Protein AF-0000000066224333 (afdb_homodimer)

Organism: Synechococcus sp. (strain CC9605) (NCBI:txid110662)

Sequence (1218 aa):
MRSNGCGDLREQNIDQQVQLCGWVDRRRDHGGVIFIDLRDRSGTVQITVDPDLGADAFTVAEHLRSETVLQVEGKVRARPGESLNDKLATGAVEVLASGITVLNSVKGNLPFPVSVHDEENTREELRLRHRYLDLRRKRMNDNLRLRAQTIQAARRFLEDAGFIEVETPVLTRSTPEGARDYLLPSRVCGGEWFALPQSPQLFKQLLMVGGIERYYQMARCFRDEDLRADRQPEFTQLDIEMSFMDQEQILELNESLICAIWKTVKGIELPRPFPRITWHDAMEHYGTDRPDTRYGMELTNVSDIVKDMGFKVFSGAVKAGGAVKCIAVPGGNDAVSNVRIKPGGDVFSEAQKAGAGGLAFIRVRDGGEIDTIGAIKDNLSDEQRQELLSRTGAEPGTLLLFGAGDTATVNKALDRVRQYLAKELGMVKADRDNDQWNFLWVVDFPMFEFNGDENRYEALHHPFCAPNAEDLGGDASKWSETLPGARAQAYDLVLNGLELGGGSLRIHDSTLQRQVLQTVGLTLEEAQEQFGFLMDALDVGAPPHGGLAFGVDRMVMLLAGEESIRDTIAFPKTQQARCLMTSAPGGVADKQLEELHVASTWVEPDQEDMRSNGCGDLREQNIDQQVQLCGWVDRRRDHGGVIFIDLRDRSGTVQITVDPDLGADAFTVAEHLRSETVLQVEGKVRARPGESLNDKLATGAVEVLASGITVLNSVKGNLPFPVSVHDEENTREELRLRHRYLDLRRKRMNDNLRLRAQTIQAARRFLEDAGFIEVETPVLTRSTPEGARDYLLPSRVCGGEWFALPQSPQLFKQLLMVGGIERYYQMARCFRDEDLRADRQPEFTQLDIEMSFMDQEQILELNESLICAIWKTVKGIELPRPFPRITWHDAMEHYGTDRPDTRYGMELTNVSDIVKDMGFKVFSGAVKAGGAVKCIAVPGGNDAVSNVRIKPGGDVFSEAQKAGAGGLAFIRVRDGGEIDTIGAIKDNLSDEQRQELLSRTGAEPGTLLLFGAGDTATVNKALDRVRQYLAKELGMVKADRDNDQWNFLWVVDFPMFEFNGDENRYEALHHPFCAPNAEDLGGDASKWSETLPGARAQAYDLVLNGLELGGGSLRIHDSTLQRQVLQTVGLTLEEAQEQFGFLMDALDVGAPPHGGLAFGVDRMVMLLAGEESIRDTIAFPKTQQARCLMTSAPGGVADKQLEELHVASTWVEPDQED

Radius of gyration: 35.6 Å; Cα contacts (8 Å, |Δi|>4): 2666; chains: 2; bounding box: 96×113×79 Å

Secondary structure (DSSP, 8-state):
--SS-GGG--GGGTT-EEEEEEEEEEEEE-SS-EEEEEEETTEEEEEEE-TTT-HHHHHHHHTPPTT-EEEEEEEEEEPPGGG--TTSTTTTEEEEEEEEEEEEPBPS--SS---TT------HHHHHHTHHHHHHSHHHHHHHHHHHHHHHHHHHHHHHTT-EE----SSB----SSSPPPEEE-SSSTT-EEE--S-SHHHHHHHHHTT--EEEEEEEEE--S--BTTB-SEEEEEEEEEES--HHHHHHHHHHHHHHHHHHHH-----SSPPEEEHHHHHHHHSSSS--TTS----EE-HHHHTTSS-HHHHHHHHTT-EEEEEEETTHHHHS-HHHHSTTSHHHHHHHHTT-S--EEEEE-GGG-EEE-HHHHTT--HHHHHHHHHHHT--TTPEEEEEEESHHHHHHHHHHHHHHHHHHTTSS--GGG-----EEEEEEEESEEEETTTTEEEESS-TTBPBPHHHH-S-GGGHHHHGGGPEEEEEEEEETTEEEEEEEEBP--HHHHHHHHHHTT--HHHHHHHHHHHHHHHTBTPPPEEEEEEEHHHHHHHHHT-S-GGGGSSS---TTS-BTTTTBSB---HHHHHHTTEEE------S--/--SS-GGG--GGGTT-EEEEEEEEEEEEE-SS-EEEEEEETTEEEEEEE-TTT-HHHHHHHHTPPTT-EEEEEEEEEEPPGGG--TTSTTTTEEEEEEEEEEEEPBPS--SS---TT------HHHHHHTHHHHHHSHHHHHHHHHHHHHHHHHHHHHHHTT-EE----SSB----SSSPPPEEE-SSSTT-EEE--S-SHHHHHHHHHTT--EEEEEEEEE--S--BTTB-SEEEEEEEEEES--HHHHHHHHHHHHHHHHHHHH-----SSPPEEEHHHHHHHHSSSS---SS----EE-HHHHTTSS-HHHHHHHHTT-EEEEEEETTHHHHS-HHHHSTTSHHHHHHHHTT-S--EEEEE-GGG-EE--HHHHTT--HHHHHHHHHHHT--TTPEEEEEEESHHHHHHHHHHHHHHHHHHTTSS--GGG-----EEEEEEEESEEEETTTTEEEESS-TTBPBPHHHH-S-GGGHHHHGGGPEEEEEEEEETTEEEEEEEEBP--HHHHHHHHHHTT--HHHHHHHHHHHHHHHTBTPPPEEEEEEEHHHHHHHHHT-S-GGGGSSS---TTS-BTTTTBSB---HHHHHHTTEEE------TT-

pLDDT: mean 94.97, std 6.07, range [32.56, 98.88]

Nearest PDB structures (foldseek):
  1l0w-assembly1_B  TM=9.259E-01  e=4.146E-75  Thermus thermophilus
  7ap4-assembly1_B  TM=9.421E-01  e=1.166E-74  Thermus thermophilus HB8
  6hhx-assembly1_A  TM=9.386E-01  e=8.735E-74  Thermus thermophilus
  4rmf-assembly1_A-2  TM=9.467E-01  e=1.284E-70  Mycolicibacterium smegmatis MC2 155
  6wom-assembly1_A  TM=9.231E-01  e=2.425E-69  Elizabethkingia anophelis

Structure (mmCIF, N/CA/C/O backbone):
data_AF-0000000066224333-model_v1
#
loop_
_entity.id
_entity.type
_entity.pdbx_description
1 polymer 'Aspartate--tRNA(Asp/Asn) ligase'
#
loop_
_atom_site.group_PDB
_atom_site.id
_atom_site.type_symbol
_atom_site.label_atom_id
_atom_site.label_alt_id
_atom_site.label_comp_id
_atom_site.label_asym_id
_atom_site.label_entity_id
_atom_site.label_seq_id
_atom_site.pdbx_PDB_ins_code
_atom_site.Cartn_x
_atom_site.Cartn_y
_atom_site.Cartn_z
_atom_site.occupancy
_atom_site.B_iso_or_equiv
_atom_site.auth_seq_id
_atom_site.auth_comp_id
_atom_site.auth_asym_id
_atom_site.auth_atom_id
_atom_site.pdbx_PDB_model_num
ATOM 1 N N . MET A 1 1 ? 14.945 25.812 -8.875 1 92.88 1 MET A N 1
ATOM 2 C CA . MET A 1 1 ? 16.391 25.719 -8.773 1 92.88 1 MET A CA 1
ATOM 3 C C . MET A 1 1 ? 17.016 25.453 -10.141 1 92.88 1 MET A C 1
ATOM 5 O O . MET A 1 1 ? 18.203 25.734 -10.359 1 92.88 1 MET A O 1
ATOM 9 N N . ARG A 1 2 ? 16.312 24.875 -11.047 1 96.06 2 ARG A N 1
ATOM 10 C CA . ARG A 1 2 ? 16.828 24.594 -12.383 1 96.06 2 ARG A CA 1
ATOM 11 C C . ARG A 1 2 ? 15.82 25.031 -13.453 1 96.06 2 ARG A C 1
ATOM 13 O O . ARG A 1 2 ? 14.625 25.125 -13.18 1 96.06 2 ARG A O 1
ATOM 20 N N . SER A 1 3 ? 16.328 25.297 -14.609 1 96.88 3 SER A N 1
ATOM 21 C CA . SER A 1 3 ? 15.484 25.719 -15.727 1 96.88 3 SER A CA 1
ATOM 22 C C . SER A 1 3 ? 15.164 24.547 -16.641 1 96.88 3 SER A C 1
ATOM 24 O O . SER A 1 3 ? 14.102 24.5 -17.266 1 96.88 3 SER A O 1
ATOM 26 N N . ASN A 1 4 ? 16.062 23.672 -16.781 1 97 4 ASN A N 1
ATOM 27 C CA . ASN A 1 4 ? 15.961 22.516 -17.656 1 97 4 ASN A CA 1
ATOM 28 C C . ASN A 1 4 ? 16.578 21.281 -17.016 1 97 4 ASN A C 1
ATOM 30 O O . ASN A 1 4 ? 17.406 21.391 -16.109 1 97 4 ASN A O 1
ATOM 34 N N . GLY A 1 5 ? 16.078 20.172 -17.484 1 97.12 5 GLY A N 1
ATOM 35 C CA . GLY A 1 5 ? 16.844 18.969 -17.188 1 97.12 5 GLY A CA 1
ATOM 36 C C . GLY A 1 5 ? 18.109 18.844 -18.031 1 97.12 5 GLY A C 1
ATOM 37 O O . GLY A 1 5 ? 18.141 19.281 -19.172 1 97.12 5 GLY A O 1
ATOM 38 N N . CYS A 1 6 ? 19.078 18.219 -17.453 1 97.69 6 CYS A N 1
ATOM 39 C CA . CYS A 1 6 ? 20.359 18.031 -18.156 1 97.69 6 CYS A CA 1
ATOM 40 C C . CYS A 1 6 ? 20.141 17.328 -19.484 1 97.69 6 CYS A C 1
ATOM 42 O O . CYS A 1 6 ? 20.719 17.734 -20.5 1 97.69 6 CYS A O 1
ATOM 44 N N . GLY A 1 7 ? 19.344 16.312 -19.547 1 96.88 7 GLY A N 1
ATOM 45 C CA . GLY A 1 7 ? 19.156 15.492 -20.734 1 96.88 7 GLY A CA 1
ATOM 46 C C . GLY A 1 7 ? 18.125 16.062 -21.688 1 96.88 7 GLY A C 1
ATOM 47 O O . GLY A 1 7 ? 17.906 15.508 -22.766 1 96.88 7 GLY A O 1
ATOM 48 N N . ASP A 1 8 ? 17.547 17.188 -21.375 1 96.94 8 ASP A N 1
ATOM 49 C CA . ASP A 1 8 ? 16.438 17.734 -22.156 1 96.94 8 ASP A CA 1
ATOM 50 C C . ASP A 1 8 ? 16.938 18.703 -23.219 1 96.94 8 ASP A C 1
ATOM 52 O O . ASP A 1 8 ? 16.203 19.062 -24.141 1 96.94 8 ASP A O 1
ATOM 56 N N . LEU A 1 9 ? 18.172 19.141 -23.188 1 98.19 9 LEU A N 1
ATOM 57 C CA . LEU A 1 9 ? 18.703 20.172 -24.062 1 98.19 9 LEU A CA 1
ATOM 58 C C . LEU A 1 9 ? 18.953 19.625 -25.469 1 98.19 9 LEU A C 1
ATOM 60 O O . LEU A 1 9 ? 19.406 18.5 -25.625 1 98.19 9 LEU A O 1
ATOM 64 N N . ARG A 1 10 ? 18.547 20.453 -26.406 1 98.06 10 ARG A N 1
ATOM 65 C CA . ARG A 1 10 ? 18.719 20.141 -27.812 1 98.06 10 ARG A CA 1
ATOM 66 C C . ARG A 1 10 ? 19.203 21.359 -28.594 1 98.06 10 ARG A C 1
ATOM 68 O O . ARG A 1 10 ? 19.422 22.422 -28.016 1 98.06 10 ARG A O 1
ATOM 75 N N . GLU A 1 11 ? 19.312 21.125 -29.922 1 97.12 11 GLU A N 1
ATOM 76 C CA . GLU A 1 11 ? 19.797 22.203 -30.797 1 97.12 11 GLU A CA 1
ATOM 77 C C . GLU A 1 11 ? 18.891 23.422 -30.719 1 97.12 11 GLU A C 1
ATOM 79 O O . GLU A 1 11 ? 19.359 24.562 -30.844 1 97.12 11 GLU A O 1
ATOM 84 N N . GLN A 1 12 ? 17.625 23.234 -30.469 1 97.75 12 GLN A N 1
ATOM 85 C CA . GLN A 1 12 ? 16.672 24.328 -30.391 1 97.75 12 GLN A CA 1
ATOM 86 C C . GLN A 1 12 ? 16.938 25.219 -29.172 1 97.75 12 GLN A C 1
ATOM 88 O O . GLN A 1 12 ? 16.438 26.344 -29.094 1 97.75 12 GLN A O 1
ATOM 93 N N . ASN A 1 13 ? 17.781 24.734 -28.234 1 98.31 13 ASN A N 1
ATOM 94 C CA . ASN A 1 13 ? 18.078 25.5 -27.031 1 98.31 13 ASN A CA 1
ATOM 95 C C . ASN A 1 13 ? 19.359 26.312 -27.188 1 98.31 13 ASN A C 1
ATOM 97 O O . ASN A 1 13 ? 19.766 27.016 -26.266 1 98.31 13 ASN A O 1
ATOM 101 N N . ILE A 1 14 ? 20 26.297 -28.297 1 98.06 14 ILE A N 1
ATOM 102 C CA . ILE A 1 14 ? 21.266 27 -28.516 1 98.06 14 ILE A CA 1
ATOM 103 C C . ILE A 1 14 ? 21.094 28.484 -28.25 1 98.06 14 ILE A C 1
ATOM 105 O O . ILE A 1 14 ? 20.094 29.094 -28.656 1 98.06 14 ILE A O 1
ATOM 109 N N . ASP A 1 15 ? 21.984 29.047 -27.531 1 98 15 ASP A N 1
ATOM 110 C CA . ASP A 1 15 ? 22.094 30.453 -27.156 1 98 15 ASP A CA 1
ATOM 111 C C . ASP A 1 15 ? 21.188 30.781 -25.969 1 98 15 ASP A C 1
ATOM 113 O O . ASP A 1 15 ? 21.188 31.906 -25.469 1 98 15 ASP A O 1
ATOM 117 N N . GLN A 1 16 ? 20.484 29.781 -25.453 1 98.25 16 GLN A N 1
ATOM 118 C CA . GLN A 1 16 ? 19.672 29.969 -24.266 1 98.25 16 GLN A CA 1
ATOM 119 C C . GLN A 1 16 ? 20.516 29.938 -23 1 98.25 16 GLN A C 1
ATOM 121 O O . GLN A 1 16 ? 21.453 29.141 -22.891 1 98.25 16 GLN A O 1
ATOM 126 N N . GLN A 1 17 ? 20.203 30.875 -22.078 1 98.31 17 GLN A N 1
ATOM 127 C CA . GLN A 1 17 ? 20.766 30.797 -20.734 1 98.31 17 GLN A CA 1
ATOM 128 C C . GLN A 1 17 ? 20.016 29.766 -19.891 1 98.31 17 GLN A C 1
ATOM 130 O O . GLN A 1 17 ? 18.781 29.812 -19.812 1 98.31 17 GLN A O 1
ATOM 135 N N . VAL A 1 18 ? 20.797 28.844 -19.312 1 98.44 18 VAL A N 1
ATOM 136 C CA . VAL A 1 18 ? 20.141 27.766 -18.578 1 98.44 18 VAL A CA 1
ATOM 137 C C . VAL A 1 18 ? 20.766 27.641 -17.188 1 98.44 18 VAL A C 1
ATOM 139 O O . VAL A 1 18 ? 21.859 28.125 -16.953 1 98.44 18 VAL A O 1
ATOM 142 N N . GLN A 1 19 ? 20.031 27.141 -16.234 1 98.44 19 GLN A N 1
ATOM 143 C CA . GLN A 1 19 ? 20.453 26.719 -14.898 1 98.44 19 GLN A CA 1
ATOM 144 C C . GLN A 1 19 ? 20.188 25.234 -14.688 1 98.44 19 GLN A C 1
ATOM 146 O O . GLN A 1 19 ? 19.047 24.781 -14.711 1 98.44 19 GLN A O 1
ATOM 151 N N . LEU A 1 20 ? 21.234 24.469 -14.523 1 98.56 20 LEU A N 1
ATOM 152 C CA . LEU A 1 20 ? 21.125 23.016 -14.414 1 98.56 20 LEU A CA 1
ATOM 153 C C . LEU A 1 20 ? 21.578 22.547 -13.039 1 98.56 20 LEU A C 1
ATOM 155 O O . LEU A 1 20 ? 22.359 23.219 -12.367 1 98.56 20 LEU A O 1
ATOM 159 N N . CYS A 1 21 ? 21 21.484 -12.562 1 98.75 21 CYS A N 1
ATOM 160 C CA . CYS A 1 21 ? 21.438 20.797 -11.352 1 98.75 21 CYS A CA 1
ATOM 161 C C . CYS A 1 21 ? 21.594 19.297 -11.617 1 98.75 21 CYS A C 1
ATOM 163 O O . CYS A 1 21 ? 20.844 18.719 -12.414 1 98.75 21 CYS A O 1
ATOM 165 N N . GLY A 1 22 ? 22.531 18.688 -10.977 1 98.25 22 GLY A N 1
ATOM 166 C CA . GLY A 1 22 ? 22.734 17.25 -11.102 1 98.25 22 GLY A CA 1
ATOM 167 C C . GLY A 1 22 ? 24.016 16.766 -10.453 1 98.25 22 GLY A C 1
ATOM 168 O O . GLY A 1 22 ? 24.578 17.453 -9.602 1 98.25 22 GLY A O 1
ATOM 169 N N . TRP A 1 23 ? 24.406 15.547 -10.781 1 98.06 23 TRP A N 1
ATOM 170 C CA . TRP A 1 23 ? 25.625 14.914 -10.273 1 98.06 23 TRP A CA 1
ATOM 171 C C . TRP A 1 23 ? 26.734 14.953 -11.32 1 98.06 23 TRP A C 1
ATOM 173 O O . TRP A 1 23 ? 26.484 14.758 -12.508 1 98.06 23 TRP A O 1
ATOM 183 N N . VAL A 1 24 ? 27.984 15.172 -10.867 1 97.62 24 VAL A N 1
ATOM 184 C CA . VAL A 1 24 ? 29.141 15.031 -11.734 1 97.62 24 VAL A CA 1
ATOM 185 C C . VAL A 1 24 ? 29.344 13.562 -12.094 1 97.62 24 VAL A C 1
ATOM 187 O O . VAL A 1 24 ? 29.719 12.75 -11.242 1 97.62 24 VAL A O 1
ATOM 190 N N . ASP A 1 25 ? 29.125 13.289 -13.312 1 95.88 25 ASP A N 1
ATOM 191 C CA . ASP A 1 25 ? 29.359 11.906 -13.75 1 95.88 25 ASP A CA 1
ATOM 192 C C . ASP A 1 25 ? 30.844 11.656 -14.016 1 95.88 25 ASP A C 1
ATOM 194 O O . ASP A 1 25 ? 31.406 10.664 -13.539 1 95.88 25 ASP A O 1
ATOM 198 N N . ARG A 1 26 ? 31.391 12.594 -14.805 1 93.56 26 ARG A N 1
ATOM 199 C CA . ARG A 1 26 ? 32.812 12.547 -15.133 1 93.56 26 ARG A CA 1
ATOM 200 C C . ARG A 1 26 ? 33.375 13.953 -15.32 1 93.56 26 ARG A C 1
ATOM 202 O O . ARG A 1 26 ? 32.688 14.836 -15.82 1 93.56 26 ARG A O 1
ATOM 209 N N . ARG A 1 27 ? 34.594 14.094 -14.859 1 95.5 27 ARG A N 1
ATOM 210 C CA . ARG A 1 27 ? 35.344 15.328 -15.055 1 95.5 27 ARG A CA 1
ATOM 211 C C . ARG A 1 27 ? 36.625 15.07 -15.844 1 95.5 27 ARG A C 1
ATOM 213 O O . ARG A 1 27 ? 37.406 14.188 -15.492 1 95.5 27 ARG A O 1
ATOM 220 N N . ARG A 1 28 ? 36.781 15.82 -16.906 1 94.94 28 ARG A N 1
ATOM 221 C CA . ARG A 1 28 ? 38 15.719 -17.734 1 94.94 28 ARG A CA 1
ATOM 222 C C . ARG A 1 28 ? 38.719 17.062 -17.797 1 94.94 28 ARG A C 1
ATOM 224 O O . ARG A 1 28 ? 38.156 18.031 -18.328 1 94.94 28 ARG A O 1
ATOM 231 N N . ASP A 1 29 ? 39.938 17.062 -17.328 1 94.88 29 ASP A N 1
ATOM 232 C CA . ASP A 1 29 ? 40.75 18.266 -17.297 1 94.88 29 ASP A CA 1
ATOM 233 C C . ASP A 1 29 ? 41.781 18.266 -18.406 1 94.88 29 ASP A C 1
ATOM 235 O O . ASP A 1 29 ? 42.719 17.453 -18.391 1 94.88 29 ASP A O 1
ATOM 239 N N . HIS A 1 30 ? 41.719 19.219 -19.281 1 91.25 30 HIS A N 1
ATOM 240 C CA . HIS A 1 30 ? 42.656 19.328 -20.406 1 91.25 30 HIS A CA 1
ATOM 241 C C . HIS A 1 30 ? 43.531 20.562 -20.266 1 91.25 30 HIS A C 1
ATOM 243 O O . HIS A 1 30 ? 44.094 21.047 -21.25 1 91.25 30 HIS A O 1
ATOM 249 N N . GLY A 1 31 ? 43.719 21.109 -19 1 85.81 31 GLY A N 1
ATOM 250 C CA . GLY A 1 31 ? 44.562 22.234 -18.688 1 85.81 31 GLY A CA 1
ATOM 251 C C . GLY A 1 31 ? 43.938 23.578 -19.078 1 85.81 31 GLY A C 1
ATOM 252 O O . GLY A 1 31 ? 43.688 24.422 -18.203 1 85.81 31 GLY A O 1
ATOM 253 N N . GLY A 1 32 ? 43.625 23.75 -20.375 1 88 32 GLY A N 1
ATOM 254 C CA . GLY A 1 32 ? 43.031 25 -20.828 1 88 32 GLY A CA 1
ATOM 255 C C . GLY A 1 32 ? 41.5 24.984 -20.828 1 88 32 GLY A C 1
ATOM 256 O O . GLY A 1 32 ? 40.875 26.031 -20.984 1 88 32 GLY A O 1
ATOM 257 N N . VAL A 1 33 ? 40.969 23.781 -20.594 1 94.12 33 VAL A N 1
ATOM 258 C CA . VAL A 1 33 ? 39.531 23.625 -20.578 1 94.12 33 VAL A CA 1
ATOM 259 C C . VAL A 1 33 ? 39.156 22.391 -19.766 1 94.12 33 VAL A C 1
ATOM 261 O O . VAL A 1 33 ? 39.906 21.406 -19.734 1 94.12 33 VAL A O 1
ATOM 264 N N . ILE A 1 34 ? 38.094 22.484 -18.984 1 96.88 34 ILE A N 1
ATOM 265 C CA . ILE A 1 34 ? 37.594 21.344 -18.234 1 96.88 34 ILE A CA 1
ATOM 266 C C . ILE A 1 34 ? 36.219 20.969 -18.719 1 96.88 34 ILE A C 1
ATOM 268 O O . ILE A 1 34 ? 35.375 21.828 -18.938 1 96.88 34 ILE A O 1
ATOM 272 N N . PHE A 1 35 ? 36 19.641 -18.984 1 96.75 35 PHE A N 1
ATOM 273 C CA . PHE A 1 35 ? 34.688 19.125 -19.344 1 96.75 35 PHE A CA 1
ATOM 274 C C . PHE A 1 35 ? 34.062 18.359 -18.188 1 96.75 35 PHE A C 1
ATOM 276 O O . PHE A 1 35 ? 34.75 17.547 -17.547 1 96.75 35 PHE A O 1
ATOM 283 N N . ILE A 1 36 ? 32.844 18.641 -17.906 1 97.44 36 ILE A N 1
ATOM 284 C CA . ILE A 1 36 ? 32.062 17.922 -16.891 1 97.44 36 ILE A CA 1
ATOM 285 C C . ILE A 1 36 ? 30.844 17.297 -17.531 1 97.44 36 ILE A C 1
ATOM 287 O O . ILE A 1 36 ? 30.031 18 -18.156 1 97.44 36 ILE A O 1
ATOM 291 N N . ASP A 1 37 ? 30.719 15.992 -17.453 1 97.12 37 ASP A N 1
ATOM 292 C CA . ASP A 1 37 ? 29.422 15.367 -17.766 1 97.12 37 ASP A CA 1
ATOM 293 C C . ASP A 1 37 ? 28.469 15.461 -16.562 1 97.12 37 ASP A C 1
ATOM 295 O O . ASP A 1 37 ? 28.672 14.781 -15.562 1 97.12 37 ASP A O 1
ATOM 299 N N . LEU A 1 38 ? 27.469 16.344 -16.656 1 98.06 38 LEU A N 1
ATOM 300 C CA . LEU A 1 38 ? 26.484 16.547 -15.602 1 98.06 38 LEU A CA 1
ATOM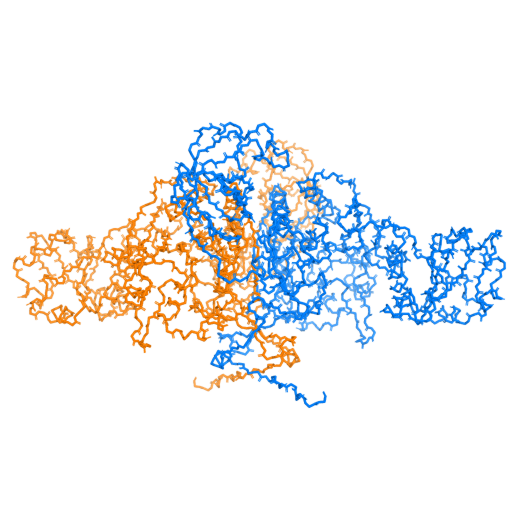 301 C C . LEU A 1 38 ? 25.25 15.703 -15.844 1 98.06 38 LEU A C 1
ATOM 303 O O . LEU A 1 38 ? 24.641 15.773 -16.922 1 98.06 38 LEU A O 1
ATOM 307 N N . ARG A 1 39 ? 24.891 14.898 -14.828 1 97.25 39 ARG A N 1
ATOM 308 C CA . ARG A 1 39 ? 23.812 13.922 -14.984 1 97.25 39 ARG A CA 1
ATOM 309 C C . ARG A 1 39 ? 22.672 14.219 -14.016 1 97.25 39 ARG A C 1
ATOM 311 O O . ARG A 1 39 ? 22.906 14.578 -12.859 1 97.25 39 ARG A O 1
ATOM 318 N N . ASP A 1 40 ? 21.484 14.141 -14.461 1 96.56 40 ASP A N 1
ATOM 319 C CA . ASP A 1 40 ? 20.297 14.117 -13.617 1 96.56 40 ASP A CA 1
ATOM 320 C C . ASP A 1 40 ? 19.281 13.094 -14.133 1 96.56 40 ASP A C 1
ATOM 322 O O . ASP A 1 40 ? 19.625 12.203 -14.906 1 96.56 40 ASP A O 1
ATOM 326 N N . ARG A 1 41 ? 18.078 13.086 -13.641 1 94.56 41 ARG A N 1
ATOM 327 C CA . ARG A 1 41 ? 17.078 12.086 -13.984 1 94.56 41 ARG A CA 1
ATOM 328 C C . ARG A 1 41 ? 16.766 12.109 -15.477 1 94.56 41 ARG A C 1
ATOM 330 O O . ARG A 1 41 ? 16.406 11.078 -16.062 1 94.56 41 ARG A O 1
ATOM 337 N N . SER A 1 42 ? 16.953 13.289 -16.109 1 95.31 42 SER A N 1
ATOM 338 C CA . SER A 1 42 ? 16.562 13.453 -17.516 1 95.31 42 SER A CA 1
ATOM 339 C C . SER A 1 42 ? 17.656 12.961 -18.453 1 95.31 42 SER A C 1
ATOM 341 O O . SER A 1 42 ? 17.422 12.758 -19.641 1 95.31 42 SER A O 1
ATOM 343 N N . GLY A 1 43 ? 18.844 12.812 -17.938 1 95.06 43 GLY A N 1
ATOM 344 C CA . GLY A 1 43 ? 19.969 12.406 -18.766 1 95.06 43 GLY A CA 1
ATOM 345 C C . GLY A 1 43 ? 21.234 13.195 -18.469 1 95.06 43 GLY A C 1
ATOM 346 O O . GLY A 1 43 ? 21.438 13.648 -17.344 1 95.06 43 GLY A O 1
ATOM 347 N N . THR A 1 44 ? 22.156 13.219 -19.469 1 96.44 44 THR A N 1
ATOM 348 C CA . THR A 1 44 ? 23.484 13.812 -19.266 1 96.44 44 THR A CA 1
ATOM 349 C C . THR A 1 44 ? 23.75 14.906 -20.297 1 96.44 44 THR A C 1
ATOM 351 O O . THR A 1 44 ? 23.297 14.812 -21.438 1 96.44 44 THR A O 1
ATOM 354 N N . VAL A 1 45 ? 24.469 15.953 -19.891 1 97.81 45 VAL A N 1
ATOM 355 C CA . VAL A 1 45 ? 24.922 17 -20.797 1 97.81 45 VAL A CA 1
ATOM 356 C C . VAL A 1 45 ? 26.359 17.391 -20.453 1 97.81 45 VAL A C 1
ATOM 358 O O . VAL A 1 45 ? 26.781 17.328 -19.297 1 97.81 45 VAL A O 1
ATOM 361 N N . GLN A 1 46 ? 27.141 17.734 -21.469 1 97.75 46 GLN A N 1
ATOM 362 C CA . GLN A 1 46 ? 28.516 18.188 -21.266 1 97.75 46 GLN A CA 1
ATOM 363 C C . GLN A 1 46 ? 28.562 19.656 -20.875 1 97.75 46 GLN A C 1
ATOM 365 O O . GLN A 1 46 ? 27.984 20.5 -21.562 1 97.75 46 GLN A O 1
ATOM 370 N N . ILE A 1 47 ? 29.234 19.953 -19.75 1 97.94 47 ILE A N 1
ATOM 371 C CA . ILE A 1 47 ? 29.531 21.312 -19.312 1 97.94 47 ILE A CA 1
ATOM 372 C C . ILE A 1 47 ? 30.969 21.672 -19.672 1 97.94 47 ILE A C 1
ATOM 374 O O . ILE A 1 47 ? 31.906 20.938 -19.328 1 97.94 47 ILE A O 1
ATOM 378 N N . THR A 1 48 ? 31.125 22.734 -20.344 1 97.06 48 THR A N 1
ATOM 379 C CA . THR A 1 48 ? 32.469 23.219 -20.672 1 97.06 48 THR A CA 1
ATOM 380 C C . THR A 1 48 ? 32.844 24.391 -19.781 1 97.06 48 THR A C 1
ATOM 382 O O . THR A 1 48 ? 32.094 25.375 -19.688 1 97.06 48 THR A O 1
ATOM 385 N N . VAL A 1 49 ? 33.938 24.297 -19.125 1 97.19 49 VAL A N 1
ATOM 386 C CA . VAL A 1 49 ? 34.469 25.344 -18.25 1 97.19 49 VAL A CA 1
ATOM 387 C C . VAL A 1 49 ? 35.75 25.922 -18.828 1 97.19 49 VAL A C 1
ATOM 389 O O . VAL A 1 49 ? 36.781 25.234 -18.891 1 97.19 49 VAL A O 1
ATOM 392 N N . ASP A 1 50 ? 35.594 27.141 -19.234 1 93.12 50 ASP A N 1
ATOM 393 C CA . ASP A 1 50 ? 36.719 27.891 -19.828 1 93.12 50 ASP A CA 1
ATOM 394 C C . ASP A 1 50 ? 37.281 28.875 -18.828 1 93.12 50 ASP A C 1
ATOM 396 O O . ASP A 1 50 ? 36.594 29.766 -18.344 1 93.12 50 ASP A O 1
ATOM 400 N N . PRO A 1 51 ? 38.562 28.812 -18.562 1 89.06 51 PRO A N 1
ATOM 401 C CA . PRO A 1 51 ? 39.188 29.703 -17.578 1 89.06 51 PRO A CA 1
ATOM 402 C C . PRO A 1 51 ? 39.094 31.172 -17.969 1 89.06 51 PRO A C 1
ATOM 404 O O . PRO A 1 51 ? 39.062 32.062 -17.109 1 89.06 51 PRO A O 1
ATOM 407 N N . ASP A 1 52 ? 39 31.469 -19.188 1 87.5 52 ASP A N 1
ATOM 408 C CA . ASP A 1 52 ? 38.969 32.844 -19.656 1 87.5 52 ASP A CA 1
ATOM 409 C C . ASP A 1 52 ? 37.594 33.438 -19.438 1 87.5 52 ASP A C 1
ATOM 411 O O . ASP A 1 52 ? 37.438 34.688 -19.359 1 87.5 52 ASP A O 1
ATOM 415 N N . LEU A 1 53 ? 36.594 32.656 -19.375 1 81.19 53 LEU A N 1
ATOM 416 C CA . LEU A 1 53 ? 35.219 33.125 -19.266 1 81.19 53 LEU A CA 1
ATOM 417 C C . LEU A 1 53 ? 34.75 33.125 -17.812 1 81.19 53 LEU A C 1
ATOM 419 O O . LEU A 1 53 ? 33.781 33.781 -17.469 1 81.19 53 LEU A O 1
ATOM 423 N N . GLY A 1 54 ? 35.5 32.344 -17.031 1 79.12 54 GLY A N 1
ATOM 424 C CA . GLY A 1 54 ? 35.094 32.312 -15.633 1 79.12 54 GLY A CA 1
ATOM 425 C C . GLY A 1 54 ? 36.156 31.672 -14.75 1 79.12 54 GLY A C 1
ATOM 426 O O . GLY A 1 54 ? 36.188 30.453 -14.57 1 79.12 54 GLY A O 1
ATOM 427 N N . ALA A 1 55 ? 36.938 32.469 -14.156 1 85.25 55 ALA A N 1
ATOM 428 C CA . ALA A 1 55 ? 38.062 32 -13.352 1 85.25 55 ALA A CA 1
ATOM 429 C C . ALA A 1 55 ? 37.594 31.281 -12.102 1 85.25 55 ALA A C 1
ATOM 431 O O . ALA A 1 55 ? 38.125 30.234 -11.719 1 85.25 55 ALA A O 1
ATOM 432 N N . ASP A 1 56 ? 36.531 31.812 -11.539 1 91.56 56 ASP A N 1
ATOM 433 C CA . ASP A 1 56 ? 36 31.219 -10.32 1 91.56 56 ASP A CA 1
ATOM 434 C C . ASP A 1 56 ? 35.438 29.828 -10.602 1 91.56 56 ASP A C 1
ATOM 436 O O . ASP A 1 56 ? 35.688 28.875 -9.867 1 91.56 56 ASP A O 1
ATOM 440 N N . ALA A 1 57 ? 34.688 29.75 -11.656 1 92.75 57 ALA A N 1
ATOM 441 C CA . ALA A 1 57 ? 34.094 28.469 -12.055 1 92.75 57 ALA A CA 1
ATOM 442 C C . ALA A 1 57 ? 35.188 27.438 -12.375 1 92.75 57 ALA A C 1
ATOM 444 O O . ALA A 1 57 ? 35.031 26.25 -12.062 1 92.75 57 ALA A O 1
ATOM 445 N N . PHE A 1 58 ? 36.219 27.922 -13.008 1 94.19 58 PHE A N 1
ATOM 446 C CA . PHE A 1 58 ? 37.312 27.031 -13.375 1 94.19 58 PHE A CA 1
ATOM 447 C C . PHE A 1 58 ? 38.031 26.484 -12.141 1 94.19 58 PHE A C 1
ATOM 449 O O . PHE A 1 58 ? 38.344 25.297 -12.086 1 94.19 58 PHE A O 1
ATOM 456 N N . THR A 1 59 ? 38.25 27.297 -11.188 1 94 59 THR A N 1
ATOM 457 C CA . THR A 1 59 ? 38.875 26.875 -9.938 1 94 59 THR A CA 1
ATOM 458 C C . THR A 1 59 ? 38.031 25.812 -9.234 1 94 59 THR A C 1
ATOM 460 O O . THR A 1 59 ? 38.562 24.812 -8.742 1 94 59 THR A O 1
ATOM 463 N N . VAL A 1 60 ? 36.75 25.984 -9.18 1 95.12 60 VAL A N 1
ATOM 464 C CA . VAL A 1 60 ? 35.844 25 -8.586 1 95.12 60 VAL A CA 1
ATOM 465 C C . VAL A 1 60 ? 35.938 23.688 -9.352 1 95.12 60 VAL A C 1
ATOM 467 O O . VAL A 1 60 ? 36.031 22.625 -8.75 1 95.12 60 VAL A O 1
ATOM 470 N N . ALA A 1 61 ? 35.906 23.797 -10.617 1 96.12 61 ALA A N 1
ATOM 471 C CA . ALA A 1 61 ? 35.875 22.625 -11.492 1 96.12 61 ALA A CA 1
ATOM 472 C C . ALA A 1 61 ? 37.156 21.797 -11.328 1 96.12 61 ALA A C 1
ATOM 474 O O . ALA A 1 61 ? 37.125 20.578 -11.477 1 96.12 61 ALA A O 1
ATOM 475 N N . GLU A 1 62 ? 38.219 22.438 -11.016 1 94.44 62 GLU A N 1
ATOM 476 C CA . GLU A 1 62 ? 39.5 21.766 -10.883 1 94.44 62 GLU A CA 1
ATOM 477 C C . GLU A 1 62 ? 39.5 20.781 -9.719 1 94.44 62 GLU A C 1
ATOM 479 O O . GLU A 1 62 ? 40.281 19.828 -9.688 1 94.44 62 GLU A O 1
ATOM 484 N N . HIS A 1 63 ? 38.562 20.938 -8.828 1 93.19 63 HIS A N 1
ATOM 485 C CA . HIS A 1 63 ? 38.594 20.141 -7.602 1 93.19 63 HIS A CA 1
ATOM 486 C C . HIS A 1 63 ? 37.375 19.266 -7.469 1 93.19 63 HIS A C 1
ATOM 488 O O . HIS A 1 63 ? 37.156 18.625 -6.441 1 93.19 63 HIS A O 1
ATOM 494 N N . LEU A 1 64 ? 36.625 19.25 -8.484 1 95.44 64 LEU A N 1
ATOM 495 C CA . LEU A 1 64 ? 35.375 18.484 -8.422 1 95.44 64 LEU A CA 1
ATOM 496 C C . LEU A 1 64 ? 35.656 16.984 -8.445 1 95.44 64 LEU A C 1
ATOM 498 O O . LEU A 1 64 ? 36.5 16.531 -9.188 1 95.44 64 LEU A O 1
ATOM 502 N N . ARG A 1 65 ? 34.938 16.266 -7.594 1 94.56 65 ARG A N 1
ATOM 503 C CA . ARG A 1 65 ? 34.938 14.812 -7.594 1 94.56 65 ARG A CA 1
ATOM 504 C C . ARG A 1 65 ? 33.688 14.25 -8.242 1 94.56 65 ARG A C 1
ATOM 506 O O . ARG A 1 65 ? 32.656 14.93 -8.289 1 94.56 65 ARG A O 1
ATOM 513 N N . SER A 1 66 ? 33.844 13.008 -8.664 1 94.88 66 SER A N 1
ATOM 514 C CA . SER A 1 66 ? 32.656 12.336 -9.188 1 94.88 66 SER A CA 1
ATOM 515 C C . SER A 1 66 ? 31.531 12.289 -8.141 1 94.88 66 SER A C 1
ATOM 517 O O . SER A 1 66 ? 31.797 12.109 -6.953 1 94.88 66 SER A O 1
ATOM 519 N N . GLU A 1 67 ? 30.266 12.492 -8.586 1 96.94 67 GLU A N 1
ATOM 520 C CA . GLU A 1 67 ? 29.031 12.391 -7.809 1 96.94 67 GLU A CA 1
ATOM 521 C C . GLU A 1 67 ? 28.844 13.617 -6.922 1 96.94 67 GLU A C 1
ATOM 523 O O . GLU A 1 67 ? 27.922 13.656 -6.102 1 96.94 67 GLU A O 1
ATOM 528 N N . THR A 1 68 ? 29.75 14.625 -7.043 1 97.5 68 THR A N 1
ATOM 529 C CA . THR A 1 68 ? 29.469 15.922 -6.438 1 97.5 68 THR A CA 1
ATOM 530 C C . THR A 1 68 ? 28.203 16.531 -7.027 1 97.5 68 THR A C 1
ATOM 532 O O . THR A 1 68 ? 27.969 16.438 -8.234 1 97.5 68 THR A O 1
ATOM 535 N N . VAL A 1 69 ? 27.359 17.141 -6.16 1 98.44 69 VAL A N 1
ATOM 536 C CA . VAL A 1 69 ? 26.125 17.75 -6.617 1 98.44 69 VAL A CA 1
ATOM 537 C C . VAL A 1 69 ? 26.359 19.219 -6.953 1 98.44 69 VAL A C 1
ATOM 539 O O . VAL A 1 69 ? 26.844 19.984 -6.117 1 98.44 69 VAL A O 1
ATOM 542 N N . LEU A 1 70 ? 25.906 19.594 -8.188 1 98.44 70 LEU A N 1
ATOM 543 C CA . LEU A 1 70 ? 26.234 20.938 -8.664 1 98.44 70 LEU A CA 1
ATOM 544 C C . LEU A 1 70 ? 24.969 21.672 -9.102 1 98.44 70 LEU A C 1
ATOM 546 O O . LEU A 1 70 ? 23.969 21.031 -9.453 1 98.44 70 LEU A O 1
ATOM 550 N N . GLN A 1 71 ? 25.016 22.938 -9.031 1 98.5 71 GLN A N 1
ATOM 551 C CA . GLN A 1 71 ? 24.203 23.859 -9.812 1 98.5 71 GLN A CA 1
ATOM 552 C C . GLN A 1 71 ? 25.062 24.656 -10.797 1 98.5 71 GLN A C 1
ATOM 554 O O . GLN A 1 71 ? 26.062 25.266 -10.414 1 98.5 71 GLN A O 1
ATOM 559 N N . VAL A 1 72 ? 24.734 24.641 -12.086 1 98.06 72 VAL A N 1
ATOM 560 C CA . VAL A 1 72 ? 25.547 25.25 -13.133 1 98.06 72 VAL A CA 1
ATOM 561 C C . VAL A 1 72 ? 24.719 26.297 -13.891 1 98.06 72 VAL A C 1
ATOM 563 O O . VAL A 1 72 ? 23.594 26 -14.312 1 98.06 72 VAL A O 1
ATOM 566 N N . GLU A 1 73 ? 25.188 27.484 -13.961 1 97.44 73 GLU A N 1
ATOM 567 C CA . GLU A 1 73 ? 24.641 28.516 -14.852 1 97.44 73 GLU A CA 1
ATOM 568 C C . GLU A 1 73 ? 25.5 28.656 -16.109 1 97.44 73 GLU A C 1
ATOM 570 O O . GLU A 1 73 ? 26.719 28.672 -16.031 1 97.44 73 GLU A O 1
ATOM 575 N N . GLY A 1 74 ? 24.812 28.703 -17.266 1 97.06 74 GLY A N 1
ATOM 576 C CA . GLY A 1 74 ? 25.594 28.828 -18.484 1 97.06 74 GLY A CA 1
ATOM 577 C C . GLY A 1 74 ? 24.734 29 -19.719 1 97.06 74 GLY A C 1
ATOM 578 O O . GLY A 1 74 ? 23.516 29.156 -19.625 1 97.06 74 GLY A O 1
ATOM 579 N N . LYS A 1 75 ? 25.469 29.016 -20.844 1 97.94 75 LYS A N 1
ATOM 580 C CA . LYS A 1 75 ? 24.828 29.203 -22.141 1 97.94 75 LYS A CA 1
ATOM 581 C C . LYS A 1 75 ? 24.969 27.953 -23 1 97.94 75 LYS A C 1
ATOM 583 O O . LYS A 1 75 ? 26.062 27.375 -23.109 1 97.94 75 LYS A O 1
ATOM 588 N N . VAL A 1 76 ? 23.812 27.547 -23.609 1 98.56 76 VAL A N 1
ATOM 589 C CA . VAL A 1 76 ? 23.828 26.391 -24.5 1 98.56 76 VAL A CA 1
ATOM 590 C C . VAL A 1 76 ? 24.5 26.766 -25.812 1 98.56 76 VAL A C 1
ATOM 592 O O . VAL A 1 76 ? 24.219 27.812 -26.391 1 98.56 76 VAL A O 1
ATOM 595 N N . ARG A 1 77 ? 25.422 25.984 -26.312 1 97.5 77 ARG A N 1
ATOM 596 C CA . ARG A 1 77 ? 26.062 26.203 -27.594 1 97.5 77 ARG A CA 1
ATOM 597 C C . ARG A 1 77 ? 26.234 24.891 -28.359 1 97.5 77 ARG A C 1
ATOM 599 O O . ARG A 1 77 ? 26.141 23.812 -27.766 1 97.5 77 ARG A O 1
ATOM 606 N N . ALA A 1 78 ? 26.406 25 -29.594 1 97.5 78 ALA A N 1
ATOM 607 C CA . ALA A 1 78 ? 26.656 23.828 -30.422 1 97.5 78 ALA A CA 1
ATOM 608 C C . ALA A 1 78 ? 28.031 23.25 -30.141 1 97.5 78 ALA A C 1
ATOM 610 O O . ALA A 1 78 ? 29 23.984 -29.969 1 97.5 78 ALA A O 1
ATOM 611 N N . ARG A 1 79 ? 28.031 22 -29.984 1 95.69 79 ARG A N 1
ATOM 612 C CA . ARG A 1 79 ? 29.344 21.375 -29.922 1 95.69 79 ARG A CA 1
ATOM 613 C C . ARG A 1 79 ? 30.094 21.531 -31.25 1 95.69 79 ARG A C 1
ATOM 615 O O . ARG A 1 79 ? 29.484 21.609 -32.312 1 95.69 79 ARG A O 1
ATOM 622 N N . PRO A 1 80 ? 31.422 21.578 -31.156 1 91.38 80 PRO A N 1
ATOM 623 C CA . PRO A 1 80 ? 32.188 21.594 -32.406 1 91.38 80 PRO A CA 1
ATOM 624 C C . PRO A 1 80 ? 31.938 20.344 -33.25 1 91.38 80 PRO A C 1
ATOM 626 O O . PRO A 1 80 ? 31.719 19.266 -32.719 1 91.38 80 PRO A O 1
ATOM 629 N N . GLY A 1 81 ? 31.906 20.484 -34.562 1 88.81 81 GLY A N 1
ATOM 630 C CA . GLY A 1 81 ? 31.625 19.391 -35.5 1 88.81 81 GLY A CA 1
ATOM 631 C C . GLY A 1 81 ? 32.375 18.109 -35.156 1 88.81 81 GLY A C 1
ATOM 632 O O . GLY A 1 81 ? 31.812 17.016 -35.25 1 88.81 81 GLY A O 1
ATOM 633 N N . GLU A 1 82 ? 33.656 18.25 -34.719 1 88.38 82 GLU A N 1
ATOM 634 C CA . GLU A 1 82 ? 34.5 17.094 -34.438 1 88.38 82 GLU A CA 1
ATOM 635 C C . GLU A 1 82 ? 34.156 16.453 -33.094 1 88.38 82 GLU A C 1
ATOM 637 O O . GLU A 1 82 ? 34.562 15.32 -32.812 1 88.38 82 GLU A O 1
ATOM 642 N N . SER A 1 83 ? 33.281 17.062 -32.312 1 88.56 83 SER A N 1
ATOM 643 C CA . SER A 1 83 ? 33.031 16.609 -30.953 1 88.56 83 SER A CA 1
ATOM 644 C C . SER A 1 83 ? 31.594 16.172 -30.766 1 88.56 83 SER A C 1
ATOM 646 O O . SER A 1 83 ? 31.125 16 -29.641 1 88.56 83 SER A O 1
ATOM 648 N N . LEU A 1 84 ? 30.938 16.047 -31.875 1 90.56 84 LEU A N 1
ATOM 649 C CA . LEU A 1 84 ? 29.562 15.562 -31.797 1 90.56 84 LEU A CA 1
ATOM 650 C C . LEU A 1 84 ? 29.516 14.133 -31.266 1 90.56 84 LEU A C 1
ATOM 652 O O . LEU A 1 84 ? 30.406 13.328 -31.547 1 90.56 84 LEU A O 1
ATOM 656 N N . ASN A 1 85 ? 28.609 13.859 -30.359 1 91.62 85 ASN A N 1
ATOM 657 C CA . ASN A 1 85 ? 28.422 12.523 -29.797 1 91.62 85 ASN A CA 1
ATOM 658 C C . ASN A 1 85 ? 27.031 11.977 -30.094 1 91.62 85 ASN A C 1
ATOM 660 O O . ASN A 1 85 ? 26.078 12.258 -29.375 1 91.62 85 ASN A O 1
ATOM 664 N N . ASP A 1 86 ? 26.906 11.07 -30.984 1 89.75 86 ASP A N 1
ATOM 665 C CA . ASP A 1 86 ? 25.625 10.562 -31.453 1 89.75 86 ASP A CA 1
ATOM 666 C C . ASP A 1 86 ? 25.016 9.609 -30.438 1 89.75 86 ASP A C 1
ATOM 668 O O . ASP A 1 86 ? 23.828 9.273 -30.531 1 89.75 86 ASP A O 1
ATOM 672 N N . LYS A 1 87 ? 25.734 9.258 -29.406 1 86.69 87 LYS A N 1
ATOM 673 C CA . LYS A 1 87 ? 25.234 8.32 -28.406 1 86.69 87 LYS A CA 1
ATOM 674 C C . LYS A 1 87 ? 24.438 9.039 -27.312 1 86.69 87 LYS A C 1
ATOM 676 O O . LYS A 1 87 ? 23.719 8.406 -26.562 1 86.69 87 LYS A O 1
ATOM 681 N N . LEU A 1 88 ? 24.594 10.336 -27.344 1 91.25 88 LEU A N 1
ATOM 682 C CA . LEU A 1 88 ? 23.891 11.133 -26.344 1 91.25 88 LEU A CA 1
ATOM 683 C C . LEU A 1 88 ? 22.812 11.984 -27 1 91.25 88 LEU A C 1
ATOM 685 O O . LEU A 1 88 ? 23.031 12.562 -28.062 1 91.25 88 LEU A O 1
ATOM 689 N N . ALA A 1 89 ? 21.656 11.977 -26.375 1 92.69 89 ALA A N 1
ATOM 690 C CA . ALA A 1 89 ? 20.578 12.82 -26.875 1 92.69 89 ALA A CA 1
ATOM 691 C C . ALA A 1 89 ? 21.016 14.281 -26.938 1 92.69 89 ALA A C 1
ATOM 693 O O . ALA A 1 89 ? 20.531 15.039 -27.797 1 92.69 89 ALA A O 1
ATOM 694 N N . THR A 1 90 ? 21.984 14.656 -26.062 1 96.94 90 THR A N 1
ATOM 695 C CA . THR A 1 90 ? 22.484 16.031 -26 1 96.94 90 THR A CA 1
ATOM 696 C C . THR A 1 90 ? 23.812 16.156 -26.75 1 96.94 90 THR A C 1
ATOM 698 O O . THR A 1 90 ? 24.562 17.094 -26.531 1 96.94 90 THR A O 1
ATOM 701 N N . GLY A 1 91 ? 24.078 15.203 -27.562 1 96.44 91 GLY A N 1
ATOM 702 C CA . GLY A 1 91 ? 25.406 15.07 -28.156 1 96.44 91 GLY A CA 1
ATOM 703 C C . GLY A 1 91 ? 25.75 16.203 -29.094 1 96.44 91 GLY A C 1
ATOM 704 O O . GLY A 1 91 ? 26.906 16.406 -29.453 1 96.44 91 GLY A O 1
ATOM 705 N N . ALA A 1 92 ? 24.766 17 -29.578 1 97.19 92 ALA A N 1
ATOM 706 C CA . ALA A 1 92 ? 24.984 18.094 -30.531 1 97.19 92 ALA A CA 1
ATOM 707 C C . ALA A 1 92 ? 25.219 19.406 -29.797 1 97.19 92 ALA A C 1
ATOM 709 O O . ALA A 1 92 ? 25.672 20.375 -30.406 1 97.19 92 ALA A O 1
ATOM 710 N N . VAL A 1 93 ? 24.922 19.438 -28.484 1 98.25 93 VAL A N 1
ATOM 711 C CA . VAL A 1 93 ? 25.016 20.703 -27.766 1 98.25 93 VAL A CA 1
ATOM 712 C C . VAL A 1 93 ? 25.875 20.516 -26.516 1 98.25 93 VAL A C 1
ATOM 714 O O . VAL A 1 93 ? 26.172 19.375 -26.109 1 98.25 93 VAL A O 1
ATOM 717 N N . GLU A 1 94 ? 26.344 21.531 -25.938 1 98.12 94 GLU A N 1
ATOM 718 C CA . GLU A 1 94 ? 27.031 21.641 -24.656 1 98.12 94 GLU A CA 1
ATOM 719 C C . GLU A 1 94 ? 26.703 22.969 -23.969 1 98.12 94 GLU A C 1
ATOM 721 O O . GLU A 1 94 ? 26.016 23.812 -24.531 1 98.12 94 GLU A O 1
ATOM 726 N N . VAL A 1 95 ? 27 23.016 -22.703 1 98.06 95 VAL A N 1
ATOM 727 C CA . VAL A 1 95 ? 26.734 24.25 -21.953 1 98.06 95 VAL A CA 1
ATOM 728 C C . VAL A 1 95 ? 28.047 24.891 -21.531 1 98.06 95 VAL A C 1
ATOM 730 O O . VAL A 1 95 ? 28.859 24.25 -20.859 1 98.06 95 VAL A O 1
ATOM 733 N N . LEU A 1 96 ? 28.266 26.078 -22 1 97.19 96 LEU A N 1
ATOM 734 C CA . LEU A 1 96 ? 29.391 26.859 -21.531 1 97.19 96 LEU A CA 1
ATOM 735 C C . LEU A 1 96 ? 29.094 27.516 -20.188 1 97.19 96 LEU A C 1
ATOM 737 O O . LEU A 1 96 ? 28.266 28.422 -20.094 1 97.19 96 LEU A O 1
ATOM 741 N N . ALA A 1 97 ? 29.859 27.125 -19.141 1 97.25 97 ALA A N 1
ATOM 742 C CA . ALA A 1 97 ? 29.547 27.516 -17.781 1 97.25 97 ALA A CA 1
ATOM 743 C C . ALA A 1 97 ? 29.984 28.953 -17.5 1 97.25 97 ALA A C 1
ATOM 745 O O . ALA A 1 97 ? 31.094 29.344 -17.875 1 97.25 97 ALA A O 1
ATOM 746 N N . SER A 1 98 ? 29.078 29.703 -16.938 1 95 98 SER A N 1
ATOM 747 C CA . SER A 1 98 ? 29.422 31.016 -16.406 1 95 98 SER A CA 1
ATOM 748 C C . SER A 1 98 ? 29.594 30.969 -14.883 1 95 98 SER A C 1
ATOM 750 O O . SER A 1 98 ? 30.25 31.828 -14.305 1 95 98 SER A O 1
ATOM 752 N N . GLY A 1 99 ? 28.969 30 -14.273 1 95.69 99 GLY A N 1
ATOM 753 C CA . GLY A 1 99 ? 29.062 29.812 -12.836 1 95.69 99 GLY A CA 1
ATOM 754 C C . GLY A 1 99 ? 28.781 28.391 -12.398 1 95.69 99 GLY A C 1
ATOM 755 O O . GLY A 1 99 ? 27.922 27.719 -12.977 1 95.69 99 GLY A O 1
ATOM 756 N N . ILE A 1 100 ? 29.516 27.969 -11.383 1 97.44 100 ILE A N 1
ATOM 757 C CA . ILE A 1 100 ? 29.328 26.641 -10.805 1 97.44 100 ILE A CA 1
ATOM 758 C C . ILE A 1 100 ? 29.219 26.75 -9.281 1 97.44 100 ILE A C 1
ATOM 760 O O . ILE A 1 100 ? 30.078 27.359 -8.641 1 97.44 100 ILE A O 1
ATOM 764 N N . THR A 1 101 ? 28.125 26.234 -8.75 1 96.75 101 THR A N 1
ATOM 765 C CA . THR A 1 101 ? 27.953 26.156 -7.301 1 96.75 101 THR A CA 1
ATOM 766 C C . THR A 1 101 ? 27.891 24.703 -6.84 1 96.75 101 THR A C 1
ATOM 768 O O . THR A 1 101 ? 27.125 23.906 -7.367 1 96.75 101 THR A O 1
ATOM 771 N N . VAL A 1 102 ? 28.75 24.344 -5.859 1 97.38 102 VAL A N 1
ATOM 772 C CA . VAL A 1 102 ? 28.688 23.016 -5.254 1 97.38 102 VAL A CA 1
ATOM 773 C C . VAL A 1 102 ? 27.578 22.984 -4.219 1 97.38 102 VAL A C 1
ATOM 775 O O . VAL A 1 102 ? 27.641 23.656 -3.189 1 97.38 102 VAL A O 1
ATOM 778 N N . LEU A 1 103 ? 26.547 22.25 -4.508 1 97.38 103 LEU A N 1
ATOM 779 C CA . LEU A 1 103 ? 25.406 22.125 -3.609 1 97.38 103 LEU A CA 1
ATOM 780 C C . LEU A 1 103 ? 25.703 21.156 -2.475 1 97.38 103 LEU A C 1
ATOM 782 O O . LEU A 1 103 ? 25.203 21.312 -1.362 1 97.38 103 LEU A O 1
ATOM 786 N N . ASN A 1 104 ? 26.422 20.094 -2.773 1 97.25 104 ASN A N 1
ATOM 787 C CA . ASN A 1 104 ? 26.875 19.109 -1.795 1 97.25 104 ASN A CA 1
ATOM 788 C C . ASN A 1 104 ? 28.078 18.328 -2.307 1 97.25 104 ASN A C 1
ATOM 790 O O . ASN A 1 104 ? 28.094 17.891 -3.457 1 97.25 104 ASN A O 1
ATOM 794 N N . SER A 1 105 ? 29.078 18.141 -1.493 1 95.25 105 SER A N 1
ATOM 795 C CA . SER A 1 105 ? 30.297 17.438 -1.868 1 95.25 105 SER A CA 1
ATOM 796 C C . SER A 1 105 ? 30.266 15.977 -1.406 1 95.25 105 SER A C 1
ATOM 798 O O . SER A 1 105 ? 29.438 15.609 -0.568 1 95.25 105 SER A O 1
ATOM 800 N N . VAL A 1 106 ? 31.078 15.188 -2.029 1 95.75 106 VAL A N 1
ATOM 801 C CA . VAL A 1 106 ? 31.266 13.805 -1.604 1 95.75 106 VAL A CA 1
ATOM 802 C C . VAL A 1 106 ? 32.375 13.734 -0.562 1 95.75 106 VAL A C 1
ATOM 804 O O . VAL A 1 106 ? 33.469 14.25 -0.783 1 95.75 106 VAL A O 1
ATOM 807 N N . LYS A 1 107 ? 31.969 13.164 0.539 1 93.06 107 LYS A N 1
ATOM 808 C CA . LYS A 1 107 ? 32.969 12.992 1.59 1 93.06 107 LYS A CA 1
ATOM 809 C C . LYS A 1 107 ? 33.531 11.578 1.581 1 93.06 107 LYS A C 1
ATOM 811 O O . LYS A 1 107 ? 32.781 10.602 1.578 1 93.06 107 LYS A O 1
ATOM 816 N N . GLY A 1 108 ? 34.875 11.453 1.438 1 88.75 108 GLY A N 1
ATOM 817 C CA . GLY A 1 108 ? 35.531 10.148 1.395 1 88.75 108 GLY A CA 1
ATOM 818 C C . GLY A 1 108 ? 35.406 9.461 0.049 1 88.75 108 GLY A C 1
ATOM 819 O O . GLY A 1 108 ? 35 10.086 -0.935 1 88.75 108 GLY A O 1
ATOM 820 N N . ASN A 1 109 ? 35.781 8.156 0.012 1 92.19 109 ASN A N 1
ATOM 821 C CA . ASN A 1 109 ? 35.719 7.375 -1.22 1 92.19 109 ASN A CA 1
ATOM 822 C C . ASN A 1 109 ? 34.375 6.688 -1.379 1 92.19 109 ASN A C 1
ATOM 824 O O . ASN A 1 109 ? 33.75 6.277 -0.393 1 92.19 109 ASN A O 1
ATOM 828 N N . LEU A 1 110 ? 33.969 6.672 -2.625 1 93.69 110 LEU A N 1
ATOM 829 C CA . LEU A 1 110 ? 32.75 5.918 -2.908 1 93.69 110 LEU A CA 1
ATOM 830 C C . LEU A 1 110 ? 33 4.418 -2.799 1 93.69 110 LEU A C 1
ATOM 832 O O . LEU A 1 110 ? 34.062 3.932 -3.205 1 93.69 110 LEU A O 1
ATOM 836 N N . PRO A 1 111 ? 32.031 3.691 -2.303 1 93.12 111 PRO A N 1
ATOM 837 C CA . PRO A 1 111 ? 32.219 2.252 -2.127 1 93.12 111 PRO A CA 1
ATOM 838 C C . PRO A 1 111 ? 32.281 1.495 -3.451 1 93.12 111 PRO A C 1
ATOM 840 O O . PRO A 1 111 ? 32.812 0.384 -3.512 1 93.12 111 PRO A O 1
ATOM 843 N N . PHE A 1 112 ? 31.734 1.939 -4.508 1 93.56 112 PHE A N 1
ATOM 844 C CA . PHE A 1 112 ? 31.781 1.42 -5.871 1 93.56 112 PHE A CA 1
ATOM 845 C C . PHE A 1 112 ? 31.406 2.5 -6.879 1 93.56 112 PHE A C 1
ATOM 847 O O . PHE A 1 112 ? 30.797 3.508 -6.516 1 93.56 112 PHE A O 1
ATOM 854 N N . PRO A 1 113 ? 31.828 2.305 -8.055 1 91.12 113 PRO A N 1
ATOM 855 C CA . PRO A 1 113 ? 31.516 3.322 -9.062 1 91.12 113 PRO A CA 1
ATOM 856 C C . PRO A 1 113 ? 30.031 3.375 -9.406 1 91.12 113 PRO A C 1
ATOM 858 O O . PRO A 1 113 ? 29.359 2.338 -9.445 1 91.12 113 PRO A O 1
ATOM 861 N N . VAL A 1 114 ? 29.547 4.566 -9.766 1 91.94 114 VAL A N 1
ATOM 862 C CA . VAL A 1 114 ? 28.141 4.797 -10.078 1 91.94 114 VAL A CA 1
ATOM 863 C C . VAL A 1 114 ? 28 5.18 -11.547 1 91.94 114 VAL A C 1
ATOM 865 O O . VAL A 1 114 ? 26.969 4.922 -12.164 1 91.94 114 VAL A O 1
ATOM 868 N N . SER A 1 115 ? 29.062 5.633 -12.133 1 87.44 115 SER A N 1
ATOM 869 C CA . SER A 1 115 ? 29.062 6.223 -13.469 1 87.44 115 SER A CA 1
ATOM 870 C C . SER A 1 115 ? 28.531 5.238 -14.508 1 87.44 115 SER A C 1
ATOM 872 O O . SER A 1 115 ? 28.797 4.035 -14.414 1 87.44 115 SER A O 1
ATOM 874 N N . VAL A 1 116 ? 27.906 5.727 -15.508 1 79.19 116 VAL A N 1
ATOM 875 C CA . VAL A 1 116 ? 27.359 4.953 -16.609 1 79.19 116 VAL A CA 1
ATOM 876 C C . VAL A 1 116 ? 28.484 4.32 -17.422 1 79.19 116 VAL A C 1
ATOM 878 O O . VAL A 1 116 ? 28.281 3.35 -18.141 1 79.19 116 VAL A O 1
ATOM 881 N N . HIS A 1 117 ? 29.562 4.883 -17.203 1 77.44 117 HIS A N 1
ATOM 882 C CA . HIS A 1 117 ? 30.719 4.441 -17.984 1 77.44 117 HIS A CA 1
ATOM 883 C C . HIS A 1 117 ? 31.469 3.328 -17.281 1 77.44 117 HIS A C 1
ATOM 885 O O . HIS A 1 117 ? 32.375 2.701 -17.875 1 77.44 117 HIS A O 1
ATOM 891 N N . ASP A 1 118 ? 31.109 3.15 -16.062 1 75.75 118 ASP A N 1
ATOM 892 C CA . ASP A 1 118 ? 31.859 2.193 -15.258 1 75.75 118 ASP A CA 1
ATOM 893 C C . ASP A 1 118 ? 31.016 0.968 -14.922 1 75.75 118 ASP A C 1
ATOM 895 O O . ASP A 1 118 ? 30.188 1.006 -14.008 1 75.75 118 ASP A O 1
ATOM 899 N N . GLU A 1 119 ? 30.969 0.087 -15.93 1 67.25 119 GLU A N 1
ATOM 900 C CA . GLU A 1 119 ? 30.203 -1.116 -15.617 1 67.25 119 GLU A CA 1
ATOM 901 C C . GLU A 1 119 ? 31.047 -2.109 -14.812 1 67.25 119 GLU A C 1
ATOM 903 O O . GLU A 1 119 ? 32.062 -2.619 -15.312 1 67.25 119 GLU A O 1
ATOM 908 N N . GLU A 1 120 ? 31.094 -1.928 -13.508 1 68.06 120 GLU A N 1
ATOM 909 C CA . GLU A 1 120 ? 31.812 -2.916 -12.711 1 68.06 120 GLU A CA 1
ATOM 910 C C . GLU A 1 120 ? 30.844 -3.867 -12.008 1 68.06 120 GLU A C 1
ATOM 912 O O . GLU A 1 120 ? 29.734 -3.479 -11.648 1 68.06 120 GLU A O 1
ATOM 917 N N . ASN A 1 121 ? 31.312 -5.086 -12.016 1 80.25 121 ASN A N 1
ATOM 918 C CA . ASN A 1 121 ? 30.594 -6.109 -11.273 1 80.25 121 ASN A CA 1
ATOM 919 C C . ASN A 1 121 ? 30.781 -5.949 -9.766 1 80.25 121 ASN A C 1
ATOM 921 O O . ASN A 1 121 ? 31.812 -6.355 -9.227 1 80.25 121 ASN A O 1
ATOM 925 N N . THR A 1 122 ? 29.969 -5.203 -9.078 1 89.25 122 THR A N 1
ATOM 926 C CA . THR A 1 122 ? 30.016 -5.004 -7.633 1 89.25 122 THR A CA 1
ATOM 927 C C . THR A 1 122 ? 29.25 -6.117 -6.918 1 89.25 122 THR A C 1
ATOM 929 O O . THR A 1 122 ? 28.172 -6.527 -7.359 1 89.25 122 THR A O 1
ATOM 932 N N . ARG A 1 123 ? 29.906 -6.617 -5.828 1 92.25 123 ARG A N 1
ATOM 933 C CA . ARG A 1 123 ? 29.281 -7.68 -5.047 1 92.25 123 ARG A CA 1
ATOM 934 C C . ARG A 1 123 ? 27.922 -7.242 -4.512 1 92.25 123 ARG A C 1
ATOM 936 O O . ARG A 1 123 ? 27.75 -6.09 -4.105 1 92.25 123 ARG A O 1
ATOM 943 N N . GLU A 1 124 ? 26.969 -8.102 -4.461 1 93.25 124 GLU A N 1
ATOM 944 C CA . GLU A 1 124 ? 25.594 -7.805 -4.039 1 93.25 124 GLU A CA 1
ATOM 945 C C . GLU A 1 124 ? 25.562 -7.262 -2.613 1 93.25 124 GLU A C 1
ATOM 947 O O . GLU A 1 124 ? 24.812 -6.332 -2.316 1 93.25 124 GLU A O 1
ATOM 952 N N . GLU A 1 125 ? 26.344 -7.824 -1.782 1 95.31 125 GLU A N 1
ATOM 953 C CA . GLU A 1 125 ? 26.359 -7.398 -0.386 1 95.31 125 GLU A CA 1
ATOM 954 C C . GLU A 1 125 ? 26.703 -5.918 -0.262 1 95.31 125 GLU A C 1
ATOM 956 O O . GLU A 1 125 ? 26.062 -5.184 0.485 1 95.31 125 GLU A O 1
ATOM 961 N N . LEU A 1 126 ? 27.734 -5.512 -0.935 1 96.12 126 LEU A N 1
ATOM 962 C CA . LEU A 1 126 ? 28.156 -4.117 -0.916 1 96.12 126 LEU A CA 1
ATOM 963 C C . LEU A 1 126 ? 27.078 -3.215 -1.509 1 96.12 126 LEU A C 1
ATOM 965 O O . LEU A 1 126 ? 26.844 -2.117 -1.003 1 96.12 126 LEU A O 1
ATOM 969 N N . ARG A 1 127 ? 26.469 -3.676 -2.562 1 96.38 127 ARG A N 1
ATOM 970 C CA . ARG A 1 127 ? 25.375 -2.936 -3.197 1 96.38 127 ARG A CA 1
ATOM 971 C C . ARG A 1 127 ? 24.219 -2.738 -2.234 1 96.38 127 ARG A C 1
ATOM 973 O O . ARG A 1 127 ? 23.656 -1.64 -2.131 1 96.38 127 ARG A O 1
ATOM 980 N N . LEU A 1 128 ? 23.859 -3.783 -1.486 1 97.31 128 LEU A N 1
ATOM 981 C CA . LEU A 1 128 ? 22.734 -3.732 -0.566 1 97.31 128 LEU A CA 1
ATOM 982 C C . LEU A 1 128 ? 23.047 -2.846 0.634 1 97.31 128 LEU A C 1
ATOM 984 O O . LEU A 1 128 ? 22.172 -2.166 1.159 1 97.31 128 LEU A O 1
ATOM 988 N N . ARG A 1 129 ? 24.297 -2.816 1.063 1 97.12 129 ARG A N 1
ATOM 989 C CA . ARG A 1 129 ? 24.719 -1.974 2.178 1 97.12 129 ARG A CA 1
ATOM 990 C C . ARG A 1 129 ? 24.609 -0.496 1.815 1 97.12 129 ARG A C 1
ATOM 992 O O . ARG A 1 129 ? 24.312 0.34 2.67 1 97.12 129 ARG A O 1
ATOM 999 N N . HIS A 1 130 ? 24.953 -0.209 0.59 1 97.5 130 HIS A N 1
ATOM 1000 C CA . HIS A 1 130 ? 24.875 1.154 0.077 1 97.5 130 HIS A CA 1
ATOM 1001 C C . HIS A 1 130 ? 23.828 1.279 -1.014 1 97.5 130 HIS A C 1
ATOM 1003 O O . HIS A 1 130 ? 24.078 1.845 -2.076 1 97.5 130 HIS A O 1
ATOM 1009 N N . ARG A 1 131 ? 22.672 0.693 -0.71 1 98 131 ARG A N 1
ATOM 1010 C CA . ARG A 1 131 ? 21.594 0.542 -1.691 1 98 131 ARG A CA 1
ATOM 1011 C C . ARG A 1 131 ? 21.203 1.89 -2.289 1 98 131 ARG A C 1
ATOM 1013 O O . ARG A 1 131 ? 20.844 1.973 -3.467 1 98 131 ARG A O 1
ATOM 1020 N N . TYR A 1 132 ? 21.266 3.037 -1.529 1 97.75 132 TYR A N 1
ATOM 1021 C CA . TYR A 1 132 ? 20.984 4.367 -2.055 1 97.75 132 TYR A CA 1
ATOM 1022 C C . TYR A 1 132 ? 21.906 4.711 -3.213 1 97.75 132 TYR A C 1
ATOM 1024 O O . TYR A 1 132 ? 21.484 5.34 -4.188 1 97.75 132 TYR A O 1
ATOM 1032 N N . LEU A 1 133 ? 23.141 4.305 -3.119 1 96.62 133 LEU A N 1
ATOM 1033 C CA . LEU A 1 133 ? 24.094 4.539 -4.199 1 96.62 133 LEU A CA 1
ATOM 1034 C C . LEU A 1 133 ? 23.844 3.58 -5.355 1 96.62 133 LEU A C 1
ATOM 1036 O O . LEU A 1 133 ? 23.969 3.961 -6.523 1 96.62 133 LEU A O 1
ATOM 1040 N N . ASP A 1 134 ? 23.531 2.324 -5.016 1 96.56 134 ASP A N 1
ATOM 1041 C CA . ASP A 1 134 ? 23.203 1.331 -6.035 1 96.56 134 ASP A CA 1
ATOM 1042 C C . ASP A 1 134 ? 22.031 1.793 -6.891 1 96.56 134 ASP A C 1
ATOM 1044 O O . ASP A 1 134 ? 22.031 1.615 -8.109 1 96.56 134 ASP A O 1
ATOM 1048 N N . LEU A 1 135 ? 21.047 2.369 -6.309 1 97.31 135 LEU A N 1
ATOM 1049 C CA . LEU A 1 135 ? 19.844 2.82 -6.988 1 97.31 135 LEU A CA 1
ATOM 1050 C C . LEU A 1 135 ? 20.156 3.938 -7.977 1 97.31 135 LEU A C 1
ATOM 1052 O O . LEU A 1 135 ? 19.406 4.164 -8.93 1 97.31 135 LEU A O 1
ATOM 1056 N N . ARG A 1 136 ? 21.234 4.68 -7.73 1 95.81 136 ARG A N 1
ATOM 1057 C CA . ARG A 1 136 ? 21.594 5.793 -8.594 1 95.81 136 ARG A CA 1
ATOM 1058 C C . ARG A 1 136 ? 22.156 5.297 -9.93 1 95.81 136 ARG A C 1
ATOM 1060 O O . ARG A 1 136 ? 22.172 6.039 -10.906 1 95.81 136 ARG A O 1
ATOM 1067 N N . ARG A 1 137 ? 22.625 4.051 -9.93 1 94.38 137 ARG A N 1
ATOM 1068 C CA . ARG A 1 137 ? 23.125 3.463 -11.172 1 94.38 137 ARG A CA 1
ATOM 1069 C C . ARG A 1 137 ? 21.984 3.305 -12.188 1 94.38 137 ARG A C 1
ATOM 1071 O O . ARG A 1 137 ? 20.844 3.061 -11.812 1 94.38 137 ARG A O 1
ATOM 1078 N N . LYS A 1 138 ? 22.359 3.395 -13.453 1 93.25 138 LYS A N 1
ATOM 1079 C CA . LYS A 1 138 ? 21.359 3.406 -14.523 1 93.25 138 LYS A CA 1
ATOM 1080 C C . LYS A 1 138 ? 20.5 2.148 -14.484 1 93.25 138 LYS A C 1
ATOM 1082 O O . LYS A 1 138 ? 19.281 2.227 -14.609 1 93.25 138 LYS A O 1
ATOM 1087 N N . ARG A 1 139 ? 21.109 0.961 -14.367 1 93.5 139 ARG A N 1
ATOM 1088 C CA . ARG A 1 139 ? 20.406 -0.314 -14.391 1 93.5 139 ARG A CA 1
ATOM 1089 C C . ARG A 1 139 ? 19.328 -0.368 -13.305 1 93.5 139 ARG A C 1
ATOM 1091 O O . ARG A 1 139 ? 18.172 -0.671 -13.594 1 93.5 139 ARG A O 1
ATOM 1098 N N . MET A 1 140 ? 19.672 -0.005 -12.102 1 95.56 140 MET A N 1
ATOM 1099 C CA . MET A 1 140 ? 18.766 -0.099 -10.961 1 95.56 140 MET A CA 1
ATOM 1100 C C . MET A 1 140 ? 17.688 0.975 -11.039 1 95.56 140 MET A C 1
ATOM 1102 O O . MET A 1 140 ? 16.531 0.728 -10.695 1 95.56 140 MET A O 1
ATOM 1106 N N . ASN A 1 141 ? 18.078 2.152 -11.445 1 96.25 141 ASN A N 1
ATOM 1107 C CA . ASN A 1 141 ? 17.109 3.221 -11.633 1 96.25 141 ASN A CA 1
ATOM 1108 C C . ASN A 1 141 ? 16.062 2.859 -12.695 1 96.25 141 ASN A C 1
ATOM 1110 O O . ASN A 1 141 ? 14.867 3.078 -12.5 1 96.25 141 ASN A O 1
ATOM 1114 N N . ASP A 1 142 ? 16.547 2.297 -13.789 1 96.31 142 ASP A N 1
ATOM 1115 C CA . ASP A 1 142 ? 15.664 1.865 -14.875 1 96.31 142 ASP A CA 1
ATOM 1116 C C . ASP A 1 142 ? 14.695 0.788 -14.398 1 96.31 142 ASP A C 1
ATOM 1118 O O . ASP A 1 142 ? 13.531 0.771 -14.797 1 96.31 142 ASP A O 1
ATOM 1122 N N . ASN A 1 143 ? 15.18 -0.128 -13.586 1 97.56 143 ASN A N 1
ATOM 1123 C CA . ASN A 1 143 ? 14.328 -1.186 -13.055 1 97.56 143 ASN A CA 1
ATOM 1124 C C . ASN A 1 143 ? 13.18 -0.617 -12.227 1 97.56 143 ASN A C 1
ATOM 1126 O O . ASN A 1 143 ? 12.047 -1.085 -12.328 1 97.56 143 ASN A O 1
ATOM 1130 N N . LEU A 1 144 ? 13.477 0.408 -11.391 1 98.19 144 LEU A N 1
ATOM 1131 C CA . LEU A 1 144 ? 12.43 1.016 -10.57 1 98.19 144 LEU A CA 1
ATOM 1132 C C . LEU A 1 144 ? 11.43 1.766 -11.445 1 98.19 144 LEU A C 1
ATOM 1134 O O . LEU A 1 144 ? 10.227 1.777 -11.148 1 98.19 144 LEU A O 1
ATOM 1138 N N . ARG A 1 145 ? 11.922 2.385 -12.469 1 97.94 145 ARG A N 1
ATOM 1139 C CA . ARG A 1 145 ? 11.023 3.062 -13.406 1 97.94 145 ARG A CA 1
ATOM 1140 C C . ARG A 1 145 ? 10.133 2.062 -14.133 1 97.94 145 ARG A C 1
ATOM 1142 O O . ARG A 1 145 ? 8.945 2.312 -14.328 1 97.94 145 ARG A O 1
ATOM 1149 N N . LEU A 1 146 ? 10.742 0.967 -14.555 1 98.25 146 LEU A N 1
ATOM 1150 C CA . LEU A 1 146 ? 9.984 -0.095 -15.203 1 98.25 146 LEU A CA 1
ATOM 1151 C C . LEU A 1 146 ? 8.891 -0.625 -14.281 1 98.25 146 LEU A C 1
ATOM 1153 O O . LEU A 1 146 ? 7.766 -0.858 -14.719 1 98.25 146 LEU A O 1
ATOM 1157 N N . ARG A 1 147 ? 9.242 -0.847 -13.062 1 98.62 147 ARG A N 1
ATOM 1158 C CA . ARG A 1 147 ? 8.266 -1.296 -12.07 1 98.62 147 ARG A CA 1
ATOM 1159 C C . ARG A 1 147 ? 7.102 -0.32 -11.961 1 98.62 147 ARG A C 1
ATOM 1161 O O . ARG A 1 147 ? 5.941 -0.729 -11.977 1 98.62 147 ARG A O 1
ATOM 1168 N N . ALA A 1 148 ? 7.414 0.956 -11.828 1 98.44 148 ALA A N 1
ATOM 1169 C CA . ALA A 1 148 ? 6.383 1.987 -11.727 1 98.44 148 ALA A CA 1
ATOM 1170 C C . ALA A 1 148 ? 5.48 1.982 -12.961 1 98.44 148 ALA A C 1
ATOM 1172 O O . ALA A 1 148 ? 4.258 2.094 -12.844 1 98.44 148 ALA A O 1
ATOM 1173 N N . GLN A 1 149 ? 6.078 1.871 -14.102 1 98.31 149 GLN A N 1
ATOM 1174 C CA . GLN A 1 149 ? 5.324 1.854 -15.352 1 98.31 149 GLN A CA 1
ATOM 1175 C C . GLN A 1 149 ? 4.41 0.635 -15.43 1 98.31 149 GLN A C 1
ATOM 1177 O O . GLN A 1 149 ? 3.283 0.726 -15.922 1 98.31 149 GLN A O 1
ATOM 1182 N N . THR A 1 150 ? 4.926 -0.486 -15.008 1 98.75 150 THR A N 1
ATOM 1183 C CA . THR A 1 150 ? 4.152 -1.724 -15 1 98.75 150 THR A CA 1
ATOM 1184 C C . THR A 1 150 ? 2.912 -1.58 -14.117 1 98.75 150 THR A C 1
ATOM 1186 O O . THR A 1 150 ? 1.805 -1.924 -14.539 1 98.75 150 THR A O 1
ATOM 1189 N N . ILE A 1 151 ? 3.088 -1.069 -12.953 1 98.62 151 ILE A N 1
ATOM 1190 C CA . ILE A 1 151 ? 1.995 -0.887 -12 1 98.62 151 ILE A CA 1
ATOM 1191 C C . ILE A 1 151 ? 1.001 0.134 -12.555 1 98.62 151 ILE A C 1
ATOM 1193 O O . ILE A 1 151 ? -0.213 -0.055 -12.445 1 98.62 151 ILE A O 1
ATOM 1197 N N . GLN A 1 152 ? 1.52 1.214 -13.102 1 98.25 152 GLN A N 1
ATOM 1198 C CA . GLN A 1 152 ? 0.669 2.236 -13.703 1 98.25 152 GLN A CA 1
ATOM 1199 C C . GLN A 1 152 ? -0.202 1.648 -14.812 1 98.25 152 GLN A C 1
ATOM 1201 O O . GLN A 1 152 ? -1.396 1.941 -14.891 1 98.25 152 GLN A O 1
ATOM 1206 N N . ALA A 1 153 ? 0.409 0.844 -15.664 1 98.56 153 ALA A N 1
ATOM 1207 C CA . ALA A 1 153 ? -0.323 0.208 -16.75 1 98.56 153 ALA A CA 1
ATOM 1208 C C . ALA A 1 153 ? -1.435 -0.69 -16.219 1 98.56 153 ALA A C 1
ATOM 1210 O O . ALA A 1 153 ? -2.555 -0.674 -16.734 1 98.56 153 ALA A O 1
ATOM 1211 N N . ALA A 1 154 ? -1.12 -1.46 -15.25 1 98.75 154 ALA A N 1
ATOM 1212 C CA . ALA A 1 154 ? -2.105 -2.352 -14.648 1 98.75 154 ALA A CA 1
ATOM 1213 C C . ALA A 1 154 ? -3.268 -1.562 -14.055 1 98.75 154 ALA A C 1
ATOM 1215 O O . ALA A 1 154 ? -4.434 -1.899 -14.273 1 98.75 154 ALA A O 1
ATOM 1216 N N . ARG A 1 155 ? -2.969 -0.496 -13.273 1 98.38 155 ARG A N 1
ATOM 1217 C CA . ARG A 1 155 ? -3.992 0.322 -12.633 1 98.38 155 ARG A CA 1
ATOM 1218 C C . ARG A 1 155 ? -4.91 0.964 -13.664 1 98.38 155 ARG A C 1
ATOM 1220 O O . ARG A 1 155 ? -6.133 0.957 -13.516 1 98.38 155 ARG A O 1
ATOM 1227 N N . ARG A 1 156 ? -4.297 1.541 -14.656 1 97.81 156 ARG A N 1
ATOM 1228 C CA . ARG A 1 156 ? -5.086 2.215 -15.68 1 97.81 156 ARG A CA 1
ATOM 1229 C C . ARG A 1 156 ? -6.051 1.244 -16.359 1 97.81 156 ARG A C 1
ATOM 1231 O O . ARG A 1 156 ? -7.219 1.574 -16.578 1 97.81 156 ARG A O 1
ATOM 1238 N N . PHE A 1 157 ? -5.578 0.067 -16.719 1 98.69 157 PHE A N 1
ATOM 1239 C CA . PHE A 1 157 ? -6.43 -0.947 -17.328 1 98.69 157 PHE A CA 1
ATOM 1240 C C . PHE A 1 157 ? -7.605 -1.288 -16.422 1 98.69 157 PHE A C 1
ATOM 1242 O O . PHE A 1 157 ? -8.75 -1.327 -16.875 1 98.69 157 PHE A O 1
ATOM 1249 N N . LEU A 1 158 ? -7.305 -1.597 -15.156 1 98.75 158 LEU A N 1
ATOM 1250 C CA . LEU A 1 158 ? -8.336 -2.029 -14.219 1 98.75 158 LEU A CA 1
ATOM 1251 C C . LEU A 1 158 ? -9.336 -0.905 -13.953 1 98.75 158 LEU A C 1
ATOM 1253 O O . LEU A 1 158 ? -10.539 -1.146 -13.867 1 98.75 158 LEU A O 1
ATOM 1257 N N . GLU A 1 159 ? -8.836 0.311 -13.789 1 98.06 159 GLU A N 1
ATOM 1258 C CA . GLU A 1 159 ? -9.727 1.452 -13.602 1 98.06 159 GLU A CA 1
ATOM 1259 C C . GLU A 1 159 ? -10.656 1.638 -14.797 1 98.06 159 GLU A C 1
ATOM 1261 O O . GLU A 1 159 ? -11.844 1.899 -14.633 1 98.06 159 GLU A O 1
ATOM 1266 N N . ASP A 1 160 ? -10.07 1.501 -15.969 1 97.81 160 ASP A N 1
ATOM 1267 C CA . ASP A 1 160 ? -10.875 1.604 -17.172 1 97.81 160 ASP A CA 1
ATOM 1268 C C . ASP A 1 160 ? -11.922 0.493 -17.234 1 97.81 160 ASP A C 1
ATOM 1270 O O . ASP A 1 160 ? -12.984 0.668 -17.828 1 97.81 160 ASP A O 1
ATOM 1274 N N . ALA A 1 161 ? -11.625 -0.636 -16.609 1 97.88 161 ALA A N 1
ATOM 1275 C CA . ALA A 1 161 ? -12.539 -1.773 -16.594 1 97.88 161 ALA A CA 1
ATOM 1276 C C . ALA A 1 161 ? -13.523 -1.656 -15.43 1 97.88 161 ALA A C 1
ATOM 1278 O O . ALA A 1 161 ? -14.273 -2.598 -15.141 1 97.88 161 ALA A O 1
ATOM 1279 N N . GLY A 1 162 ? -13.531 -0.56 -14.688 1 97.25 162 GLY A N 1
ATOM 1280 C CA . GLY A 1 162 ? -14.531 -0.272 -13.672 1 97.25 162 GLY A CA 1
ATOM 1281 C C . GLY A 1 162 ? -14.125 -0.73 -12.289 1 97.25 162 GLY A C 1
ATOM 1282 O O . GLY A 1 162 ? -14.93 -0.686 -11.352 1 97.25 162 GLY A O 1
ATOM 1283 N N . PHE A 1 163 ? -12.906 -1.207 -12.102 1 98.69 163 PHE A N 1
ATOM 1284 C CA . PHE A 1 163 ? -12.43 -1.614 -10.789 1 98.69 163 PHE A CA 1
ATOM 1285 C C . PHE A 1 163 ? -12.062 -0.399 -9.945 1 98.69 163 PHE A C 1
ATOM 1287 O O . PHE A 1 163 ? -11.703 0.651 -10.477 1 98.69 163 PHE A O 1
ATOM 1294 N N . ILE A 1 164 ? -12.148 -0.53 -8.617 1 98.25 164 ILE A N 1
ATOM 1295 C CA . ILE A 1 164 ? -11.648 0.504 -7.715 1 98.25 164 ILE A CA 1
ATOM 1296 C C . ILE A 1 164 ? -10.609 -0.094 -6.77 1 98.25 164 ILE A C 1
ATOM 1298 O O . ILE A 1 164 ? -10.703 -1.267 -6.398 1 98.25 164 ILE A O 1
ATOM 1302 N N . GLU A 1 165 ? -9.656 0.689 -6.453 1 98.38 165 GLU A N 1
ATOM 1303 C CA . GLU A 1 165 ? -8.648 0.254 -5.484 1 98.38 165 GLU A CA 1
ATOM 1304 C C . GLU A 1 165 ? -9.148 0.442 -4.055 1 98.38 165 GLU A C 1
ATOM 1306 O O . GLU A 1 165 ? -9.539 1.544 -3.668 1 98.38 165 GLU A O 1
ATOM 1311 N N . VAL A 1 166 ? -9.188 -0.595 -3.252 1 98.56 166 VAL A N 1
ATOM 1312 C CA . VAL A 1 166 ? -9.57 -0.55 -1.846 1 98.56 166 VAL A CA 1
ATOM 1313 C C . VAL A 1 166 ? -8.461 -1.148 -0.986 1 98.56 166 VAL A C 1
ATOM 1315 O O . VAL A 1 166 ? -8.039 -2.285 -1.21 1 98.56 166 VAL A O 1
ATOM 1318 N N . GLU A 1 167 ? -7.961 -0.394 -0.051 1 97.38 167 GLU A N 1
ATOM 1319 C CA . GLU A 1 167 ? -6.922 -0.858 0.86 1 97.38 167 GLU A CA 1
ATOM 1320 C C . GLU A 1 167 ? -7.496 -1.761 1.946 1 97.38 167 GLU A C 1
ATOM 1322 O O . GLU A 1 167 ? -8.547 -1.456 2.523 1 97.38 167 GLU A O 1
ATOM 1327 N N . THR A 1 168 ? -6.855 -2.844 2.182 1 98.06 168 THR A N 1
ATOM 1328 C CA . THR A 1 168 ? -7.238 -3.75 3.26 1 98.06 168 THR A CA 1
ATOM 1329 C C . THR A 1 168 ? -6.246 -3.66 4.414 1 98.06 168 THR A C 1
ATOM 1331 O O . THR A 1 168 ? -5.121 -3.189 4.242 1 98.06 168 THR A O 1
ATOM 1334 N N . PRO A 1 169 ? -6.609 -4.086 5.586 1 97.5 169 PRO A N 1
ATOM 1335 C CA . PRO A 1 169 ? -5.793 -3.895 6.785 1 97.5 169 PRO A CA 1
ATOM 1336 C C . PRO A 1 169 ? -4.48 -4.672 6.734 1 97.5 169 PRO A C 1
ATOM 1338 O O . PRO A 1 169 ? -4.438 -5.785 6.207 1 97.5 169 PRO A O 1
ATOM 1341 N N . VAL A 1 170 ? -3.477 -4.07 7.359 1 97.81 170 VAL A N 1
ATOM 1342 C CA . VAL A 1 170 ? -2.188 -4.723 7.562 1 97.81 170 VAL A CA 1
ATOM 1343 C C . VAL A 1 170 ? -2.141 -5.352 8.953 1 97.81 170 VAL A C 1
ATOM 1345 O O . VAL A 1 170 ? -1.543 -6.414 9.141 1 97.81 170 VAL A O 1
ATOM 1348 N N . LEU A 1 171 ? -2.727 -4.699 9.938 1 97.75 171 LEU A N 1
ATOM 1349 C CA . LEU A 1 171 ? -2.881 -5.258 11.281 1 97.75 171 LEU A CA 1
ATOM 1350 C C . LEU A 1 171 ? -4.141 -6.109 11.375 1 97.75 171 LEU A C 1
ATOM 1352 O O . LEU A 1 171 ? -5.246 -5.582 11.523 1 97.75 171 LEU A O 1
ATOM 1356 N N . THR A 1 172 ? -3.988 -7.387 11.305 1 96.25 172 THR A N 1
ATOM 1357 C CA . THR A 1 172 ? -5.137 -8.281 11.281 1 96.25 172 THR A CA 1
ATOM 1358 C C . THR A 1 172 ? -4.953 -9.422 12.281 1 96.25 172 THR A C 1
ATOM 1360 O O . THR A 1 172 ? -4.008 -9.414 13.078 1 96.25 172 THR A O 1
ATOM 1363 N N . ARG A 1 173 ? -5.875 -10.328 12.266 1 93.81 173 ARG A N 1
ATOM 1364 C CA . ARG A 1 173 ? -5.832 -11.5 13.141 1 93.81 173 ARG A CA 1
ATOM 1365 C C . ARG A 1 173 ? -4.977 -12.602 12.531 1 93.81 173 ARG A C 1
ATOM 1367 O O . ARG A 1 173 ? -4.891 -12.727 11.305 1 93.81 173 ARG A O 1
ATOM 1374 N N . SER A 1 174 ? -4.316 -13.328 13.398 1 90.62 174 SER A N 1
ATOM 1375 C CA . SER A 1 174 ? -3.598 -14.508 12.93 1 90.62 174 SER A CA 1
ATOM 1376 C C . SER A 1 174 ? -4.559 -15.594 12.453 1 90.62 174 SER A C 1
ATOM 1378 O O . SER A 1 174 ? -5.488 -15.969 13.172 1 90.62 174 SER A O 1
ATOM 1380 N N . THR A 1 175 ? -4.449 -15.961 11.25 1 79 175 THR A N 1
ATOM 1381 C CA . THR A 1 175 ? -5.242 -17.047 10.688 1 79 175 THR A CA 1
ATOM 1382 C C . THR A 1 175 ? -4.355 -18.031 9.945 1 79 175 THR A C 1
ATOM 1384 O O . THR A 1 175 ? -3.344 -17.656 9.352 1 79 175 THR A O 1
ATOM 1387 N N . PRO A 1 176 ? -4.652 -19.266 10.039 1 71.75 176 PRO A N 1
ATOM 1388 C CA . PRO A 1 176 ? -3.846 -20.266 9.344 1 71.75 176 PRO A CA 1
ATOM 1389 C C . PRO A 1 176 ? -4.086 -20.266 7.836 1 71.75 176 PRO A C 1
ATOM 1391 O O . PRO A 1 176 ? -4.98 -20.969 7.352 1 71.75 176 PRO A O 1
ATOM 1394 N N . GLU A 1 177 ? -3.473 -19.484 7.02 1 64.38 177 GLU A N 1
ATOM 1395 C CA . GLU A 1 177 ? -3.672 -19.453 5.574 1 64.38 177 GLU A CA 1
ATOM 1396 C C . GLU A 1 177 ? -2.621 -20.297 4.852 1 64.38 177 GLU A C 1
ATOM 1398 O O . GLU A 1 177 ? -2.646 -20.406 3.625 1 64.38 177 GLU A O 1
ATOM 1403 N N . GLY A 1 178 ? -1.787 -20.844 5.531 1 66.44 178 GLY A N 1
ATOM 1404 C CA . GLY A 1 178 ? -0.825 -21.703 4.867 1 66.44 178 GLY A CA 1
ATOM 1405 C C . GLY A 1 178 ? 0.613 -21.375 5.227 1 66.44 178 GLY A C 1
ATOM 1406 O O . GLY A 1 178 ? 1.438 -22.281 5.383 1 66.44 178 GLY A O 1
ATOM 1407 N N . ALA A 1 179 ? 0.959 -20.062 5.199 1 72.38 179 ALA A N 1
ATOM 1408 C CA . ALA A 1 179 ? 2.314 -19.672 5.566 1 72.38 179 ALA A CA 1
ATOM 1409 C C . ALA A 1 179 ? 2.381 -19.234 7.027 1 72.38 179 ALA A C 1
ATOM 1411 O O . ALA A 1 179 ? 1.357 -19.188 7.715 1 72.38 179 ALA A O 1
ATOM 1412 N N . ARG A 1 180 ? 3.65 -19.031 7.441 1 87.31 180 ARG A N 1
ATOM 1413 C CA . ARG A 1 180 ? 3.854 -18.578 8.812 1 87.31 180 ARG A CA 1
ATOM 1414 C C . ARG A 1 180 ? 3.631 -17.062 8.914 1 87.31 180 ARG A C 1
ATOM 1416 O O . ARG A 1 180 ? 4.086 -16.297 8.062 1 87.31 180 ARG A O 1
ATOM 1423 N N . ASP A 1 181 ? 2.977 -16.672 9.953 1 92.25 181 ASP A N 1
ATOM 1424 C CA . ASP A 1 181 ? 2.637 -15.273 10.172 1 92.25 181 ASP A CA 1
ATOM 1425 C C . ASP A 1 181 ? 3.779 -14.531 10.859 1 92.25 181 ASP A C 1
ATOM 1427 O O . ASP A 1 181 ? 4.512 -15.117 11.664 1 92.25 181 ASP A O 1
ATOM 1431 N N . TYR A 1 182 ? 3.93 -13.281 10.5 1 96.44 182 TYR A N 1
ATOM 1432 C CA . TYR A 1 182 ? 4.586 -12.344 11.398 1 96.44 182 TYR A CA 1
ATOM 1433 C C . TYR A 1 182 ? 3.631 -11.875 12.492 1 96.44 182 TYR A C 1
ATOM 1435 O O . TYR A 1 182 ? 2.508 -11.453 12.203 1 96.44 182 TYR A O 1
ATOM 1443 N N . LEU A 1 183 ? 4.035 -11.961 13.734 1 96.88 183 LEU A N 1
ATOM 1444 C CA . LEU A 1 183 ? 3.188 -11.602 14.859 1 96.88 183 LEU A CA 1
ATOM 1445 C C . LEU A 1 183 ? 3.715 -10.352 15.555 1 96.88 183 LEU A C 1
ATOM 1447 O O . LEU A 1 183 ? 4.926 -10.133 15.625 1 96.88 183 LEU A O 1
ATOM 1451 N N . LEU A 1 184 ? 2.84 -9.484 16.031 1 96.81 184 LEU A N 1
ATOM 1452 C CA . LEU A 1 184 ? 3.264 -8.352 16.844 1 96.81 184 LEU A CA 1
ATOM 1453 C C . LEU A 1 184 ? 2.295 -8.125 18 1 96.81 184 LEU A C 1
ATOM 1455 O O . LEU A 1 184 ? 1.078 -8.203 17.828 1 96.81 184 LEU A O 1
ATOM 1459 N N . PRO A 1 185 ? 2.779 -7.871 19.172 1 97 185 PRO A N 1
ATOM 1460 C CA . PRO A 1 185 ? 1.953 -7.699 20.359 1 97 185 PRO A CA 1
ATOM 1461 C C . PRO A 1 185 ? 1.177 -6.387 20.359 1 97 185 PRO A C 1
ATOM 1463 O O . PRO A 1 185 ? 1.669 -5.375 19.859 1 97 185 PRO A O 1
ATOM 1466 N N . SER A 1 186 ? -0.007 -6.426 20.906 1 96.5 186 SER A N 1
ATOM 1467 C CA . SER A 1 186 ? -0.797 -5.215 21.109 1 96.5 186 SER A CA 1
ATOM 1468 C C . SER A 1 186 ? -0.549 -4.613 22.484 1 96.5 186 SER A C 1
ATOM 1470 O O . SER A 1 186 ? -0.677 -5.301 23.5 1 96.5 186 SER A O 1
ATOM 1472 N N . ARG A 1 187 ? -0.237 -3.369 22.5 1 94.38 187 ARG A N 1
ATOM 1473 C CA . ARG A 1 187 ? -0.067 -2.66 23.766 1 94.38 187 ARG A CA 1
ATOM 1474 C C . ARG A 1 187 ? -1.41 -2.441 24.453 1 94.38 187 ARG A C 1
ATOM 1476 O O . ARG A 1 187 ? -1.527 -2.621 25.656 1 94.38 187 ARG A O 1
ATOM 1483 N N . VAL A 1 188 ? -2.395 -2.027 23.703 1 93.38 188 VAL A N 1
ATOM 1484 C CA . VAL A 1 188 ? -3.699 -1.611 24.203 1 93.38 188 VAL A CA 1
ATOM 1485 C C . VAL A 1 188 ? -4.488 -2.834 24.656 1 93.38 188 VAL A C 1
ATOM 1487 O O . VAL A 1 188 ? -5.184 -2.785 25.672 1 93.38 188 VAL A O 1
ATOM 1490 N N . CYS A 1 189 ? -4.398 -3.918 23.859 1 94.06 189 CYS A N 1
ATOM 1491 C CA . CYS A 1 189 ? -5.035 -5.18 24.219 1 94.06 189 CYS A CA 1
ATOM 1492 C C . CYS A 1 189 ? -4.016 -6.172 24.766 1 94.06 189 CYS A C 1
ATOM 1494 O O . CYS A 1 189 ? -3.592 -7.09 24.062 1 94.06 189 CYS A O 1
ATOM 1496 N N . GLY A 1 190 ? -3.809 -6.074 26.016 1 92.62 190 GLY A N 1
ATOM 1497 C CA . GLY A 1 190 ? -2.768 -6.859 26.672 1 92.62 190 GLY A CA 1
ATOM 1498 C C . GLY A 1 190 ? -2.918 -8.352 26.438 1 92.62 190 GLY A C 1
ATOM 1499 O O . GLY A 1 190 ? -4.02 -8.891 26.547 1 92.62 190 GLY A O 1
ATOM 1500 N N . GLY A 1 191 ? -1.784 -8.977 26.047 1 94 191 GLY A N 1
ATOM 1501 C CA . GLY A 1 191 ? -1.768 -10.414 25.859 1 94 191 GLY A CA 1
ATOM 1502 C C . GLY A 1 191 ? -2.236 -10.852 24.484 1 94 191 GLY A C 1
ATOM 1503 O O . GLY A 1 191 ? -2.096 -12.023 24.125 1 94 191 GLY A O 1
ATOM 1504 N N . GLU A 1 192 ? -2.799 -9.961 23.797 1 96.44 192 GLU A N 1
ATOM 1505 C CA . GLU A 1 192 ? -3.285 -10.289 22.453 1 96.44 192 GLU A CA 1
ATOM 1506 C C . GLU A 1 192 ? -2.297 -9.836 21.375 1 96.44 192 GLU A C 1
ATOM 1508 O O . GLU A 1 192 ? -1.415 -9.016 21.641 1 96.44 192 GLU A O 1
ATOM 1513 N N . TRP A 1 193 ? -2.459 -10.445 20.219 1 97.12 193 TRP A N 1
ATOM 1514 C CA . TRP A 1 193 ? -1.464 -10.25 19.172 1 97.12 193 TRP A CA 1
ATOM 1515 C C . TRP A 1 193 ? -2.133 -9.953 17.844 1 97.12 193 TRP A C 1
ATOM 1517 O O . TRP A 1 193 ? -3.162 -10.547 17.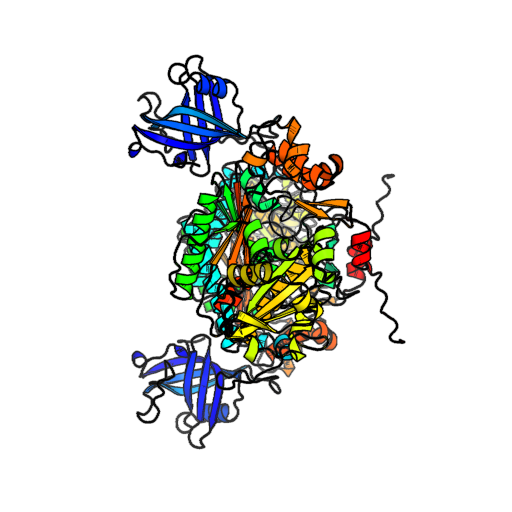5 1 97.12 193 TRP A O 1
ATOM 1527 N N . PHE A 1 194 ? -1.545 -8.977 17.078 1 97.69 194 PHE A N 1
ATOM 1528 C CA . PHE A 1 194 ? -1.843 -8.812 15.664 1 97.69 194 PHE A CA 1
ATOM 1529 C C . PHE A 1 194 ? -0.972 -9.727 14.82 1 97.69 194 PHE A C 1
ATOM 1531 O O . PHE A 1 194 ? 0.039 -10.25 15.297 1 97.69 194 PHE A O 1
ATOM 1538 N N . ALA A 1 195 ? -1.382 -9.977 13.633 1 97.06 195 ALA A N 1
ATOM 1539 C CA . ALA A 1 195 ? -0.583 -10.656 12.617 1 97.06 195 ALA A CA 1
ATOM 1540 C C . ALA A 1 195 ? -0.584 -9.875 11.305 1 97.06 195 ALA A C 1
ATOM 1542 O O . ALA A 1 195 ? -1.589 -9.266 10.938 1 97.06 195 ALA A O 1
ATOM 1543 N N . LEU A 1 196 ? 0.597 -9.805 10.633 1 97.62 196 LEU A N 1
ATOM 1544 C CA . LEU A 1 196 ? 0.646 -9.227 9.297 1 97.62 196 LEU A CA 1
ATOM 1545 C C . LEU A 1 196 ? 0.073 -10.195 8.266 1 97.62 196 LEU A C 1
ATOM 1547 O O . LEU A 1 196 ? 0.306 -11.398 8.344 1 97.62 196 LEU A O 1
ATOM 1551 N N . PRO A 1 197 ? -0.705 -9.703 7.312 1 96.56 197 PRO A N 1
ATOM 1552 C CA . PRO A 1 197 ? -1.439 -10.594 6.406 1 96.56 197 PRO A CA 1
ATOM 1553 C C . PRO A 1 197 ? -0.539 -11.242 5.359 1 96.56 197 PRO A C 1
ATOM 1555 O O . PRO A 1 197 ? 0.298 -10.562 4.754 1 96.56 197 PRO A O 1
ATOM 1558 N N . GLN A 1 198 ? -0.753 -12.516 5.121 1 95.31 198 GLN A N 1
ATOM 1559 C CA . GLN A 1 198 ? -0.058 -13.234 4.055 1 95.31 198 GLN A CA 1
ATOM 1560 C C . GLN A 1 198 ? -0.609 -12.852 2.686 1 95.31 198 GLN A C 1
ATOM 1562 O O . GLN A 1 198 ? 0.068 -13.016 1.67 1 95.31 198 GLN A O 1
ATOM 1567 N N . SER A 1 199 ? -1.797 -12.453 2.617 1 95.12 199 SER A N 1
ATOM 1568 C CA . SER A 1 199 ? -2.535 -11.945 1.469 1 95.12 199 SER A CA 1
ATOM 1569 C C . SER A 1 199 ? -3.846 -11.289 1.899 1 95.12 199 SER A C 1
ATOM 1571 O O . SER A 1 199 ? -4.285 -11.461 3.039 1 95.12 199 SER A O 1
ATOM 1573 N N . PRO A 1 200 ? -4.52 -10.523 1.009 1 96.25 200 PRO A N 1
ATOM 1574 C CA . PRO A 1 200 ? -5.797 -9.914 1.379 1 96.25 200 PRO A CA 1
ATOM 1575 C C . PRO A 1 200 ? -6.988 -10.828 1.117 1 96.25 200 PRO A C 1
ATOM 1577 O O . PRO A 1 200 ? -8.117 -10.359 0.987 1 96.25 200 PRO A O 1
ATOM 1580 N N . GLN A 1 201 ? -6.844 -12.102 1.017 1 95.44 201 GLN A N 1
ATOM 1581 C CA . GLN A 1 201 ? -7.816 -13.07 0.522 1 95.44 201 GLN A CA 1
ATOM 1582 C C . GLN A 1 201 ? -9.141 -12.953 1.272 1 95.44 201 GLN A C 1
ATOM 1584 O O . GLN A 1 201 ? -10.195 -12.828 0.656 1 95.44 201 GLN A O 1
ATOM 1589 N N . LEU A 1 202 ? -9.125 -12.906 2.578 1 96.25 202 LEU A N 1
ATOM 1590 C CA . LEU A 1 202 ? -10.352 -12.875 3.359 1 96.25 202 LEU A CA 1
ATOM 1591 C C . LEU A 1 202 ? -11.062 -11.531 3.205 1 96.25 202 LEU A C 1
ATOM 1593 O O . LEU A 1 202 ? -12.281 -11.484 3.006 1 96.25 202 LEU A O 1
ATOM 1597 N N . PHE A 1 203 ? -10.305 -10.477 3.217 1 97.88 203 PHE A N 1
ATOM 1598 C CA . PHE A 1 203 ? -10.898 -9.141 3.162 1 97.88 203 PHE A CA 1
ATOM 1599 C C . PHE A 1 203 ? -11.438 -8.852 1.769 1 97.88 203 PHE A C 1
ATOM 1601 O O . PHE A 1 203 ? -12.438 -8.141 1.622 1 97.88 203 PHE A O 1
ATOM 1608 N N . LYS A 1 204 ? -10.703 -9.297 0.713 1 98.25 204 LYS A N 1
ATOM 1609 C CA . LYS A 1 204 ? -11.242 -9.031 -0.617 1 98.25 204 LYS A CA 1
ATOM 1610 C C . LYS A 1 204 ? -12.562 -9.773 -0.831 1 98.25 204 LYS A C 1
ATOM 1612 O O . LYS A 1 204 ? -13.453 -9.281 -1.529 1 98.25 204 LYS A O 1
ATOM 1617 N N . GLN A 1 205 ? -12.766 -10.992 -0.222 1 98.25 205 GLN A N 1
ATOM 1618 C CA . GLN A 1 205 ? -14.062 -11.672 -0.267 1 98.25 205 GLN A CA 1
ATOM 1619 C C . GLN A 1 205 ? -15.125 -10.875 0.476 1 98.25 205 GLN A C 1
ATOM 1621 O O . GLN A 1 205 ? -16.25 -10.742 -0.001 1 98.25 205 GLN A O 1
ATOM 1626 N N . LEU A 1 206 ? -14.758 -10.344 1.61 1 98.56 206 LEU A N 1
ATOM 1627 C CA . LEU A 1 206 ? -15.703 -9.555 2.393 1 98.56 206 LEU A CA 1
ATOM 1628 C C . LEU A 1 206 ? -16.125 -8.305 1.629 1 98.56 206 LEU A C 1
ATOM 1630 O O . LEU A 1 206 ? -17.266 -7.855 1.756 1 98.56 206 LEU A O 1
ATOM 1634 N N . LEU A 1 207 ? -15.219 -7.746 0.875 1 98.75 207 LEU A N 1
ATOM 1635 C CA . LEU A 1 207 ? -15.555 -6.598 0.039 1 98.75 207 LEU A CA 1
ATOM 1636 C C . LEU A 1 207 ? -16.609 -6.977 -1.003 1 98.75 207 LEU A C 1
ATOM 1638 O O . LEU A 1 207 ? -17.469 -6.168 -1.338 1 98.75 207 LEU A O 1
ATOM 1642 N N . MET A 1 208 ? -16.562 -8.234 -1.574 1 98.75 208 MET A N 1
ATOM 1643 C CA . MET A 1 208 ? -17.594 -8.703 -2.504 1 98.75 208 MET A CA 1
ATOM 1644 C C . MET A 1 208 ? -18.953 -8.758 -1.826 1 98.75 208 MET A C 1
ATOM 1646 O O . MET A 1 208 ? -19.953 -8.328 -2.402 1 98.75 208 MET A O 1
ATOM 1650 N N . VAL A 1 209 ? -18.938 -9.234 -0.604 1 98.25 209 VAL A N 1
ATOM 1651 C CA . VAL A 1 209 ? -20.172 -9.266 0.17 1 98.25 209 VAL A CA 1
ATOM 1652 C C . VAL A 1 209 ? -20.688 -7.848 0.396 1 98.25 209 VAL A C 1
ATOM 1654 O O . VAL A 1 209 ? -21.891 -7.613 0.429 1 98.25 209 VAL A O 1
ATOM 1657 N N . GLY A 1 210 ? -19.734 -6.945 0.529 1 97.88 210 GLY A N 1
ATOM 1658 C CA . GLY A 1 210 ? -20.047 -5.543 0.766 1 97.88 210 GLY A CA 1
ATOM 1659 C C . GLY A 1 210 ? -20.5 -4.812 -0.486 1 97.88 210 GLY A C 1
ATOM 1660 O O . GLY A 1 210 ? -20.75 -3.609 -0.448 1 97.88 210 GLY A O 1
ATOM 1661 N N . GLY A 1 211 ? -20.547 -5.469 -1.571 1 97.69 211 GLY A N 1
ATOM 1662 C CA . GLY A 1 211 ? -21.062 -4.871 -2.793 1 97.69 211 GLY A CA 1
ATOM 1663 C C . GLY A 1 211 ? -19.984 -4.184 -3.617 1 97.69 211 GLY A C 1
ATOM 1664 O O . GLY A 1 211 ? -20.297 -3.439 -4.551 1 97.69 211 GLY A O 1
ATOM 1665 N N . ILE A 1 212 ? -18.781 -4.297 -3.277 1 98.25 212 ILE A N 1
ATOM 1666 C CA . ILE A 1 212 ? -17.672 -3.836 -4.117 1 98.25 212 ILE A CA 1
ATOM 1667 C C . ILE A 1 212 ? -17.375 -4.883 -5.184 1 98.25 212 ILE A C 1
ATOM 1669 O O . ILE A 1 212 ? -16.391 -5.613 -5.086 1 98.25 212 ILE A O 1
ATOM 1673 N N . GLU A 1 213 ? -18.078 -4.871 -6.238 1 98.25 213 GLU A N 1
ATOM 1674 C CA . GLU A 1 213 ? -18.156 -5.961 -7.207 1 98.25 213 GLU A CA 1
ATOM 1675 C C . GLU A 1 213 ? -16.875 -6.059 -8.031 1 98.25 213 GLU A C 1
ATOM 1677 O O . GLU A 1 213 ? -16.625 -7.062 -8.695 1 98.25 213 GLU A O 1
ATOM 1682 N N . ARG A 1 214 ? -16.062 -5.008 -8.102 1 98.38 214 ARG A N 1
ATOM 1683 C CA . ARG A 1 214 ? -14.805 -4.934 -8.836 1 98.38 214 ARG A CA 1
ATOM 1684 C C . ARG A 1 214 ? -13.727 -4.25 -8 1 98.38 214 ARG A C 1
ATOM 1686 O O . ARG A 1 214 ? -13.633 -3.023 -7.988 1 98.38 214 ARG A O 1
ATOM 1693 N N . TYR A 1 215 ? -12.969 -5.098 -7.426 1 98.56 215 TYR A N 1
ATOM 1694 C CA . TYR A 1 215 ? -11.93 -4.688 -6.488 1 98.56 215 TYR A CA 1
ATOM 1695 C C . TYR A 1 215 ? -10.547 -4.98 -7.051 1 98.56 215 TYR A C 1
ATOM 1697 O O . TYR A 1 215 ? -10.328 -6.02 -7.676 1 98.56 215 TYR A O 1
ATOM 1705 N N . TYR A 1 216 ? -9.578 -4.039 -6.848 1 98.75 216 TYR A N 1
ATOM 1706 C CA . TYR A 1 216 ? -8.164 -4.398 -6.941 1 98.75 216 TYR A CA 1
ATOM 1707 C C . TYR A 1 216 ? -7.348 -3.688 -5.871 1 98.75 216 TYR A C 1
ATOM 1709 O O . TYR A 1 216 ? -7.84 -2.773 -5.211 1 98.75 216 TYR A O 1
ATOM 1717 N N . GLN A 1 217 ? -6.125 -4.176 -5.66 1 98.62 217 GLN A N 1
ATOM 1718 C CA . GLN A 1 217 ? -5.191 -3.561 -4.727 1 98.62 217 GLN A CA 1
ATOM 1719 C C . GLN A 1 217 ? -3.752 -3.969 -5.039 1 98.62 217 GLN A C 1
ATOM 1721 O O . GLN A 1 217 ? -3.484 -5.133 -5.344 1 98.62 217 GLN A O 1
ATOM 1726 N N . MET A 1 218 ? -2.857 -2.963 -5.09 1 98.25 218 MET A N 1
ATOM 1727 C CA . MET A 1 218 ? -1.449 -3.301 -4.902 1 98.25 218 MET A CA 1
ATOM 1728 C C . MET A 1 218 ? -1.147 -3.594 -3.438 1 98.25 218 MET A C 1
ATOM 1730 O O . MET A 1 218 ? -0.784 -2.691 -2.682 1 98.25 218 MET A O 1
ATOM 1734 N N . ALA A 1 219 ? -1.236 -4.883 -3.084 1 98.12 219 ALA A N 1
ATOM 1735 C CA . ALA A 1 219 ? -1.217 -5.277 -1.679 1 98.12 219 ALA A CA 1
ATOM 1736 C C . ALA A 1 219 ? 0.196 -5.641 -1.229 1 98.12 219 ALA A C 1
ATOM 1738 O O . ALA A 1 219 ? 0.921 -6.34 -1.942 1 98.12 219 ALA A O 1
ATOM 1739 N N . ARG A 1 220 ? 0.596 -5.094 -0.084 1 97.75 220 ARG A N 1
ATOM 1740 C CA . ARG A 1 220 ? 1.792 -5.586 0.589 1 97.75 220 ARG A CA 1
ATOM 1741 C C . ARG A 1 220 ? 1.482 -6.836 1.409 1 97.75 220 ARG A C 1
ATOM 1743 O O . ARG A 1 220 ? 0.583 -6.82 2.252 1 97.75 220 ARG A O 1
ATOM 1750 N N . CYS A 1 221 ? 2.199 -7.91 1.182 1 97.38 221 CYS A N 1
ATOM 1751 C CA . CYS A 1 221 ? 1.983 -9.188 1.853 1 97.38 221 CYS A CA 1
ATOM 1752 C C . CYS A 1 221 ? 3.229 -9.617 2.619 1 97.38 221 CYS A C 1
ATOM 1754 O O . CYS A 1 221 ? 4.34 -9.211 2.285 1 97.38 221 CYS A O 1
ATOM 1756 N N . PHE A 1 222 ? 3.037 -10.477 3.639 1 97.12 222 PHE A N 1
ATOM 1757 C CA . PHE A 1 222 ? 4.117 -10.844 4.547 1 97.12 222 PHE A CA 1
ATOM 1758 C C . PHE A 1 222 ? 4.125 -12.344 4.805 1 97.12 222 PHE A C 1
ATOM 1760 O O . PHE A 1 222 ? 3.104 -12.914 5.199 1 97.12 222 PHE A O 1
ATOM 1767 N N . ARG A 1 223 ? 5.164 -12.961 4.562 1 94.88 223 ARG A N 1
ATOM 1768 C CA . ARG A 1 223 ? 5.328 -14.383 4.852 1 94.88 223 ARG A CA 1
ATOM 1769 C C . ARG A 1 223 ? 6.656 -14.656 5.551 1 94.88 223 ARG A C 1
ATOM 1771 O O . ARG A 1 223 ? 7.719 -14.305 5.027 1 94.88 223 ARG A O 1
ATOM 1778 N N . ASP A 1 224 ? 6.594 -15.211 6.734 1 93.5 224 ASP A N 1
ATOM 1779 C CA . ASP A 1 224 ? 7.789 -15.531 7.504 1 93.5 224 ASP A CA 1
ATOM 1780 C C . ASP A 1 224 ? 8.352 -16.891 7.094 1 93.5 224 ASP A C 1
ATOM 1782 O O . ASP A 1 224 ? 8.336 -17.844 7.879 1 93.5 224 ASP A O 1
ATOM 1786 N N . GLU A 1 225 ? 8.867 -16.969 5.914 1 89.06 225 GLU A N 1
ATOM 1787 C CA . GLU A 1 225 ? 9.422 -18.172 5.312 1 89.06 225 GLU A CA 1
ATOM 1788 C C . GLU A 1 225 ? 10.883 -17.984 4.926 1 89.06 225 GLU A C 1
ATOM 1790 O O . GLU A 1 225 ? 11.414 -16.875 5.035 1 89.06 225 GLU A O 1
ATOM 1795 N N . ASP A 1 226 ? 11.453 -19.109 4.59 1 84.44 226 ASP A N 1
ATOM 1796 C CA . ASP A 1 226 ? 12.828 -19.031 4.105 1 84.44 226 ASP A CA 1
ATOM 1797 C C . ASP A 1 226 ? 12.898 -18.266 2.785 1 84.44 226 ASP A C 1
ATOM 1799 O O . ASP A 1 226 ? 12.078 -18.484 1.889 1 84.44 226 ASP A O 1
ATOM 1803 N N . LEU A 1 227 ? 13.859 -17.438 2.738 1 83.44 227 LEU A N 1
ATOM 1804 C CA . LEU A 1 227 ? 13.961 -16.547 1.6 1 83.44 227 LEU A CA 1
ATOM 1805 C C . LEU A 1 227 ? 14.875 -17.109 0.524 1 83.44 227 LEU A C 1
ATOM 1807 O O . LEU A 1 227 ? 15.766 -17.922 0.825 1 83.44 227 LEU A O 1
ATOM 1811 N N . ARG A 1 228 ? 14.539 -16.781 -0.711 1 83.12 228 ARG A N 1
ATOM 1812 C CA . ARG A 1 228 ? 15.273 -17.188 -1.909 1 83.12 228 ARG A CA 1
ATOM 1813 C C . ARG A 1 228 ? 15.359 -16.031 -2.904 1 83.12 228 ARG A C 1
ATOM 1815 O O . ARG A 1 228 ? 15.117 -14.875 -2.549 1 83.12 228 ARG A O 1
ATOM 1822 N N . ALA A 1 229 ? 15.859 -16.359 -4.074 1 81.19 229 ALA A N 1
ATOM 1823 C CA . ALA A 1 229 ? 16.031 -15.352 -5.113 1 81.19 229 ALA A CA 1
ATOM 1824 C C . ALA A 1 229 ? 14.695 -14.758 -5.531 1 81.19 229 ALA A C 1
ATOM 1826 O O . ALA A 1 229 ? 14.625 -13.594 -5.949 1 81.19 229 ALA A O 1
ATOM 1827 N N . ASP A 1 230 ? 13.672 -15.414 -5.305 1 86.44 230 ASP A N 1
ATOM 1828 C CA . ASP A 1 230 ? 12.375 -14.938 -5.777 1 86.44 230 ASP A CA 1
ATOM 1829 C C . ASP A 1 230 ? 11.383 -14.805 -4.625 1 86.44 230 ASP A C 1
ATOM 1831 O O . ASP A 1 230 ? 10.164 -14.836 -4.836 1 86.44 230 ASP A O 1
ATOM 1835 N N . ARG A 1 231 ? 11.945 -14.734 -3.461 1 90.88 231 ARG A N 1
ATOM 1836 C CA . ARG A 1 231 ? 11.07 -14.625 -2.295 1 90.88 231 ARG A CA 1
ATOM 1837 C C . ARG A 1 231 ? 11.594 -13.57 -1.322 1 90.88 231 ARG A C 1
ATOM 1839 O O . ARG A 1 231 ? 12.797 -13.492 -1.071 1 90.88 231 ARG A O 1
ATOM 1846 N N . GLN A 1 232 ? 10.797 -12.742 -0.867 1 96.38 232 GLN A N 1
ATOM 1847 C CA . GLN A 1 232 ? 11.039 -11.711 0.138 1 96.38 232 GLN A CA 1
ATOM 1848 C C . GLN A 1 232 ? 10.07 -11.844 1.308 1 96.38 232 GLN A C 1
ATOM 1850 O O . GLN A 1 232 ? 8.953 -12.328 1.139 1 96.38 232 GLN A O 1
ATOM 1855 N N . PRO A 1 233 ? 10.492 -11.469 2.551 1 96.5 233 PRO A N 1
ATOM 1856 C CA . PRO A 1 233 ? 9.562 -11.523 3.682 1 96.5 233 PRO A CA 1
ATOM 1857 C C . PRO A 1 233 ? 8.352 -10.609 3.496 1 96.5 233 PRO A C 1
ATOM 1859 O O . PRO A 1 233 ? 7.281 -10.875 4.043 1 96.5 233 PRO A O 1
ATOM 1862 N N . GLU A 1 234 ? 8.539 -9.516 2.891 1 97.44 234 GLU A N 1
ATOM 1863 C CA . GLU A 1 234 ? 7.465 -8.633 2.438 1 97.44 234 GLU A CA 1
ATOM 1864 C C . GLU A 1 234 ? 7.512 -8.438 0.925 1 97.44 234 GLU A C 1
ATOM 1866 O O . GLU A 1 234 ? 8.578 -8.188 0.359 1 97.44 234 GLU A O 1
ATOM 1871 N N . PHE A 1 235 ? 6.453 -8.648 0.264 1 97.19 235 PHE A N 1
ATOM 1872 C CA . PHE A 1 235 ? 6.398 -8.57 -1.19 1 97.19 235 PHE A CA 1
ATOM 1873 C C . PHE A 1 235 ? 5.078 -7.973 -1.654 1 97.19 235 PHE A C 1
ATOM 1875 O O . PHE A 1 235 ? 4.18 -7.734 -0.844 1 97.19 235 PHE A O 1
ATOM 1882 N N . THR A 1 236 ? 4.965 -7.586 -2.941 1 98.25 236 THR A N 1
ATOM 1883 C CA . THR A 1 236 ? 3.807 -6.879 -3.473 1 98.25 236 THR A CA 1
ATOM 1884 C C . THR A 1 236 ? 3.012 -7.777 -4.418 1 98.25 236 THR A C 1
ATOM 1886 O O . THR A 1 236 ? 3.584 -8.414 -5.301 1 98.25 236 THR A O 1
ATOM 1889 N N . GLN A 1 237 ? 1.739 -7.816 -4.191 1 98.19 237 GLN A N 1
ATOM 1890 C CA . GLN A 1 237 ? 0.822 -8.523 -5.082 1 98.19 237 GLN A CA 1
ATOM 1891 C C . GLN A 1 237 ? -0.192 -7.57 -5.703 1 98.19 237 GLN A C 1
ATOM 1893 O O . GLN A 1 237 ? -0.651 -6.633 -5.047 1 98.19 237 GLN A O 1
ATOM 1898 N N . LEU A 1 238 ? -0.46 -7.715 -6.965 1 98.75 238 LEU A N 1
ATOM 1899 C CA . LEU A 1 238 ? -1.676 -7.16 -7.551 1 98.75 238 LEU A CA 1
ATOM 1900 C C . LEU A 1 238 ? -2.865 -8.086 -7.305 1 98.75 238 LEU A C 1
ATOM 1902 O O . LEU A 1 238 ? -3.004 -9.109 -7.969 1 98.75 238 LEU A O 1
ATOM 1906 N N . ASP A 1 239 ? -3.676 -7.703 -6.414 1 98.62 239 ASP A N 1
ATOM 1907 C CA . ASP A 1 239 ? -4.812 -8.523 -6.008 1 98.62 239 ASP A CA 1
ATOM 1908 C C . ASP A 1 239 ? -6.109 -8.023 -6.641 1 98.62 239 ASP A C 1
ATOM 1910 O O . ASP A 1 239 ? -6.414 -6.832 -6.586 1 98.62 239 ASP A O 1
ATOM 1914 N N . ILE A 1 240 ? -6.848 -8.922 -7.246 1 98.81 240 ILE A N 1
ATOM 1915 C CA . ILE A 1 240 ? -8.07 -8.594 -7.965 1 98.81 240 ILE A CA 1
ATOM 1916 C C . ILE A 1 240 ? -9.195 -9.539 -7.539 1 98.81 240 ILE A C 1
ATOM 1918 O O . ILE A 1 240 ? -8.969 -10.734 -7.359 1 98.81 240 ILE A O 1
ATOM 1922 N N . GLU A 1 241 ? -10.359 -9.039 -7.32 1 98.81 241 GLU A N 1
ATOM 1923 C CA . GLU A 1 241 ? -11.562 -9.812 -7.027 1 98.81 241 GLU A CA 1
ATOM 1924 C C . GLU A 1 241 ? -12.789 -9.203 -7.699 1 98.81 241 GLU A C 1
ATOM 1926 O O . GLU A 1 241 ? -12.883 -7.984 -7.852 1 98.81 241 GLU A O 1
ATOM 1931 N N . MET A 1 242 ? -13.711 -10.008 -8.164 1 98.69 242 MET A N 1
ATOM 1932 C CA . MET A 1 242 ? -14.898 -9.508 -8.852 1 98.69 242 MET A CA 1
ATOM 1933 C C . MET A 1 242 ? -16.094 -10.438 -8.625 1 98.69 242 MET A C 1
ATOM 1935 O O . MET A 1 242 ? -15.914 -11.641 -8.43 1 98.69 242 MET A O 1
ATOM 1939 N N . SER A 1 243 ? -17.234 -9.891 -8.609 1 98.56 243 SER A N 1
ATOM 1940 C CA . SER A 1 243 ? -18.484 -10.617 -8.438 1 98.56 243 SER A CA 1
ATOM 1941 C C . SER A 1 243 ? -19.188 -10.82 -9.773 1 98.56 243 SER A C 1
ATOM 1943 O O . SER A 1 243 ? -18.969 -10.062 -10.719 1 98.56 243 SER A O 1
ATOM 1945 N N . PHE A 1 244 ? -19.969 -11.883 -9.836 1 98.38 244 PHE A N 1
ATOM 1946 C CA . PHE A 1 244 ? -20.891 -12.172 -10.914 1 98.38 244 PHE A CA 1
ATOM 1947 C C . PHE A 1 244 ? -20.156 -12.398 -12.227 1 98.38 244 PHE A C 1
ATOM 1949 O O . PHE A 1 244 ? -20.594 -11.93 -13.281 1 98.38 244 PHE A O 1
ATOM 1956 N N . MET A 1 245 ? -19.047 -13.031 -12.18 1 97.44 245 MET A N 1
ATOM 1957 C CA . MET A 1 245 ? -18.297 -13.492 -13.344 1 97.44 245 MET A CA 1
ATOM 1958 C C . MET A 1 245 ? -17.906 -14.961 -13.195 1 97.44 245 MET A C 1
ATOM 1960 O O . MET A 1 245 ? -17.562 -15.406 -12.102 1 97.44 245 MET A O 1
ATOM 1964 N N . ASP A 1 246 ? -17.984 -15.672 -14.188 1 96.62 246 ASP A N 1
ATOM 1965 C CA . ASP A 1 246 ? -17.562 -17.062 -14.141 1 96.62 246 ASP A CA 1
ATOM 1966 C C . ASP A 1 246 ? -16.062 -17.188 -14.461 1 96.62 246 ASP A C 1
ATOM 1968 O O . ASP A 1 246 ? -15.398 -16.172 -14.719 1 96.62 246 ASP A O 1
ATOM 1972 N N . GLN A 1 247 ? -15.547 -18.375 -14.383 1 97.5 247 GLN A N 1
ATOM 1973 C CA . GLN A 1 247 ? -14.117 -18.609 -14.539 1 97.5 247 GLN A CA 1
ATOM 1974 C C . GLN A 1 247 ? -13.625 -18.125 -15.898 1 97.5 247 GLN A C 1
ATOM 1976 O O . GLN A 1 247 ? -12.578 -17.484 -15.992 1 97.5 247 GLN A O 1
ATOM 1981 N N . GLU A 1 248 ? -14.336 -18.453 -16.984 1 97.75 248 GLU A N 1
ATOM 1982 C CA . GLU A 1 248 ? -13.93 -18.062 -18.328 1 97.75 248 GLU A CA 1
ATOM 1983 C C . GLU A 1 248 ? -13.797 -16.547 -18.469 1 97.75 248 GLU A C 1
ATOM 1985 O O . GLU A 1 248 ? -12.844 -16.047 -19.062 1 97.75 248 GLU A O 1
ATOM 1990 N N . GLN A 1 249 ? -14.75 -15.844 -17.922 1 97.81 249 GLN A N 1
ATOM 1991 C CA . GLN A 1 249 ? -14.734 -14.391 -17.969 1 97.81 249 GLN A CA 1
ATOM 1992 C C . GLN A 1 249 ? -13.547 -13.828 -17.188 1 97.81 249 GLN A C 1
ATOM 1994 O O . GLN A 1 249 ? -12.93 -12.844 -17.609 1 97.81 249 GLN A O 1
ATOM 1999 N N . ILE A 1 250 ? -13.273 -14.414 -16.062 1 98.5 250 ILE A N 1
ATOM 2000 C CA . ILE A 1 250 ? -12.172 -13.961 -15.227 1 98.5 250 ILE A CA 1
ATOM 2001 C C . ILE A 1 250 ? -10.844 -14.203 -15.953 1 98.5 250 ILE A C 1
ATOM 2003 O O . ILE A 1 250 ? -9.969 -13.328 -15.961 1 98.5 250 ILE A O 1
ATOM 2007 N N . LEU A 1 251 ? -10.672 -15.398 -16.578 1 98.62 251 LEU A N 1
ATOM 2008 C CA . LEU A 1 251 ? -9.461 -15.695 -17.328 1 98.62 251 LEU A CA 1
ATOM 2009 C C . LEU A 1 251 ? -9.273 -14.711 -18.469 1 98.62 251 LEU A C 1
ATOM 2011 O O . LEU A 1 251 ? -8.172 -14.203 -18.688 1 98.62 251 LEU A O 1
ATOM 2015 N N . GLU A 1 252 ? -10.344 -14.414 -19.156 1 98.31 252 GLU A N 1
ATOM 2016 C CA . GLU A 1 252 ? -10.289 -13.492 -20.297 1 98.31 252 GLU A CA 1
ATOM 2017 C C . GLU A 1 252 ? -9.867 -12.094 -19.844 1 98.31 252 GLU A C 1
ATOM 2019 O O . GLU A 1 252 ? -9.047 -11.445 -20.5 1 98.31 252 GLU A O 1
ATOM 2024 N N . LEU A 1 253 ? -10.484 -11.625 -18.812 1 98.44 253 LEU A N 1
ATOM 2025 C CA . LEU A 1 253 ? -10.148 -10.305 -18.266 1 98.44 253 LEU A CA 1
ATOM 2026 C C . LEU A 1 253 ? -8.672 -10.234 -17.906 1 98.44 253 LEU A C 1
ATOM 2028 O O . LEU A 1 253 ? -7.996 -9.25 -18.219 1 98.44 253 LEU A O 1
ATOM 2032 N N . ASN A 1 254 ? -8.188 -11.242 -17.266 1 98.69 254 ASN A N 1
ATOM 2033 C CA . ASN A 1 254 ? -6.801 -11.234 -16.812 1 98.69 254 ASN A CA 1
ATOM 2034 C C . ASN A 1 254 ? -5.824 -11.391 -17.969 1 98.69 254 ASN A C 1
ATOM 2036 O O . ASN A 1 254 ? -4.719 -10.844 -17.938 1 98.69 254 ASN A O 1
ATOM 2040 N N . GLU A 1 255 ? -6.168 -12.164 -19.031 1 98.69 255 GLU A N 1
ATOM 2041 C CA . GLU A 1 255 ? -5.355 -12.18 -20.25 1 98.69 255 GLU A CA 1
ATOM 2042 C C . GLU A 1 255 ? -5.234 -10.789 -20.844 1 98.69 255 GLU A C 1
ATOM 2044 O O . GLU A 1 255 ? -4.145 -10.367 -21.234 1 98.69 255 GLU A O 1
ATOM 2049 N N . SER A 1 256 ? -6.363 -10.086 -20.875 1 98.81 256 SER A N 1
ATOM 2050 C CA . SER A 1 256 ? -6.367 -8.727 -21.406 1 98.81 256 SER A CA 1
ATOM 2051 C C . SER A 1 256 ? -5.477 -7.809 -20.578 1 98.81 256 SER A C 1
ATOM 2053 O O . SER A 1 256 ? -4.785 -6.945 -21.125 1 98.81 256 SER A O 1
ATOM 2055 N N . LEU A 1 257 ? -5.559 -7.953 -19.312 1 98.88 257 LEU A N 1
ATOM 2056 C CA . LEU A 1 257 ? -4.719 -7.172 -18.406 1 98.88 257 LEU A CA 1
ATOM 2057 C C . LEU A 1 257 ? -3.24 -7.398 -18.703 1 98.88 257 LEU A C 1
ATOM 2059 O O . LEU A 1 257 ? -2.484 -6.438 -18.875 1 98.88 257 LEU A O 1
ATOM 2063 N N . ILE A 1 258 ? -2.838 -8.688 -18.781 1 98.88 258 ILE A N 1
ATOM 2064 C CA . ILE A 1 258 ? -1.446 -9.039 -19.031 1 98.88 258 ILE A CA 1
ATOM 2065 C C . ILE A 1 258 ? -1.012 -8.508 -20.391 1 98.88 258 ILE A C 1
ATOM 2067 O O . ILE A 1 258 ? 0.077 -7.945 -20.531 1 98.88 258 ILE A O 1
ATOM 2071 N N . CYS A 1 259 ? -1.819 -8.664 -21.391 1 98.81 259 CYS A N 1
ATOM 2072 C CA . CYS A 1 259 ? -1.519 -8.156 -22.734 1 98.81 259 CYS A CA 1
ATOM 2073 C C . CYS A 1 259 ?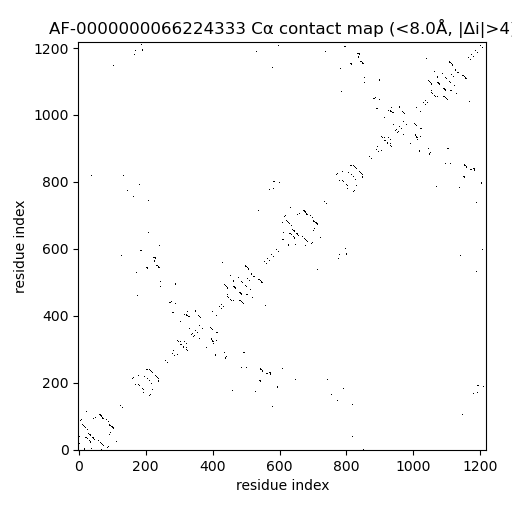 -1.317 -6.645 -22.703 1 98.81 259 CYS A C 1
ATOM 2075 O O . CYS A 1 259 ? -0.412 -6.125 -23.359 1 98.81 259 CYS A O 1
ATOM 2077 N N . ALA A 1 260 ? -2.164 -5.922 -21.953 1 98.75 260 ALA A N 1
ATOM 2078 C CA . ALA A 1 260 ? -2.051 -4.469 -21.859 1 98.75 260 ALA A CA 1
ATOM 2079 C C . ALA A 1 260 ? -0.723 -4.062 -21.219 1 98.75 260 ALA A C 1
ATOM 2081 O O . ALA A 1 260 ? -0.084 -3.104 -21.672 1 98.75 260 ALA A O 1
ATOM 2082 N N . ILE A 1 261 ? -0.347 -4.75 -20.219 1 98.75 261 ILE A N 1
ATOM 2083 C CA . ILE A 1 261 ? 0.908 -4.453 -19.547 1 98.75 261 ILE A CA 1
ATOM 2084 C C . ILE A 1 261 ? 2.078 -4.66 -20.5 1 98.75 261 ILE A C 1
ATOM 2086 O O . ILE A 1 261 ? 2.924 -3.777 -20.656 1 98.75 261 ILE A O 1
ATOM 2090 N N . TRP A 1 262 ? 2.162 -5.859 -21.156 1 98.56 262 TRP A N 1
ATOM 2091 C CA . TRP A 1 262 ? 3.262 -6.18 -22.062 1 98.56 262 TRP A CA 1
ATOM 2092 C C . TRP A 1 262 ? 3.312 -5.195 -23.219 1 98.56 262 TRP A C 1
ATOM 2094 O O . TRP A 1 262 ? 4.395 -4.793 -23.656 1 98.56 262 TRP A O 1
ATOM 2104 N N . LYS A 1 263 ? 2.172 -4.836 -23.734 1 98.56 263 LYS A N 1
ATOM 2105 C CA . LYS A 1 263 ? 2.111 -3.865 -24.812 1 98.56 263 LYS A CA 1
ATOM 2106 C C . LYS A 1 263 ? 2.648 -2.508 -24.375 1 98.56 263 LYS A C 1
ATOM 2108 O O . LYS A 1 263 ? 3.461 -1.897 -25.078 1 98.56 263 LYS A O 1
ATOM 2113 N N . THR A 1 264 ? 2.227 -2.061 -23.219 1 98 264 THR A N 1
ATOM 2114 C CA . THR A 1 264 ? 2.584 -0.734 -22.734 1 98 264 THR A CA 1
ATOM 2115 C C . THR A 1 264 ? 4.066 -0.669 -22.375 1 98 264 THR A C 1
ATOM 2117 O O . THR A 1 264 ? 4.742 0.31 -22.688 1 98 264 THR A O 1
ATOM 2120 N N . VAL A 1 265 ? 4.566 -1.686 -21.766 1 97.06 265 VAL A N 1
ATOM 2121 C CA . VAL A 1 265 ? 5.883 -1.602 -21.141 1 97.06 265 VAL A CA 1
ATOM 2122 C C . VAL A 1 265 ? 6.949 -2.104 -22.109 1 97.06 265 VAL A C 1
ATOM 2124 O O . VAL A 1 265 ? 8.086 -1.634 -22.094 1 97.06 265 VAL A O 1
ATOM 2127 N N . LYS A 1 266 ? 6.594 -3.09 -23.016 1 96.5 266 LYS A N 1
ATOM 2128 C CA . LYS A 1 266 ? 7.594 -3.695 -23.891 1 96.5 266 LYS A CA 1
ATOM 2129 C C . LYS A 1 266 ? 7.211 -3.525 -25.359 1 96.5 266 LYS A C 1
ATOM 2131 O O . LYS A 1 266 ? 8 -3.85 -26.25 1 96.5 266 LYS A O 1
ATOM 2136 N N . GLY A 1 267 ? 6.059 -3.01 -25.641 1 97.44 267 GLY A N 1
ATOM 2137 C CA . GLY A 1 267 ? 5.598 -2.895 -27.016 1 97.44 267 GLY A CA 1
ATOM 2138 C C . GLY A 1 267 ? 5.312 -4.234 -27.672 1 97.44 267 GLY A C 1
ATOM 2139 O O . GLY A 1 267 ? 5.371 -4.363 -28.891 1 97.44 267 GLY A O 1
ATOM 2140 N N . ILE A 1 268 ? 5.023 -5.227 -26.844 1 97.25 268 ILE A N 1
ATOM 2141 C CA . ILE A 1 268 ? 4.832 -6.582 -27.359 1 97.25 268 ILE A CA 1
ATOM 2142 C C . ILE A 1 268 ? 3.344 -6.918 -27.391 1 97.25 268 ILE A C 1
ATOM 2144 O O . ILE A 1 268 ? 2.643 -6.73 -26.391 1 97.25 268 ILE A O 1
ATOM 2148 N N . GLU A 1 269 ? 2.863 -7.402 -28.453 1 97.75 269 GLU A N 1
ATOM 2149 C CA . GLU A 1 269 ? 1.503 -7.918 -28.562 1 97.75 269 GLU A CA 1
ATOM 2150 C C . GLU A 1 269 ? 1.459 -9.422 -28.328 1 97.75 269 GLU A C 1
ATOM 2152 O O . GLU A 1 269 ? 1.974 -10.203 -29.125 1 97.75 269 GLU A O 1
ATOM 2157 N N . LEU A 1 270 ? 0.894 -9.836 -27.297 1 97.75 270 LEU A N 1
ATOM 2158 C CA . LEU A 1 270 ? 0.791 -11.242 -26.953 1 97.75 270 LEU A CA 1
ATOM 2159 C C . LEU A 1 270 ? -0.435 -11.875 -27.594 1 97.75 270 LEU A C 1
ATOM 2161 O O . LEU A 1 270 ? -1.51 -11.273 -27.625 1 97.75 270 LEU A O 1
ATOM 2165 N N . PRO A 1 271 ? -0.3 -13.008 -28.125 1 96.62 271 PRO A N 1
ATOM 2166 C CA . PRO A 1 271 ? -1.464 -13.688 -28.688 1 96.62 271 PRO A CA 1
ATOM 2167 C C . PRO A 1 271 ? -2.41 -14.227 -27.625 1 96.62 271 PRO A C 1
ATOM 2169 O O . PRO A 1 271 ? -1.96 -14.703 -26.578 1 96.62 271 PRO A O 1
ATOM 2172 N N . ARG A 1 272 ? -3.76 -14.141 -27.797 1 95.62 272 ARG A N 1
ATOM 2173 C CA . ARG A 1 272 ? -4.801 -14.695 -26.938 1 95.62 272 ARG A CA 1
ATOM 2174 C C . ARG A 1 272 ? -5.707 -15.641 -27.703 1 95.62 272 ARG A C 1
ATOM 2176 O O . ARG A 1 272 ? -5.902 -15.477 -28.922 1 95.62 272 ARG A O 1
ATOM 2183 N N . PRO A 1 273 ? -6.363 -16.594 -27.141 1 98.06 273 PRO A N 1
ATOM 2184 C CA . PRO A 1 273 ? -6.27 -16.875 -25.703 1 98.06 273 PRO A CA 1
ATOM 2185 C C . PRO A 1 273 ? -4.965 -17.578 -25.328 1 98.06 273 PRO A C 1
ATOM 2187 O O . PRO A 1 273 ? -4.352 -18.234 -26.172 1 98.06 273 PRO A O 1
ATOM 2190 N N . PHE A 1 274 ? -4.52 -17.453 -24.125 1 98.69 274 PHE A N 1
ATOM 2191 C CA . PHE A 1 274 ? -3.379 -18.203 -23.625 1 98.69 274 PHE A CA 1
ATOM 2192 C C . PHE A 1 274 ? -3.689 -19.703 -23.594 1 98.69 274 PHE A C 1
ATOM 2194 O O . PHE A 1 274 ? -4.812 -20.109 -23.281 1 98.69 274 PHE A O 1
ATOM 2201 N N . PRO A 1 275 ? -2.689 -20.547 -23.938 1 98.44 275 PRO A N 1
ATOM 2202 C CA . PRO A 1 275 ? -2.91 -22 -23.828 1 98.44 275 PRO A CA 1
ATOM 2203 C C . PRO A 1 275 ? -3.293 -22.438 -22.406 1 98.44 275 PRO A C 1
ATOM 2205 O O . PRO A 1 275 ? -2.961 -21.75 -21.438 1 98.44 275 PRO A O 1
ATOM 2208 N N . ARG A 1 276 ? -4.031 -23.531 -22.375 1 98.56 276 ARG A N 1
ATOM 2209 C CA . ARG A 1 276 ? -4.457 -24.078 -21.094 1 98.56 276 ARG A CA 1
ATOM 2210 C C . ARG A 1 276 ? -4.07 -25.547 -20.969 1 98.56 276 ARG A C 1
ATOM 2212 O O . ARG A 1 276 ? -4.062 -26.281 -21.969 1 98.56 276 ARG A O 1
ATOM 2219 N N . ILE A 1 277 ? -3.693 -25.969 -19.797 1 98.62 277 ILE A N 1
ATOM 2220 C CA . ILE A 1 277 ? -3.422 -27.359 -19.453 1 98.62 277 ILE A CA 1
ATOM 2221 C C . ILE A 1 277 ? -4.012 -27.688 -18.078 1 98.62 277 ILE A C 1
ATOM 2223 O O . ILE A 1 277 ? -4.094 -26.812 -17.219 1 98.62 277 ILE A O 1
ATOM 2227 N N . THR A 1 278 ? -4.555 -28.828 -17.859 1 98.56 278 THR A N 1
ATOM 2228 C CA . THR A 1 278 ? -5.035 -29.203 -16.531 1 98.56 278 THR A CA 1
ATOM 2229 C C . THR A 1 278 ? -3.867 -29.469 -15.594 1 98.56 278 THR A C 1
ATOM 2231 O O . THR A 1 278 ? -2.756 -29.766 -16.047 1 98.56 278 THR A O 1
ATOM 2234 N N . TRP A 1 279 ? -4.113 -29.344 -14.344 1 98.38 279 TRP A N 1
ATOM 2235 C CA . TRP A 1 279 ? -3.105 -29.672 -13.344 1 98.38 279 TRP A CA 1
ATOM 2236 C C . TRP A 1 279 ? -2.598 -31.109 -13.539 1 98.38 279 TRP A C 1
ATOM 2238 O O . TRP A 1 279 ? -1.39 -31.344 -13.5 1 98.38 279 TRP A O 1
ATOM 2248 N N . HIS A 1 280 ? -3.453 -32.062 -13.812 1 97.69 280 HIS A N 1
ATOM 2249 C CA . HIS A 1 280 ? -3.086 -33.438 -13.984 1 97.69 280 HIS A CA 1
ATOM 2250 C C . HIS A 1 280 ? -2.162 -33.625 -15.188 1 97.69 280 HIS A C 1
ATOM 2252 O O . HIS A 1 280 ? -1.172 -34.375 -15.109 1 97.69 280 HIS A O 1
ATOM 2258 N N . ASP A 1 281 ? -2.525 -32.969 -16.25 1 98.38 281 ASP A N 1
ATOM 2259 C CA . ASP A 1 281 ? -1.685 -33.062 -17.438 1 98.38 281 ASP A CA 1
ATOM 2260 C C . ASP A 1 281 ? -0.319 -32.438 -17.188 1 98.38 281 ASP A C 1
ATOM 2262 O O . ASP A 1 281 ? 0.701 -32.938 -17.672 1 98.38 281 ASP A O 1
ATOM 2266 N N . ALA A 1 282 ? -0.327 -31.328 -16.547 1 98.62 282 ALA A N 1
ATOM 2267 C CA . ALA A 1 282 ? 0.934 -30.656 -16.219 1 98.62 282 ALA A CA 1
ATOM 2268 C C . ALA A 1 282 ? 1.842 -31.562 -15.406 1 98.62 282 ALA A C 1
ATOM 2270 O O . ALA A 1 282 ? 3.035 -31.688 -15.688 1 98.62 282 ALA A O 1
ATOM 2271 N N . MET A 1 283 ? 1.242 -32.219 -14.406 1 98.06 283 MET A N 1
ATOM 2272 C CA . MET A 1 283 ? 2.014 -33.094 -13.547 1 98.06 283 MET A CA 1
ATOM 2273 C C . MET A 1 283 ? 2.486 -34.312 -14.328 1 98.06 283 MET A C 1
ATOM 2275 O O . MET A 1 283 ? 3.615 -34.781 -14.141 1 98.06 283 MET A O 1
ATOM 2279 N N . GLU A 1 284 ? 1.65 -34.781 -15.141 1 97.94 284 GLU A N 1
ATOM 2280 C CA . GLU A 1 284 ? 1.96 -36 -15.906 1 97.94 284 GLU A CA 1
ATOM 2281 C C . GLU A 1 284 ? 3.07 -35.75 -16.922 1 97.94 284 GLU A C 1
ATOM 2283 O O . GLU A 1 284 ? 4 -36.531 -17.047 1 97.94 284 GLU A O 1
ATOM 2288 N N . HIS A 1 285 ? 3.039 -34.625 -17.562 1 98.06 285 HIS A N 1
ATOM 2289 C CA . HIS A 1 285 ? 3.902 -34.438 -18.719 1 98.06 285 HIS A CA 1
ATOM 2290 C C . HIS A 1 285 ? 5.121 -33.594 -18.359 1 98.06 285 HIS A C 1
ATOM 2292 O O . HIS A 1 285 ? 6.121 -33.594 -19.078 1 98.06 285 HIS A O 1
ATOM 2298 N N . TYR A 1 286 ? 5.043 -32.844 -17.266 1 98.5 286 TYR A N 1
ATOM 2299 C CA . TYR A 1 286 ? 6.148 -31.953 -16.953 1 98.5 286 TYR A CA 1
ATOM 2300 C C . TYR A 1 286 ? 6.625 -32.188 -15.516 1 98.5 286 TYR A C 1
ATOM 2302 O O . TYR A 1 286 ? 7.688 -31.672 -15.133 1 98.5 286 TYR A O 1
ATOM 2310 N N . GLY A 1 287 ? 5.812 -32.875 -14.703 1 98.25 287 GLY A N 1
ATOM 2311 C CA . GLY A 1 287 ? 6.184 -33.188 -13.328 1 98.25 287 GLY A CA 1
ATOM 2312 C C . GLY A 1 287 ? 6.016 -32 -12.391 1 98.25 287 GLY A C 1
ATOM 2313 O O . GLY A 1 287 ? 6.484 -32.031 -11.25 1 98.25 287 GLY A O 1
ATOM 2314 N N . THR A 1 288 ? 5.395 -30.938 -12.828 1 98 288 THR A N 1
ATOM 2315 C CA . THR A 1 288 ? 5.219 -29.703 -12.055 1 98 288 THR A CA 1
ATOM 2316 C C . THR A 1 288 ? 3.943 -28.984 -12.469 1 98 288 THR A C 1
ATOM 2318 O O . THR A 1 288 ? 3.422 -29.203 -13.562 1 98 288 THR A O 1
ATOM 2321 N N . ASP A 1 289 ? 3.459 -28.172 -11.539 1 97.75 289 ASP A N 1
ATOM 2322 C CA . ASP A 1 289 ? 2.266 -27.391 -11.844 1 97.75 289 ASP A CA 1
ATOM 2323 C C . ASP A 1 289 ? 2.637 -26.031 -12.453 1 97.75 289 ASP A C 1
ATOM 2325 O O . ASP A 1 289 ? 1.772 -25.188 -12.656 1 97.75 289 ASP A O 1
ATOM 2329 N N . ARG A 1 290 ? 3.855 -25.812 -12.703 1 97.81 290 ARG A N 1
ATOM 2330 C CA . ARG A 1 290 ? 4.316 -24.609 -13.391 1 97.81 290 ARG A CA 1
ATOM 2331 C C . ARG A 1 290 ? 5.309 -24.953 -14.492 1 97.81 290 ARG A C 1
ATOM 2333 O O . ARG A 1 290 ? 6.473 -24.562 -14.438 1 97.81 290 ARG A O 1
ATOM 2340 N N . PRO A 1 291 ? 4.926 -25.594 -15.516 1 97.75 291 PRO A N 1
ATOM 2341 C CA . PRO A 1 291 ? 5.812 -26.125 -16.562 1 97.75 291 PRO A CA 1
ATOM 2342 C C . PRO A 1 291 ? 6.43 -25.031 -17.422 1 97.75 291 PRO A C 1
ATOM 2344 O O . PRO A 1 291 ? 5.781 -24.016 -17.703 1 97.75 291 PRO A O 1
ATOM 2347 N N . ASP A 1 292 ? 7.641 -25.188 -17.734 1 97.69 292 ASP A N 1
ATOM 2348 C CA . ASP A 1 292 ? 8.273 -24.391 -18.781 1 97.69 292 ASP A CA 1
ATOM 2349 C C . ASP A 1 292 ? 8.055 -25.016 -20.156 1 97.69 292 ASP A C 1
ATOM 2351 O O . ASP A 1 292 ? 8.617 -26.078 -20.453 1 97.69 292 ASP A O 1
ATOM 2355 N N . THR A 1 293 ? 7.316 -24.406 -20.969 1 97.5 293 THR A N 1
ATOM 2356 C CA . THR A 1 293 ? 6.922 -25.016 -22.234 1 97.5 293 THR A CA 1
ATOM 2357 C C . THR A 1 293 ? 7.75 -24.453 -23.391 1 97.5 293 THR A C 1
ATOM 2359 O O . THR A 1 293 ? 7.406 -24.641 -24.547 1 97.5 293 THR A O 1
ATOM 2362 N N . ARG A 1 294 ? 8.836 -23.766 -23.234 1 95.94 294 ARG A N 1
ATOM 2363 C CA . ARG A 1 294 ? 9.68 -23.156 -24.266 1 95.94 294 ARG A CA 1
ATOM 2364 C C . ARG A 1 294 ? 10.492 -24.219 -24.984 1 95.94 294 ARG A C 1
ATOM 2366 O O . ARG A 1 294 ? 10.984 -23.984 -26.094 1 95.94 294 ARG A O 1
ATOM 2373 N N . TYR A 1 295 ? 10.672 -25.359 -24.25 1 95.06 295 TYR A N 1
ATOM 2374 C CA . TYR A 1 295 ? 11.469 -26.438 -24.812 1 95.06 295 TYR A CA 1
ATOM 2375 C C . TYR A 1 295 ? 10.805 -27.797 -24.562 1 95.06 295 TYR A C 1
ATOM 2377 O O . TYR A 1 295 ? 9.891 -27.906 -23.75 1 95.06 295 TYR A O 1
ATOM 2385 N N . GLY A 1 296 ? 11.133 -28.781 -25.219 1 94 296 GLY A N 1
ATOM 2386 C CA . GLY A 1 296 ? 10.547 -30.109 -25.125 1 94 296 GLY A CA 1
ATOM 2387 C C . GLY A 1 296 ? 11.047 -30.891 -23.938 1 94 296 GLY A C 1
ATOM 2388 O O . GLY A 1 296 ? 11.078 -30.391 -22.812 1 94 296 GLY A O 1
ATOM 2389 N N . MET A 1 297 ? 11.328 -32.125 -24.125 1 97.19 297 MET A N 1
ATOM 2390 C CA . MET A 1 297 ? 11.797 -33.031 -23.078 1 97.19 297 MET A CA 1
ATOM 2391 C C . MET A 1 297 ? 10.695 -33.312 -22.062 1 97.19 297 MET A C 1
ATOM 2393 O O . MET A 1 297 ? 10.93 -33.25 -20.859 1 97.19 297 MET A O 1
ATOM 2397 N N . GLU A 1 298 ? 9.508 -33.562 -22.531 1 98.31 298 GLU A N 1
ATOM 2398 C CA . GLU A 1 298 ? 8.406 -33.875 -21.625 1 98.31 298 GLU A CA 1
ATOM 2399 C C . GLU A 1 298 ? 8.602 -35.25 -20.969 1 98.31 298 GLU A C 1
ATOM 2401 O O . GLU A 1 298 ? 9.281 -36.094 -21.531 1 98.31 298 GLU A O 1
ATOM 2406 N N . LEU A 1 299 ? 8.062 -35.344 -19.828 1 98.75 299 LEU A N 1
ATOM 2407 C CA . LEU A 1 299 ? 8.109 -36.625 -19.156 1 98.75 299 LEU A CA 1
ATOM 2408 C C . LEU A 1 299 ? 7.234 -37.656 -19.875 1 98.75 299 LEU A C 1
ATOM 2410 O O . LEU A 1 299 ? 6.102 -37.344 -20.25 1 98.75 299 LEU A O 1
ATOM 2414 N N . THR A 1 300 ? 7.762 -38.781 -20.078 1 98.62 300 THR A N 1
ATOM 2415 C CA . THR A 1 300 ? 7.016 -39.906 -20.656 1 98.62 300 THR A CA 1
ATOM 2416 C C . THR A 1 300 ? 6.879 -41.031 -19.641 1 98.62 300 THR A C 1
ATOM 2418 O O . THR A 1 300 ? 7.879 -41.562 -19.156 1 98.62 300 THR A O 1
ATOM 2421 N N . ASN A 1 301 ? 5.668 -41.344 -19.328 1 98.69 301 ASN A N 1
ATOM 2422 C CA . ASN A 1 301 ? 5.406 -42.469 -18.422 1 98.69 301 ASN A CA 1
ATOM 2423 C C . ASN A 1 301 ? 5.605 -43.812 -19.109 1 98.69 301 ASN A C 1
ATOM 2425 O O . ASN A 1 301 ? 4.949 -44.094 -20.109 1 98.69 301 ASN A O 1
ATOM 2429 N N . VAL A 1 302 ? 6.508 -44.656 -18.609 1 98.44 302 VAL A N 1
ATOM 2430 C CA . VAL A 1 302 ? 6.812 -45.938 -19.234 1 98.44 302 VAL A CA 1
ATOM 2431 C C . VAL A 1 302 ? 6.605 -47.094 -18.219 1 98.44 302 VAL A C 1
ATOM 2433 O O . VAL A 1 302 ? 7.219 -48.156 -18.344 1 98.44 302 VAL A O 1
ATOM 2436 N N . SER A 1 303 ? 5.887 -46.781 -17.219 1 98.44 303 SER A N 1
ATOM 2437 C CA . SER A 1 303 ? 5.648 -47.75 -16.156 1 98.44 303 SER A CA 1
ATOM 2438 C C . SER A 1 303 ? 5.102 -49.062 -16.703 1 98.44 303 SER A C 1
ATOM 2440 O O . SER A 1 303 ? 5.516 -50.156 -16.281 1 98.44 303 SER A O 1
ATOM 2442 N N . ASP A 1 304 ? 4.164 -49.031 -17.625 1 97.88 304 ASP A N 1
ATOM 2443 C CA . ASP A 1 304 ? 3.518 -50.188 -18.188 1 97.88 304 ASP A CA 1
ATOM 2444 C C . ASP A 1 304 ? 4.5 -51.031 -19 1 97.88 304 ASP A C 1
ATOM 2446 O O . ASP A 1 304 ? 4.348 -52.25 -19.125 1 97.88 304 ASP A O 1
ATOM 2450 N N . ILE A 1 305 ? 5.477 -50.375 -19.531 1 97.56 305 ILE A N 1
ATOM 2451 C CA . ILE A 1 305 ? 6.465 -51.031 -20.359 1 97.56 305 ILE A CA 1
ATOM 2452 C C . ILE A 1 305 ? 7.426 -51.844 -19.484 1 97.56 305 ILE A C 1
ATOM 2454 O O . ILE A 1 305 ? 7.863 -52.938 -19.859 1 97.56 305 ILE A O 1
ATOM 2458 N N . VAL A 1 306 ? 7.695 -51.344 -18.25 1 97.12 306 VAL A N 1
ATOM 2459 C CA . VAL A 1 306 ? 8.82 -51.906 -17.5 1 97.12 306 VAL A CA 1
ATOM 2460 C C . VAL A 1 306 ? 8.305 -52.625 -16.266 1 97.12 306 VAL A C 1
ATOM 2462 O O . VAL A 1 306 ? 9.094 -53.125 -15.453 1 97.12 306 VAL A O 1
ATOM 2465 N N . LYS A 1 307 ? 7.023 -52.719 -16.016 1 96.25 307 LYS A N 1
ATOM 2466 C CA . LYS A 1 307 ? 6.43 -53.188 -14.766 1 96.25 307 LYS A CA 1
ATOM 2467 C C . LYS A 1 307 ? 6.84 -54.625 -14.469 1 96.25 307 LYS A C 1
ATOM 2469 O O . LYS A 1 307 ? 6.914 -55.031 -13.305 1 96.25 307 LYS A O 1
ATOM 2474 N N . ASP A 1 308 ? 7.141 -55.469 -15.57 1 94.56 308 ASP A N 1
ATOM 2475 C CA . ASP A 1 308 ? 7.406 -56.875 -15.359 1 94.56 308 ASP A CA 1
ATOM 2476 C C . ASP A 1 308 ? 8.852 -57.219 -15.695 1 94.56 308 ASP A C 1
ATOM 2478 O O . ASP A 1 308 ? 9.211 -58.406 -15.797 1 94.56 308 ASP A O 1
ATOM 2482 N N . MET A 1 309 ? 9.633 -56.312 -15.859 1 94.12 309 MET A N 1
ATOM 2483 C CA . MET A 1 309 ? 11 -56.594 -16.281 1 94.12 309 MET A CA 1
ATOM 2484 C C . MET A 1 309 ? 11.844 -57.062 -15.109 1 94.12 309 MET A C 1
ATOM 2486 O O . MET A 1 309 ? 11.461 -56.906 -13.953 1 94.12 309 MET A O 1
ATOM 2490 N N . GLY A 1 310 ? 12.992 -57.656 -15.383 1 93.5 310 GLY A N 1
ATOM 2491 C CA . GLY A 1 310 ? 13.867 -58.219 -14.367 1 93.5 310 GLY A CA 1
ATOM 2492 C C . GLY A 1 310 ? 14.664 -57.156 -13.617 1 93.5 310 GLY A C 1
ATOM 2493 O O . GLY A 1 310 ? 15.188 -57.438 -12.531 1 93.5 310 GLY A O 1
ATOM 2494 N N . PHE A 1 311 ? 14.719 -56.031 -14.109 1 95 311 PHE A N 1
ATOM 2495 C CA . PHE A 1 311 ? 15.406 -54.938 -13.438 1 95 311 PHE A CA 1
ATOM 2496 C C . PHE A 1 311 ? 14.562 -54.375 -12.297 1 95 311 PHE A C 1
ATOM 2498 O O . PHE A 1 311 ? 13.695 -53.531 -12.516 1 95 311 PHE A O 1
ATOM 2505 N N . LYS A 1 312 ? 14.891 -54.594 -11.102 1 94.25 312 LYS A N 1
ATOM 2506 C CA . LYS A 1 312 ? 14.062 -54.406 -9.914 1 94.25 312 LYS A CA 1
ATOM 2507 C C . LYS A 1 312 ? 13.875 -52.938 -9.594 1 94.25 312 LYS A C 1
ATOM 2509 O O . LYS A 1 312 ? 12.867 -52.531 -9.008 1 94.25 312 LYS A O 1
ATOM 2514 N N . VAL A 1 313 ? 14.789 -52.156 -9.945 1 95.25 313 VAL A N 1
ATOM 2515 C CA . VAL A 1 313 ? 14.648 -50.75 -9.711 1 95.25 313 VAL A CA 1
ATOM 2516 C C . VAL A 1 313 ? 13.391 -50.219 -10.398 1 95.25 313 VAL A C 1
ATOM 2518 O O . VAL A 1 313 ? 12.625 -49.438 -9.82 1 95.25 313 VAL A O 1
ATOM 2521 N N . PHE A 1 314 ? 13.125 -50.656 -11.625 1 97.19 314 PHE A N 1
ATOM 2522 C CA . PHE A 1 314 ? 11.961 -50.219 -12.398 1 97.19 314 PHE A CA 1
ATOM 2523 C C . PHE A 1 314 ? 10.711 -50.969 -11.961 1 97.19 314 PHE A C 1
ATOM 2525 O O . PHE A 1 314 ? 9.734 -50.375 -11.523 1 97.19 314 PHE A O 1
ATOM 2532 N N . SER A 1 315 ? 10.805 -52.312 -12 1 96.75 315 SER A N 1
ATOM 2533 C CA . SER A 1 315 ? 9.625 -53.094 -11.695 1 96.75 315 SER A CA 1
ATOM 2534 C C . SER A 1 315 ? 9.203 -52.938 -10.242 1 96.75 315 SER A C 1
ATOM 2536 O O . SER A 1 315 ? 8.016 -52.969 -9.93 1 96.75 315 SER A O 1
ATOM 2538 N N . GLY A 1 316 ? 10.156 -52.875 -9.375 1 97 316 GLY A N 1
ATOM 2539 C CA . GLY A 1 316 ? 9.852 -52.656 -7.965 1 97 316 GLY A CA 1
ATOM 2540 C C . GLY A 1 316 ? 9.141 -51.344 -7.699 1 97 316 GLY A C 1
ATOM 2541 O O . GLY A 1 316 ? 8.242 -51.25 -6.863 1 97 316 GLY A O 1
ATOM 2542 N N . ALA A 1 317 ? 9.586 -50.219 -8.352 1 97.19 317 ALA A N 1
ATOM 2543 C CA . ALA A 1 317 ? 8.938 -48.938 -8.219 1 97.19 317 ALA A CA 1
ATOM 2544 C C . ALA A 1 317 ? 7.465 -49 -8.617 1 97.19 317 ALA A C 1
ATOM 2546 O O . ALA A 1 317 ? 6.598 -48.469 -7.934 1 97.19 317 ALA A O 1
ATOM 2547 N N . VAL A 1 318 ? 7.191 -49.656 -9.68 1 97.75 318 VAL A N 1
ATOM 2548 C CA . VAL A 1 318 ? 5.832 -49.781 -10.188 1 97.75 318 VAL A CA 1
ATOM 2549 C C . VAL A 1 318 ? 4.996 -50.656 -9.234 1 97.75 318 VAL A C 1
ATOM 2551 O O . VAL A 1 318 ? 3.855 -50.312 -8.922 1 97.75 318 VAL A O 1
ATOM 2554 N N . LYS A 1 319 ? 5.539 -51.719 -8.766 1 97.06 319 LYS A N 1
ATOM 2555 C CA . LYS A 1 319 ? 4.844 -52.625 -7.859 1 97.06 319 LYS A CA 1
ATOM 2556 C C . LYS A 1 319 ? 4.512 -51.938 -6.539 1 97.06 319 LYS A C 1
ATOM 2558 O O . LYS A 1 319 ? 3.492 -52.25 -5.914 1 97.06 319 LYS A O 1
ATOM 2563 N N . ALA A 1 320 ? 5.352 -51.062 -6.203 1 96.81 320 ALA A N 1
ATOM 2564 C CA . ALA A 1 320 ? 5.156 -50.344 -4.953 1 96.81 320 ALA A CA 1
ATOM 2565 C C . ALA A 1 320 ? 4.133 -49.219 -5.129 1 96.81 320 ALA A C 1
ATOM 2567 O O . ALA A 1 320 ? 3.838 -48.5 -4.184 1 96.81 320 ALA A O 1
ATOM 2568 N N . GLY A 1 321 ? 3.592 -49.062 -6.277 1 95.75 321 GLY A N 1
ATOM 2569 C CA . GLY A 1 321 ? 2.568 -48.062 -6.527 1 95.75 321 GLY A CA 1
ATOM 2570 C C . GLY A 1 321 ? 3.123 -46.781 -7.082 1 95.75 321 GLY A C 1
ATOM 2571 O O . GLY A 1 321 ? 2.4 -45.781 -7.191 1 95.75 321 GLY A O 1
ATOM 2572 N N . GLY A 1 322 ? 4.363 -46.719 -7.359 1 97.56 322 GLY A N 1
ATOM 2573 C CA . GLY A 1 322 ? 5.008 -45.562 -7.93 1 97.56 322 GLY A CA 1
ATOM 2574 C C . GLY A 1 322 ? 5.012 -45.562 -9.445 1 97.56 322 GLY A C 1
ATOM 2575 O O . GLY A 1 322 ? 4.09 -46.094 -10.078 1 97.56 322 GLY A O 1
ATOM 2576 N N . ALA A 1 323 ? 6.023 -44.812 -10 1 98.19 323 ALA A N 1
ATOM 2577 C CA . ALA A 1 323 ? 6.074 -44.688 -11.453 1 98.19 323 ALA A CA 1
ATOM 2578 C C . ALA A 1 323 ? 7.516 -44.75 -11.953 1 98.19 323 ALA A C 1
ATOM 2580 O O . ALA A 1 323 ? 8.453 -44.531 -11.188 1 98.19 323 ALA A O 1
ATOM 2581 N N . VAL A 1 324 ? 7.633 -45.156 -13.156 1 98.56 324 VAL A N 1
ATOM 2582 C CA . VAL A 1 324 ? 8.859 -44.969 -13.93 1 98.56 324 VAL A CA 1
ATOM 2583 C C . VAL A 1 324 ? 8.586 -44.062 -15.133 1 98.56 324 VAL A C 1
ATOM 2585 O O . VAL A 1 324 ? 7.738 -44.375 -15.977 1 98.56 324 VAL A O 1
ATOM 2588 N N . LYS A 1 325 ? 9.266 -42.938 -15.141 1 98.75 325 LYS A N 1
ATOM 2589 C CA . LYS A 1 325 ? 9.164 -42 -16.25 1 98.75 325 LYS A CA 1
ATOM 2590 C C . LYS A 1 325 ? 10.539 -41.625 -16.797 1 98.75 325 LYS A C 1
ATOM 2592 O O . LYS A 1 325 ? 11.562 -41.938 -16.172 1 98.75 325 LYS A O 1
ATOM 2597 N N . CYS A 1 326 ? 10.547 -41.062 -17.984 1 98.62 326 CYS A N 1
ATOM 2598 C CA . CYS A 1 326 ? 11.828 -40.656 -18.531 1 98.62 326 CYS A CA 1
ATOM 2599 C C . CYS A 1 326 ? 11.672 -39.375 -19.375 1 98.62 326 CYS A C 1
ATOM 2601 O O . CYS A 1 326 ? 10.562 -39 -19.734 1 98.62 326 CYS A O 1
ATOM 2603 N N . ILE A 1 327 ? 12.766 -38.656 -19.594 1 98.62 327 ILE A N 1
ATOM 2604 C CA . ILE A 1 327 ? 12.852 -37.531 -20.547 1 98.62 327 ILE A CA 1
ATOM 2605 C C . ILE A 1 327 ? 13.812 -37.906 -21.672 1 98.62 327 ILE A C 1
ATOM 2607 O O . ILE A 1 327 ? 14.789 -38.625 -21.453 1 98.62 327 ILE A O 1
ATOM 2611 N N . ALA A 1 328 ? 13.477 -37.5 -22.859 1 98.44 328 ALA A N 1
ATOM 2612 C CA . ALA A 1 328 ? 14.336 -37.688 -24.031 1 98.44 328 ALA A CA 1
ATOM 2613 C C . ALA A 1 328 ? 15.125 -36.406 -24.344 1 98.44 328 ALA A C 1
ATOM 2615 O O . ALA A 1 328 ? 14.547 -35.375 -24.672 1 98.44 328 ALA A O 1
ATOM 2616 N N . VAL A 1 329 ? 16.438 -36.469 -24.234 1 98.19 329 VAL A N 1
ATOM 2617 C CA . VAL A 1 329 ? 17.312 -35.344 -24.469 1 98.19 329 VAL A CA 1
ATOM 2618 C C . VAL A 1 329 ? 17.906 -35.438 -25.875 1 98.19 329 VAL A C 1
ATOM 2620 O O . VAL A 1 329 ? 18.844 -36.188 -26.109 1 98.19 329 VAL A O 1
ATOM 2623 N N . PRO A 1 330 ? 17.391 -34.625 -26.719 1 95.69 330 PRO A N 1
ATOM 2624 C CA . PRO A 1 330 ? 17.969 -34.656 -28.078 1 95.69 330 PRO A CA 1
ATOM 2625 C C . PRO A 1 330 ? 19.453 -34.312 -28.094 1 95.69 330 PRO A C 1
ATOM 2627 O O . PRO A 1 330 ? 19.859 -33.344 -27.469 1 95.69 330 PRO A O 1
ATOM 2630 N N . GLY A 1 331 ? 20.203 -35.094 -28.797 1 94.81 331 GLY A N 1
ATOM 2631 C CA . GLY A 1 331 ? 21.641 -34.875 -28.875 1 94.81 331 GLY A CA 1
ATOM 2632 C C . GLY A 1 331 ? 22.359 -35.156 -27.578 1 94.81 331 GLY A C 1
ATOM 2633 O O . GLY A 1 331 ? 23.531 -34.812 -27.406 1 94.81 331 GLY A O 1
ATOM 2634 N N . GLY A 1 332 ? 21.703 -35.75 -26.656 1 95.88 332 GLY A N 1
ATOM 2635 C CA . GLY A 1 332 ? 22.25 -36 -25.328 1 95.88 332 GLY A CA 1
ATOM 2636 C C . GLY A 1 332 ? 23.422 -36.969 -25.328 1 95.88 332 GLY A C 1
ATOM 2637 O O . GLY A 1 332 ? 24.25 -36.938 -24.422 1 95.88 332 GLY A O 1
ATOM 2638 N N . ASN A 1 333 ? 23.5 -37.812 -26.312 1 94.94 333 ASN A N 1
ATOM 2639 C CA . ASN A 1 333 ? 24.594 -38.781 -26.375 1 94.94 333 ASN A CA 1
ATOM 2640 C C . ASN A 1 333 ? 25.953 -38.094 -26.391 1 94.94 333 ASN A C 1
ATOM 2642 O O . ASN A 1 333 ? 26.891 -38.531 -25.719 1 94.94 333 ASN A O 1
ATOM 2646 N N . ASP A 1 334 ? 26 -37.062 -27.109 1 94.75 334 ASP A N 1
ATOM 2647 C CA . ASP A 1 334 ? 27.25 -36.344 -27.25 1 94.75 334 ASP A CA 1
ATOM 2648 C C . ASP A 1 334 ? 27.391 -35.25 -26.172 1 94.75 334 ASP A C 1
ATOM 2650 O O . ASP A 1 334 ? 28.484 -35 -25.672 1 94.75 334 ASP A O 1
ATOM 2654 N N . ALA A 1 335 ? 26.281 -34.719 -25.781 1 96.12 335 ALA A N 1
ATOM 2655 C CA . ALA A 1 335 ? 26.297 -33.5 -24.969 1 96.12 335 ALA A CA 1
ATOM 2656 C C . ALA A 1 335 ? 26.453 -33.844 -23.484 1 96.12 335 ALA A C 1
ATOM 2658 O O . ALA A 1 335 ? 26.938 -33.031 -22.703 1 96.12 335 ALA A O 1
ATOM 2659 N N . VAL A 1 336 ? 26.031 -35.031 -23.078 1 97.38 336 VAL A N 1
ATOM 2660 C CA . VAL A 1 336 ? 26.016 -35.406 -21.656 1 97.38 336 VAL A CA 1
ATOM 2661 C C . VAL A 1 336 ? 26.781 -36.688 -21.438 1 97.38 336 VAL A C 1
ATOM 2663 O O . VAL A 1 336 ? 26.281 -37.781 -21.75 1 97.38 336 VAL A O 1
ATOM 2666 N N . SER A 1 337 ? 27.891 -36.594 -20.859 1 96.38 337 SER A N 1
ATOM 2667 C CA . SER A 1 337 ? 28.719 -37.781 -20.625 1 96.38 337 SER A CA 1
ATOM 2668 C C . SER A 1 337 ? 28.188 -38.625 -19.453 1 96.38 337 SER A C 1
ATOM 2670 O O . SER A 1 337 ? 27.406 -38.094 -18.641 1 96.38 337 SER A O 1
ATOM 2672 N N . ASN A 1 338 ? 28.609 -39.844 -19.359 1 94.44 338 ASN A N 1
ATOM 2673 C CA . ASN A 1 338 ? 28.203 -40.719 -18.266 1 94.44 338 ASN A CA 1
ATOM 2674 C C . ASN A 1 338 ? 28.641 -40.156 -16.922 1 94.44 338 ASN A C 1
ATOM 2676 O O . ASN A 1 338 ? 27.938 -40.344 -15.914 1 94.44 338 ASN A O 1
ATOM 2680 N N . VAL A 1 339 ? 29.703 -39.5 -16.906 1 95.44 339 VAL A N 1
ATOM 2681 C CA . VAL A 1 339 ? 30.25 -38.969 -15.664 1 95.44 339 VAL A CA 1
ATOM 2682 C C . VAL A 1 339 ? 29.281 -37.938 -15.062 1 95.44 339 VAL A C 1
ATOM 2684 O O . VAL A 1 339 ? 29.172 -37.844 -13.836 1 95.44 339 VAL A O 1
ATOM 2687 N N . ARG A 1 340 ? 28.531 -37.281 -15.859 1 96.81 340 ARG A N 1
ATOM 2688 C CA . ARG A 1 340 ? 27.594 -36.25 -15.398 1 96.81 340 ARG A CA 1
ATOM 2689 C C . ARG A 1 340 ? 26.344 -36.844 -14.812 1 96.81 340 ARG A C 1
ATOM 2691 O O . ARG A 1 340 ? 25.688 -36.25 -13.961 1 96.81 340 ARG A O 1
ATOM 2698 N N . ILE A 1 341 ? 26.016 -38.094 -15.273 1 96.5 341 ILE A N 1
ATOM 2699 C CA . ILE A 1 341 ? 24.75 -38.75 -14.906 1 96.5 341 ILE A CA 1
ATOM 2700 C C . ILE A 1 341 ? 24.969 -39.688 -13.719 1 96.5 341 ILE A C 1
ATOM 2702 O O . ILE A 1 341 ? 24.016 -40.062 -13.047 1 96.5 341 ILE A O 1
ATOM 2706 N N . LYS A 1 342 ? 26.172 -40.031 -13.43 1 94.56 342 LYS A N 1
ATOM 2707 C CA . LYS A 1 342 ? 26.531 -40.938 -12.336 1 94.56 342 LYS A CA 1
ATOM 2708 C C . LYS A 1 342 ? 26.797 -40.156 -11.055 1 94.56 342 LYS A C 1
ATOM 2710 O O . LYS A 1 342 ? 26.891 -38.938 -11.07 1 94.56 342 LYS A O 1
ATOM 2715 N N . PRO A 1 343 ? 26.844 -40.969 -9.945 1 94.19 343 PRO A N 1
ATOM 2716 C CA . PRO A 1 343 ? 27.094 -40.281 -8.672 1 94.19 343 PRO A CA 1
ATOM 2717 C C . PRO A 1 343 ? 28.312 -39.344 -8.727 1 94.19 343 PRO A C 1
ATOM 2719 O O . PRO A 1 343 ? 29.375 -39.75 -9.219 1 94.19 343 PRO A O 1
ATOM 2722 N N . GLY A 1 344 ? 28.156 -38.094 -8.203 1 93.19 344 GLY A N 1
ATOM 2723 C CA . GLY A 1 344 ? 29.219 -37.094 -8.242 1 93.19 344 GLY A CA 1
ATOM 2724 C C . GLY A 1 344 ? 29.078 -36.125 -9.406 1 93.19 344 GLY A C 1
ATOM 2725 O O . GLY A 1 344 ? 29.703 -35.062 -9.406 1 93.19 344 GLY A O 1
ATOM 2726 N N . GLY A 1 345 ? 28.312 -36.531 -10.406 1 96.56 345 GLY A N 1
ATOM 2727 C CA . GLY A 1 345 ? 28.078 -35.656 -11.555 1 96.56 345 GLY A CA 1
ATOM 2728 C C . GLY A 1 345 ? 27.047 -34.562 -11.289 1 96.56 345 GLY A C 1
ATOM 2729 O O . GLY A 1 345 ? 26.266 -34.688 -10.344 1 96.56 345 GLY A O 1
ATOM 2730 N N . ASP A 1 346 ? 27.031 -33.5 -12.148 1 96.94 346 ASP A N 1
ATOM 2731 C CA . ASP A 1 346 ? 26.141 -32.344 -11.953 1 96.94 346 ASP A CA 1
ATOM 2732 C C . ASP A 1 346 ? 24.688 -32.719 -12.242 1 96.94 346 ASP A C 1
ATOM 2734 O O . ASP A 1 346 ? 23.781 -32.312 -11.508 1 96.94 346 ASP A O 1
ATOM 2738 N N . VAL A 1 347 ? 24.484 -33.5 -13.297 1 97.69 347 VAL A N 1
ATOM 2739 C CA . VAL A 1 347 ? 23.125 -33.906 -13.641 1 97.69 347 VAL A CA 1
ATOM 2740 C C . VAL A 1 347 ? 22.562 -34.812 -12.531 1 97.69 347 VAL A C 1
ATOM 2742 O O . VAL A 1 347 ? 21.406 -34.656 -12.141 1 97.69 347 VAL A O 1
ATOM 2745 N N . PHE A 1 348 ? 23.391 -35.688 -12.086 1 96.62 348 PHE A N 1
ATOM 2746 C CA . PHE A 1 348 ? 23.031 -36.562 -10.969 1 96.62 348 PHE A CA 1
ATOM 2747 C C . PHE A 1 348 ? 22.688 -35.75 -9.727 1 96.62 348 PHE A C 1
ATOM 2749 O O . PHE A 1 348 ? 21.703 -36 -9.047 1 96.62 348 PHE A O 1
ATOM 2756 N N . SER A 1 349 ? 23.469 -34.781 -9.469 1 97 349 SER A N 1
ATOM 2757 C CA . SER A 1 349 ? 23.297 -33.938 -8.281 1 97 349 SER A CA 1
ATOM 2758 C C . SER A 1 349 ? 21.969 -33.219 -8.32 1 97 349 SER A C 1
ATOM 2760 O O . SER A 1 349 ? 21.312 -33.031 -7.281 1 97 349 SER A O 1
ATOM 2762 N N . GLU A 1 350 ? 21.578 -32.75 -9.438 1 97 350 GLU A N 1
ATOM 2763 C CA . GLU A 1 350 ? 20.297 -32.062 -9.578 1 97 350 GLU A CA 1
ATOM 2764 C C . GLU A 1 350 ? 19.125 -32.969 -9.25 1 97 350 GLU A C 1
ATOM 2766 O O . GLU A 1 350 ? 18.172 -32.562 -8.594 1 97 350 GLU A O 1
ATOM 2771 N N . ALA A 1 351 ? 19.219 -34.188 -9.719 1 96.94 351 ALA A N 1
ATOM 2772 C CA . ALA A 1 351 ? 18.188 -35.188 -9.422 1 96.94 351 ALA A CA 1
ATOM 2773 C C . ALA A 1 351 ? 18.141 -35.5 -7.934 1 96.94 351 ALA A C 1
ATOM 2775 O O . ALA A 1 351 ? 17.062 -35.625 -7.352 1 96.94 351 ALA A O 1
ATOM 2776 N N . GLN A 1 352 ? 19.266 -35.594 -7.367 1 96 352 GLN A N 1
ATOM 2777 C CA . GLN A 1 352 ? 19.375 -35.906 -5.949 1 96 352 GLN A CA 1
ATOM 2778 C C . GLN A 1 352 ? 18.797 -34.781 -5.078 1 96 352 GLN A C 1
ATOM 2780 O O . GLN A 1 352 ? 18.156 -35.062 -4.062 1 96 352 GLN A O 1
ATOM 2785 N N . LYS A 1 353 ? 19.109 -33.625 -5.445 1 94.19 353 LYS A N 1
ATOM 2786 C CA . LYS A 1 353 ? 18.562 -32.469 -4.727 1 94.19 353 LYS A CA 1
ATOM 2787 C C . LYS A 1 353 ? 17.047 -32.469 -4.715 1 94.19 353 LYS A C 1
ATOM 2789 O O . LYS A 1 353 ? 16.422 -31.984 -3.777 1 94.19 353 LYS A O 1
ATOM 2794 N N . ALA A 1 354 ? 16.5 -33.094 -5.742 1 94.31 354 ALA A N 1
ATOM 2795 C CA . ALA A 1 354 ? 15.055 -33.156 -5.863 1 94.31 354 ALA A CA 1
ATOM 2796 C C . ALA A 1 354 ? 14.492 -34.406 -5.188 1 94.31 354 ALA A C 1
ATOM 2798 O O . ALA A 1 354 ? 13.289 -34.656 -5.23 1 94.31 354 ALA A O 1
ATOM 2799 N N . GLY A 1 355 ? 15.32 -35.25 -4.633 1 93.12 355 GLY A N 1
ATOM 2800 C CA . GLY A 1 355 ? 14.875 -36.375 -3.807 1 93.12 355 GLY A CA 1
ATOM 2801 C C . GLY A 1 355 ? 15.109 -37.719 -4.449 1 93.12 355 GLY A C 1
ATOM 2802 O O . GLY A 1 355 ? 14.844 -38.75 -3.84 1 93.12 355 GLY A O 1
ATOM 2803 N N . ALA A 1 356 ? 15.672 -37.75 -5.641 1 94.56 356 ALA A N 1
ATOM 2804 C CA . ALA A 1 356 ? 15.875 -39.031 -6.332 1 94.56 356 ALA A CA 1
ATOM 2805 C C . ALA A 1 356 ? 17.125 -39.719 -5.82 1 94.56 356 ALA A C 1
ATOM 2807 O O . ALA A 1 356 ? 18.109 -39.062 -5.426 1 94.56 356 ALA A O 1
ATOM 2808 N N . GLY A 1 357 ? 17.047 -41 -5.777 1 92.75 357 GLY A N 1
ATOM 2809 C CA . GLY A 1 357 ? 18.219 -41.781 -5.418 1 92.75 357 GLY A CA 1
ATOM 2810 C C . GLY A 1 357 ? 19.25 -41.875 -6.531 1 92.75 357 GLY A C 1
ATOM 2811 O O . GLY A 1 357 ? 20.422 -42.156 -6.281 1 92.75 357 GLY A O 1
ATOM 2812 N N . GLY A 1 358 ? 18.797 -41.656 -7.676 1 92.06 358 GLY A N 1
ATOM 2813 C CA . GLY A 1 358 ? 19.656 -41.719 -8.852 1 92.06 358 GLY A CA 1
ATOM 2814 C C . GLY A 1 358 ? 18.906 -41.594 -10.156 1 92.06 358 GLY A C 1
ATOM 2815 O O . GLY A 1 358 ? 17.719 -41.25 -10.156 1 92.06 358 GLY A O 1
ATOM 2816 N N . LEU A 1 359 ? 19.75 -41.75 -11.266 1 95.62 359 LEU A N 1
ATOM 2817 C CA . LEU A 1 359 ? 19.203 -41.656 -12.617 1 95.62 359 LEU A CA 1
ATOM 2818 C C . LEU A 1 359 ? 19.656 -42.875 -13.453 1 95.62 359 LEU A C 1
ATOM 2820 O O . LEU A 1 359 ? 20.844 -43.219 -13.422 1 95.62 359 LEU A O 1
ATOM 2824 N N . ALA A 1 360 ? 18.719 -43.5 -14.023 1 95.88 360 ALA A N 1
ATOM 2825 C CA . ALA A 1 360 ? 19.078 -44.469 -15.062 1 95.88 360 ALA A CA 1
ATOM 2826 C C . ALA A 1 360 ? 19.062 -43.844 -16.438 1 95.88 360 ALA A C 1
ATOM 2828 O O . ALA A 1 360 ? 18.516 -42.75 -16.625 1 95.88 360 ALA A O 1
ATOM 2829 N N . PHE A 1 361 ? 19.812 -44.469 -17.344 1 97.56 361 PHE A N 1
ATOM 2830 C CA . PHE A 1 361 ? 19.844 -43.844 -18.656 1 97.56 361 PHE A CA 1
ATOM 2831 C C . PHE A 1 361 ? 19.953 -44.875 -19.766 1 97.56 361 PHE A C 1
ATOM 2833 O O . PHE A 1 361 ? 20.375 -46.031 -19.516 1 97.56 361 PHE A O 1
ATOM 2840 N N . ILE A 1 362 ? 19.5 -44.562 -20.906 1 97.12 362 ILE A N 1
ATOM 2841 C CA . ILE A 1 362 ? 19.641 -45.312 -22.141 1 97.12 362 ILE A CA 1
ATOM 2842 C C . ILE A 1 362 ? 20.109 -44.375 -23.266 1 97.12 362 ILE A C 1
ATOM 2844 O O . ILE A 1 362 ? 19.516 -43.312 -23.469 1 97.12 362 ILE A O 1
ATOM 2848 N N . ARG A 1 363 ? 21.141 -44.75 -23.875 1 97.5 363 ARG A N 1
ATOM 2849 C CA . ARG A 1 363 ? 21.625 -44.031 -25.047 1 97.5 363 ARG A CA 1
ATOM 2850 C C . ARG A 1 363 ? 21.156 -44.688 -26.328 1 97.5 363 ARG A C 1
ATOM 2852 O O . ARG A 1 363 ? 21.438 -45.875 -26.562 1 97.5 363 ARG A O 1
ATOM 2859 N N . VAL A 1 364 ? 20.531 -43.969 -27.109 1 97.12 364 VAL A N 1
ATOM 2860 C CA . VAL A 1 364 ? 20.016 -44.531 -28.359 1 97.12 364 VAL A CA 1
ATOM 2861 C C . VAL A 1 364 ? 21.031 -44.344 -29.484 1 97.12 364 VAL A C 1
ATOM 2863 O O . VAL A 1 364 ? 21.469 -43.219 -29.734 1 97.12 364 VAL A O 1
ATOM 2866 N N . ARG A 1 365 ? 21.391 -45.344 -30.062 1 94.94 365 ARG A N 1
ATOM 2867 C CA . ARG A 1 365 ? 22.391 -45.344 -31.125 1 94.94 365 ARG A CA 1
ATOM 2868 C C . ARG A 1 365 ? 21.766 -45.594 -32.5 1 94.94 365 ARG A C 1
ATOM 2870 O O . ARG A 1 365 ? 20.531 -45.688 -32.594 1 94.94 365 ARG A O 1
ATOM 2877 N N . ASP A 1 366 ? 22.656 -45.656 -33.5 1 91.69 366 ASP A N 1
ATOM 2878 C CA . ASP A 1 366 ? 22.188 -45.906 -34.844 1 91.69 366 ASP A CA 1
ATOM 2879 C C . ASP A 1 366 ? 21.484 -47.25 -34.938 1 91.69 366 ASP A C 1
ATOM 2881 O O . ASP A 1 366 ? 21.844 -48.219 -34.281 1 91.69 366 ASP A O 1
ATOM 2885 N N . GLY A 1 367 ? 20.422 -47.344 -35.781 1 86.94 367 GLY A N 1
ATOM 2886 C CA . GLY A 1 367 ? 19.688 -48.562 -36.031 1 86.94 367 GLY A CA 1
ATOM 2887 C C . GLY A 1 367 ? 18.75 -48.938 -34.906 1 86.94 367 GLY A C 1
ATOM 2888 O O . GLY A 1 367 ? 18.219 -50.031 -34.844 1 86.94 367 GLY A O 1
ATOM 2889 N N . GLY A 1 368 ? 18.625 -48 -33.906 1 83.12 368 GLY A N 1
ATOM 2890 C CA . GLY A 1 368 ? 17.719 -48.25 -32.812 1 83.12 368 GLY A CA 1
ATOM 2891 C C . GLY A 1 368 ? 18.359 -49.062 -31.672 1 83.12 368 GLY A C 1
ATOM 2892 O O . GLY A 1 368 ? 17.672 -49.5 -30.75 1 83.12 368 GLY A O 1
ATOM 2893 N N . GLU A 1 369 ? 19.625 -49.25 -31.812 1 90.56 369 GLU A N 1
ATOM 2894 C CA . GLU A 1 369 ? 20.344 -49.938 -30.75 1 90.56 369 GLU A CA 1
ATOM 2895 C C . GLU A 1 369 ? 20.438 -49.062 -29.5 1 90.56 369 GLU A C 1
ATOM 2897 O O . GLU A 1 369 ? 20.531 -47.844 -29.578 1 90.56 369 GLU A O 1
ATOM 2902 N N . ILE A 1 370 ? 20.359 -49.781 -28.359 1 94.25 370 ILE A N 1
ATOM 2903 C CA . ILE A 1 370 ? 20.422 -49.031 -27.109 1 94.25 370 ILE A CA 1
ATOM 2904 C C . ILE A 1 370 ? 21.688 -49.406 -26.344 1 94.25 370 ILE A C 1
ATOM 2906 O O . ILE A 1 370 ? 22.125 -50.562 -26.359 1 94.25 370 ILE A O 1
ATOM 2910 N N . ASP A 1 371 ? 22.359 -48.406 -25.875 1 94.44 371 ASP A N 1
ATOM 2911 C CA . ASP A 1 371 ? 23.5 -48.531 -24.969 1 94.44 371 ASP A CA 1
ATOM 2912 C C . ASP A 1 371 ? 23.125 -48.156 -23.547 1 94.44 371 ASP A C 1
ATOM 2914 O O . ASP A 1 371 ? 22.734 -47.031 -23.281 1 94.44 371 ASP A O 1
ATOM 2918 N N . THR A 1 372 ? 23.188 -49.031 -22.625 1 94.19 372 THR A N 1
ATOM 2919 C CA . THR A 1 372 ? 22.812 -48.844 -21.234 1 94.19 372 THR A CA 1
ATOM 2920 C C . THR A 1 372 ? 23.469 -49.906 -20.344 1 94.19 372 THR A C 1
ATOM 2922 O O . THR A 1 372 ? 24.312 -50.656 -20.812 1 94.19 372 THR A O 1
ATOM 2925 N N . ILE A 1 373 ? 23.188 -49.875 -19.141 1 87.44 373 ILE A N 1
ATOM 2926 C CA . ILE A 1 373 ? 23.719 -50.906 -18.234 1 87.44 373 ILE A CA 1
ATOM 2927 C C . ILE A 1 373 ? 23.125 -52.25 -18.578 1 87.44 373 ILE A C 1
ATOM 2929 O O . ILE A 1 373 ? 21.969 -52.344 -19.031 1 87.44 373 ILE A O 1
ATOM 2933 N N . GLY A 1 374 ? 23.844 -53.281 -18.344 1 88.19 374 GLY A N 1
ATOM 2934 C CA . GLY A 1 374 ? 23.438 -54.625 -18.656 1 88.19 374 GLY A CA 1
ATOM 2935 C C . GLY A 1 374 ? 22.109 -55 -18.016 1 88.19 374 GLY A C 1
ATOM 2936 O O . GLY A 1 374 ? 21.281 -55.688 -18.656 1 88.19 374 GLY A O 1
ATOM 2937 N N . ALA A 1 375 ? 21.906 -54.531 -16.875 1 89.06 375 ALA A N 1
ATOM 2938 C CA . ALA A 1 375 ? 20.703 -54.875 -16.109 1 89.06 375 ALA A CA 1
ATOM 2939 C C . ALA A 1 375 ? 19.453 -54.438 -16.844 1 89.06 375 ALA A C 1
ATOM 2941 O O . ALA A 1 375 ? 18.406 -55.094 -16.766 1 89.06 375 ALA A O 1
ATOM 2942 N N . ILE A 1 376 ? 19.5 -53.375 -17.578 1 92.88 376 ILE A N 1
ATOM 2943 C CA . ILE A 1 376 ? 18.359 -52.875 -18.344 1 92.88 376 ILE A CA 1
ATOM 2944 C C . ILE A 1 376 ? 18.328 -53.531 -19.719 1 92.88 376 ILE A C 1
ATOM 2946 O O . ILE A 1 376 ? 17.281 -53.969 -20.172 1 92.88 376 ILE A O 1
ATOM 2950 N N . LYS A 1 377 ? 19.453 -53.562 -20.328 1 91.25 377 LYS A N 1
ATOM 2951 C CA . LYS A 1 377 ? 19.562 -54.062 -21.688 1 91.25 377 LYS A CA 1
ATOM 2952 C C . LYS A 1 377 ? 19.078 -55.5 -21.766 1 91.25 377 LYS A C 1
ATOM 2954 O O . LYS A 1 377 ? 18.359 -55.875 -22.688 1 91.25 377 LYS A O 1
ATOM 2959 N N . ASP A 1 378 ? 19.453 -56.344 -20.734 1 92.5 378 ASP A N 1
ATOM 2960 C CA . ASP A 1 378 ? 19.172 -57.75 -20.734 1 92.5 378 ASP A CA 1
ATOM 2961 C C . ASP A 1 378 ? 17.719 -58.031 -20.375 1 92.5 378 ASP A C 1
ATOM 2963 O O . ASP A 1 378 ? 17.219 -59.156 -20.594 1 92.5 378 ASP A O 1
ATOM 2967 N N . ASN A 1 379 ? 17.125 -57.094 -19.922 1 93.69 379 ASN A N 1
ATOM 2968 C CA . ASN A 1 379 ? 15.766 -57.312 -19.438 1 93.69 379 ASN A CA 1
ATOM 2969 C C . ASN A 1 379 ? 14.727 -56.562 -20.266 1 93.69 379 ASN A C 1
ATOM 2971 O O . ASN A 1 379 ? 13.547 -56.531 -19.922 1 93.69 379 ASN A O 1
ATOM 2975 N N . LEU A 1 380 ? 15.125 -55.938 -21.234 1 93.31 380 LEU A N 1
ATOM 2976 C CA . LEU A 1 380 ? 14.227 -55.25 -22.156 1 93.31 380 LEU A CA 1
ATOM 2977 C C . LEU A 1 380 ? 14.023 -56.062 -23.438 1 93.31 380 LEU A C 1
ATOM 2979 O O . LEU A 1 380 ? 14.961 -56.219 -24.219 1 93.31 380 LEU A O 1
ATOM 2983 N N . SER A 1 381 ? 12.844 -56.562 -23.609 1 92.94 381 SER A N 1
ATOM 2984 C CA . SER A 1 381 ? 12.562 -57.312 -24.828 1 92.94 381 SER A CA 1
ATOM 2985 C C . SER A 1 381 ? 12.602 -56.406 -26.062 1 92.94 381 SER A C 1
ATOM 2987 O O . SER A 1 381 ? 12.562 -55.188 -25.938 1 92.94 381 SER A O 1
ATOM 2989 N N . ASP A 1 382 ? 12.711 -57.031 -27.203 1 92.44 382 ASP A N 1
ATOM 2990 C CA . ASP A 1 382 ? 12.719 -56.281 -28.453 1 92.44 382 ASP A CA 1
ATOM 2991 C C . ASP A 1 382 ? 11.438 -55.469 -28.625 1 92.44 382 ASP A C 1
ATOM 2993 O O . ASP A 1 382 ? 11.461 -54.344 -29.109 1 92.44 382 ASP A O 1
ATOM 2997 N N . GLU A 1 383 ? 10.375 -56.094 -28.203 1 94.44 383 GLU A N 1
ATOM 2998 C CA . GLU A 1 383 ? 9.086 -55.438 -28.281 1 94.44 383 GLU A CA 1
ATOM 2999 C C . GLU A 1 383 ? 9.023 -54.219 -27.344 1 94.44 383 GLU A C 1
ATOM 3001 O O . GLU A 1 383 ? 8.531 -53.156 -27.703 1 94.44 383 GLU A O 1
ATOM 3006 N N . GLN A 1 384 ? 9.469 -54.406 -26.156 1 95.19 384 GLN A N 1
ATOM 3007 C CA . GLN A 1 384 ? 9.5 -53.312 -25.172 1 95.19 384 GLN A CA 1
ATOM 3008 C C . GLN A 1 384 ? 10.422 -52.188 -25.625 1 95.19 384 GLN A C 1
ATOM 3010 O O . GLN A 1 384 ? 10.094 -51 -25.438 1 95.19 384 GLN A O 1
ATOM 3015 N N . ARG A 1 385 ? 11.547 -52.531 -26.109 1 94.62 385 ARG A N 1
ATOM 3016 C CA . ARG A 1 385 ? 12.5 -51.531 -26.609 1 94.62 385 ARG A CA 1
ATOM 3017 C C . ARG A 1 385 ? 11.883 -50.688 -27.719 1 94.62 385 ARG A C 1
ATOM 3019 O O . ARG A 1 385 ? 12 -49.469 -27.719 1 94.62 385 ARG A O 1
ATOM 3026 N N . GLN A 1 386 ? 11.25 -51.344 -28.672 1 95.06 386 GLN A N 1
ATOM 3027 C CA . GLN A 1 386 ? 10.617 -50.625 -29.781 1 95.06 386 GLN A CA 1
ATOM 3028 C C . GLN A 1 386 ? 9.508 -49.719 -29.281 1 95.06 386 GLN A C 1
ATOM 3030 O O . GLN A 1 386 ? 9.375 -48.594 -29.766 1 95.06 386 GLN A O 1
ATOM 3035 N N . GLU A 1 387 ? 8.766 -50.188 -28.391 1 96.75 387 GLU A N 1
ATOM 3036 C CA . GLU A 1 387 ? 7.695 -49.375 -27.812 1 96.75 387 GLU A CA 1
ATOM 3037 C C . GLU A 1 387 ? 8.266 -48.156 -27.078 1 96.75 387 GLU A C 1
ATOM 3039 O O . GLU A 1 387 ? 7.723 -47.062 -27.172 1 96.75 387 GLU A O 1
ATOM 3044 N N . LEU A 1 388 ? 9.273 -48.375 -26.281 1 96.75 388 LEU A N 1
ATOM 3045 C CA . LEU A 1 388 ? 9.938 -47.312 -25.547 1 96.75 388 LEU A CA 1
ATOM 3046 C C . LEU A 1 388 ? 10.422 -46.219 -26.484 1 96.75 388 LEU A C 1
ATOM 3048 O O . LEU A 1 388 ? 10.18 -45.031 -26.25 1 96.75 388 LEU A O 1
ATOM 3052 N N . LEU A 1 389 ? 11.117 -46.594 -27.562 1 96.81 389 LEU A N 1
ATOM 3053 C CA . LEU A 1 389 ? 11.656 -45.656 -28.516 1 96.81 389 LEU A CA 1
ATOM 3054 C C . LEU A 1 389 ? 10.531 -44.906 -29.234 1 96.81 389 LEU A C 1
ATOM 3056 O O . LEU A 1 389 ? 10.625 -43.688 -29.438 1 96.81 389 LEU A O 1
ATOM 3060 N N . SER A 1 390 ? 9.508 -45.625 -29.578 1 97.12 390 SER A N 1
ATOM 3061 C CA . SER A 1 390 ? 8.367 -45.031 -30.266 1 97.12 390 SER A CA 1
ATOM 3062 C C . SER A 1 390 ? 7.648 -44.031 -29.359 1 97.12 390 SER A C 1
ATOM 3064 O O . SER A 1 390 ? 7.363 -42.906 -29.766 1 97.12 390 SER A O 1
ATOM 3066 N N . ARG A 1 391 ? 7.395 -44.375 -28.125 1 97.88 391 ARG A N 1
ATOM 3067 C CA . ARG A 1 391 ? 6.641 -43.531 -27.188 1 97.88 391 ARG A CA 1
ATOM 3068 C C . ARG A 1 391 ? 7.434 -42.281 -26.812 1 97.88 391 ARG A C 1
ATOM 3070 O O . ARG A 1 391 ? 6.855 -41.219 -26.609 1 97.88 391 ARG A O 1
ATOM 3077 N N . THR A 1 392 ? 8.695 -42.375 -26.703 1 97.31 392 THR A N 1
ATOM 3078 C CA . THR A 1 392 ? 9.539 -41.281 -26.297 1 97.31 392 THR A CA 1
ATOM 3079 C C . THR A 1 392 ? 9.93 -40.438 -27.5 1 97.31 392 THR A C 1
ATOM 3081 O O . THR A 1 392 ? 10.445 -39.312 -27.344 1 97.31 392 THR A O 1
ATOM 3084 N N . GLY A 1 393 ? 9.766 -40.969 -28.688 1 95.25 393 GLY A N 1
ATOM 3085 C CA . GLY A 1 393 ? 10.219 -40.312 -29.891 1 95.25 393 GLY A CA 1
ATOM 3086 C C . GLY A 1 393 ? 11.727 -40.25 -30.016 1 95.25 393 GLY A C 1
ATOM 3087 O O . GLY A 1 393 ? 12.266 -39.375 -30.688 1 95.25 393 GLY A O 1
ATOM 3088 N N . ALA A 1 394 ? 12.43 -41.094 -29.328 1 96.62 394 ALA A N 1
ATOM 3089 C CA . ALA A 1 394 ? 13.891 -41.094 -29.297 1 96.62 394 ALA A CA 1
ATOM 3090 C C . ALA A 1 394 ? 14.469 -41.5 -30.656 1 96.62 394 ALA A C 1
ATOM 3092 O O . ALA A 1 394 ? 14.023 -42.469 -31.266 1 96.62 394 ALA A O 1
ATOM 3093 N N . GLU A 1 395 ? 15.383 -40.719 -31.094 1 95.75 395 GLU A N 1
ATOM 3094 C CA . GLU A 1 395 ? 16.141 -40.938 -32.312 1 95.75 395 GLU A CA 1
ATOM 3095 C C . GLU A 1 395 ? 17.609 -41.219 -32 1 95.75 395 GLU A C 1
ATOM 3097 O O . GLU A 1 395 ? 18.062 -41 -30.875 1 95.75 395 GLU A O 1
ATOM 3102 N N . PRO A 1 396 ? 18.281 -41.781 -33.062 1 96.44 396 PRO A N 1
ATOM 3103 C CA . PRO A 1 396 ? 19.719 -41.938 -32.812 1 96.44 396 PRO A CA 1
ATOM 3104 C C . PRO A 1 396 ? 20.359 -40.656 -32.312 1 96.44 396 PRO A C 1
ATOM 3106 O O . PRO A 1 396 ? 20.125 -39.562 -32.875 1 96.44 396 PRO A O 1
ATOM 3109 N N . GLY A 1 397 ? 21.078 -40.781 -31.297 1 96.81 397 GLY A N 1
ATOM 3110 C CA . GLY A 1 397 ? 21.703 -39.625 -30.672 1 96.81 397 GLY A CA 1
ATOM 3111 C C . GLY A 1 397 ? 20.984 -39.125 -29.422 1 96.81 397 GLY A C 1
ATOM 3112 O O . GLY A 1 397 ? 21.531 -38.344 -28.641 1 96.81 397 GLY A O 1
ATOM 3113 N N . THR A 1 398 ? 19.812 -39.719 -29.172 1 97.75 398 THR A N 1
ATOM 3114 C CA . THR A 1 398 ? 19 -39.312 -28.031 1 97.75 398 THR A CA 1
ATOM 3115 C C . THR A 1 398 ? 19.469 -40 -26.766 1 97.75 398 THR A C 1
ATOM 3117 O O . THR A 1 398 ? 19.828 -41.188 -26.781 1 97.75 398 THR A O 1
ATOM 3120 N N . LEU A 1 399 ? 19.547 -39.188 -25.703 1 98.06 399 LEU A N 1
ATOM 3121 C CA . LEU A 1 399 ? 19.781 -39.719 -24.375 1 98.06 399 LEU A CA 1
ATOM 3122 C C . LEU A 1 399 ? 18.484 -39.781 -23.578 1 98.06 399 LEU A C 1
ATOM 3124 O O . LEU A 1 399 ? 17.812 -38.75 -23.406 1 98.06 399 LEU A O 1
ATOM 3128 N N . LEU A 1 400 ? 18.094 -40.969 -23.156 1 98.25 400 LEU A N 1
ATOM 3129 C CA . LEU A 1 400 ? 16.938 -41.125 -22.281 1 98.25 400 LEU A CA 1
ATOM 3130 C C . LEU A 1 400 ? 17.375 -41.156 -20.812 1 98.25 400 LEU A C 1
ATOM 3132 O O . LEU A 1 400 ? 18.25 -41.938 -20.453 1 98.25 400 LEU A O 1
ATOM 3136 N N . LEU A 1 401 ? 16.797 -40.312 -20.016 1 98.38 401 LEU A N 1
ATOM 3137 C CA . LEU A 1 401 ? 17.062 -40.312 -18.578 1 98.38 401 LEU A CA 1
ATOM 3138 C C . LEU A 1 401 ? 15.82 -40.719 -17.797 1 98.38 401 LEU A C 1
ATOM 3140 O O . LEU A 1 401 ? 14.75 -40.125 -17.969 1 98.38 401 LEU A O 1
ATOM 3144 N N . PHE A 1 402 ? 16.016 -41.688 -16.891 1 98.25 402 PHE A N 1
ATOM 3145 C CA . PHE A 1 402 ? 14.867 -42.281 -16.219 1 98.25 402 PHE A CA 1
ATOM 3146 C C . PHE A 1 402 ? 14.867 -41.969 -14.734 1 98.25 402 PHE A C 1
ATOM 3148 O O . PHE A 1 402 ? 15.922 -41.938 -14.094 1 98.25 402 PHE A O 1
ATOM 3155 N N . GLY A 1 403 ? 13.703 -41.656 -14.242 1 97.94 403 GLY A N 1
ATOM 3156 C CA . GLY A 1 403 ? 13.422 -41.688 -12.812 1 97.94 403 GLY A CA 1
ATOM 3157 C C . GLY A 1 403 ? 12.484 -42.812 -12.422 1 97.94 403 GLY A C 1
ATOM 3158 O O . GLY A 1 403 ? 11.555 -43.125 -13.156 1 97.94 403 GLY A O 1
ATOM 3159 N N . ALA A 1 404 ? 12.727 -43.438 -11.25 1 97.94 404 ALA A N 1
ATOM 3160 C CA . ALA A 1 404 ? 11.914 -44.531 -10.734 1 97.94 404 ALA A CA 1
ATOM 3161 C C . ALA A 1 404 ? 11.703 -44.406 -9.234 1 97.94 404 ALA A C 1
ATOM 3163 O O . ALA A 1 404 ? 12.664 -44.219 -8.477 1 97.94 404 ALA A O 1
ATOM 3164 N N . GLY A 1 405 ? 10.523 -44.469 -8.797 1 97.44 405 GLY A N 1
ATOM 3165 C CA . GLY A 1 405 ? 10.156 -44.344 -7.398 1 97.44 405 GLY A CA 1
ATOM 3166 C C . GLY A 1 405 ? 8.734 -43.844 -7.207 1 97.44 405 GLY A C 1
ATOM 3167 O O . GLY A 1 405 ? 7.867 -44.062 -8.047 1 97.44 405 GLY A O 1
ATOM 3168 N N . ASP A 1 406 ? 8.477 -43.312 -6.051 1 95.56 406 ASP A N 1
ATOM 3169 C CA . ASP A 1 406 ? 7.156 -42.719 -5.875 1 95.56 406 ASP A CA 1
ATOM 3170 C C . ASP A 1 406 ? 6.918 -41.594 -6.891 1 95.56 406 ASP A C 1
ATOM 3172 O O . ASP A 1 406 ? 7.836 -40.844 -7.215 1 95.56 406 ASP A O 1
ATOM 3176 N N . THR A 1 407 ? 5.77 -41.469 -7.344 1 96.94 407 THR A N 1
ATOM 3177 C CA . THR A 1 407 ? 5.438 -40.625 -8.484 1 96.94 407 THR A CA 1
ATOM 3178 C C . THR A 1 407 ? 5.836 -39.188 -8.219 1 96.94 407 THR A C 1
ATOM 3180 O O . THR A 1 407 ? 6.375 -38.5 -9.102 1 96.94 407 THR A O 1
ATOM 3183 N N . ALA A 1 408 ? 5.543 -38.688 -7.062 1 95.06 408 ALA A N 1
ATOM 3184 C CA . ALA A 1 408 ? 5.855 -37.281 -6.73 1 95.06 408 ALA A CA 1
ATOM 3185 C C . ALA A 1 408 ? 7.352 -37.031 -6.848 1 95.06 408 ALA A C 1
ATOM 3187 O O . ALA A 1 408 ? 7.766 -36 -7.395 1 95.06 408 ALA A O 1
ATOM 3188 N N . THR A 1 409 ? 8.156 -37.875 -6.344 1 96.81 409 THR A N 1
ATOM 3189 C CA . THR A 1 409 ? 9.602 -37.75 -6.391 1 96.81 409 THR A CA 1
ATOM 3190 C C . THR A 1 409 ? 10.109 -37.844 -7.828 1 96.81 409 THR A C 1
ATOM 3192 O O . THR A 1 409 ? 10.977 -37.062 -8.227 1 96.81 409 THR A O 1
ATOM 3195 N N . VAL A 1 410 ? 9.602 -38.844 -8.562 1 98.12 410 VAL A N 1
ATOM 3196 C CA . VAL A 1 410 ? 9.992 -39 -9.961 1 98.12 410 VAL A CA 1
ATOM 3197 C C . VAL A 1 410 ? 9.695 -37.719 -10.742 1 98.12 410 VAL A C 1
ATOM 3199 O O . VAL A 1 410 ? 10.539 -37.219 -11.484 1 98.12 410 VAL A O 1
ATOM 3202 N N . ASN A 1 411 ? 8.5 -37.188 -10.57 1 98.31 411 ASN A N 1
ATOM 3203 C CA . ASN A 1 411 ? 8.094 -35.969 -11.227 1 98.31 411 ASN A CA 1
ATOM 3204 C C . ASN A 1 411 ? 9.031 -34.812 -10.883 1 98.31 411 ASN A C 1
ATOM 3206 O O . ASN A 1 411 ? 9.539 -34.125 -11.781 1 98.31 411 ASN A O 1
ATOM 3210 N N . LYS A 1 412 ? 9.273 -34.625 -9.656 1 97.5 412 LYS A N 1
ATOM 3211 C CA . LYS A 1 412 ? 10.102 -33.531 -9.188 1 97.5 412 LYS A CA 1
ATOM 3212 C C . LYS A 1 412 ? 11.523 -33.625 -9.719 1 97.5 412 LYS A C 1
ATOM 3214 O O . LYS A 1 412 ? 12.109 -32.656 -10.164 1 97.5 412 LYS A O 1
ATOM 3219 N N . ALA A 1 413 ? 12.078 -34.781 -9.648 1 98 413 ALA A N 1
ATOM 3220 C CA . ALA A 1 413 ? 13.461 -35 -10.07 1 98 413 ALA A CA 1
ATOM 3221 C C . ALA A 1 413 ? 13.625 -34.781 -11.562 1 98 413 ALA A C 1
ATOM 3223 O O . ALA A 1 413 ? 14.57 -34.094 -11.992 1 98 413 ALA A O 1
ATOM 3224 N N . LEU A 1 414 ? 12.758 -35.375 -12.312 1 98.5 414 LEU A N 1
ATOM 3225 C CA . LEU A 1 414 ? 12.891 -35.281 -13.766 1 98.5 414 LEU A CA 1
ATOM 3226 C C . LEU A 1 414 ? 12.625 -33.844 -14.219 1 98.5 414 LEU A C 1
ATOM 3228 O O . LEU A 1 414 ? 13.227 -33.375 -15.188 1 98.5 414 LEU A O 1
ATOM 3232 N N . ASP A 1 415 ? 11.656 -33.156 -13.578 1 98.25 415 ASP A N 1
ATOM 3233 C CA . ASP A 1 415 ? 11.445 -31.75 -13.875 1 98.25 415 ASP A CA 1
ATOM 3234 C C . ASP A 1 415 ? 12.719 -30.938 -13.633 1 98.25 415 ASP A C 1
ATOM 3236 O O . ASP A 1 415 ? 13.094 -30.094 -14.453 1 98.25 415 ASP A O 1
ATOM 3240 N N . ARG A 1 416 ? 13.344 -31.141 -12.516 1 97.5 416 ARG A N 1
ATOM 3241 C CA . ARG A 1 416 ? 14.57 -30.422 -12.164 1 97.5 416 ARG A CA 1
ATOM 3242 C C . ARG A 1 416 ? 15.672 -30.688 -13.195 1 97.5 416 ARG A C 1
ATOM 3244 O O . ARG A 1 416 ? 16.344 -29.75 -13.633 1 97.5 416 ARG A O 1
ATOM 3251 N N . VAL A 1 417 ? 15.859 -31.891 -13.516 1 98.12 417 VAL A N 1
ATOM 3252 C CA . VAL A 1 417 ? 16.875 -32.281 -14.484 1 98.12 417 VAL A CA 1
ATOM 3253 C C . VAL A 1 417 ? 16.562 -31.656 -15.844 1 98.12 417 VAL A C 1
ATOM 3255 O O . VAL A 1 417 ? 17.453 -31.156 -16.531 1 98.12 417 VAL A O 1
ATOM 3258 N N . ARG A 1 418 ? 15.297 -31.75 -16.188 1 98.12 418 ARG A N 1
ATOM 3259 C CA . ARG A 1 418 ? 14.836 -31.156 -17.438 1 98.12 418 ARG A CA 1
ATOM 3260 C C . ARG A 1 418 ? 15.203 -29.688 -17.516 1 98.12 418 ARG A C 1
ATOM 3262 O O . ARG A 1 418 ? 15.766 -29.234 -18.516 1 98.12 418 ARG A O 1
ATOM 3269 N N . GLN A 1 419 ? 14.898 -28.953 -16.531 1 96.69 419 GLN A N 1
ATOM 3270 C CA . GLN A 1 419 ? 15.188 -27.516 -16.484 1 96.69 419 GLN A CA 1
ATOM 3271 C C . GLN A 1 419 ? 16.688 -27.25 -16.531 1 96.69 419 GLN A C 1
ATOM 3273 O O . GLN A 1 419 ? 17.141 -26.344 -17.234 1 96.69 419 GLN A O 1
ATOM 3278 N N . TYR A 1 420 ? 17.453 -27.984 -15.789 1 96.81 420 TYR A N 1
ATOM 3279 C CA . TYR A 1 420 ? 18.906 -27.844 -15.727 1 96.81 420 TYR A CA 1
ATOM 3280 C C . TYR A 1 420 ? 19.531 -28.062 -17.094 1 96.81 420 TYR A C 1
ATOM 3282 O O . TYR A 1 420 ? 20.344 -27.266 -17.547 1 96.81 420 TYR A O 1
ATOM 3290 N N . LEU A 1 421 ? 19.156 -29.141 -17.703 1 97.31 421 LEU A N 1
ATOM 3291 C CA . LEU A 1 421 ? 19.734 -29.484 -18.984 1 97.31 421 LEU A CA 1
ATOM 3292 C C . LEU A 1 421 ? 19.328 -28.484 -20.062 1 97.31 421 LEU A C 1
ATOM 3294 O O . LEU A 1 421 ? 20.094 -28.203 -20.984 1 97.31 421 LEU A O 1
ATOM 3298 N N . ALA A 1 422 ? 18.062 -28.047 -19.984 1 96.81 422 ALA A N 1
ATOM 3299 C CA . ALA A 1 422 ? 17.625 -27.047 -20.953 1 96.81 422 ALA A CA 1
ATOM 3300 C C . ALA A 1 422 ? 18.516 -25.812 -20.922 1 96.81 422 ALA A C 1
ATOM 3302 O O . ALA A 1 422 ? 18.859 -25.266 -21.984 1 96.81 422 ALA A O 1
ATOM 3303 N N . LYS A 1 423 ? 18.844 -25.375 -19.797 1 94.19 423 LYS A N 1
ATOM 3304 C CA . LYS A 1 423 ? 19.734 -24.219 -19.641 1 94.19 423 LYS A CA 1
ATOM 3305 C C . LYS A 1 423 ? 21.141 -24.547 -20.109 1 94.19 423 LYS A C 1
ATOM 3307 O O . LYS A 1 423 ? 21.766 -23.781 -20.844 1 94.19 423 LYS A O 1
ATOM 3312 N N . GLU A 1 424 ? 21.656 -25.703 -19.703 1 94.5 424 GLU A N 1
ATOM 3313 C CA . GLU A 1 424 ? 23.031 -26.109 -19.984 1 94.5 424 GLU A CA 1
ATOM 3314 C C . GLU A 1 424 ? 23.234 -26.328 -21.484 1 94.5 424 GLU A C 1
ATOM 3316 O O . GLU A 1 424 ? 24.328 -26.094 -22.016 1 94.5 424 GLU A O 1
ATOM 3321 N N . LEU A 1 425 ? 22.234 -26.828 -22.094 1 95.12 425 LEU A N 1
ATOM 3322 C CA . LEU A 1 425 ? 22.359 -27.172 -23.516 1 95.12 425 LEU A CA 1
ATOM 3323 C C . LEU A 1 425 ? 21.938 -25.984 -24.391 1 95.12 425 LEU A C 1
ATOM 3325 O O . LEU A 1 425 ? 21.875 -26.109 -25.609 1 95.12 425 LEU A O 1
ATOM 3329 N N . GLY A 1 426 ? 21.547 -24.875 -23.734 1 93.44 426 GLY A N 1
ATOM 3330 C CA . GLY A 1 426 ? 21.25 -23.641 -24.453 1 93.44 426 GLY A CA 1
ATOM 3331 C C . GLY A 1 426 ? 19.906 -23.688 -25.172 1 93.44 426 GLY A C 1
ATOM 3332 O O . GLY A 1 426 ? 19.734 -23.062 -26.219 1 93.44 426 GLY A O 1
ATOM 3333 N N . MET A 1 427 ? 19.062 -24.516 -24.656 1 94.56 427 MET A N 1
ATOM 3334 C CA . MET A 1 427 ? 17.75 -24.609 -25.266 1 94.56 427 MET A CA 1
ATOM 3335 C C . MET A 1 427 ? 16.906 -23.391 -24.953 1 94.56 427 MET A C 1
ATOM 3337 O O . MET A 1 427 ? 15.898 -23.125 -25.609 1 94.56 427 MET A O 1
ATOM 3341 N N . VAL A 1 428 ? 17.219 -22.594 -23.922 1 93.88 428 VAL A N 1
ATOM 3342 C CA . VAL A 1 428 ? 16.594 -21.344 -23.547 1 93.88 428 VAL A CA 1
ATOM 3343 C C . VAL A 1 428 ? 17.656 -20.25 -23.422 1 93.88 428 VAL A C 1
ATOM 3345 O O . VAL A 1 428 ? 18.781 -20.516 -23.016 1 93.88 428 VAL A O 1
ATOM 3348 N N . LYS A 1 429 ? 17.25 -19.031 -23.719 1 92.38 429 LYS A N 1
ATOM 3349 C CA . LYS A 1 429 ? 18.172 -17.906 -23.625 1 92.38 429 LYS A CA 1
ATOM 3350 C C . LYS A 1 429 ? 18.312 -17.438 -22.172 1 92.38 429 LYS A C 1
ATOM 3352 O O . LYS A 1 429 ? 17.438 -17.703 -21.344 1 92.38 429 LYS A O 1
ATOM 3357 N N . ALA A 1 430 ? 19.438 -16.703 -22.016 1 90.12 430 ALA A N 1
ATOM 3358 C CA . ALA A 1 430 ? 19.609 -16.047 -20.719 1 90.12 430 ALA A CA 1
ATOM 3359 C C . ALA A 1 430 ? 18.5 -15.031 -20.453 1 90.12 430 ALA A C 1
ATOM 3361 O O . ALA A 1 430 ? 17.953 -14.461 -21.391 1 90.12 430 ALA A O 1
ATOM 3362 N N . ASP A 1 431 ? 18.188 -14.812 -19.219 1 88.19 431 ASP A N 1
ATOM 3363 C CA . ASP A 1 431 ? 17.078 -13.945 -18.812 1 88.19 431 ASP A CA 1
ATOM 3364 C C . ASP A 1 431 ? 17.203 -12.562 -19.453 1 88.19 431 ASP A C 1
ATOM 3366 O O . ASP A 1 431 ? 16.203 -12 -19.906 1 88.19 431 ASP A O 1
ATOM 3370 N N . ARG A 1 432 ? 18.312 -12.031 -19.531 1 88.88 432 ARG A N 1
ATOM 3371 C CA . ARG A 1 432 ? 18.562 -10.695 -20.062 1 88.88 432 ARG A CA 1
ATOM 3372 C C . ARG A 1 432 ? 18.266 -10.641 -21.547 1 88.88 432 ARG A C 1
ATOM 3374 O O . ARG A 1 432 ? 17.922 -9.578 -22.078 1 88.88 432 ARG A O 1
ATOM 3381 N N . ASP A 1 433 ? 18.359 -11.812 -22.156 1 91.56 433 ASP A N 1
ATOM 3382 C CA . ASP A 1 433 ? 18.188 -11.875 -23.609 1 91.56 433 ASP A CA 1
ATOM 3383 C C . ASP A 1 433 ? 16.875 -12.562 -23.984 1 91.56 433 ASP A C 1
ATOM 3385 O O . ASP A 1 433 ? 16.656 -12.898 -25.141 1 91.56 433 ASP A O 1
ATOM 3389 N N . ASN A 1 434 ? 16.047 -12.734 -22.969 1 91.44 434 ASN A N 1
ATOM 3390 C CA . ASN A 1 434 ? 14.82 -13.477 -23.188 1 91.44 434 ASN A CA 1
ATOM 3391 C C . ASN A 1 434 ? 13.914 -12.773 -24.203 1 91.44 434 ASN A C 1
ATOM 3393 O O . ASN A 1 434 ? 13.664 -11.57 -24.078 1 91.44 434 ASN A O 1
ATOM 3397 N N . ASP A 1 435 ? 13.453 -13.484 -25.156 1 92.06 435 ASP A N 1
ATOM 3398 C CA . ASP A 1 435 ? 12.523 -12.93 -26.141 1 92.06 435 ASP A CA 1
ATOM 3399 C C . ASP A 1 435 ? 11.305 -13.836 -26.312 1 92.06 435 ASP A C 1
ATOM 3401 O O . ASP A 1 435 ? 10.531 -13.664 -27.25 1 92.06 435 ASP A O 1
ATOM 3405 N N . GLN A 1 436 ? 11.258 -14.836 -25.484 1 94.5 436 GLN A N 1
ATOM 3406 C CA . GLN A 1 436 ? 10.125 -15.75 -25.5 1 94.5 436 GLN A CA 1
ATOM 3407 C C . GLN A 1 436 ? 9.242 -15.555 -24.266 1 94.5 436 GLN A C 1
ATOM 3409 O O . GLN A 1 436 ? 9.734 -15.531 -23.141 1 94.5 436 GLN A O 1
ATOM 3414 N N . TRP A 1 437 ? 7.965 -15.383 -24.531 1 97.06 437 TRP A N 1
ATOM 3415 C CA . TRP A 1 437 ? 6.973 -15.227 -23.484 1 97.06 437 TRP A CA 1
ATOM 3416 C C . TRP A 1 437 ? 5.895 -16.297 -23.578 1 97.06 437 TRP A C 1
ATOM 3418 O O . TRP A 1 437 ? 4.82 -16.062 -24.125 1 97.06 437 TRP A O 1
ATOM 3428 N N . ASN A 1 438 ? 6.203 -17.484 -22.984 1 97.5 438 ASN A N 1
ATOM 3429 C CA . ASN A 1 438 ? 5.281 -18.609 -23.047 1 97.5 438 ASN A CA 1
ATOM 3430 C C . ASN A 1 438 ? 4.312 -18.609 -21.875 1 97.5 438 ASN A C 1
ATOM 3432 O O . ASN A 1 438 ? 4.59 -19.219 -20.828 1 97.5 438 ASN A O 1
ATOM 3436 N N . PHE A 1 439 ? 3.193 -18 -22.078 1 98.5 439 PHE A N 1
ATOM 3437 C CA . PHE A 1 439 ? 2.129 -17.984 -21.078 1 98.5 439 PHE A CA 1
ATOM 3438 C C . PHE A 1 439 ? 1.312 -19.266 -21.141 1 98.5 439 PHE A C 1
ATOM 3440 O O . PHE A 1 439 ? 1.061 -19.797 -22.234 1 98.5 439 PHE A O 1
ATOM 3447 N N . LEU A 1 440 ? 0.897 -19.75 -19.938 1 98.5 440 LEU A N 1
ATOM 3448 C CA . LEU A 1 440 ? 0.109 -20.969 -19.859 1 98.5 440 LEU A CA 1
ATOM 3449 C C . LEU A 1 440 ? -0.771 -20.969 -18.609 1 98.5 440 LEU A C 1
ATOM 3451 O O . LEU A 1 440 ? -0.281 -20.75 -17.5 1 98.5 440 LEU A O 1
ATOM 3455 N N . TRP A 1 441 ? -2.117 -21.141 -18.797 1 98.81 441 TRP A N 1
ATOM 3456 C CA . TRP A 1 441 ? -2.994 -21.359 -17.656 1 98.81 441 TRP A CA 1
ATOM 3457 C C . TRP A 1 441 ? -2.949 -22.812 -17.203 1 98.81 441 TRP A C 1
ATOM 3459 O O . TRP A 1 441 ? -3.113 -23.719 -18 1 98.81 441 TRP A O 1
ATOM 3469 N N . VAL A 1 442 ? -2.689 -23.047 -15.969 1 98.81 442 VAL A N 1
ATOM 3470 C CA . VAL A 1 442 ? -2.936 -24.344 -15.359 1 98.81 442 VAL A CA 1
ATOM 3471 C C . VAL A 1 442 ? -4.27 -24.328 -14.617 1 98.81 442 VAL A C 1
ATOM 3473 O O . VAL A 1 442 ? -4.484 -23.484 -13.742 1 98.81 442 VAL A O 1
ATOM 3476 N N . VAL A 1 443 ? -5.203 -25.266 -14.977 1 98.5 443 VAL A N 1
ATOM 3477 C CA . VAL A 1 443 ? -6.559 -25.234 -14.43 1 98.5 443 VAL A CA 1
ATOM 3478 C C . VAL A 1 443 ? -6.902 -26.609 -13.852 1 98.5 443 VAL A C 1
ATOM 3480 O O . VAL A 1 443 ? -6.102 -27.547 -13.93 1 98.5 443 VAL A O 1
ATOM 3483 N N . ASP A 1 444 ? -8.039 -26.703 -13.172 1 97.81 444 ASP A N 1
ATOM 3484 C CA . ASP A 1 444 ? -8.602 -27.953 -12.648 1 97.81 444 ASP A CA 1
ATOM 3485 C C . ASP A 1 444 ? -7.684 -28.578 -11.602 1 97.81 444 ASP A C 1
ATOM 3487 O O . ASP A 1 444 ? -7.348 -29.75 -11.688 1 97.81 444 ASP A O 1
ATOM 3491 N N . PHE A 1 445 ? -7.309 -27.75 -10.664 1 98.38 445 PHE A N 1
ATOM 3492 C CA . PHE A 1 445 ? -6.496 -28.234 -9.555 1 98.38 445 PHE A CA 1
ATOM 3493 C C . PHE A 1 445 ? -7.316 -29.141 -8.648 1 98.38 445 PHE A C 1
ATOM 3495 O O . PHE A 1 445 ? -8.516 -28.938 -8.469 1 98.38 445 PHE A O 1
ATOM 3502 N N . PRO A 1 446 ? -6.617 -30.156 -8.062 1 97.5 446 PRO A N 1
ATOM 3503 C CA . PRO A 1 446 ? -7.312 -30.828 -6.957 1 97.5 446 PRO A CA 1
ATOM 3504 C C . PRO A 1 446 ? -7.617 -29.875 -5.801 1 97.5 446 PRO A C 1
ATOM 3506 O O . PRO A 1 446 ? -6.805 -29.016 -5.477 1 97.5 446 PRO A O 1
ATOM 3509 N N . MET A 1 447 ? -8.773 -30.094 -5.137 1 96.88 447 MET A N 1
ATOM 3510 C CA . MET A 1 447 ? -9.125 -29.266 -3.984 1 96.88 447 MET A CA 1
ATOM 3511 C C . MET A 1 447 ? -8.156 -29.5 -2.834 1 96.88 447 MET A C 1
ATOM 3513 O O . MET A 1 447 ? -7.848 -28.578 -2.076 1 96.88 447 MET A O 1
ATOM 3517 N N . PHE A 1 448 ? -7.742 -30.781 -2.727 1 96.31 448 PHE A N 1
ATOM 3518 C CA . PHE A 1 448 ? -6.992 -31.172 -1.539 1 96.31 448 PHE A CA 1
ATOM 3519 C C . PHE A 1 448 ? -5.801 -32.031 -1.911 1 96.31 448 PHE A C 1
ATOM 3521 O O . PHE A 1 448 ? -5.777 -32.656 -2.986 1 96.31 448 PHE A O 1
ATOM 3528 N N . GLU A 1 449 ? -4.84 -31.969 -1.139 1 93.31 449 GLU A N 1
ATOM 3529 C CA . GLU A 1 449 ? -3.732 -32.906 -1.112 1 93.31 449 GLU A CA 1
ATOM 3530 C C . GLU A 1 449 ? -3.635 -33.625 0.242 1 93.31 449 GLU A C 1
ATOM 3532 O O . GLU A 1 449 ? -3.834 -33 1.284 1 93.31 449 GLU A O 1
ATOM 3537 N N . PHE A 1 450 ? -3.406 -34.875 0.219 1 91.06 450 PHE A N 1
ATOM 3538 C CA . PHE A 1 450 ? -3.314 -35.625 1.462 1 91.06 450 PHE A CA 1
ATOM 3539 C C . PHE A 1 450 ? -1.908 -35.531 2.045 1 91.06 450 PHE A C 1
ATOM 3541 O O . PHE A 1 450 ? -0.927 -35.844 1.358 1 91.06 450 PHE A O 1
ATOM 3548 N N . ASN A 1 451 ? -1.857 -35.094 3.254 1 89.38 451 ASN A N 1
ATOM 3549 C CA . ASN A 1 451 ? -0.609 -35.094 4.008 1 89.38 451 ASN A CA 1
ATOM 3550 C C . ASN A 1 451 ? -0.416 -36.375 4.812 1 89.38 451 ASN A C 1
ATOM 3552 O O . ASN A 1 451 ? -0.972 -36.5 5.902 1 89.38 451 ASN A O 1
ATOM 3556 N N . GLY A 1 452 ? 0.462 -37.156 4.414 1 86.56 452 GLY A N 1
ATOM 3557 C CA . GLY A 1 452 ? 0.692 -38.438 5.059 1 86.56 452 GLY A CA 1
ATOM 3558 C C . GLY A 1 452 ? 1.281 -38.312 6.449 1 86.56 452 GLY A C 1
ATOM 3559 O O . GLY A 1 452 ? 0.941 -39.094 7.344 1 86.56 452 GLY A O 1
ATOM 3560 N N . ASP A 1 453 ? 2.09 -37.375 6.641 1 86.81 453 ASP A N 1
ATOM 3561 C CA . ASP A 1 453 ? 2.744 -37.156 7.93 1 86.81 453 ASP A CA 1
ATOM 3562 C C . ASP A 1 453 ? 1.738 -36.719 9 1 86.81 453 ASP A C 1
ATOM 3564 O O . ASP A 1 453 ? 1.822 -37.156 10.148 1 86.81 453 ASP A O 1
ATOM 3568 N N . GLU A 1 454 ? 0.773 -36 8.617 1 85.69 454 GLU A N 1
ATOM 3569 C CA . GLU A 1 454 ? -0.216 -35.5 9.562 1 85.69 454 GLU A CA 1
ATOM 3570 C C . GLU A 1 454 ? -1.542 -36.219 9.43 1 85.69 454 GLU A C 1
ATOM 3572 O O . GLU A 1 454 ? -2.477 -35.969 10.195 1 85.69 454 GLU A O 1
ATOM 3577 N N . ASN A 1 455 ? -1.567 -37.062 8.539 1 88.19 455 ASN A N 1
ATOM 3578 C CA . ASN A 1 455 ? -2.75 -37.906 8.289 1 88.19 455 ASN A CA 1
ATOM 3579 C C . ASN A 1 455 ? -4.008 -37.031 8.172 1 88.19 455 ASN A C 1
ATOM 3581 O O . ASN A 1 455 ? -4.988 -37.25 8.883 1 88.19 455 ASN A O 1
ATOM 3585 N N . ARG A 1 456 ? -3.939 -36.062 7.328 1 90.62 456 ARG A N 1
ATOM 3586 C CA . ARG A 1 456 ? -5.074 -35.188 7.086 1 90.62 456 ARG A CA 1
ATOM 3587 C C . ARG A 1 456 ? -4.988 -34.531 5.699 1 90.62 456 ARG A C 1
ATOM 3589 O O . ARG A 1 456 ? -3.926 -34.531 5.078 1 90.62 456 ARG A O 1
ATOM 3596 N N . TYR A 1 457 ? -6.148 -34.031 5.211 1 93.12 457 TYR A N 1
ATOM 3597 C CA . TYR A 1 457 ? -6.195 -33.25 3.967 1 93.12 457 TYR A CA 1
ATOM 3598 C C . TYR A 1 457 ? -5.773 -31.812 4.191 1 93.12 457 TYR A C 1
ATOM 3600 O O . TYR A 1 457 ? -6.012 -31.25 5.266 1 93.12 457 TYR A O 1
ATOM 3608 N N . GLU A 1 458 ? -5.141 -31.312 3.266 1 92.31 458 GLU A N 1
ATOM 3609 C CA . GLU A 1 458 ? -4.828 -29.891 3.191 1 92.31 458 GLU A CA 1
ATOM 3610 C C . GLU A 1 458 ? -5.312 -29.281 1.878 1 92.31 458 GLU A C 1
ATOM 3612 O O . GLU A 1 458 ? -5.363 -29.969 0.854 1 92.31 458 GLU A O 1
ATOM 3617 N N . ALA A 1 459 ? -5.754 -28.125 1.959 1 92.5 459 ALA A N 1
ATOM 3618 C CA . ALA A 1 459 ? -6.113 -27.453 0.71 1 92.5 459 ALA A CA 1
ATOM 3619 C C . ALA A 1 459 ? -4.887 -27.266 -0.182 1 92.5 459 ALA A C 1
ATOM 3621 O O . ALA A 1 459 ? -3.818 -26.891 0.294 1 92.5 459 ALA A O 1
ATOM 3622 N N . LEU A 1 460 ? -4.992 -27.562 -1.426 1 93.19 460 LEU A N 1
ATOM 3623 C CA . LEU A 1 460 ? -3.855 -27.391 -2.328 1 93.19 460 LEU A CA 1
ATOM 3624 C C . LEU A 1 460 ? -3.529 -25.922 -2.533 1 93.19 460 LEU A C 1
ATOM 3626 O O . LEU A 1 460 ? -2.359 -25.531 -2.521 1 93.19 460 LEU A O 1
ATOM 3630 N N . HIS A 1 461 ? -4.543 -25.047 -2.789 1 91.75 461 HIS A N 1
ATOM 3631 C CA . HIS A 1 461 ? -4.367 -23.594 -2.865 1 91.75 461 HIS A CA 1
ATOM 3632 C C . HIS A 1 461 ? -4.715 -22.938 -1.537 1 91.75 461 HIS A C 1
ATOM 3634 O O . HIS A 1 461 ? -3.822 -22.578 -0.761 1 91.75 461 HIS A O 1
ATOM 3640 N N . HIS A 1 462 ? -5.957 -22.781 -1.236 1 91 462 HIS A N 1
ATOM 3641 C CA . HIS A 1 462 ? -6.516 -22.312 0.027 1 91 462 HIS A CA 1
ATOM 3642 C C . HIS A 1 462 ? -7.934 -22.844 0.229 1 91 462 HIS A C 1
ATOM 3644 O O . HIS A 1 462 ? -8.57 -23.297 -0.722 1 91 462 HIS A O 1
ATOM 3650 N N . PRO A 1 463 ? -8.383 -22.859 1.374 1 93.94 463 PRO A N 1
ATOM 3651 C CA . PRO A 1 463 ? -9.641 -23.531 1.679 1 93.94 463 PRO A CA 1
ATOM 3652 C C . PRO A 1 463 ? -10.867 -22.734 1.257 1 93.94 463 PRO A C 1
ATOM 3654 O O . PRO A 1 463 ? -12 -23.094 1.603 1 93.94 463 PRO A O 1
ATOM 3657 N N . PHE A 1 464 ? -10.695 -21.656 0.562 1 96.19 464 PHE A N 1
ATOM 3658 C CA . PHE A 1 464 ? -11.812 -20.797 0.182 1 96.19 464 PHE A CA 1
ATOM 3659 C C . PHE A 1 464 ? -12.133 -20.953 -1.302 1 96.19 464 PHE A C 1
ATOM 3661 O O . PHE A 1 464 ? -12.984 -20.25 -1.836 1 96.19 464 PHE A O 1
ATOM 3668 N N . CYS A 1 465 ? -11.492 -21.906 -2.014 1 96.94 465 CYS A N 1
ATOM 3669 C CA . CYS A 1 465 ? -11.734 -22.188 -3.424 1 96.94 465 CYS A CA 1
ATOM 3670 C C . CYS A 1 465 ? -13.055 -22.938 -3.609 1 96.94 465 CYS A C 1
ATOM 3672 O O . CYS A 1 465 ? -13.367 -23.844 -2.84 1 96.94 465 CYS A O 1
ATOM 3674 N N . ALA A 1 466 ? -13.797 -22.562 -4.605 1 98.06 466 ALA A N 1
ATOM 3675 C CA . ALA A 1 466 ? -15.016 -23.297 -4.938 1 98.06 466 ALA A CA 1
ATOM 3676 C C . ALA A 1 466 ? -14.688 -24.594 -5.676 1 98.06 466 ALA A C 1
ATOM 3678 O O . ALA A 1 466 ? -13.805 -24.625 -6.531 1 98.06 466 ALA A O 1
ATOM 3679 N N . PRO A 1 467 ? -15.359 -25.703 -5.324 1 98 467 PRO A N 1
ATOM 3680 C CA . PRO A 1 467 ? -15.203 -26.953 -6.086 1 98 467 PRO A CA 1
ATOM 3681 C C . PRO A 1 467 ? -15.938 -26.906 -7.426 1 98 467 PRO A C 1
ATOM 3683 O O . PRO A 1 467 ? -16.875 -26.125 -7.598 1 98 467 PRO A O 1
ATOM 3686 N N . ASN A 1 468 ? -15.43 -27.703 -8.32 1 97.06 468 ASN A N 1
ATOM 3687 C CA . ASN A 1 468 ? -16.188 -27.922 -9.547 1 97.06 468 ASN A CA 1
ATOM 3688 C C . ASN A 1 468 ? -17.562 -28.516 -9.25 1 97.06 468 ASN A C 1
ATOM 3690 O O . ASN A 1 468 ? -17.672 -29.531 -8.562 1 97.06 468 ASN A O 1
ATOM 3694 N N . ALA A 1 469 ? -18.547 -27.922 -9.773 1 94.19 469 ALA A N 1
ATOM 3695 C CA . ALA A 1 469 ? -19.922 -28.297 -9.461 1 94.19 469 ALA A CA 1
ATOM 3696 C C . ALA A 1 469 ? -20.203 -29.734 -9.891 1 94.19 469 ALA A C 1
ATOM 3698 O O . ALA A 1 469 ? -20.953 -30.453 -9.211 1 94.19 469 ALA A O 1
ATOM 3699 N N . GLU A 1 470 ? -19.656 -30.125 -10.977 1 95.38 470 GLU A N 1
ATOM 3700 C CA . GLU A 1 470 ? -19.875 -31.469 -11.492 1 95.38 470 GLU A CA 1
ATOM 3701 C C . GLU A 1 470 ? -19.297 -32.531 -10.547 1 95.38 470 GLU A C 1
ATOM 3703 O O . GLU A 1 470 ? -19.859 -33.594 -10.398 1 95.38 470 GLU A O 1
ATOM 3708 N N . ASP A 1 471 ? -18.219 -32.219 -9.922 1 97.31 471 ASP A N 1
ATOM 3709 C CA . ASP A 1 471 ? -17.562 -33.125 -9 1 97.31 471 ASP A CA 1
ATOM 3710 C C . ASP A 1 471 ? -18.281 -33.156 -7.652 1 97.31 471 ASP A C 1
ATOM 3712 O O . ASP A 1 471 ? -18.391 -34.219 -7.02 1 97.31 471 ASP A O 1
ATOM 3716 N N . LEU A 1 472 ? -18.719 -32.031 -7.195 1 96 472 LEU A N 1
ATOM 3717 C CA . LEU A 1 472 ? -19.344 -31.875 -5.887 1 96 472 LEU A CA 1
ATOM 3718 C C . LEU A 1 472 ? -20.719 -32.531 -5.867 1 96 472 LEU A C 1
ATOM 3720 O O . LEU A 1 472 ? -21.078 -33.219 -4.91 1 96 472 LEU A O 1
ATOM 3724 N N . GLY A 1 473 ? -21.453 -32.375 -6.863 1 93.06 473 GLY A N 1
ATOM 3725 C CA . GLY A 1 473 ? -22.828 -32.812 -6.91 1 93.06 473 GLY A CA 1
ATOM 3726 C C . GLY A 1 473 ? -23.781 -31.844 -6.227 1 93.06 473 GLY A C 1
ATOM 3727 O O . GLY A 1 473 ? -23.359 -30.922 -5.527 1 93.06 473 GLY A O 1
ATOM 3728 N N . GLY A 1 474 ? -25.109 -32.062 -6.391 1 90.69 474 GLY A N 1
ATOM 3729 C CA . GLY A 1 474 ? -26.109 -31.125 -5.898 1 90.69 474 GLY A CA 1
ATOM 3730 C C . GLY A 1 474 ? -26.656 -31.5 -4.535 1 90.69 474 GLY A C 1
ATOM 3731 O O . GLY A 1 474 ? -27.375 -30.719 -3.912 1 90.69 474 GLY A O 1
ATOM 3732 N N . ASP A 1 475 ? -26.266 -32.656 -4.008 1 94.25 475 ASP A N 1
ATOM 3733 C CA . ASP A 1 475 ? -26.766 -33.156 -2.73 1 94.25 475 ASP A CA 1
ATOM 3734 C C . ASP A 1 475 ? -25.781 -32.875 -1.6 1 94.25 475 ASP A C 1
ATOM 3736 O O . ASP A 1 475 ? -24.797 -33.562 -1.418 1 94.25 475 ASP A O 1
ATOM 3740 N N . ALA A 1 476 ? -26.094 -31.906 -0.778 1 92.81 476 ALA A N 1
ATOM 3741 C CA . ALA A 1 476 ? -25.234 -31.422 0.3 1 92.81 476 ALA A CA 1
ATOM 3742 C C . ALA A 1 476 ? -24.891 -32.562 1.267 1 92.81 476 ALA A C 1
ATOM 3744 O O . ALA A 1 476 ? -23.812 -32.562 1.852 1 92.81 476 ALA A O 1
ATOM 3745 N N . SER A 1 477 ? -25.781 -33.5 1.441 1 94.56 477 SER A N 1
ATOM 3746 C CA . SER A 1 477 ? -25.578 -34.594 2.381 1 94.56 477 SER A CA 1
ATOM 3747 C C . SER A 1 477 ? -24.438 -35.5 1.934 1 94.56 477 SER A C 1
ATOM 3749 O O . SER A 1 477 ? -23.891 -36.25 2.73 1 94.56 477 SER A O 1
ATOM 3751 N N . LYS A 1 478 ? -24 -35.375 0.676 1 96.25 478 LYS A N 1
ATOM 3752 C CA . LYS A 1 478 ? -22.969 -36.219 0.13 1 96.25 478 LYS A CA 1
ATOM 3753 C C . LYS A 1 478 ? -21.656 -35.469 -0.024 1 96.25 478 LYS A C 1
ATOM 3755 O O . LYS A 1 478 ? -20.656 -36.031 -0.474 1 96.25 478 LYS A O 1
ATOM 3760 N N . TRP A 1 479 ? -21.625 -34.219 0.344 1 95.88 479 TRP A N 1
ATOM 3761 C CA . TRP A 1 479 ? -20.453 -33.375 0.113 1 95.88 479 TRP A CA 1
ATOM 3762 C C . TRP A 1 479 ? -19.234 -33.938 0.852 1 95.88 479 TRP A C 1
ATOM 3764 O O . TRP A 1 479 ? -18.094 -33.812 0.377 1 95.88 479 TRP A O 1
ATOM 3774 N N . SER A 1 480 ? -19.406 -34.562 2.02 1 94.62 480 SER A N 1
ATOM 3775 C CA . SER A 1 480 ? -18.297 -35.156 2.777 1 94.62 480 SER A CA 1
ATOM 3776 C C . SER A 1 480 ? -17.594 -36.25 1.983 1 94.62 480 SER A C 1
ATOM 3778 O O . SER A 1 480 ? -16.406 -36.469 2.162 1 94.62 480 SER A O 1
ATOM 3780 N N . GLU A 1 481 ? -18.359 -36.875 1.111 1 95.38 481 GLU A N 1
ATOM 3781 C CA . GLU A 1 481 ? -17.828 -37.969 0.307 1 95.38 481 GLU A CA 1
ATOM 3782 C C . GLU A 1 481 ? -17.234 -37.469 -1.002 1 95.38 481 GLU A C 1
ATOM 3784 O O . GLU A 1 481 ? -16.219 -37.969 -1.479 1 95.38 481 GLU A O 1
ATOM 3789 N N . THR A 1 482 ? -17.797 -36.469 -1.552 1 96.44 482 THR A N 1
ATOM 3790 C CA . THR A 1 482 ? -17.422 -36.031 -2.898 1 96.44 482 THR A CA 1
ATOM 3791 C C . THR A 1 482 ? -16.312 -35 -2.852 1 96.44 482 THR A C 1
ATOM 3793 O O . THR A 1 482 ? -15.5 -34.906 -3.777 1 96.44 482 THR A O 1
ATOM 3796 N N . LEU A 1 483 ? -16.203 -34.219 -1.848 1 96.44 483 LEU A N 1
ATOM 3797 C CA . LEU A 1 483 ? -15.297 -33.094 -1.764 1 96.44 483 LEU A CA 1
ATOM 3798 C C . LEU A 1 483 ? -13.844 -33.562 -1.836 1 96.44 483 LEU A C 1
ATOM 3800 O O . LEU A 1 483 ? -13.031 -32.938 -2.541 1 96.44 483 LEU A O 1
ATOM 3804 N N . PRO A 1 484 ? -13.445 -34.594 -1.121 1 95.44 484 PRO A N 1
ATOM 3805 C CA . PRO A 1 484 ? -12.031 -35 -1.115 1 95.44 484 PRO A CA 1
ATOM 3806 C C . PRO A 1 484 ? -11.5 -35.281 -2.514 1 95.44 484 PRO A C 1
ATOM 3808 O O . PRO A 1 484 ? -10.305 -35.125 -2.77 1 95.44 484 PRO A O 1
ATOM 3811 N N . GLY A 1 485 ? -12.352 -35.688 -3.414 1 95.19 485 GLY A N 1
ATOM 3812 C CA . GLY A 1 485 ? -11.93 -36.031 -4.762 1 95.19 485 GLY A CA 1
ATOM 3813 C C . GLY A 1 485 ? -12.273 -34.969 -5.789 1 95.19 485 GLY A C 1
ATOM 3814 O O . GLY A 1 485 ? -12.016 -35.156 -6.984 1 95.19 485 GLY A O 1
ATOM 3815 N N . ALA A 1 486 ? -12.805 -33.844 -5.328 1 97.25 486 ALA A N 1
ATOM 3816 C CA . ALA A 1 486 ? -13.281 -32.812 -6.246 1 97.25 486 ALA A CA 1
ATOM 3817 C C . ALA A 1 486 ? -12.133 -31.953 -6.754 1 97.25 486 ALA A C 1
ATOM 3819 O O . ALA A 1 486 ? -11.109 -31.812 -6.082 1 97.25 486 ALA A O 1
ATOM 3820 N N . ARG A 1 487 ? -12.32 -31.5 -7.984 1 97 487 ARG A N 1
ATOM 3821 C CA . ARG A 1 487 ? -11.438 -30.469 -8.516 1 97 487 ARG A CA 1
ATOM 3822 C C . ARG A 1 487 ? -11.859 -29.094 -8.039 1 97 487 ARG A C 1
ATOM 3824 O O . ARG A 1 487 ? -13.047 -28.828 -7.855 1 97 487 ARG A O 1
ATOM 3831 N N . ALA A 1 488 ? -10.844 -28.25 -7.82 1 98.06 488 ALA A N 1
ATOM 3832 C CA . ALA A 1 488 ? -11.102 -26.844 -7.496 1 98.06 488 ALA A CA 1
ATOM 3833 C C . ALA A 1 488 ? -11.281 -26.016 -8.758 1 98.06 488 ALA A C 1
ATOM 3835 O O . ALA A 1 488 ? -10.641 -26.266 -9.781 1 98.06 488 ALA A O 1
ATOM 3836 N N . GLN A 1 489 ? -12.188 -25.031 -8.734 1 97.94 489 GLN A N 1
ATOM 3837 C CA . GLN A 1 489 ? -12.227 -24 -9.766 1 97.94 489 GLN A CA 1
ATOM 3838 C C . GLN A 1 489 ? -11.117 -22.984 -9.562 1 97.94 489 GLN A C 1
ATOM 3840 O O . GLN A 1 489 ? -11.391 -21.797 -9.32 1 97.94 489 GLN A O 1
ATOM 3845 N N . ALA A 1 490 ? -9.891 -23.469 -9.664 1 98.19 490 ALA A N 1
ATOM 3846 C CA . ALA A 1 490 ? -8.672 -22.703 -9.469 1 98.19 490 ALA A CA 1
ATOM 3847 C C . ALA A 1 490 ? -7.832 -22.656 -10.742 1 98.19 490 ALA A C 1
ATOM 3849 O O . ALA A 1 490 ? -7.934 -23.547 -11.586 1 98.19 490 ALA A O 1
ATOM 3850 N N . TYR A 1 491 ? -7.082 -21.641 -10.906 1 98.75 491 TYR A N 1
ATOM 3851 C CA . TYR A 1 491 ? -6.27 -21.391 -12.102 1 98.75 491 TYR A CA 1
ATOM 3852 C C . TYR A 1 491 ? -5.004 -20.625 -11.742 1 98.75 491 TYR A C 1
ATOM 3854 O O . TYR A 1 491 ? -5.043 -19.688 -10.953 1 98.75 491 TYR A O 1
ATOM 3862 N N . ASP A 1 492 ? -3.904 -21.031 -12.273 1 98.69 492 ASP A N 1
ATOM 3863 C CA . ASP A 1 492 ? -2.625 -20.328 -12.148 1 98.69 492 ASP A CA 1
ATOM 3864 C C . ASP A 1 492 ? -2.098 -19.906 -13.516 1 98.69 492 ASP A C 1
ATOM 3866 O O . ASP A 1 492 ? -2.211 -20.656 -14.492 1 98.69 492 ASP A O 1
ATOM 3870 N N . LEU A 1 493 ? -1.656 -18.734 -13.594 1 98.81 493 LEU A N 1
ATOM 3871 C CA . LEU A 1 493 ? -0.96 -18.297 -14.797 1 98.81 493 LEU A CA 1
ATOM 3872 C C . LEU A 1 493 ? 0.546 -18.484 -14.656 1 98.81 493 LEU A C 1
ATOM 3874 O O . LEU A 1 493 ? 1.157 -17.953 -13.727 1 98.81 493 LEU A O 1
ATOM 3878 N N . VAL A 1 494 ? 1.083 -19.25 -15.586 1 98.56 494 VAL A N 1
ATOM 3879 C CA . VAL A 1 494 ? 2.506 -19.562 -15.602 1 98.56 494 VAL A CA 1
ATOM 3880 C C . VAL A 1 494 ? 3.182 -18.859 -16.766 1 98.56 494 VAL A C 1
ATOM 3882 O O . VAL A 1 494 ? 2.615 -18.766 -17.859 1 98.56 494 VAL A O 1
ATOM 3885 N N . LEU A 1 495 ? 4.316 -18.281 -16.516 1 98 495 LEU A N 1
ATOM 3886 C CA . LEU A 1 495 ? 5.148 -17.672 -17.562 1 98 495 LEU A CA 1
ATOM 3887 C C . LEU A 1 495 ? 6.559 -18.266 -17.531 1 98 495 LEU A C 1
ATOM 3889 O O . LEU A 1 495 ? 7.277 -18.094 -16.531 1 98 495 LEU A O 1
ATOM 3893 N N . ASN A 1 496 ? 6.977 -18.922 -18.594 1 96.69 496 ASN A N 1
ATOM 3894 C CA . ASN A 1 496 ? 8.328 -19.469 -18.734 1 96.69 496 ASN A CA 1
ATOM 3895 C C . ASN A 1 496 ? 8.703 -20.328 -17.547 1 96.69 496 ASN A C 1
ATOM 3897 O O . ASN A 1 496 ? 9.812 -20.219 -17.016 1 96.69 496 ASN A O 1
ATOM 3901 N N . GLY A 1 497 ? 7.789 -21.094 -17.016 1 96.06 497 GLY A N 1
ATOM 3902 C CA . GLY A 1 497 ? 8.062 -22.031 -15.938 1 96.06 497 GLY A CA 1
ATOM 3903 C C . GLY A 1 497 ? 7.898 -21.438 -14.555 1 96.06 497 GLY A C 1
ATOM 3904 O O . GLY A 1 497 ? 8.125 -22.125 -13.547 1 96.06 497 GLY A O 1
ATOM 3905 N N . LEU A 1 498 ? 7.488 -20.188 -14.461 1 95.81 498 LEU A N 1
ATOM 3906 C CA . LEU A 1 498 ? 7.277 -19.516 -13.188 1 95.81 498 LEU A CA 1
ATOM 3907 C C . LEU A 1 498 ? 5.809 -19.141 -13 1 95.81 498 LEU A C 1
ATOM 3909 O O . LEU A 1 498 ? 5.156 -18.672 -13.938 1 95.81 498 LEU A O 1
ATOM 3913 N N . GLU A 1 499 ? 5.32 -19.422 -11.836 1 96.81 499 GLU A N 1
ATOM 3914 C CA . GLU A 1 499 ? 3.965 -18.984 -11.523 1 96.81 499 GLU A CA 1
ATOM 3915 C C . GLU A 1 499 ? 3.895 -17.469 -11.383 1 96.81 499 GLU A C 1
ATOM 3917 O O . GLU A 1 499 ? 4.48 -16.906 -10.453 1 96.81 499 GLU A O 1
ATOM 3922 N N . LEU A 1 500 ? 3.201 -16.812 -12.203 1 97.38 500 LEU A N 1
ATOM 3923 C CA . LEU A 1 500 ? 3.051 -15.359 -12.164 1 97.38 500 LEU A CA 1
ATOM 3924 C C . LEU A 1 500 ? 1.921 -14.953 -11.219 1 97.38 500 LEU A C 1
ATOM 3926 O O . LEU A 1 500 ? 1.945 -13.867 -10.648 1 97.38 500 LEU A O 1
ATOM 3930 N N . GLY A 1 501 ? 0.932 -15.781 -11.219 1 97.56 501 GLY A N 1
ATOM 3931 C CA . GLY A 1 501 ? -0.223 -15.516 -10.375 1 97.56 501 GLY A CA 1
ATOM 3932 C C . GLY A 1 501 ? -1.18 -16.688 -10.289 1 97.56 501 GLY A C 1
ATOM 3933 O O . GLY A 1 501 ? -1.097 -17.625 -11.086 1 97.56 501 GLY A O 1
ATOM 3934 N N . GLY A 1 502 ? -2.002 -16.641 -9.297 1 97.69 502 GLY A N 1
ATOM 3935 C CA . GLY A 1 502 ? -3.002 -17.672 -9.07 1 97.69 502 GLY A CA 1
ATOM 3936 C C . GLY A 1 502 ? -4.316 -17.125 -8.539 1 97.69 502 GLY A C 1
ATOM 3937 O O . GLY A 1 502 ? -4.344 -16.078 -7.902 1 97.69 502 GLY A O 1
ATOM 3938 N N . GLY A 1 503 ? -5.379 -17.844 -8.852 1 97.88 503 GLY A N 1
ATOM 3939 C CA . GLY A 1 503 ? -6.707 -17.438 -8.422 1 97.88 503 GLY A CA 1
ATOM 3940 C C . GLY A 1 503 ? -7.707 -18.578 -8.445 1 97.88 503 GLY A C 1
ATOM 3941 O O . GLY A 1 503 ? -7.348 -19.734 -8.734 1 97.88 503 GLY A O 1
ATOM 3942 N N . SER A 1 504 ? -8.906 -18.297 -8.055 1 98.5 504 SER A N 1
ATOM 3943 C CA . SER A 1 504 ? -10.008 -19.25 -8.055 1 98.5 504 SER A CA 1
ATOM 3944 C C . SER A 1 504 ? -11.352 -18.547 -7.914 1 98.5 504 SER A C 1
ATOM 3946 O O . SER A 1 504 ? -11.406 -17.359 -7.57 1 98.5 504 SER A O 1
ATOM 3948 N N . LEU A 1 505 ? -12.359 -19.234 -8.328 1 98.62 505 LEU A N 1
ATOM 3949 C CA . LEU A 1 505 ? -13.672 -18.891 -7.797 1 98.62 505 LEU A CA 1
ATOM 3950 C C . LEU A 1 505 ? -13.766 -19.219 -6.312 1 98.62 505 LEU A C 1
ATOM 3952 O O . LEU A 1 505 ? -13.117 -20.156 -5.84 1 98.62 505 LEU A O 1
ATOM 3956 N N . ARG A 1 506 ? -14.547 -18.453 -5.609 1 98.5 506 ARG A N 1
ATOM 3957 C CA . ARG A 1 506 ? -14.648 -18.609 -4.16 1 98.5 506 ARG A CA 1
ATOM 3958 C C . ARG A 1 506 ? -15.953 -19.312 -3.781 1 98.5 506 ARG A C 1
ATOM 3960 O O . ARG A 1 506 ? -16.938 -19.219 -4.512 1 98.5 506 ARG A O 1
ATOM 3967 N N . ILE A 1 507 ? -15.883 -19.984 -2.662 1 98.12 507 ILE A N 1
ATOM 3968 C CA . ILE A 1 507 ? -17.109 -20.469 -2.043 1 98.12 507 ILE A CA 1
ATOM 3969 C C . ILE A 1 507 ? -17.938 -19.281 -1.551 1 98.12 507 ILE A C 1
ATOM 3971 O O . ILE A 1 507 ? -17.422 -18.406 -0.861 1 98.12 507 ILE A O 1
ATOM 3975 N N . HIS A 1 508 ? -19.188 -19.219 -1.999 1 98 508 HIS A N 1
ATOM 3976 C CA . HIS A 1 508 ? -20.031 -18.125 -1.523 1 98 508 HIS A CA 1
ATOM 3977 C C . HIS A 1 508 ? -21.219 -18.656 -0.716 1 98 508 HIS A C 1
ATOM 3979 O O . HIS A 1 508 ? -22.109 -17.906 -0.335 1 98 508 HIS A O 1
ATOM 3985 N N . ASP A 1 509 ? -21.234 -20 -0.449 1 95.69 509 ASP A N 1
ATOM 3986 C CA . ASP A 1 509 ? -22.203 -20.672 0.403 1 95.69 509 ASP A CA 1
ATOM 3987 C C . ASP A 1 509 ? -21.578 -21.094 1.731 1 95.69 509 ASP A C 1
ATOM 3989 O O . ASP A 1 509 ? -20.625 -21.859 1.755 1 95.69 509 ASP A O 1
ATOM 3993 N N . SER A 1 510 ? -22.234 -20.688 2.855 1 96.69 510 SER A N 1
ATOM 3994 C CA . SER A 1 510 ? -21.625 -20.906 4.168 1 96.69 510 SER A CA 1
ATOM 3995 C C . SER A 1 510 ? -21.609 -22.375 4.527 1 96.69 510 SER A C 1
ATOM 3997 O O . SER A 1 510 ? -20.703 -22.844 5.211 1 96.69 510 SER A O 1
ATOM 3999 N N . THR A 1 511 ? -22.625 -23.141 4.109 1 95.5 511 THR A N 1
ATOM 4000 C CA . THR A 1 511 ? -22.688 -24.578 4.398 1 95.5 511 THR A CA 1
ATOM 4001 C C . THR A 1 511 ? -21.531 -25.312 3.723 1 95.5 511 THR A C 1
ATOM 4003 O O . THR A 1 511 ? -20.875 -26.156 4.34 1 95.5 511 THR A O 1
ATOM 4006 N N . LEU A 1 512 ? -21.344 -25 2.484 1 96.81 512 LEU A N 1
ATOM 4007 C CA . LEU A 1 512 ? -20.234 -25.594 1.75 1 96.81 512 LEU A CA 1
ATOM 4008 C C . LEU A 1 512 ? -18.906 -25.219 2.375 1 96.81 512 LEU A C 1
ATOM 4010 O O . LEU A 1 512 ? -18 -26.047 2.494 1 96.81 512 LEU A O 1
ATOM 4014 N N . GLN A 1 513 ? -18.719 -23.938 2.748 1 97.62 513 GLN A N 1
ATOM 4015 C CA . GLN A 1 513 ? -17.484 -23.484 3.365 1 97.62 513 GLN A CA 1
ATOM 4016 C C . GLN A 1 513 ? -17.188 -24.25 4.645 1 97.62 513 GLN A C 1
ATOM 4018 O O . GLN A 1 513 ? -16.047 -24.656 4.875 1 97.62 513 GLN A O 1
ATOM 4023 N N . ARG A 1 514 ? -18.188 -24.438 5.461 1 96.38 514 ARG A N 1
ATOM 4024 C CA . ARG A 1 514 ? -18.016 -25.203 6.691 1 96.38 514 ARG A CA 1
ATOM 4025 C C . ARG A 1 514 ? -17.578 -26.641 6.391 1 96.38 514 ARG A C 1
ATOM 4027 O O . ARG A 1 514 ? -16.703 -27.172 7.07 1 96.38 514 ARG A O 1
ATOM 4034 N N . GLN A 1 515 ? -18.188 -27.219 5.367 1 96.38 515 GLN A N 1
ATOM 4035 C CA . GLN A 1 515 ? -17.844 -28.578 4.984 1 96.38 515 GLN A CA 1
ATOM 4036 C C . GLN A 1 515 ? -16.391 -28.672 4.531 1 96.38 515 GLN A C 1
ATOM 4038 O O . GLN A 1 515 ? -15.688 -29.625 4.852 1 96.38 515 GLN A O 1
ATOM 4043 N N . VAL A 1 516 ? -15.93 -27.734 3.771 1 97.06 516 VAL A N 1
ATOM 4044 C CA . VAL A 1 516 ? -14.555 -27.703 3.291 1 97.06 516 VAL A CA 1
ATOM 4045 C C . VAL A 1 516 ? -13.594 -27.578 4.473 1 97.06 516 VAL A C 1
ATOM 4047 O O . VAL A 1 516 ? -12.578 -28.281 4.531 1 97.06 516 VAL A O 1
ATOM 4050 N N . LEU A 1 517 ? -13.891 -26.641 5.422 1 95.5 517 LEU A N 1
ATOM 4051 C CA . LEU A 1 517 ? -13.047 -26.453 6.598 1 95.5 517 LEU A CA 1
ATOM 4052 C C . LEU A 1 517 ? -12.992 -27.734 7.426 1 95.5 517 LEU A C 1
ATOM 4054 O O . LEU A 1 517 ? -11.938 -28.094 7.957 1 95.5 517 LEU A O 1
ATOM 4058 N N . GLN A 1 518 ? -14.078 -28.438 7.469 1 94.88 518 GLN A N 1
ATOM 4059 C CA . GLN A 1 518 ? -14.094 -29.734 8.156 1 94.88 518 GLN A CA 1
ATOM 4060 C C . GLN A 1 518 ? -13.242 -30.75 7.418 1 94.88 518 GLN A C 1
ATOM 4062 O O . GLN A 1 518 ? -12.555 -31.562 8.047 1 94.88 518 GLN A O 1
ATOM 4067 N N . THR A 1 519 ? -13.344 -30.719 6.156 1 94.81 519 THR A N 1
ATOM 4068 C CA . THR A 1 519 ? -12.594 -31.672 5.332 1 94.81 519 THR A CA 1
ATOM 4069 C C . THR A 1 519 ? -11.094 -31.5 5.551 1 94.81 519 THR A C 1
ATOM 4071 O O . THR A 1 519 ? -10.336 -32.469 5.512 1 94.81 519 THR A O 1
ATOM 4074 N N . VAL A 1 520 ? -10.633 -30.281 5.824 1 93.38 520 VAL A N 1
ATOM 4075 C CA . VAL A 1 520 ? -9.203 -30.047 6.012 1 93.38 520 VAL A CA 1
ATOM 4076 C C . VAL A 1 520 ? -8.836 -30.266 7.477 1 93.38 520 VAL A C 1
ATOM 4078 O O . VAL A 1 520 ? -7.723 -29.938 7.895 1 93.38 520 VAL A O 1
ATOM 4081 N N . GLY A 1 521 ? -9.781 -30.641 8.289 1 90.19 521 GLY A N 1
ATOM 4082 C CA . GLY A 1 521 ? -9.438 -31.125 9.617 1 90.19 521 GLY A CA 1
ATOM 4083 C C . GLY A 1 521 ? -9.852 -30.188 10.727 1 90.19 521 GLY A C 1
ATOM 4084 O O . GLY A 1 521 ? -9.539 -30.422 11.898 1 90.19 521 GLY A O 1
ATOM 4085 N N . LEU A 1 522 ? -10.562 -29.078 10.469 1 91.56 522 LEU A N 1
ATOM 4086 C CA . LEU A 1 522 ? -11.023 -28.188 11.523 1 91.56 522 LEU A CA 1
ATOM 4087 C C . LEU A 1 522 ? -12.367 -28.656 12.078 1 91.56 522 LEU A C 1
ATOM 4089 O O . LEU A 1 522 ? -13.258 -29.047 11.328 1 91.56 522 LEU A O 1
ATOM 4093 N N . THR A 1 523 ? -12.438 -28.578 13.398 1 93.62 523 THR A N 1
ATOM 4094 C CA . THR A 1 523 ? -13.758 -28.781 13.992 1 93.62 523 THR A CA 1
ATOM 4095 C C . THR A 1 523 ? -14.664 -27.594 13.719 1 93.62 523 THR A C 1
ATOM 4097 O O . THR A 1 523 ? -14.188 -26.516 13.344 1 93.62 523 THR A O 1
ATOM 4100 N N . LEU A 1 524 ? -15.922 -27.844 13.82 1 94.12 524 LEU A N 1
ATOM 4101 C CA . LEU A 1 524 ? -16.859 -26.75 13.602 1 94.12 524 LEU A CA 1
ATOM 4102 C C . LEU A 1 524 ? -16.594 -25.594 14.57 1 94.12 524 LEU A C 1
ATOM 4104 O O . LEU A 1 524 ? -16.734 -24.422 14.211 1 94.12 524 LEU A O 1
ATOM 4108 N N . GLU A 1 525 ? -16.219 -25.891 15.734 1 94.56 525 GLU A N 1
ATOM 4109 C CA . GLU A 1 525 ? -15.906 -24.891 16.75 1 94.56 525 GLU A CA 1
ATOM 4110 C C . GLU A 1 525 ? -14.656 -24.094 16.359 1 94.56 525 GLU A C 1
ATOM 4112 O O . GLU A 1 525 ? -14.641 -22.859 16.469 1 94.56 525 GLU A O 1
ATOM 4117 N N . GLU A 1 526 ? -13.68 -24.797 15.938 1 90.94 526 GLU A N 1
ATOM 4118 C CA . GLU A 1 526 ? -12.445 -24.141 15.5 1 90.94 526 GLU A CA 1
ATOM 4119 C C . GLU A 1 526 ? -12.695 -23.266 14.273 1 90.94 526 GLU A C 1
ATOM 4121 O O . GLU A 1 526 ? -12.172 -22.156 14.18 1 90.94 526 GLU A O 1
ATOM 4126 N N . ALA A 1 527 ? -13.461 -23.844 13.383 1 93.06 527 ALA A N 1
ATOM 4127 C CA . ALA A 1 527 ? -13.812 -23.094 12.164 1 93.06 527 ALA A CA 1
ATOM 4128 C C . ALA A 1 527 ? -14.539 -21.797 12.508 1 93.06 527 ALA A C 1
ATOM 4130 O O . ALA A 1 527 ? -14.266 -20.766 11.906 1 93.06 527 ALA A O 1
ATOM 4131 N N . GLN A 1 528 ? -15.414 -21.875 13.445 1 93.19 528 GLN A N 1
ATOM 4132 C CA . GLN A 1 528 ? -16.156 -20.688 13.867 1 93.19 528 GLN A CA 1
ATOM 4133 C C . GLN A 1 528 ? -15.25 -19.688 14.555 1 93.19 528 GLN A C 1
ATOM 4135 O O . GLN A 1 528 ? -15.391 -18.469 14.344 1 93.19 528 GLN A O 1
ATOM 4140 N N . GLU A 1 529 ? -14.422 -20.125 15.297 1 90.12 529 GLU A N 1
ATOM 4141 C CA . GLU A 1 529 ? -13.5 -19.25 16.016 1 90.12 529 GLU A CA 1
ATOM 4142 C C . GLU A 1 529 ? -12.562 -18.531 15.055 1 90.12 529 GLU A C 1
ATOM 4144 O O . GLU A 1 529 ? -12.297 -17.328 15.203 1 90.12 529 GLU A O 1
ATOM 4149 N N . GLN A 1 530 ? -12.094 -19.234 14.109 1 88.69 530 GLN A N 1
ATOM 4150 C CA . GLN A 1 530 ? -11.062 -18.688 13.227 1 88.69 530 GLN A CA 1
ATOM 4151 C C . GLN A 1 530 ? -11.672 -17.969 12.031 1 88.69 530 GLN A C 1
ATOM 4153 O O . GLN A 1 530 ? -11.141 -16.953 11.586 1 88.69 530 GLN A O 1
ATOM 4158 N N . PHE A 1 531 ? -12.805 -18.5 11.523 1 93.5 531 PHE A N 1
ATOM 4159 C CA . PHE A 1 531 ? -13.336 -18 10.266 1 93.5 531 PHE A CA 1
ATOM 4160 C C . PHE A 1 531 ? -14.805 -17.641 10.398 1 93.5 531 PHE A C 1
ATOM 4162 O O . PHE A 1 531 ? -15.508 -17.484 9.398 1 93.5 531 PHE A O 1
ATOM 4169 N N . GLY A 1 532 ? -15.305 -17.531 11.609 1 94.62 532 GLY A N 1
ATOM 4170 C CA . GLY A 1 532 ? -16.703 -17.219 11.836 1 94.62 532 GLY A CA 1
ATOM 4171 C C . GLY A 1 532 ? -17.156 -15.953 11.117 1 94.62 532 GLY A C 1
ATOM 4172 O O . GLY A 1 532 ? -18.266 -15.898 10.586 1 94.62 532 GLY A O 1
ATOM 4173 N N . PHE A 1 533 ? -16.312 -14.93 11.125 1 94.62 533 PHE A N 1
ATOM 4174 C CA . PHE A 1 533 ? -16.672 -13.672 10.492 1 94.62 533 PHE A CA 1
ATOM 4175 C C . PHE A 1 533 ? -16.906 -13.859 9 1 94.62 533 PHE A C 1
ATOM 4177 O O . PHE A 1 533 ? -17.781 -13.227 8.414 1 94.62 533 PHE A O 1
ATOM 4184 N N . LEU A 1 534 ? -16.141 -14.734 8.344 1 96.19 534 LEU A N 1
ATOM 4185 C CA . LEU A 1 534 ? -16.344 -15.016 6.93 1 96.19 534 LEU A CA 1
ATOM 4186 C C . LEU A 1 534 ? -17.641 -15.789 6.711 1 96.19 534 LEU A C 1
ATOM 4188 O O . LEU A 1 534 ? -18.438 -15.445 5.84 1 96.19 534 LEU A O 1
ATOM 4192 N N . MET A 1 535 ? -17.859 -16.859 7.504 1 96.5 535 MET A N 1
ATOM 4193 C CA . MET A 1 535 ? -19.062 -17.688 7.352 1 96.5 535 MET A CA 1
ATOM 4194 C C . MET A 1 535 ? -20.328 -16.875 7.59 1 96.5 535 MET A C 1
ATOM 4196 O O . MET A 1 535 ? -21.312 -17.016 6.863 1 96.5 535 MET A O 1
ATOM 4200 N N . ASP A 1 536 ? -20.234 -16.016 8.594 1 96.56 536 ASP A N 1
ATOM 4201 C CA . ASP A 1 536 ? -21.359 -15.125 8.859 1 96.56 536 ASP A CA 1
ATOM 4202 C C . ASP A 1 536 ? -21.625 -14.195 7.672 1 96.56 536 ASP A C 1
ATOM 4204 O O . ASP A 1 536 ? -22.781 -13.938 7.324 1 96.56 536 ASP A O 1
ATOM 4208 N N . ALA A 1 537 ? -20.578 -13.711 7.129 1 97.62 537 ALA A N 1
ATOM 4209 C CA . ALA A 1 537 ? -20.719 -12.836 5.965 1 97.62 537 ALA A CA 1
ATOM 4210 C C . ALA A 1 537 ? -21.359 -13.578 4.793 1 97.62 537 ALA A C 1
ATOM 4212 O O . ALA A 1 537 ? -22.188 -13.016 4.07 1 97.62 537 ALA A O 1
ATOM 4213 N N . LEU A 1 538 ? -20.984 -14.852 4.574 1 97.94 538 LEU A N 1
ATOM 4214 C CA . LEU A 1 538 ? -21.516 -15.648 3.477 1 97.94 538 LEU A CA 1
ATOM 4215 C C . LEU A 1 538 ? -23.016 -15.875 3.648 1 97.94 538 LEU A C 1
ATOM 4217 O O . LEU A 1 538 ? -23.734 -16.078 2.668 1 97.94 538 LEU A O 1
ATOM 4221 N N . ASP A 1 539 ? -23.562 -15.734 4.848 1 96.94 539 ASP A N 1
ATOM 4222 C CA . ASP A 1 539 ? -24.953 -16.016 5.18 1 96.94 539 ASP A CA 1
ATOM 4223 C C . ASP A 1 539 ? -25.844 -14.82 4.863 1 96.94 539 ASP A C 1
ATOM 4225 O O . ASP A 1 539 ? -27.078 -14.93 4.91 1 96.94 539 ASP A O 1
ATOM 4229 N N . VAL A 1 540 ? -25.25 -13.711 4.488 1 96.38 540 VAL A N 1
ATOM 4230 C CA . VAL A 1 540 ? -26.078 -12.516 4.344 1 96.38 540 VAL A CA 1
ATOM 4231 C C . VAL A 1 540 ? -26.047 -12.031 2.9 1 96.38 540 VAL A C 1
ATOM 4233 O O . VAL A 1 540 ? -25.938 -10.828 2.648 1 96.38 540 VAL A O 1
ATOM 4236 N N . GLY A 1 541 ? -26.094 -12.969 2.008 1 96 541 GLY A N 1
ATOM 4237 C CA . GLY A 1 541 ? -26.188 -12.625 0.599 1 96 541 GLY A CA 1
ATOM 4238 C C . GLY A 1 541 ? -24.844 -12.383 -0.049 1 96 541 GLY A C 1
ATOM 4239 O O . GLY A 1 541 ? -24.609 -11.32 -0.643 1 96 541 GLY A O 1
ATOM 4240 N N . ALA A 1 542 ? -23.891 -13.336 0.022 1 98.25 542 ALA A N 1
ATOM 4241 C CA . ALA A 1 542 ? -22.625 -13.273 -0.697 1 98.25 542 ALA A CA 1
ATOM 4242 C C . ALA A 1 542 ? -22.812 -13.625 -2.17 1 98.25 542 ALA A C 1
ATOM 4244 O O . ALA A 1 542 ? -23.359 -14.68 -2.496 1 98.25 542 ALA A O 1
ATOM 4245 N N . PRO A 1 543 ? -22.375 -12.789 -3.068 1 98.69 543 PRO A N 1
ATOM 4246 C CA . PRO A 1 543 ? -22.5 -13.117 -4.492 1 98.69 543 PRO A CA 1
ATOM 4247 C C . PRO A 1 543 ? -21.453 -14.125 -4.957 1 98.69 543 PRO A C 1
ATOM 4249 O O . PRO A 1 543 ? -20.391 -14.258 -4.328 1 98.69 543 PRO A O 1
ATOM 4252 N N . PRO A 1 544 ? -21.812 -14.898 -6.023 1 98.44 544 PRO A N 1
ATOM 4253 C CA . PRO A 1 544 ? -20.688 -15.586 -6.66 1 98.44 544 PRO A CA 1
ATOM 4254 C C . PRO A 1 544 ? -19.531 -14.641 -7.012 1 98.44 544 PRO A C 1
ATOM 4256 O O . PRO A 1 544 ? -19.781 -13.531 -7.5 1 98.44 544 PRO A O 1
ATOM 4259 N N . HIS A 1 545 ? -18.344 -15.008 -6.641 1 98.75 545 HIS A N 1
ATOM 4260 C CA . HIS A 1 545 ? -17.203 -14.133 -6.883 1 98.75 545 HIS A CA 1
ATOM 4261 C C . HIS A 1 545 ? -15.922 -14.938 -7.039 1 98.75 545 HIS A C 1
ATOM 4263 O O . HIS A 1 545 ? -15.898 -16.141 -6.762 1 98.75 545 HIS A O 1
ATOM 4269 N N . GLY A 1 546 ? -14.961 -14.414 -7.59 1 98.56 546 GLY A N 1
ATOM 4270 C CA . GLY A 1 546 ? -13.641 -14.977 -7.82 1 98.56 546 GLY A CA 1
ATOM 4271 C C . GLY A 1 546 ? -12.586 -13.93 -8.109 1 98.56 546 GLY A C 1
ATOM 4272 O O . GLY A 1 546 ? -12.891 -12.734 -8.188 1 98.56 546 GLY A O 1
ATOM 4273 N N . GLY A 1 547 ? -11.391 -14.383 -8.156 1 97.69 547 GLY A N 1
ATOM 4274 C CA . GLY A 1 547 ? -10.32 -13.43 -8.383 1 97.69 547 GLY A CA 1
ATOM 4275 C C . GLY A 1 547 ? -8.969 -14.086 -8.602 1 97.69 547 GLY A C 1
ATOM 4276 O O . GLY A 1 547 ? -8.891 -15.258 -8.984 1 97.69 547 GLY A O 1
ATOM 4277 N N . LEU A 1 548 ? -7.965 -13.234 -8.547 1 97.69 548 LEU A N 1
ATOM 4278 C CA . LEU A 1 548 ? -6.59 -13.625 -8.828 1 97.69 548 LEU A CA 1
ATOM 4279 C C . LEU A 1 548 ? -5.605 -12.625 -8.234 1 97.69 548 LEU A C 1
ATOM 4281 O O . LEU A 1 548 ? -5.961 -11.469 -7.992 1 97.69 548 LEU A O 1
ATOM 4285 N N . ALA A 1 549 ? -4.422 -13.141 -7.879 1 98.38 549 ALA A N 1
ATOM 4286 C CA . ALA A 1 549 ? -3.334 -12.258 -7.461 1 98.38 549 ALA A CA 1
ATOM 4287 C C . ALA A 1 549 ? -2.072 -12.523 -8.281 1 98.38 549 ALA A C 1
ATOM 4289 O O . ALA A 1 549 ? -1.719 -13.68 -8.531 1 98.38 549 ALA A O 1
ATOM 4290 N N . PHE A 1 550 ? -1.424 -11.484 -8.727 1 98.69 550 PHE A N 1
ATOM 4291 C CA . PHE A 1 550 ? -0.151 -11.57 -9.43 1 98.69 550 PHE A CA 1
ATOM 4292 C C . PHE A 1 550 ? 0.994 -11.102 -8.539 1 98.69 550 PHE A C 1
ATOM 4294 O O . PHE A 1 550 ? 0.854 -10.125 -7.805 1 98.69 550 PHE A O 1
ATOM 4301 N N . GLY A 1 551 ? 2.066 -11.852 -8.539 1 98.06 551 GLY A N 1
ATOM 4302 C CA . GLY A 1 551 ? 3.273 -11.328 -7.922 1 98.06 551 GLY A CA 1
ATOM 4303 C C . GLY A 1 551 ? 3.926 -10.219 -8.727 1 98.06 551 GLY A C 1
ATOM 4304 O O . GLY A 1 551 ? 4.59 -10.484 -9.727 1 98.06 551 GLY A O 1
ATOM 4305 N N . VAL A 1 552 ? 3.898 -9.047 -8.258 1 98.44 552 VAL A N 1
ATOM 4306 C CA . VAL A 1 552 ? 4.383 -7.891 -9 1 98.44 552 VAL A CA 1
ATOM 4307 C C . VAL A 1 552 ? 5.906 -7.934 -9.094 1 98.44 552 VAL A C 1
ATOM 4309 O O . VAL A 1 552 ? 6.48 -7.629 -10.141 1 98.44 552 VAL A O 1
ATOM 4312 N N . ASP A 1 553 ? 6.539 -8.312 -8.023 1 97.88 553 ASP A N 1
ATOM 4313 C CA . ASP A 1 553 ? 7.996 -8.359 -7.988 1 97.88 553 ASP A CA 1
ATOM 4314 C C . ASP A 1 553 ? 8.539 -9.32 -9.047 1 97.88 553 ASP A C 1
ATOM 4316 O O . ASP A 1 553 ? 9.477 -8.984 -9.773 1 97.88 553 ASP A O 1
ATOM 4320 N N . ARG A 1 554 ? 7.902 -10.453 -9.109 1 96.75 554 ARG A N 1
ATOM 4321 C CA . ARG A 1 554 ? 8.32 -11.453 -10.086 1 96.75 554 ARG A CA 1
ATOM 4322 C C . ARG A 1 554 ? 8.023 -10.984 -11.508 1 96.75 554 ARG A C 1
ATOM 4324 O O . ARG A 1 554 ? 8.82 -11.219 -12.422 1 96.75 554 ARG A O 1
ATOM 4331 N N . MET A 1 555 ? 6.895 -10.438 -11.711 1 97.94 555 MET A N 1
ATOM 4332 C CA . MET A 1 555 ? 6.527 -9.938 -13.031 1 97.94 555 MET A CA 1
ATOM 4333 C C . MET A 1 555 ? 7.562 -8.938 -13.539 1 97.94 555 MET A C 1
ATOM 4335 O O . MET A 1 555 ? 8.023 -9.047 -14.68 1 97.94 555 MET A O 1
ATOM 4339 N N . VAL A 1 556 ? 7.961 -7.996 -12.695 1 98.12 556 VAL A N 1
ATOM 4340 C CA . VAL A 1 556 ? 8.914 -6.965 -13.086 1 98.12 556 VAL A CA 1
ATOM 4341 C C . VAL A 1 556 ? 10.297 -7.594 -13.305 1 98.12 556 VAL A C 1
ATOM 4343 O O . VAL A 1 556 ? 11.039 -7.18 -14.195 1 98.12 556 VAL A O 1
ATOM 4346 N N . MET A 1 557 ? 10.656 -8.57 -12.469 1 97.5 557 MET A N 1
ATOM 4347 C CA . MET A 1 557 ? 11.914 -9.289 -12.641 1 97.5 557 MET A CA 1
ATOM 4348 C C . MET A 1 557 ? 12.008 -9.875 -14.047 1 97.5 557 MET A C 1
ATOM 4350 O O . MET A 1 557 ? 13.031 -9.711 -14.719 1 97.5 557 MET A O 1
ATOM 4354 N N . LEU A 1 558 ? 10.938 -10.5 -14.469 1 96.62 558 LEU A N 1
ATOM 4355 C CA . LEU A 1 558 ? 10.906 -11.117 -15.797 1 96.62 558 LEU A CA 1
ATOM 4356 C C . LEU A 1 558 ? 10.945 -10.055 -16.891 1 96.62 558 LEU A C 1
ATOM 4358 O O . LEU A 1 558 ? 11.695 -10.18 -17.859 1 96.62 558 LEU A O 1
ATOM 4362 N N . LEU A 1 559 ? 10.195 -8.992 -16.734 1 97.44 559 LEU A N 1
ATOM 4363 C CA . LEU A 1 559 ? 10.148 -7.91 -17.703 1 97.44 559 LEU A CA 1
ATOM 4364 C C . LEU A 1 559 ? 11.5 -7.227 -17.828 1 97.44 559 LEU A C 1
ATOM 4366 O O . LEU A 1 559 ? 11.891 -6.797 -18.906 1 97.44 559 LEU A O 1
ATOM 4370 N N . ALA A 1 560 ? 12.188 -7.121 -16.719 1 96.81 560 ALA A N 1
ATOM 4371 C CA . ALA A 1 560 ? 13.477 -6.426 -16.672 1 96.81 560 ALA A CA 1
ATOM 4372 C C . ALA A 1 560 ? 14.609 -7.34 -17.109 1 96.81 560 ALA A C 1
ATOM 4374 O O . ALA A 1 560 ? 15.711 -6.875 -17.406 1 96.81 560 ALA A O 1
ATOM 4375 N N . GLY A 1 561 ? 14.312 -8.68 -17.188 1 95.88 561 GLY A N 1
ATOM 4376 C CA . GLY A 1 561 ? 15.359 -9.641 -17.5 1 95.88 561 GLY A CA 1
ATOM 4377 C C . GLY A 1 561 ? 16.344 -9.844 -16.359 1 95.88 561 GLY A C 1
ATOM 4378 O O . GLY A 1 561 ? 17.531 -10.055 -16.578 1 95.88 561 GLY A O 1
ATOM 4379 N N . GLU A 1 562 ? 15.859 -9.648 -15.133 1 95.81 562 GLU A N 1
ATOM 4380 C CA . GLU A 1 562 ? 16.703 -9.812 -13.953 1 95.81 562 GLU A CA 1
ATOM 4381 C C . GLU A 1 562 ? 16.609 -11.234 -13.406 1 95.81 562 GLU A C 1
ATOM 4383 O O . GLU A 1 562 ? 15.586 -11.914 -13.586 1 95.81 562 GLU A O 1
ATOM 4388 N N . GLU A 1 563 ? 17.594 -11.719 -12.664 1 92.69 563 GLU A N 1
ATOM 4389 C CA . GLU A 1 563 ? 17.641 -13.062 -12.102 1 92.69 563 GLU A CA 1
ATOM 4390 C C . GLU A 1 563 ? 17.047 -13.102 -10.703 1 92.69 563 GLU A C 1
ATOM 4392 O O . GLU A 1 563 ? 16.672 -14.172 -10.203 1 92.69 563 GLU A O 1
ATOM 4397 N N . SER A 1 564 ? 16.969 -11.922 -10.109 1 94.81 564 SER A N 1
ATOM 4398 C CA . SER A 1 564 ? 16.484 -11.836 -8.734 1 94.81 564 SER A CA 1
ATOM 4399 C C . SER A 1 564 ? 15.492 -10.68 -8.562 1 94.81 564 SER A C 1
ATOM 4401 O O . SER A 1 564 ? 15.688 -9.602 -9.133 1 94.81 564 SER A O 1
ATOM 4403 N N . ILE A 1 565 ? 14.469 -10.945 -7.723 1 96.62 565 ILE A N 1
ATOM 4404 C CA . ILE A 1 565 ? 13.492 -9.891 -7.477 1 96.62 565 ILE A CA 1
ATOM 4405 C C . ILE A 1 565 ? 14.133 -8.781 -6.641 1 96.62 565 ILE A C 1
ATOM 4407 O O . ILE A 1 565 ? 13.586 -7.68 -6.547 1 96.62 565 ILE A O 1
ATOM 4411 N N . ARG A 1 566 ? 15.273 -8.961 -5.965 1 96.69 566 ARG A N 1
ATOM 4412 C CA . ARG A 1 566 ? 15.953 -7.949 -5.168 1 96.69 566 ARG A CA 1
ATOM 4413 C C . ARG A 1 566 ? 16.391 -6.773 -6.035 1 96.69 566 ARG A C 1
ATOM 4415 O O . ARG A 1 566 ? 16.531 -5.652 -5.543 1 96.69 566 ARG A O 1
ATOM 4422 N N . ASP A 1 567 ? 16.562 -7.027 -7.34 1 96.5 567 ASP A N 1
ATOM 4423 C CA . ASP A 1 567 ? 17.031 -5.984 -8.25 1 96.5 567 ASP A CA 1
ATOM 4424 C C . ASP A 1 567 ? 15.852 -5.164 -8.781 1 96.5 567 ASP A C 1
ATOM 4426 O O . ASP A 1 567 ? 16.047 -4.191 -9.516 1 96.5 567 ASP A O 1
ATOM 4430 N N . THR A 1 568 ? 14.625 -5.5 -8.422 1 97.19 568 THR A N 1
ATOM 4431 C CA . THR A 1 568 ? 13.445 -4.773 -8.867 1 97.19 568 THR A CA 1
ATOM 4432 C C . THR A 1 568 ? 12.688 -4.188 -7.676 1 97.19 568 THR A C 1
ATOM 4434 O O . THR A 1 568 ? 11.57 -3.688 -7.828 1 97.19 568 THR A O 1
ATOM 4437 N N . ILE A 1 569 ? 13.188 -4.312 -6.516 1 97.88 569 ILE A N 1
ATOM 4438 C CA . ILE A 1 569 ? 12.664 -3.748 -5.273 1 97.88 569 ILE A CA 1
ATOM 4439 C C . ILE A 1 569 ? 13.602 -2.656 -4.77 1 97.88 569 ILE A C 1
ATOM 4441 O O . ILE A 1 569 ? 14.828 -2.812 -4.809 1 97.88 569 ILE A O 1
ATOM 4445 N N . ALA A 1 570 ? 13.109 -1.571 -4.289 1 98.38 570 ALA A N 1
ATOM 4446 C CA . ALA A 1 570 ? 13.93 -0.435 -3.893 1 98.38 570 ALA A CA 1
ATOM 4447 C C . ALA A 1 570 ? 14.844 -0.803 -2.725 1 98.38 570 ALA A C 1
ATOM 4449 O O . ALA A 1 570 ? 16.047 -0.576 -2.779 1 98.38 570 ALA A O 1
ATOM 4450 N N . PHE A 1 571 ? 14.281 -1.398 -1.694 1 98.31 571 PHE A N 1
ATOM 4451 C CA . PHE A 1 571 ? 15.039 -1.74 -0.494 1 98.31 571 PHE A CA 1
ATOM 4452 C C . PHE A 1 571 ? 14.727 -3.164 -0.048 1 98.31 571 PHE A C 1
ATOM 4454 O O . PHE A 1 571 ? 14.039 -3.371 0.954 1 98.31 571 PHE A O 1
ATOM 4461 N N . PRO A 1 572 ? 15.273 -4.215 -0.667 1 97.31 572 PRO A N 1
ATOM 4462 C CA . PRO A 1 572 ? 14.992 -5.613 -0.345 1 97.31 572 PRO A CA 1
ATOM 4463 C C . PRO A 1 572 ? 15.758 -6.105 0.878 1 97.31 572 PRO A C 1
ATOM 4465 O O . PRO A 1 572 ? 16.703 -5.441 1.331 1 97.31 572 PRO A O 1
ATOM 4468 N N . LYS A 1 573 ? 15.32 -7.18 1.455 1 97.19 573 LYS A N 1
ATOM 4469 C CA . LYS A 1 573 ? 16.062 -7.906 2.482 1 97.19 573 LYS A CA 1
ATOM 4470 C C . LYS A 1 573 ? 16.953 -8.977 1.861 1 97.19 573 LYS A C 1
ATOM 4472 O O . LYS A 1 573 ? 16.688 -9.445 0.751 1 97.19 573 LYS A O 1
ATOM 4477 N N . THR A 1 574 ? 18 -9.344 2.572 1 95.88 574 THR A N 1
ATOM 4478 C CA . THR A 1 574 ? 18.859 -10.453 2.168 1 95.88 574 THR A CA 1
ATOM 4479 C C . THR A 1 574 ? 18.172 -11.789 2.414 1 95.88 574 THR A C 1
ATOM 4481 O O . THR A 1 574 ? 17.047 -11.828 2.91 1 95.88 574 THR A O 1
ATOM 4484 N N . GLN A 1 575 ? 18.828 -12.883 2.066 1 92.81 575 GLN A N 1
ATOM 4485 C CA . GLN A 1 575 ? 18.312 -14.227 2.297 1 92.81 575 GLN A CA 1
ATOM 4486 C C . GLN A 1 575 ? 18.156 -14.508 3.787 1 92.81 575 GLN A C 1
ATOM 4488 O O . GLN A 1 575 ? 17.375 -15.375 4.184 1 92.81 575 GLN A O 1
ATOM 4493 N N . GLN A 1 576 ? 18.859 -13.781 4.605 1 92.81 576 GLN A N 1
ATOM 4494 C CA . GLN A 1 576 ? 18.781 -13.938 6.055 1 92.81 576 GLN A CA 1
ATOM 4495 C C . GLN A 1 576 ? 17.734 -12.984 6.641 1 92.81 576 GLN A C 1
ATOM 4497 O O . GLN A 1 576 ? 17.719 -12.742 7.848 1 92.81 576 GLN A O 1
ATOM 4502 N N . ALA A 1 577 ? 16.922 -12.406 5.801 1 95.12 577 ALA A N 1
ATOM 4503 C CA . ALA A 1 577 ? 15.836 -11.508 6.191 1 95.12 577 ALA A CA 1
ATOM 4504 C C . ALA A 1 577 ? 16.375 -10.281 6.91 1 95.12 577 ALA A C 1
ATOM 4506 O O . ALA A 1 577 ? 15.797 -9.82 7.895 1 95.12 577 ALA A O 1
ATOM 4507 N N . ARG A 1 578 ? 17.547 -9.75 6.41 1 95.81 578 ARG A N 1
ATOM 4508 C CA . ARG A 1 578 ? 18.188 -8.562 6.984 1 95.81 578 ARG A CA 1
ATOM 4509 C C . ARG A 1 578 ? 18.281 -7.445 5.953 1 95.81 578 ARG A C 1
ATOM 4511 O O . ARG A 1 578 ? 18.469 -7.707 4.762 1 95.81 578 ARG A O 1
ATOM 4518 N N . CYS A 1 579 ? 18.078 -6.297 6.43 1 96.81 579 CYS A N 1
ATOM 4519 C CA . CYS A 1 579 ? 18.438 -5.129 5.633 1 96.81 579 CYS A CA 1
ATOM 4520 C C . CYS A 1 579 ? 19.844 -4.648 5.953 1 96.81 579 CYS A C 1
ATOM 4522 O O . CYS A 1 579 ? 20.078 -4.047 7.004 1 96.81 579 CYS A O 1
ATOM 4524 N N . LEU A 1 580 ? 20.75 -4.789 5.098 1 96.38 580 LEU A N 1
ATOM 4525 C CA . LEU A 1 580 ? 22.141 -4.48 5.355 1 96.38 580 LEU A CA 1
ATOM 4526 C C . LEU A 1 580 ? 22.359 -2.975 5.477 1 96.38 580 LEU A C 1
ATOM 4528 O O . LEU A 1 580 ? 23.312 -2.525 6.121 1 96.38 580 LEU A O 1
ATOM 4532 N N . MET A 1 581 ? 21.469 -2.191 4.906 1 96.94 581 MET A N 1
ATOM 4533 C CA . MET A 1 581 ? 21.594 -0.736 4.906 1 96.94 581 MET A CA 1
ATOM 4534 C C . MET A 1 581 ? 21.203 -0.157 6.262 1 96.94 581 MET A C 1
ATOM 4536 O O . MET A 1 581 ? 21.984 0.569 6.883 1 96.94 581 MET A O 1
ATOM 4540 N N . THR A 1 582 ? 20.047 -0.555 6.805 1 96 582 THR A N 1
ATOM 4541 C CA . THR A 1 582 ? 19.516 0.007 8.039 1 96 582 THR A CA 1
ATOM 4542 C C . THR A 1 582 ? 19.859 -0.883 9.234 1 96 582 THR A C 1
ATOM 4544 O O . THR A 1 582 ? 19.641 -0.495 10.383 1 96 582 THR A O 1
ATOM 4547 N N . SER A 1 583 ? 20.297 -2.094 8.992 1 94.44 583 SER A N 1
ATOM 4548 C CA . SER A 1 583 ? 20.594 -3.09 10.008 1 94.44 583 SER A CA 1
ATOM 4549 C C . SER A 1 583 ? 19.328 -3.594 10.688 1 94.44 583 SER A C 1
ATOM 4551 O O . SER A 1 583 ? 19.344 -3.9 11.883 1 94.44 583 SER A O 1
ATOM 4553 N N . ALA A 1 584 ? 18.234 -3.533 10 1 96.12 584 ALA A N 1
ATOM 4554 C CA . ALA A 1 584 ? 16.984 -4.121 10.484 1 96.12 584 ALA A CA 1
ATOM 4555 C C . ALA A 1 584 ? 16.969 -5.633 10.281 1 96.12 584 ALA A C 1
ATOM 4557 O O . ALA A 1 584 ? 17.438 -6.133 9.25 1 96.12 584 ALA A O 1
ATOM 4558 N N . PRO A 1 585 ? 16.391 -6.461 11.141 1 96.5 585 PRO A N 1
ATOM 4559 C CA . PRO A 1 585 ? 15.922 -6.102 12.477 1 96.5 585 PRO A CA 1
ATOM 4560 C C . PRO A 1 585 ? 17.062 -5.766 13.438 1 96.5 585 PRO A C 1
ATOM 4562 O O . PRO A 1 585 ? 18.234 -5.949 13.094 1 96.5 585 PRO A O 1
ATOM 4565 N N . GLY A 1 586 ? 16.719 -5.168 14.516 1 94.69 586 GLY A N 1
ATOM 4566 C CA . GLY A 1 586 ? 17.719 -4.773 15.492 1 94.69 586 GLY A CA 1
ATOM 4567 C C . GLY A 1 586 ? 17.219 -4.82 16.922 1 94.69 586 GLY A C 1
ATOM 4568 O O . GLY A 1 586 ? 16.078 -5.223 17.172 1 94.69 586 GLY A O 1
ATOM 4569 N N . GLY A 1 587 ? 18.125 -4.434 17.797 1 92.31 587 GLY A N 1
ATOM 4570 C CA . GLY A 1 587 ? 17.766 -4.402 19.203 1 92.31 587 GLY A CA 1
ATOM 4571 C C . GLY A 1 587 ? 16.766 -3.309 19.531 1 92.31 587 GLY A C 1
ATOM 4572 O O . GLY A 1 587 ? 16.688 -2.297 18.828 1 92.31 587 GLY A O 1
ATOM 4573 N N . VAL A 1 588 ? 15.906 -3.57 20.578 1 92.69 588 VAL A N 1
ATOM 4574 C CA . VAL A 1 588 ? 14.977 -2.564 21.094 1 92.69 588 VAL A CA 1
ATOM 4575 C C . VAL A 1 588 ? 15.18 -2.381 22.594 1 92.69 588 VAL A C 1
ATOM 4577 O O . VAL A 1 588 ? 15.773 -3.236 23.25 1 92.69 588 VAL A O 1
ATOM 4580 N N . ALA A 1 589 ? 14.703 -1.252 23.062 1 89.94 589 ALA A N 1
ATOM 4581 C CA . ALA A 1 589 ? 14.867 -0.965 24.484 1 89.94 589 ALA A CA 1
ATOM 4582 C C . ALA A 1 589 ? 13.984 -1.873 25.344 1 89.94 589 ALA A C 1
ATOM 4584 O O . ALA A 1 589 ? 12.859 -2.193 24.953 1 89.94 589 ALA A O 1
ATOM 4585 N N . ASP A 1 590 ? 14.477 -2.225 26.562 1 92.31 590 ASP A N 1
ATOM 4586 C CA . ASP A 1 590 ? 13.719 -3.061 27.484 1 92.31 590 ASP A CA 1
ATOM 4587 C C . ASP A 1 590 ? 12.383 -2.416 27.844 1 92.31 590 ASP A C 1
ATOM 4589 O O . ASP A 1 590 ? 11.375 -3.109 27.984 1 92.31 590 ASP A O 1
ATOM 4593 N N . LYS A 1 591 ? 12.422 -1.152 27.969 1 91.25 591 LYS A N 1
ATOM 4594 C CA . LYS A 1 591 ? 11.219 -0.417 28.328 1 91.25 591 LYS A CA 1
ATOM 4595 C C . LYS A 1 591 ? 10.125 -0.602 27.281 1 91.25 591 LYS A C 1
ATOM 4597 O O . LYS A 1 591 ? 8.938 -0.677 27.625 1 91.25 591 LYS A O 1
ATOM 4602 N N . GLN A 1 592 ? 10.469 -0.64 26.047 1 92.44 592 GLN A N 1
ATOM 4603 C CA . GLN A 1 592 ? 9.508 -0.857 24.969 1 92.44 592 GLN A CA 1
ATOM 4604 C C . GLN A 1 592 ? 8.828 -2.219 25.094 1 92.44 592 GLN A C 1
ATOM 4606 O O . GLN A 1 592 ? 7.617 -2.334 24.906 1 92.44 592 GLN A O 1
ATOM 4611 N N . LEU A 1 593 ? 9.609 -3.207 25.438 1 94.81 593 LEU A N 1
ATOM 4612 C CA . LEU A 1 593 ? 9.078 -4.559 25.578 1 94.81 593 LEU A CA 1
ATOM 4613 C C . LEU A 1 593 ? 8.172 -4.664 26.797 1 94.81 593 LEU A C 1
ATOM 4615 O O . LEU A 1 593 ? 7.141 -5.344 26.766 1 94.81 593 LEU A O 1
ATOM 4619 N N . GLU A 1 594 ? 8.594 -3.992 27.844 1 94.69 594 GLU A N 1
ATOM 4620 C CA . GLU A 1 594 ? 7.773 -3.98 29.047 1 94.69 594 GLU A CA 1
ATOM 4621 C C . GLU A 1 594 ? 6.398 -3.383 28.781 1 94.69 594 GLU A C 1
ATOM 4623 O O . GLU A 1 594 ? 5.387 -3.9 29.266 1 94.69 594 GLU A O 1
ATOM 4628 N N . GLU A 1 595 ? 6.402 -2.334 28.047 1 92.88 595 GLU A N 1
ATOM 4629 C CA . GLU A 1 595 ? 5.148 -1.663 27.719 1 92.88 595 GLU A CA 1
ATOM 4630 C C . GLU A 1 595 ? 4.242 -2.566 26.891 1 92.88 595 GLU A C 1
ATOM 4632 O O . GLU A 1 595 ? 3.018 -2.428 26.922 1 92.88 595 GLU A O 1
ATOM 4637 N N . LEU A 1 596 ? 4.828 -3.471 26.156 1 94.56 596 LEU A N 1
ATOM 4638 C CA . LEU A 1 596 ? 4.094 -4.383 25.297 1 94.56 596 LEU A CA 1
ATOM 4639 C C . LEU A 1 596 ? 3.76 -5.68 26.016 1 94.56 596 LEU A C 1
ATOM 4641 O O . LEU A 1 596 ? 3.113 -6.566 25.453 1 94.56 596 LEU A O 1
ATOM 4645 N N . HIS A 1 597 ? 4.262 -5.797 27.234 1 95 597 HIS A N 1
ATOM 4646 C CA . HIS A 1 597 ? 4.059 -6.984 28.062 1 95 597 HIS A CA 1
ATOM 4647 C C . HIS A 1 597 ? 4.641 -8.227 27.391 1 95 597 HIS A C 1
ATOM 4649 O O . HIS A 1 597 ? 3.969 -9.25 27.281 1 95 597 HIS A O 1
ATOM 4655 N N . VAL A 1 598 ? 5.832 -8.086 26.875 1 96.19 598 VAL A N 1
ATOM 4656 C CA . VAL A 1 598 ? 6.516 -9.211 26.25 1 96.19 598 VAL A CA 1
ATOM 4657 C C . VAL A 1 598 ? 7.965 -9.266 26.734 1 96.19 598 VAL A C 1
ATOM 4659 O O . VAL A 1 598 ? 8.523 -8.25 27.141 1 96.19 598 VAL A O 1
ATOM 4662 N N . ALA A 1 599 ? 8.523 -10.406 26.719 1 95.12 599 ALA A N 1
ATOM 4663 C CA . ALA A 1 599 ? 9.938 -10.617 27.031 1 95.12 599 ALA A CA 1
ATOM 4664 C C . ALA A 1 599 ? 10.594 -11.516 25.984 1 95.12 599 ALA A C 1
ATOM 4666 O O . ALA A 1 599 ? 9.969 -12.453 25.484 1 95.12 599 ALA A O 1
ATOM 4667 N N . SER A 1 600 ? 11.844 -11.141 25.688 1 94.75 600 SER A N 1
ATOM 4668 C CA . SER A 1 600 ? 12.633 -12.023 24.828 1 94.75 600 SER A CA 1
ATOM 4669 C C . SER A 1 600 ? 13.141 -13.234 25.594 1 94.75 600 SER A C 1
ATOM 4671 O O . SER A 1 600 ? 13.625 -13.109 26.719 1 94.75 600 SER A O 1
ATOM 4673 N N . THR A 1 601 ? 12.992 -14.383 25 1 93.94 601 THR A N 1
ATOM 4674 C CA . THR A 1 601 ? 13.516 -15.602 25.609 1 93.94 601 THR A CA 1
ATOM 4675 C C . THR A 1 601 ? 14.719 -16.125 24.828 1 93.94 601 THR A C 1
ATOM 4677 O O . THR A 1 601 ? 15.141 -17.266 25.016 1 93.94 601 THR A O 1
ATOM 4680 N N . TRP A 1 602 ? 15.141 -15.312 23.938 1 93.44 602 TRP A N 1
ATOM 4681 C CA . TRP A 1 602 ? 16.281 -15.703 23.109 1 93.44 602 TRP A CA 1
ATOM 4682 C C . TRP A 1 602 ? 17.547 -15.805 23.938 1 93.44 602 TRP A C 1
ATOM 4684 O O . TRP A 1 602 ? 17.844 -14.914 24.734 1 93.44 602 TRP A O 1
ATOM 4694 N N . VAL A 1 603 ? 18.328 -16.938 23.781 1 89.25 603 VAL A N 1
ATOM 4695 C CA . VAL A 1 603 ? 19.625 -17.141 24.406 1 89.25 603 VAL A CA 1
ATOM 4696 C C . VAL A 1 603 ? 20.703 -17.219 23.328 1 89.25 603 VAL A C 1
ATOM 4698 O O . VAL A 1 603 ? 20.609 -18.016 22.406 1 89.25 603 VAL A O 1
ATOM 4701 N N . GLU A 1 604 ? 21.594 -16.25 23.391 1 83.44 604 GLU A N 1
ATOM 4702 C CA . GLU A 1 604 ? 22.672 -16.25 22.422 1 83.44 604 GLU A CA 1
ATOM 4703 C C . GLU A 1 604 ? 23.391 -17.594 22.406 1 83.44 604 GLU A C 1
ATOM 4705 O O . GLU A 1 604 ? 23.719 -18.141 23.453 1 83.44 604 GLU A O 1
ATOM 4710 N N . PRO A 1 605 ? 23.484 -18.266 21.25 1 76 605 PRO A N 1
ATOM 4711 C CA . PRO A 1 605 ? 24.234 -19.531 21.219 1 76 605 PRO A CA 1
ATOM 4712 C C . PRO A 1 605 ? 25.688 -19.359 21.688 1 76 605 PRO A C 1
ATOM 4714 O O . PRO A 1 605 ? 26.297 -18.312 21.422 1 76 605 PRO A O 1
ATOM 4717 N N . ASP A 1 606 ? 26.234 -20.172 22.75 1 61.69 606 ASP A N 1
ATOM 4718 C CA . ASP A 1 606 ? 27.625 -20.188 23.172 1 61.69 606 ASP A CA 1
ATOM 4719 C C . ASP A 1 606 ? 28.578 -20.344 21.984 1 61.69 606 ASP A C 1
ATOM 4721 O O . ASP A 1 606 ? 28.297 -21.094 21.062 1 61.69 606 ASP A O 1
ATOM 4725 N N . GLN A 1 607 ? 29.344 -19.328 21.641 1 49.22 607 GLN A N 1
ATOM 4726 C CA . GLN A 1 607 ? 30.438 -19.5 20.688 1 49.22 607 GLN A CA 1
ATOM 4727 C C . GLN A 1 607 ? 31.281 -20.719 21.031 1 49.22 607 GLN A C 1
ATOM 4729 O O . GLN A 1 607 ? 32.406 -20.859 20.547 1 49.22 607 GLN A O 1
ATOM 4734 N N . GLU A 1 608 ? 31.219 -21.578 22.016 1 38.38 608 GLU A N 1
ATOM 4735 C CA . GLU A 1 608 ? 32.312 -22.547 22.125 1 38.38 608 GLU A CA 1
ATOM 4736 C C . GLU A 1 608 ? 32.406 -23.406 20.875 1 38.38 608 GLU A C 1
ATOM 4738 O O . GLU A 1 608 ? 33.5 -23.734 20.406 1 38.38 608 GLU A O 1
ATOM 4743 N N . ASP A 1 609 ? 31.375 -24.438 20.344 1 32.56 609 ASP A N 1
ATOM 4744 C CA . ASP A 1 609 ? 31.953 -25.469 19.484 1 32.56 609 ASP A CA 1
ATOM 4745 C C . ASP A 1 609 ? 32.125 -24.938 18.047 1 32.56 609 ASP A C 1
ATOM 4747 O O . ASP A 1 609 ? 31.234 -24.25 17.531 1 32.56 609 ASP A O 1
ATOM 4751 N N . MET B 1 1 ? -21.859 -14.008 -16.625 1 92.88 1 MET B N 1
ATOM 4752 C CA . MET B 1 1 ? -23.062 -14.336 -15.836 1 92.88 1 MET B CA 1
ATOM 4753 C C . MET B 1 1 ? -24.156 -13.312 -16.062 1 92.88 1 MET B C 1
ATOM 4755 O O . MET B 1 1 ? -25.344 -13.602 -15.836 1 92.88 1 MET B O 1
ATOM 4759 N N . ARG B 1 2 ? -23.859 -12.125 -16.453 1 96.12 2 ARG B N 1
ATOM 4760 C CA . ARG B 1 2 ? -24.844 -11.086 -16.719 1 96.12 2 ARG B CA 1
ATOM 4761 C C . ARG B 1 2 ? -24.562 -10.383 -18.031 1 96.12 2 ARG B C 1
ATOM 4763 O O . ARG B 1 2 ? -23.438 -10.391 -18.516 1 96.12 2 ARG B O 1
ATOM 4770 N N . SER B 1 3 ? -25.578 -9.836 -18.594 1 96.94 3 SER B N 1
ATOM 4771 C CA . SER B 1 3 ? -25.469 -9.117 -19.875 1 96.94 3 SER B CA 1
ATOM 4772 C C . SER B 1 3 ? -25.344 -7.617 -19.641 1 96.94 3 SER B C 1
ATOM 4774 O O . SER B 1 3 ? -24.719 -6.914 -20.438 1 96.94 3 SER B O 1
ATOM 4776 N N . ASN B 1 4 ? -26 -7.145 -18.688 1 97.12 4 ASN B N 1
ATOM 4777 C CA . ASN B 1 4 ? -26.047 -5.73 -18.328 1 97.12 4 ASN B CA 1
ATOM 4778 C C . ASN B 1 4 ? -26.031 -5.523 -16.828 1 97.12 4 ASN B C 1
ATOM 4780 O O . ASN B 1 4 ? -26.344 -6.438 -16.062 1 97.12 4 ASN B O 1
ATOM 4784 N N . GLY B 1 5 ? -25.562 -4.34 -16.5 1 97.19 5 GLY B N 1
ATOM 4785 C CA . GLY B 1 5 ? -25.828 -3.924 -15.133 1 97.19 5 GLY B CA 1
ATOM 4786 C C . GLY B 1 5 ? -27.266 -3.516 -14.898 1 97.19 5 GLY B C 1
ATOM 4787 O O . GLY B 1 5 ? -27.922 -2.988 -15.797 1 97.19 5 GLY B O 1
ATOM 4788 N N . CYS B 1 6 ? -27.703 -3.719 -13.695 1 97.75 6 CYS B N 1
ATOM 4789 C CA . CYS B 1 6 ? -29.078 -3.373 -13.336 1 97.75 6 CYS B CA 1
ATOM 4790 C C . CYS B 1 6 ? -29.359 -1.901 -13.617 1 97.75 6 CYS B C 1
ATOM 4792 O O . CYS B 1 6 ? -30.406 -1.558 -14.172 1 97.75 6 CYS B O 1
ATOM 4794 N N . GLY B 1 7 ? -28.469 -1.022 -13.289 1 96.88 7 GLY B N 1
ATOM 4795 C CA . GLY B 1 7 ? -28.672 0.413 -13.398 1 96.88 7 GLY B CA 1
ATOM 4796 C C . GLY B 1 7 ? -28.344 0.954 -14.781 1 96.88 7 GLY B C 1
ATOM 4797 O O . GLY B 1 7 ? -28.547 2.143 -15.047 1 96.88 7 GLY B O 1
ATOM 4798 N N . ASP B 1 8 ? -27.953 0.104 -15.695 1 96.94 8 ASP B N 1
ATOM 4799 C CA . ASP B 1 8 ? -27.469 0.548 -17 1 96.94 8 ASP B CA 1
ATOM 4800 C C . ASP B 1 8 ? -28.609 0.579 -18.016 1 96.94 8 ASP B C 1
ATOM 4802 O O . ASP B 1 8 ? -28.469 1.16 -19.094 1 96.94 8 ASP B O 1
ATOM 4806 N N . LEU B 1 9 ? -29.766 0.005 -17.75 1 98.19 9 LEU B N 1
ATOM 4807 C CA . LEU B 1 9 ? -30.844 -0.156 -18.719 1 98.19 9 LEU B CA 1
ATOM 4808 C C . LEU B 1 9 ? -31.578 1.162 -18.938 1 98.19 9 LEU B C 1
ATOM 4810 O O . LEU B 1 9 ? -31.797 1.917 -17.984 1 98.19 9 LEU B O 1
ATOM 4814 N N . ARG B 1 10 ? -31.844 1.374 -20.203 1 98.06 10 ARG B N 1
ATOM 4815 C CA . ARG B 1 10 ? -32.562 2.566 -20.625 1 98.06 10 ARG B CA 1
ATOM 4816 C C . ARG B 1 10 ? -33.625 2.225 -21.688 1 98.06 10 ARG B C 1
ATOM 4818 O O . ARG B 1 10 ? -33.781 1.06 -22.047 1 98.06 10 ARG B O 1
ATOM 4825 N N . GLU B 1 11 ? -34.281 3.305 -22.156 1 97.12 11 GLU B N 1
ATOM 4826 C CA . GLU B 1 11 ? -35.312 3.123 -23.156 1 97.12 11 GLU B CA 1
ATOM 4827 C C . GLU B 1 11 ? -34.781 2.455 -24.422 1 97.12 11 GLU B C 1
ATOM 4829 O O . GLU B 1 11 ? -35.5 1.701 -25.078 1 97.12 11 GLU B O 1
ATOM 4834 N N . GLN B 1 12 ? -33.531 2.682 -24.719 1 97.75 12 GLN B N 1
ATOM 4835 C CA . GLN B 1 12 ? -32.906 2.115 -25.922 1 97.75 12 GLN B CA 1
ATOM 4836 C C . GLN B 1 12 ? -32.781 0.598 -25.812 1 97.75 12 GLN B C 1
ATOM 4838 O O . GLN B 1 12 ? -32.562 -0.088 -26.812 1 97.75 12 GLN B O 1
ATOM 4843 N N . ASN B 1 13 ? -32.969 0.048 -24.594 1 98.38 13 ASN B N 1
ATOM 4844 C CA . ASN B 1 13 ? -32.812 -1.389 -24.375 1 98.38 13 ASN B CA 1
ATOM 4845 C C . ASN B 1 13 ? -34.188 -2.096 -24.469 1 98.38 13 ASN B C 1
ATOM 4847 O O . ASN B 1 13 ? -34.25 -3.314 -24.297 1 98.38 13 ASN B O 1
ATOM 4851 N N . ILE B 1 14 ? -35.25 -1.425 -24.734 1 98.12 14 ILE B N 1
ATOM 4852 C CA . ILE B 1 14 ? -36.594 -2 -24.766 1 98.12 14 ILE B CA 1
ATOM 4853 C C . ILE B 1 14 ? -36.625 -3.143 -25.781 1 98.12 14 ILE B C 1
ATOM 4855 O O . ILE B 1 14 ? -36.094 -3.021 -26.891 1 98.12 14 ILE B O 1
ATOM 4859 N N . ASP B 1 15 ? -37.188 -4.215 -25.406 1 98 15 ASP B N 1
ATOM 4860 C CA . ASP B 1 15 ? -37.438 -5.434 -26.172 1 98 15 ASP B CA 1
ATOM 4861 C C . ASP B 1 15 ? -36.188 -6.309 -26.203 1 98 15 ASP B C 1
ATOM 4863 O O . ASP B 1 15 ? -36.188 -7.406 -26.75 1 98 15 ASP B O 1
ATOM 4867 N N . GLN B 1 16 ? -35.125 -5.875 -25.547 1 98.25 16 GLN B N 1
ATOM 4868 C CA . GLN B 1 16 ? -33.906 -6.68 -25.453 1 98.25 16 GLN B CA 1
ATOM 4869 C C . GLN B 1 16 ? -34.062 -7.758 -24.375 1 98.25 16 GLN B C 1
ATOM 4871 O O . GLN B 1 16 ? -34.625 -7.512 -23.312 1 98.25 16 GLN B O 1
ATOM 4876 N N . GLN B 1 17 ? -33.562 -8.961 -24.719 1 98.31 17 GLN B N 1
ATOM 4877 C CA . GLN B 1 17 ? -33.406 -10 -23.703 1 98.31 17 GLN B CA 1
ATOM 4878 C C . GLN B 1 17 ? -32.156 -9.766 -22.875 1 98.31 17 GLN B C 1
ATOM 4880 O O . GLN B 1 17 ? -31.047 -9.586 -23.406 1 98.31 17 GLN B O 1
ATOM 4885 N N . VAL B 1 18 ? -32.344 -9.742 -21.547 1 98.44 18 VAL B N 1
ATOM 4886 C CA . VAL B 1 18 ? -31.219 -9.422 -20.688 1 98.44 18 VAL B CA 1
ATOM 4887 C C . VAL B 1 18 ? -31.078 -10.484 -19.594 1 98.44 18 VAL B C 1
ATOM 4889 O O . VAL B 1 18 ? -32.031 -11.219 -19.312 1 98.44 18 VAL B O 1
ATOM 4892 N N . GLN B 1 19 ? -29.906 -10.688 -19.062 1 98.44 19 GLN B N 1
ATOM 4893 C CA . GLN B 1 19 ? -29.578 -11.461 -17.875 1 98.44 19 GLN B CA 1
ATOM 4894 C C . GLN B 1 19 ? -28.922 -10.578 -16.812 1 98.44 19 GLN B C 1
ATOM 4896 O O . GLN B 1 19 ? -27.844 -10.023 -17.047 1 98.44 19 GLN B O 1
ATOM 4901 N N . LEU B 1 20 ? -29.594 -10.422 -15.703 1 98.56 20 LEU B N 1
ATOM 4902 C CA . LEU B 1 20 ? -29.125 -9.516 -14.656 1 98.56 20 LEU B CA 1
ATOM 4903 C C . LEU B 1 20 ? -28.781 -10.289 -13.391 1 98.56 20 LEU B C 1
ATOM 4905 O O . LEU B 1 20 ? -29.297 -11.391 -13.164 1 98.56 20 LEU B O 1
ATOM 4909 N N . CYS B 1 21 ? -27.828 -9.82 -12.648 1 98.75 21 CYS B N 1
ATOM 4910 C CA . CYS B 1 21 ? -27.5 -10.32 -11.32 1 98.75 21 CYS B CA 1
ATOM 4911 C C . CYS B 1 21 ? -27.422 -9.188 -10.305 1 98.75 21 CYS B C 1
ATOM 4913 O O . CYS B 1 21 ? -27.031 -8.07 -10.648 1 98.75 21 CYS B O 1
ATOM 4915 N N . GLY B 1 22 ? -27.812 -9.461 -9.094 1 98.25 22 GLY B N 1
ATOM 4916 C CA . GLY B 1 22 ? -27.719 -8.469 -8.039 1 98.25 22 GLY B CA 1
ATOM 4917 C C . GLY B 1 22 ? -28.422 -8.898 -6.762 1 98.25 22 GLY B C 1
ATOM 4918 O O . GLY B 1 22 ? -28.672 -10.086 -6.551 1 98.25 22 GLY B O 1
ATOM 4919 N N . TRP B 1 23 ? -28.641 -7.941 -5.871 1 98.06 23 TRP B N 1
ATOM 4920 C CA . TRP B 1 23 ? -29.312 -8.156 -4.594 1 98.06 23 TRP B CA 1
ATOM 4921 C C . TRP B 1 23 ? -30.75 -7.672 -4.648 1 98.06 23 TRP B C 1
ATOM 4923 O O . TRP B 1 23 ? -31.047 -6.629 -5.242 1 98.06 23 TRP B O 1
ATOM 4933 N N . VAL B 1 24 ? -31.672 -8.406 -4.004 1 97.62 24 VAL B N 1
ATOM 4934 C CA . VAL B 1 24 ? -33.031 -7.945 -3.818 1 97.62 24 VAL B CA 1
ATOM 4935 C C . VAL B 1 24 ? -33.062 -6.766 -2.852 1 97.62 24 VAL B C 1
ATOM 4937 O O . VAL B 1 24 ? -32.812 -6.93 -1.655 1 97.62 24 VAL B O 1
ATOM 4940 N N . ASP B 1 25 ? -33.375 -5.66 -3.387 1 95.94 25 ASP B N 1
ATOM 4941 C CA . ASP B 1 25 ? -33.5 -4.492 -2.518 1 95.94 25 ASP B CA 1
ATOM 4942 C C . ASP B 1 25 ? -34.812 -4.457 -1.791 1 95.94 25 ASP B C 1
ATOM 4944 O O . ASP B 1 25 ? -34.875 -4.262 -0.575 1 95.94 25 ASP B O 1
ATOM 4948 N N . ARG B 1 26 ? -35.875 -4.613 -2.633 1 93.56 26 ARG B N 1
ATOM 4949 C CA . ARG B 1 26 ? -37.219 -4.664 -2.115 1 93.56 26 ARG B CA 1
ATOM 4950 C C . ARG B 1 26 ? -38.094 -5.574 -2.969 1 93.56 26 ARG B C 1
ATOM 4952 O O . ARG B 1 26 ? -37.938 -5.652 -4.188 1 93.56 26 ARG B O 1
ATOM 4959 N N . ARG B 1 27 ? -38.969 -6.273 -2.271 1 95.5 27 ARG B N 1
ATOM 4960 C CA . ARG B 1 27 ? -39.969 -7.109 -2.918 1 95.5 27 ARG B CA 1
ATOM 4961 C C . ARG B 1 27 ? -41.375 -6.652 -2.551 1 95.5 27 ARG B C 1
ATOM 4963 O O . ARG B 1 27 ? -41.719 -6.496 -1.371 1 95.5 27 ARG B O 1
ATOM 4970 N N . ARG B 1 28 ? -42.188 -6.41 -3.57 1 95 28 ARG B N 1
ATOM 4971 C CA . ARG B 1 28 ? -43.562 -6.016 -3.375 1 95 28 ARG B CA 1
ATOM 4972 C C . ARG B 1 28 ? -44.531 -7.004 -4.047 1 95 28 ARG B C 1
ATOM 4974 O O . ARG B 1 28 ? -44.5 -7.152 -5.273 1 95 28 ARG B O 1
ATOM 4981 N N . ASP B 1 29 ? -45.375 -7.625 -3.236 1 94.94 29 ASP B N 1
ATOM 4982 C CA . ASP B 1 29 ? -46.312 -8.625 -3.717 1 94.94 29 ASP B CA 1
ATOM 4983 C C . ASP B 1 29 ? -47.719 -8.047 -3.812 1 94.94 29 ASP B C 1
ATOM 4985 O O . ASP B 1 29 ? -48.344 -7.734 -2.791 1 94.94 29 ASP B O 1
ATOM 4989 N N . HIS B 1 30 ? -48.281 -8.023 -4.984 1 91.31 30 HIS B N 1
ATOM 4990 C CA . HIS B 1 30 ? -49.625 -7.496 -5.215 1 91.31 30 HIS B CA 1
ATOM 4991 C C . HIS B 1 30 ? -50.562 -8.602 -5.621 1 91.31 30 HIS B C 1
ATOM 4993 O O . HIS B 1 30 ? -51.594 -8.336 -6.242 1 91.31 30 HIS B O 1
ATOM 4999 N N . GLY B 1 31 ? -50.25 -9.891 -5.281 1 85.94 31 GLY B N 1
ATOM 5000 C CA . GLY B 1 31 ? -51.094 -11.055 -5.547 1 85.94 31 GLY B CA 1
ATOM 5001 C C . GLY B 1 31 ? -51.031 -11.523 -6.988 1 85.94 31 GLY B C 1
ATOM 5002 O O . GLY B 1 31 ? -50.594 -12.641 -7.262 1 85.94 31 GLY B O 1
ATOM 5003 N N . GLY B 1 32 ? -51.406 -10.625 -7.949 1 88.25 32 GLY B N 1
ATOM 5004 C CA . GLY B 1 32 ? -51.375 -10.992 -9.359 1 88.25 32 GLY B CA 1
ATOM 5005 C C . GLY B 1 32 ? -50.062 -10.648 -10.039 1 88.25 32 GLY B C 1
ATOM 5006 O O . GLY B 1 32 ? -49.812 -11.07 -11.172 1 88.25 32 GLY B O 1
ATOM 5007 N N . VAL B 1 33 ? -49.219 -9.906 -9.297 1 94.19 33 VAL B N 1
ATOM 5008 C CA . VAL B 1 33 ? -47.938 -9.5 -9.836 1 94.19 33 VAL B CA 1
ATOM 5009 C C . VAL B 1 33 ? -46.969 -9.195 -8.688 1 94.19 33 VAL B C 1
ATOM 5011 O O . VAL B 1 33 ? -47.375 -8.742 -7.621 1 94.19 33 VAL B O 1
ATOM 5014 N N . ILE B 1 34 ? -45.719 -9.578 -8.844 1 96.94 34 ILE B N 1
ATOM 5015 C CA . ILE B 1 34 ? -44.688 -9.266 -7.855 1 96.94 34 ILE B CA 1
ATOM 5016 C C . ILE B 1 34 ? -43.656 -8.352 -8.477 1 96.94 34 ILE B C 1
ATOM 5018 O O . ILE B 1 34 ? -43.188 -8.586 -9.609 1 96.94 34 ILE B O 1
ATOM 5022 N N . PHE B 1 35 ? -43.281 -7.262 -7.77 1 96.75 35 PHE B N 1
ATOM 5023 C CA . PHE B 1 35 ? -42.219 -6.367 -8.188 1 96.75 35 PHE B CA 1
ATOM 5024 C C . PHE B 1 35 ? -40.969 -6.555 -7.316 1 96.75 35 PHE B C 1
ATOM 5026 O O . PHE B 1 35 ? -41.094 -6.641 -6.09 1 96.75 35 PHE B O 1
ATOM 5033 N N . ILE B 1 36 ? -39.844 -6.695 -7.93 1 97.5 36 ILE B N 1
ATOM 5034 C CA . ILE B 1 36 ? -38.562 -6.781 -7.238 1 97.5 36 ILE B CA 1
ATOM 5035 C C . ILE B 1 36 ? -37.656 -5.637 -7.688 1 97.5 36 ILE B C 1
ATOM 5037 O O . ILE B 1 36 ? -37.406 -5.469 -8.883 1 97.5 36 ILE B O 1
ATOM 5041 N N . ASP B 1 37 ? -37.25 -4.801 -6.766 1 97.12 37 ASP B N 1
ATOM 5042 C CA . ASP B 1 37 ? -36.156 -3.893 -7.066 1 97.12 37 ASP B CA 1
ATOM 5043 C C . ASP B 1 37 ? -34.781 -4.605 -6.949 1 97.12 37 ASP B C 1
ATOM 5045 O O . ASP B 1 37 ? -34.344 -4.922 -5.844 1 97.12 37 ASP B O 1
ATOM 5049 N N . LEU B 1 38 ? -34.156 -4.906 -8.094 1 98.06 38 LEU B N 1
ATOM 5050 C CA . LEU B 1 38 ? -32.875 -5.586 -8.133 1 98.06 38 LEU B CA 1
ATOM 5051 C C . LEU B 1 38 ? -31.734 -4.578 -8.219 1 98.06 38 LEU B C 1
ATOM 5053 O O . LEU B 1 38 ? -31.719 -3.721 -9.102 1 98.06 38 LEU B O 1
ATOM 5057 N N . ARG B 1 39 ? -30.781 -4.703 -7.285 1 97.25 39 ARG B N 1
ATOM 5058 C CA . ARG B 1 39 ? -29.719 -3.717 -7.156 1 97.25 39 ARG B CA 1
ATOM 5059 C C . ARG B 1 39 ? -28.344 -4.355 -7.387 1 97.25 39 ARG B C 1
ATOM 5061 O O . ARG B 1 39 ? -28.094 -5.473 -6.934 1 97.25 39 ARG B O 1
ATOM 5068 N N . ASP B 1 40 ? -27.516 -3.725 -8.102 1 96.56 40 ASP B N 1
ATOM 5069 C CA . ASP B 1 40 ? -26.094 -4.051 -8.188 1 96.56 40 ASP B CA 1
ATOM 5070 C C . ASP B 1 40 ? -25.234 -2.787 -8.18 1 96.56 40 ASP B C 1
ATOM 5072 O O . ASP B 1 40 ? -25.703 -1.716 -7.785 1 96.56 40 ASP B O 1
ATOM 5076 N N . ARG B 1 41 ? -23.984 -2.875 -8.469 1 94.5 41 ARG B N 1
ATOM 5077 C CA . ARG B 1 41 ? -23.062 -1.749 -8.398 1 94.5 41 ARG B CA 1
ATOM 5078 C C . ARG B 1 41 ? -23.484 -0.621 -9.328 1 94.5 41 ARG B C 1
ATOM 5080 O O . ARG B 1 41 ? -23.234 0.553 -9.047 1 94.5 41 ARG B O 1
ATOM 5087 N N . SER B 1 42 ? -24.188 -0.975 -10.43 1 95.31 42 SER B N 1
ATOM 5088 C CA . SER B 1 42 ? -24.547 0.004 -11.453 1 95.31 42 SER B CA 1
ATOM 5089 C C . SER B 1 42 ? -25.812 0.764 -11.078 1 95.31 42 SER B C 1
ATOM 5091 O O . SER B 1 42 ? -26.109 1.806 -11.664 1 95.31 42 SER B O 1
ATOM 5093 N N . GLY B 1 43 ? -26.547 0.237 -10.164 1 95 43 GLY B N 1
ATOM 5094 C CA . GLY B 1 43 ? -27.812 0.85 -9.781 1 95 43 GLY B CA 1
ATOM 5095 C C . GLY B 1 43 ? -28.938 -0.154 -9.617 1 95 43 GLY B C 1
ATOM 5096 O O . GLY B 1 43 ? -28.703 -1.318 -9.289 1 95 43 GLY B O 1
ATOM 5097 N N . THR B 1 44 ? -30.203 0.346 -9.711 1 96.44 44 THR B N 1
ATOM 5098 C CA . THR B 1 44 ? -31.375 -0.475 -9.43 1 96.44 44 THR B CA 1
ATOM 5099 C C . THR B 1 44 ? -32.312 -0.505 -10.625 1 96.44 44 THR B C 1
ATOM 5101 O O . THR B 1 44 ? -32.438 0.482 -11.352 1 96.44 44 THR B O 1
ATOM 5104 N N . VAL B 1 45 ? -32.969 -1.655 -10.852 1 97.81 45 VAL B N 1
ATOM 5105 C CA . VAL B 1 45 ? -34 -1.794 -11.875 1 97.81 45 VAL B CA 1
ATOM 5106 C C . VAL B 1 45 ? -35.188 -2.609 -11.32 1 97.81 45 VAL B C 1
ATOM 5108 O O . VAL B 1 45 ? -34.969 -3.496 -10.484 1 97.81 45 VAL B O 1
ATOM 5111 N N . GLN B 1 46 ? -36.375 -2.271 -11.742 1 97.75 46 GLN B N 1
ATOM 5112 C CA . GLN B 1 46 ? -37.562 -3.016 -11.32 1 97.75 46 GLN B CA 1
ATOM 5113 C C . GLN B 1 46 ? -37.75 -4.273 -12.164 1 97.75 46 GLN B C 1
ATOM 5115 O O . GLN B 1 46 ? -37.75 -4.203 -13.398 1 97.75 46 GLN B O 1
ATOM 5120 N N . ILE B 1 47 ? -37.875 -5.426 -11.492 1 98 47 ILE B N 1
ATOM 5121 C CA . ILE B 1 47 ? -38.219 -6.703 -12.102 1 98 47 ILE B CA 1
ATOM 5122 C C . ILE B 1 47 ? -39.719 -6.996 -11.883 1 98 47 ILE B C 1
ATOM 5124 O O . ILE B 1 47 ? -40.188 -6.961 -10.75 1 98 47 ILE B O 1
ATOM 5128 N N . THR B 1 48 ? -40.375 -7.227 -12.93 1 97.12 48 THR B N 1
ATOM 5129 C CA . THR B 1 48 ? -41.781 -7.602 -12.844 1 97.12 48 THR B CA 1
ATOM 5130 C C . THR B 1 48 ? -41.969 -9.109 -13.047 1 97.12 48 THR B C 1
ATOM 5132 O O . THR B 1 48 ? -41.5 -9.656 -14.047 1 97.12 48 THR B O 1
ATOM 5135 N N . VAL B 1 49 ? -42.594 -9.766 -12.141 1 97.25 49 VAL B N 1
ATOM 5136 C CA . VAL B 1 49 ? -42.875 -11.203 -12.211 1 97.25 49 VAL B CA 1
ATOM 5137 C C . VAL B 1 49 ? -44.375 -11.445 -12.336 1 97.25 49 VAL B C 1
ATOM 5139 O O . VAL B 1 49 ? -45.125 -11.172 -11.406 1 97.25 49 VAL B O 1
ATOM 5142 N N . ASP B 1 50 ? -44.688 -11.906 -13.492 1 93.25 50 ASP B N 1
ATOM 5143 C CA . ASP B 1 50 ? -46.094 -12.211 -13.82 1 93.25 50 ASP B CA 1
ATOM 5144 C C . ASP B 1 50 ? -46.344 -13.719 -13.75 1 93.25 50 ASP B C 1
ATOM 5146 O O . ASP B 1 50 ? -45.719 -14.492 -14.469 1 93.25 50 ASP B O 1
ATOM 5150 N N . PRO B 1 51 ? -47.312 -14.164 -12.969 1 89.44 51 PRO B N 1
ATOM 5151 C CA . PRO B 1 51 ? -47.562 -15.594 -12.82 1 89.44 51 PRO B CA 1
ATOM 5152 C C . PRO B 1 51 ? -48 -16.25 -14.133 1 89.44 51 PRO B C 1
ATOM 5154 O O . PRO B 1 51 ? -47.75 -17.438 -14.344 1 89.44 51 PRO B O 1
ATOM 5157 N N . ASP B 1 52 ? -48.562 -15.539 -15.016 1 87.94 52 ASP B N 1
ATOM 5158 C CA . ASP B 1 52 ? -49.031 -16.094 -16.281 1 87.94 52 ASP B CA 1
ATOM 5159 C C . ASP B 1 52 ? -47.875 -16.328 -17.25 1 87.94 52 ASP B C 1
ATOM 5161 O O . ASP B 1 52 ? -47.969 -17.156 -18.156 1 87.94 52 ASP B O 1
ATOM 5165 N N . LEU B 1 53 ? -46.812 -15.648 -17.094 1 81.75 53 LEU B N 1
ATOM 5166 C CA . LEU B 1 53 ? -45.688 -15.734 -18.016 1 81.75 53 LEU B CA 1
ATOM 5167 C C . LEU B 1 53 ? -44.625 -16.656 -17.453 1 81.75 53 LEU B C 1
ATOM 5169 O O . LEU B 1 53 ? -43.781 -17.141 -18.203 1 81.75 53 LEU B O 1
ATOM 5173 N N . GLY B 1 54 ? -44.719 -16.891 -16.172 1 79.5 54 GLY B N 1
ATOM 5174 C CA . GLY B 1 54 ? -43.75 -17.781 -15.578 1 79.5 54 GLY B CA 1
ATOM 5175 C C . GLY B 1 54 ? -44.094 -18.234 -14.18 1 79.5 54 GLY B C 1
ATOM 5176 O O . GLY B 1 54 ? -43.781 -17.578 -13.195 1 79.5 54 GLY B O 1
ATOM 5177 N N . ALA B 1 55 ? -44.688 -19.359 -14.086 1 85.56 55 ALA B N 1
ATOM 5178 C CA . ALA B 1 55 ? -45.188 -19.875 -12.812 1 85.56 55 ALA B CA 1
ATOM 5179 C C . ALA B 1 55 ? -44.031 -20.188 -11.867 1 85.56 55 ALA B C 1
ATOM 5181 O O . ALA B 1 55 ? -44.094 -19.891 -10.672 1 85.56 55 ALA B O 1
ATOM 5182 N N . ASP B 1 56 ? -43 -20.734 -12.43 1 91.81 56 ASP B N 1
ATOM 5183 C CA . ASP B 1 56 ? -41.844 -21.094 -11.609 1 91.81 56 ASP B CA 1
ATOM 5184 C C . ASP B 1 56 ? -41.156 -19.859 -11.031 1 91.81 56 ASP B C 1
ATOM 5186 O O . ASP B 1 56 ? -40.844 -19.812 -9.844 1 91.81 56 ASP B O 1
ATOM 5190 N N . ALA B 1 57 ? -41 -18.875 -11.859 1 92.94 57 ALA B N 1
ATOM 5191 C CA . ALA B 1 57 ? -40.406 -17.625 -11.414 1 92.94 57 ALA B CA 1
ATOM 5192 C C . ALA B 1 57 ? -41.25 -16.953 -10.336 1 92.94 57 ALA B C 1
ATOM 5194 O O . ALA B 1 57 ? -40.719 -16.375 -9.383 1 92.94 57 ALA B O 1
ATOM 5195 N N . PHE B 1 58 ? -42.531 -17.047 -10.531 1 94.31 58 PHE B N 1
ATOM 5196 C CA . PHE B 1 58 ? -43.469 -16.438 -9.578 1 94.31 58 PHE B CA 1
ATOM 5197 C C . PHE B 1 58 ? -43.375 -17.125 -8.219 1 94.31 58 PHE B C 1
ATOM 5199 O O . PHE B 1 58 ? -43.375 -16.453 -7.184 1 94.31 58 PHE B O 1
ATOM 5206 N N . THR B 1 59 ? -43.312 -18.391 -8.203 1 94.12 59 THR B N 1
ATOM 5207 C CA . THR B 1 59 ? -43.188 -19.156 -6.969 1 94.12 59 THR B CA 1
ATOM 5208 C C . THR B 1 59 ? -41.906 -18.781 -6.227 1 94.12 59 THR B C 1
ATOM 5210 O O . THR B 1 59 ? -41.938 -18.594 -5.008 1 94.12 59 THR B O 1
ATOM 5213 N N . VAL B 1 60 ? -40.812 -18.656 -6.906 1 95.25 60 VAL B N 1
ATOM 5214 C CA . VAL B 1 60 ? -39.531 -18.25 -6.312 1 95.25 60 VAL B CA 1
ATOM 5215 C C . VAL B 1 60 ? -39.688 -16.844 -5.723 1 95.25 60 VAL B C 1
ATOM 5217 O O . VAL B 1 60 ? -39.281 -16.594 -4.586 1 95.25 60 VAL B O 1
ATOM 5220 N N . ALA B 1 61 ? -40.25 -15.984 -6.465 1 96.25 61 ALA B N 1
ATOM 5221 C CA . ALA B 1 61 ? -40.406 -14.586 -6.082 1 96.25 61 ALA B CA 1
ATOM 5222 C C . ALA B 1 61 ? -41.219 -14.43 -4.816 1 96.25 61 ALA B C 1
ATOM 5224 O O . ALA B 1 61 ? -41 -13.516 -4.02 1 96.25 61 ALA B O 1
ATOM 5225 N N . GLU B 1 62 ? -42.156 -15.32 -4.621 1 94.5 62 GLU B N 1
ATOM 5226 C CA . GLU B 1 62 ? -43.031 -15.25 -3.471 1 94.5 62 GLU B CA 1
ATOM 5227 C C . GLU B 1 62 ? -42.281 -15.445 -2.164 1 94.5 62 GLU B C 1
ATOM 5229 O O . GLU B 1 62 ? -42.719 -15.016 -1.104 1 94.5 62 GLU B O 1
ATOM 5234 N N . HIS B 1 63 ? -41.125 -15.984 -2.236 1 93.25 63 HIS B N 1
ATOM 5235 C CA . HIS B 1 63 ? -40.406 -16.359 -1.016 1 93.25 63 HIS B CA 1
ATOM 5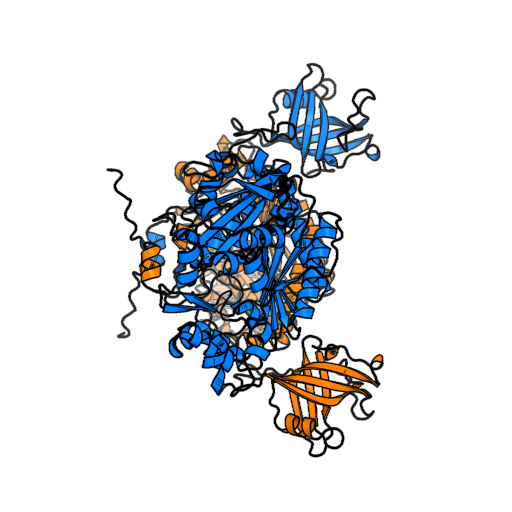236 C C . HIS B 1 63 ? -39.094 -15.617 -0.888 1 93.25 63 HIS B C 1
ATOM 5238 O O . HIS B 1 63 ? -38.281 -15.898 0.012 1 93.25 63 HIS B O 1
ATOM 5244 N N . LEU B 1 64 ? -38.906 -14.695 -1.742 1 95.44 64 LEU B N 1
ATOM 5245 C CA . LEU B 1 64 ? -37.625 -13.969 -1.735 1 95.44 64 LEU B CA 1
ATOM 5246 C C . LEU B 1 64 ? -37.531 -13.031 -0.535 1 95.44 64 LEU B C 1
ATOM 5248 O O . LEU B 1 64 ? -38.531 -12.375 -0.186 1 95.44 64 LEU B O 1
ATOM 5252 N N . ARG B 1 65 ? -36.375 -13.031 0.102 1 94.56 65 ARG B N 1
ATOM 5253 C CA . ARG B 1 65 ? -36.062 -12.078 1.163 1 94.56 65 ARG B CA 1
ATOM 5254 C C . ARG B 1 65 ? -35.156 -10.961 0.65 1 94.56 65 ARG B C 1
ATOM 5256 O O . ARG B 1 65 ? -34.469 -11.141 -0.337 1 94.56 65 ARG B O 1
ATOM 5263 N N . SER B 1 66 ? -35.219 -9.867 1.386 1 94.94 66 SER B N 1
ATOM 5264 C CA . SER B 1 66 ? -34.312 -8.789 1.062 1 94.94 66 SER B CA 1
ATOM 5265 C C . SER B 1 66 ? -32.844 -9.266 1.117 1 94.94 66 SER B C 1
ATOM 5267 O O . SER B 1 66 ? -32.5 -10.055 1.986 1 94.94 66 SER B O 1
ATOM 5269 N N . GLU B 1 67 ? -32.031 -8.797 0.161 1 96.94 67 GLU B N 1
ATOM 5270 C CA . GLU B 1 67 ? -30.578 -9.016 0.067 1 96.94 67 GLU B CA 1
ATOM 5271 C C . GLU B 1 67 ? -30.266 -10.422 -0.45 1 96.94 67 GLU B C 1
ATOM 5273 O O . GLU B 1 67 ? -29.109 -10.836 -0.487 1 96.94 67 GLU B O 1
ATOM 5278 N N . THR B 1 68 ? -31.328 -11.195 -0.814 1 97.5 68 THR B N 1
ATOM 5279 C CA . THR B 1 68 ? -31.094 -12.43 -1.562 1 97.5 68 THR B CA 1
ATOM 5280 C C . THR B 1 68 ? -30.406 -12.133 -2.893 1 97.5 68 THR B C 1
ATOM 5282 O O . THR B 1 68 ? -30.734 -11.148 -3.561 1 97.5 68 THR B O 1
ATOM 5285 N N . VAL B 1 69 ? -29.406 -12.969 -3.268 1 98.44 69 VAL B N 1
ATOM 5286 C CA . VAL B 1 69 ? -28.688 -12.766 -4.516 1 98.44 69 VAL B CA 1
ATOM 5287 C C . VAL B 1 69 ? -29.359 -13.539 -5.641 1 98.44 69 VAL B C 1
ATOM 5289 O O . VAL B 1 69 ? -29.562 -14.75 -5.531 1 98.44 69 VAL B O 1
ATOM 5292 N N . LEU B 1 70 ? -29.625 -12.797 -6.754 1 98.44 70 LEU B N 1
ATOM 5293 C CA . LEU B 1 70 ? -30.422 -13.406 -7.824 1 98.44 70 LEU B CA 1
ATOM 5294 C C . LEU B 1 70 ? -29.688 -13.297 -9.164 1 98.44 70 LEU B C 1
ATOM 5296 O O . LEU B 1 70 ? -28.844 -12.414 -9.344 1 98.44 70 LEU B O 1
ATOM 5300 N N . GLN B 1 71 ? -29.984 -14.203 -10.016 1 98.56 71 GLN B N 1
ATOM 5301 C CA . GLN B 1 71 ? -29.844 -14.062 -11.461 1 98.56 71 GLN B CA 1
ATOM 5302 C C . GLN B 1 71 ? -31.203 -14.055 -12.148 1 98.56 71 GLN B C 1
ATOM 5304 O O . GLN B 1 71 ? -32.031 -14.953 -11.93 1 98.56 71 GLN B O 1
ATOM 5309 N N . VAL B 1 72 ? -31.516 -13.055 -12.961 1 98.06 72 VAL B N 1
ATOM 5310 C CA . VAL B 1 72 ? -32.844 -12.875 -13.578 1 98.06 72 VAL B CA 1
ATOM 5311 C C . VAL B 1 72 ? -32.688 -12.836 -15.094 1 98.06 72 VAL B C 1
ATOM 5313 O O . VAL B 1 72 ? -31.859 -12.094 -15.625 1 98.06 72 VAL B O 1
ATOM 5316 N N . GLU B 1 73 ? -33.375 -13.672 -15.781 1 97.5 73 GLU B N 1
ATOM 5317 C CA . GLU B 1 73 ? -33.531 -13.594 -17.234 1 97.5 73 GLU B CA 1
ATOM 5318 C C . GLU B 1 73 ? -34.875 -12.961 -17.594 1 97.5 73 GLU B C 1
ATOM 5320 O O . GLU B 1 73 ? -35.906 -13.289 -17 1 97.5 73 GLU B O 1
ATOM 5325 N N . GLY B 1 74 ? -34.844 -12.008 -18.547 1 97.12 74 GLY B N 1
ATOM 5326 C CA . GLY B 1 74 ? -36.094 -11.383 -18.906 1 97.12 74 GLY B CA 1
ATOM 5327 C C . GLY B 1 74 ? -35.969 -10.406 -20.062 1 97.12 74 GLY B C 1
ATOM 5328 O O . GLY B 1 74 ? -34.906 -10.312 -20.688 1 97.12 74 GLY B O 1
ATOM 5329 N N . LYS B 1 75 ? -37.125 -9.773 -20.312 1 98 75 LYS B N 1
ATOM 5330 C CA . LYS B 1 75 ? -37.188 -8.812 -21.422 1 98 75 LYS B CA 1
ATOM 5331 C C . LYS B 1 75 ? -37.438 -7.402 -20.891 1 98 75 LYS B C 1
ATOM 5333 O O . LYS B 1 75 ? -38.312 -7.195 -20.031 1 98 75 LYS B O 1
ATOM 5338 N N . VAL B 1 76 ? -36.625 -6.449 -21.453 1 98.56 76 VAL B N 1
ATOM 5339 C CA . VAL B 1 76 ? -36.812 -5.055 -21.062 1 98.56 76 VAL B CA 1
ATOM 5340 C C . VAL B 1 76 ? -38.094 -4.496 -21.703 1 98.56 76 VAL B C 1
ATOM 5342 O O . VAL B 1 76 ? -38.344 -4.707 -22.891 1 98.56 76 VAL B O 1
ATOM 5345 N N . ARG B 1 77 ? -38.938 -3.818 -20.984 1 97.5 77 ARG B N 1
ATOM 5346 C CA . ARG B 1 77 ? -40.125 -3.172 -21.516 1 97.5 77 ARG B CA 1
ATOM 5347 C C . ARG B 1 77 ? -40.344 -1.801 -20.875 1 97.5 77 ARG B C 1
ATOM 5349 O O . ARG B 1 77 ? -39.75 -1.494 -19.844 1 97.5 77 ARG B O 1
ATOM 5356 N N . ALA B 1 78 ? -41.062 -1.029 -21.531 1 97.5 78 ALA B N 1
ATOM 5357 C CA . ALA B 1 78 ? -41.406 0.287 -21 1 97.5 78 ALA B CA 1
ATOM 5358 C C . ALA B 1 78 ? -42.344 0.17 -19.797 1 97.5 78 ALA B C 1
ATOM 5360 O O . ALA B 1 78 ? -43.25 -0.65 -19.797 1 97.5 78 ALA B O 1
ATOM 5361 N N . ARG B 1 79 ? -42 0.874 -18.812 1 95.69 79 ARG B N 1
ATOM 5362 C CA . ARG B 1 79 ? -42.969 0.961 -17.719 1 95.69 79 ARG B CA 1
ATOM 5363 C C . ARG B 1 79 ? -44.25 1.635 -18.188 1 95.69 79 ARG B C 1
ATOM 5365 O O . ARG B 1 79 ? -44.219 2.492 -19.062 1 95.69 79 ARG B O 1
ATOM 5372 N N . PRO B 1 80 ? -45.375 1.254 -17.562 1 91.25 80 PRO B N 1
ATOM 5373 C CA . PRO B 1 80 ? -46.594 1.986 -17.875 1 91.25 80 PRO B CA 1
ATOM 5374 C C . PRO B 1 80 ? -46.5 3.469 -17.516 1 91.25 80 PRO B C 1
ATOM 5376 O O . PRO B 1 80 ? -45.812 3.838 -16.562 1 91.25 80 PRO B O 1
ATOM 5379 N N . GLY B 1 81 ? -47.094 4.34 -18.312 1 88.75 81 GLY B N 1
ATOM 5380 C CA . GLY B 1 81 ? -47.031 5.781 -18.156 1 88.75 81 GLY B CA 1
ATOM 5381 C C . GLY B 1 81 ? -47.25 6.23 -16.719 1 88.75 81 GLY B C 1
ATOM 5382 O O . GLY B 1 81 ? -46.562 7.129 -16.234 1 88.75 81 GLY B O 1
ATOM 5383 N N . GLU B 1 82 ? -48.188 5.535 -15.977 1 88.25 82 GLU B N 1
ATOM 5384 C CA . GLU B 1 82 ? -48.562 5.91 -14.617 1 88.25 82 GLU B CA 1
ATOM 5385 C C . GLU B 1 82 ? -47.5 5.445 -13.617 1 88.25 82 GLU B C 1
ATOM 5387 O O . GLU B 1 82 ? -47.469 5.898 -12.469 1 88.25 82 GLU B O 1
ATOM 5392 N N . SER B 1 83 ? -46.5 4.668 -14.062 1 88.25 83 SER B N 1
ATOM 5393 C CA . SER B 1 83 ? -45.594 4.035 -13.141 1 88.25 83 SER B CA 1
ATOM 5394 C C . SER B 1 83 ? -44.156 4.5 -13.391 1 88.25 83 SER B C 1
ATOM 5396 O O . SER B 1 83 ? -43.188 3.898 -12.891 1 88.25 83 SER B O 1
ATOM 5398 N N . LEU B 1 84 ? -44.062 5.523 -14.164 1 90.5 84 LEU B N 1
ATOM 5399 C CA . LEU B 1 84 ? -42.75 6.086 -14.406 1 90.5 84 LEU B CA 1
ATOM 5400 C C . LEU B 1 84 ? -42.156 6.645 -13.117 1 90.5 84 LEU B C 1
ATOM 5402 O O . LEU B 1 84 ? -42.875 7.18 -12.273 1 90.5 84 LEU B O 1
ATOM 5406 N N . ASN B 1 85 ? -40.875 6.379 -12.867 1 91.69 85 ASN B N 1
ATOM 5407 C CA . ASN B 1 85 ? -40.188 6.887 -11.695 1 91.69 85 ASN B CA 1
ATOM 5408 C C . ASN B 1 85 ? -39 7.762 -12.094 1 91.69 85 ASN B C 1
ATOM 5410 O O . ASN B 1 85 ? -37.906 7.258 -12.367 1 91.69 85 ASN B O 1
ATOM 5414 N N . ASP B 1 86 ? -39.094 9.023 -11.961 1 89.75 86 ASP B N 1
ATOM 5415 C CA . ASP B 1 86 ? -38.094 9.984 -12.422 1 89.75 86 ASP B CA 1
ATOM 5416 C C . ASP B 1 86 ? -36.875 10 -11.492 1 89.75 86 ASP B C 1
ATOM 5418 O O . ASP B 1 86 ? -35.844 10.547 -11.836 1 89.75 86 ASP B O 1
ATOM 5422 N N . LYS B 1 87 ? -36.969 9.328 -10.367 1 86.88 87 LYS B N 1
ATOM 5423 C CA . LYS B 1 87 ? -35.875 9.336 -9.398 1 86.88 87 LYS B CA 1
ATOM 5424 C C . LYS B 1 87 ? -34.844 8.242 -9.719 1 86.88 87 LYS B C 1
ATOM 5426 O O . LYS B 1 87 ? -33.75 8.266 -9.195 1 86.88 87 LYS B O 1
ATOM 5431 N N . LEU B 1 88 ? -35.281 7.371 -10.586 1 91.31 88 LEU B N 1
ATOM 5432 C CA . LEU B 1 88 ? -34.406 6.281 -10.977 1 91.31 88 LEU B CA 1
ATOM 5433 C C . LEU B 1 88 ? -33.969 6.441 -12.43 1 91.31 88 LEU B C 1
ATOM 5435 O O . LEU B 1 88 ? -34.75 6.773 -13.297 1 91.31 88 LEU B O 1
ATOM 5439 N N . ALA B 1 89 ? -32.656 6.246 -12.625 1 92.62 89 ALA B N 1
ATOM 5440 C CA . ALA B 1 89 ? -32.156 6.289 -13.992 1 92.62 89 ALA B CA 1
ATOM 5441 C C . ALA B 1 89 ? -32.875 5.285 -14.883 1 92.62 89 ALA B C 1
ATOM 5443 O O . ALA B 1 89 ? -33 5.508 -16.094 1 92.62 89 ALA B O 1
ATOM 5444 N N . THR B 1 90 ? -33.375 4.188 -14.25 1 96.94 90 THR B N 1
ATOM 5445 C CA . THR B 1 90 ? -34.094 3.139 -14.977 1 96.94 90 THR B CA 1
ATOM 5446 C C . THR B 1 90 ? -35.594 3.311 -14.852 1 96.94 90 THR B C 1
ATOM 5448 O O . THR B 1 90 ? -36.344 2.369 -15.086 1 96.94 90 THR B O 1
ATOM 5451 N N . GLY B 1 91 ? -36 4.449 -14.461 1 96.5 91 GLY B N 1
ATOM 5452 C CA . GLY B 1 91 ? -37.375 4.684 -14.07 1 96.5 91 GLY B CA 1
ATOM 5453 C C . GLY B 1 91 ? -38.375 4.543 -15.219 1 96.5 91 GLY B C 1
ATOM 5454 O O . GLY B 1 91 ? -39.562 4.414 -15.008 1 96.5 91 GLY B O 1
ATOM 5455 N N . ALA B 1 92 ? -37.906 4.586 -16.5 1 97.19 92 ALA B N 1
ATOM 5456 C CA . ALA B 1 92 ? -38.75 4.5 -17.672 1 97.19 92 ALA B CA 1
ATOM 5457 C C . ALA B 1 92 ? -38.938 3.055 -18.141 1 97.19 92 ALA B C 1
ATOM 5459 O O . ALA B 1 92 ? -39.812 2.75 -18.953 1 97.19 92 ALA B O 1
ATOM 5460 N N . VAL B 1 93 ? -38.094 2.16 -17.609 1 98.25 93 VAL B N 1
ATOM 5461 C CA . VAL B 1 93 ? -38.094 0.786 -18.109 1 98.25 93 VAL B CA 1
ATOM 5462 C C . VAL B 1 93 ? -38.219 -0.18 -16.938 1 98.25 93 VAL B C 1
ATOM 5464 O O . VAL B 1 93 ? -38.062 0.213 -15.773 1 98.25 93 VAL B O 1
ATOM 5467 N N . GLU B 1 94 ? -38.594 -1.367 -17.156 1 98.19 94 GLU B N 1
ATOM 5468 C CA . GLU B 1 94 ? -38.594 -2.516 -16.25 1 98.19 94 GLU B CA 1
ATOM 5469 C C . GLU B 1 94 ? -38.281 -3.809 -17 1 98.19 94 GLU B C 1
ATOM 5471 O O . GLU B 1 94 ? -38.156 -3.805 -18.219 1 98.19 94 GLU B O 1
ATOM 5476 N N . VAL B 1 95 ? -37.969 -4.824 -16.25 1 98.06 95 VAL B N 1
ATOM 5477 C CA . VAL B 1 95 ? -37.656 -6.109 -16.875 1 98.06 95 VAL B CA 1
ATOM 5478 C C . VAL B 1 95 ? -38.75 -7.125 -16.5 1 98.06 95 VAL B C 1
ATOM 5480 O O . VAL B 1 95 ? -39 -7.379 -15.328 1 98.06 95 VAL B O 1
ATOM 5483 N N . LEU B 1 96 ? -39.406 -7.609 -17.516 1 97.25 96 LEU B N 1
ATOM 5484 C CA . LEU B 1 96 ? -40.344 -8.711 -17.312 1 97.25 96 LEU B CA 1
ATOM 5485 C C . LEU B 1 96 ? -39.594 -10.039 -17.219 1 97.25 96 LEU B C 1
ATOM 5487 O O . LEU B 1 96 ? -39.062 -10.523 -18.219 1 97.25 96 LEU B O 1
ATOM 5491 N N . ALA B 1 97 ? -39.688 -10.703 -16.047 1 97.31 97 ALA B N 1
ATOM 5492 C CA . ALA B 1 97 ? -38.875 -11.883 -15.781 1 97.31 97 ALA B CA 1
ATOM 5493 C C . ALA B 1 97 ? -39.469 -13.109 -16.469 1 97.31 97 ALA B C 1
ATOM 5495 O O . ALA B 1 97 ? -40.656 -13.352 -16.438 1 97.31 97 ALA B O 1
ATOM 5496 N N . SER B 1 98 ? -38.562 -13.82 -17.125 1 95.06 98 SER B N 1
ATOM 5497 C CA . SER B 1 98 ? -38.906 -15.141 -17.641 1 95.06 98 SER B CA 1
ATOM 5498 C C . SER B 1 98 ? -38.344 -16.25 -16.75 1 95.06 98 SER B C 1
ATOM 5500 O O . SER B 1 98 ? -38.844 -17.375 -16.75 1 95.06 98 SER B O 1
ATOM 5502 N N . GLY B 1 99 ? -37.344 -15.922 -16.016 1 95.75 99 GLY B N 1
ATOM 5503 C CA . GLY B 1 99 ? -36.719 -16.859 -15.102 1 95.75 99 GLY B CA 1
ATOM 5504 C C . GLY B 1 99 ? -35.969 -16.172 -13.977 1 95.75 99 GLY B C 1
ATOM 5505 O O . GLY B 1 99 ? -35.344 -15.117 -14.172 1 95.75 99 GLY B O 1
ATOM 5506 N N . ILE B 1 100 ? -36.031 -16.781 -12.797 1 97.5 100 ILE B N 1
ATOM 5507 C CA . ILE B 1 100 ? -35.312 -16.281 -11.633 1 97.5 100 ILE B CA 1
ATOM 5508 C C . ILE B 1 100 ? -34.562 -17.438 -10.977 1 97.5 100 ILE B C 1
ATOM 5510 O O . ILE B 1 100 ? -35.125 -18.484 -10.695 1 97.5 100 ILE B O 1
ATOM 5514 N N . THR B 1 101 ? -33.25 -17.25 -10.82 1 96.81 101 THR B N 1
ATOM 5515 C CA . THR B 1 101 ? -32.406 -18.203 -10.102 1 96.81 101 THR B CA 1
ATOM 5516 C C . THR B 1 101 ? -31.828 -17.578 -8.836 1 96.81 101 THR B C 1
ATOM 5518 O O . THR B 1 101 ? -31.234 -16.5 -8.891 1 96.81 101 THR B O 1
ATOM 5521 N N . VAL B 1 102 ? -32.031 -18.234 -7.676 1 97.38 102 VAL B N 1
ATOM 5522 C CA . VAL B 1 102 ? -31.422 -17.781 -6.434 1 97.38 102 VAL B CA 1
ATOM 5523 C C . VAL B 1 102 ? -29.969 -18.25 -6.379 1 97.38 102 VAL B C 1
ATOM 5525 O O . VAL B 1 102 ? -29.703 -19.453 -6.305 1 97.38 102 VAL B O 1
ATOM 5528 N N . LEU B 1 103 ? -29.062 -17.344 -6.477 1 97.44 103 LEU B N 1
ATOM 5529 C CA . LEU B 1 103 ? -27.641 -17.672 -6.445 1 97.44 103 LEU B CA 1
ATOM 5530 C C . LEU B 1 103 ? -27.172 -17.906 -5.016 1 97.44 103 LEU B C 1
ATOM 5532 O O . LEU B 1 103 ? -26.266 -18.703 -4.785 1 97.44 103 LEU B O 1
ATOM 5536 N N . ASN B 1 104 ? -27.688 -17.156 -4.078 1 97.31 104 ASN B N 1
ATOM 5537 C CA . ASN B 1 104 ? -27.422 -17.312 -2.652 1 97.31 104 ASN B CA 1
ATOM 5538 C C . ASN B 1 104 ? -28.531 -16.688 -1.801 1 97.31 104 ASN B C 1
ATOM 5540 O O . ASN B 1 104 ? -28.984 -15.586 -2.08 1 97.31 104 ASN B O 1
ATOM 5544 N N . SER B 1 105 ? -28.953 -17.359 -0.777 1 95.31 105 SER B N 1
ATOM 5545 C CA . SER B 1 105 ? -30.031 -16.891 0.096 1 95.31 105 SER B CA 1
ATOM 5546 C C . SER B 1 105 ? -29.469 -16.266 1.369 1 95.31 105 SER B C 1
ATOM 5548 O O . SER B 1 105 ? -28.297 -16.453 1.697 1 95.31 105 SER B O 1
ATOM 5550 N N . VAL B 1 106 ? -30.281 -15.469 1.982 1 95.75 106 VAL B N 1
ATOM 5551 C CA . VAL B 1 106 ? -29.953 -14.906 3.289 1 95.75 106 VAL B CA 1
ATOM 5552 C C . VAL B 1 106 ? -30.422 -15.852 4.391 1 95.75 106 VAL B C 1
ATOM 5554 O O . VAL B 1 106 ? -31.578 -16.266 4.406 1 95.75 106 VAL B O 1
ATOM 5557 N N . LYS B 1 107 ? -29.422 -16.188 5.191 1 93 107 LYS B N 1
ATOM 5558 C CA . LYS B 1 107 ? -29.766 -17.047 6.32 1 93 107 LYS B CA 1
ATOM 5559 C C . LYS B 1 107 ? -29.953 -16.234 7.598 1 93 107 LYS B C 1
ATOM 5561 O O . LYS B 1 107 ? -29.094 -15.43 7.957 1 93 107 LYS B O 1
ATOM 5566 N N . GLY B 1 108 ? -31.141 -16.328 8.227 1 88.69 108 GLY B N 1
ATOM 5567 C CA . GLY B 1 108 ? -31.438 -15.594 9.445 1 88.69 108 GLY B CA 1
ATOM 5568 C C . GLY B 1 108 ? -31.797 -14.141 9.188 1 88.69 108 GLY B C 1
ATOM 5569 O O . GLY B 1 108 ? -32.031 -13.742 8.047 1 88.69 108 GLY B O 1
ATOM 5570 N N . ASN B 1 109 ? -31.859 -13.336 10.289 1 92.25 109 ASN B N 1
ATOM 5571 C CA . ASN B 1 109 ? -32.188 -11.922 10.188 1 92.25 109 ASN B CA 1
ATOM 5572 C C . ASN B 1 109 ? -30.953 -11.062 9.977 1 92.25 109 ASN B C 1
ATOM 5574 O O . ASN B 1 109 ? -29.875 -11.367 10.492 1 92.25 109 ASN B O 1
ATOM 5578 N N . LEU B 1 110 ? -31.188 -10.055 9.164 1 93.75 110 LEU B N 1
ATOM 5579 C CA . LEU B 1 110 ? -30.094 -9.094 9 1 93.75 110 LEU B CA 1
ATOM 5580 C C . LEU B 1 110 ? -29.938 -8.242 10.258 1 93.75 110 LEU B C 1
ATOM 5582 O O . LEU B 1 110 ? -30.922 -7.859 10.883 1 93.75 110 LEU B O 1
ATOM 5586 N N . PRO B 1 111 ? -28.703 -7.91 10.578 1 93.06 111 PRO B N 1
ATOM 5587 C CA . PRO B 1 111 ? -28.484 -7.137 11.797 1 93.06 111 PRO B CA 1
ATOM 5588 C C . PRO B 1 111 ? -28.984 -5.695 11.688 1 93.06 111 PRO B C 1
ATOM 5590 O O . PRO B 1 111 ? -29.219 -5.039 12.703 1 93.06 111 PRO B O 1
ATOM 5593 N N . PHE B 1 112 ? -29.094 -5.102 10.562 1 93.62 112 PHE B N 1
ATOM 5594 C CA . PHE B 1 112 ? -29.656 -3.791 10.258 1 93.62 112 PHE B CA 1
ATOM 5595 C C . PHE B 1 112 ? -30.031 -3.693 8.781 1 93.62 112 PHE B C 1
ATOM 5597 O O . PHE B 1 112 ? -29.562 -4.484 7.961 1 93.62 112 PHE B O 1
ATOM 5604 N N . PRO B 1 113 ? -30.891 -2.801 8.508 1 91 113 PRO B N 1
ATOM 5605 C CA . PRO B 1 113 ? -31.312 -2.674 7.109 1 91 113 PRO B CA 1
ATOM 5606 C C . PRO B 1 113 ? -30.203 -2.137 6.207 1 91 113 PRO B C 1
ATOM 5608 O O . PRO B 1 113 ? -29.422 -1.289 6.629 1 91 113 PRO B O 1
ATOM 5611 N N . VAL B 1 114 ? -30.219 -2.561 4.941 1 91.94 114 VAL B N 1
ATOM 5612 C CA . VAL B 1 114 ? -29.203 -2.186 3.969 1 91.94 114 VAL B CA 1
ATOM 5613 C C . VAL B 1 114 ? -29.828 -1.354 2.855 1 91.94 114 VAL B C 1
ATOM 5615 O O . VAL B 1 114 ? -29.156 -0.517 2.242 1 91.94 114 VAL B O 1
ATOM 5618 N N . SER B 1 115 ? -31.094 -1.447 2.715 1 87.5 115 SER B N 1
ATOM 5619 C CA . SER B 1 115 ? -31.828 -0.872 1.592 1 87.5 115 SER B CA 1
ATOM 5620 C C . SER B 1 115 ? -31.641 0.639 1.521 1 87.5 115 SER B C 1
ATOM 5622 O O . SER B 1 115 ? -31.547 1.308 2.551 1 87.5 115 SER B O 1
ATOM 5624 N N . VAL B 1 116 ? -31.672 1.172 0.359 1 79.38 116 VAL B N 1
ATOM 5625 C CA . VAL B 1 116 ? -31.531 2.598 0.088 1 79.38 116 VAL B CA 1
ATOM 5626 C C . VAL B 1 116 ? -32.719 3.354 0.66 1 79.38 116 VAL B C 1
ATOM 5628 O O . VAL B 1 116 ? -32.656 4.562 0.886 1 79.38 116 VAL B O 1
ATOM 5631 N N . HIS B 1 117 ? -33.688 2.611 0.855 1 77.62 117 HIS B N 1
ATOM 5632 C CA . HIS B 1 117 ? -34.938 3.227 1.299 1 77.62 117 HIS B CA 1
ATOM 5633 C C . HIS B 1 117 ? -35 3.285 2.82 1 77.62 117 HIS B C 1
ATOM 5635 O O . HIS B 1 117 ? -35.906 3.934 3.379 1 77.62 117 HIS B O 1
ATOM 5641 N N . ASP B 1 118 ? -34.094 2.576 3.381 1 76.5 118 ASP B N 1
ATOM 5642 C CA . ASP B 1 118 ? -34.156 2.477 4.836 1 76.5 118 ASP B CA 1
ATOM 5643 C C . ASP B 1 118 ? -33.031 3.289 5.484 1 76.5 118 ASP B C 1
ATOM 5645 O O . ASP B 1 118 ? -31.844 2.982 5.305 1 76.5 118 ASP B O 1
ATOM 5649 N N . GLU B 1 119 ? -33.406 4.57 5.715 1 67.38 119 GLU B N 1
ATOM 5650 C CA . GLU B 1 119 ? -32.375 5.367 6.391 1 67.38 119 GLU B CA 1
ATOM 5651 C C . GLU B 1 119 ? -32.438 5.18 7.902 1 67.38 119 GLU B C 1
ATOM 5653 O O . GLU B 1 119 ? -33.406 5.594 8.539 1 67.38 119 GLU B O 1
ATOM 5658 N N . GLU B 1 120 ? -31.875 4.09 8.391 1 67.75 120 GLU B N 1
ATOM 5659 C CA . GLU B 1 120 ? -31.891 3.959 9.844 1 67.75 120 GLU B CA 1
ATOM 5660 C C . GLU B 1 120 ? -30.516 4.297 10.438 1 67.75 120 GLU B C 1
ATOM 5662 O O . GLU B 1 120 ? -29.484 4.035 9.812 1 67.75 120 GLU B O 1
ATOM 5667 N N . ASN B 1 121 ? -30.656 5.012 11.523 1 80.38 121 ASN B N 1
ATOM 5668 C CA . ASN B 1 121 ? -29.469 5.305 12.312 1 80.38 121 ASN B CA 1
ATOM 5669 C C . ASN B 1 121 ? -28.969 4.07 13.07 1 80.38 121 ASN B C 1
ATOM 5671 O O . ASN B 1 121 ? -29.531 3.715 14.109 1 80.38 121 ASN B O 1
ATOM 5675 N N . THR B 1 122 ? -28.125 3.266 12.508 1 89.38 122 THR B N 1
ATOM 5676 C CA . THR B 1 122 ? -27.531 2.088 13.133 1 89.38 122 THR B CA 1
ATOM 5677 C C . THR B 1 122 ? -26.312 2.471 13.953 1 89.38 122 THR B C 1
ATOM 5679 O O . THR B 1 122 ? -25.5 3.295 13.523 1 89.38 122 THR B O 1
ATOM 5682 N N . ARG B 1 123 ? -26.266 1.868 15.195 1 92.31 123 ARG B N 1
ATOM 5683 C CA . ARG B 1 123 ? -25.141 2.139 16.078 1 92.31 123 ARG B CA 1
ATOM 5684 C C . ARG B 1 123 ? -23.828 1.762 15.406 1 92.31 123 ARG B C 1
ATOM 5686 O O . ARG B 1 123 ? -23.734 0.748 14.711 1 92.31 123 ARG B O 1
ATOM 5693 N N . GLU B 1 124 ? -22.781 2.512 15.617 1 93.31 124 GLU B N 1
ATOM 5694 C CA . GLU B 1 124 ? -21.484 2.311 14.992 1 93.31 124 GLU B CA 1
ATOM 5695 C C . GLU B 1 124 ? -20.922 0.933 15.328 1 93.31 124 GLU B C 1
ATOM 5697 O O . GLU B 1 124 ? -20.344 0.269 14.469 1 93.31 124 GLU B O 1
ATOM 5702 N N . GLU B 1 125 ? -21.094 0.531 16.531 1 95.31 125 GLU B N 1
ATOM 5703 C CA . GLU B 1 125 ? -20.547 -0.758 16.953 1 95.31 125 GLU B CA 1
ATOM 5704 C C . GLU B 1 125 ? -21.109 -1.897 16.109 1 95.31 125 GLU B C 1
ATOM 5706 O O . GLU B 1 125 ? -20.375 -2.777 15.664 1 95.31 125 GLU B O 1
ATOM 5711 N N . LEU B 1 126 ? -22.391 -1.901 15.938 1 96.19 126 LEU B N 1
ATOM 5712 C CA . LEU B 1 126 ? -23.047 -2.926 15.133 1 96.19 126 LEU B CA 1
ATOM 5713 C C . LEU B 1 126 ? -22.594 -2.854 13.68 1 96.19 126 LEU B C 1
ATOM 5715 O O . LEU B 1 126 ? -22.391 -3.887 13.039 1 96.19 126 LEU B O 1
ATOM 5719 N N . ARG B 1 127 ? -22.438 -1.654 13.188 1 96.38 127 ARG B N 1
ATOM 5720 C CA . ARG B 1 127 ? -21.969 -1.444 11.82 1 96.38 127 ARG B CA 1
ATOM 5721 C C . ARG B 1 127 ? -20.562 -2.014 11.641 1 96.38 127 ARG B C 1
ATOM 5723 O O . ARG B 1 127 ? -20.281 -2.691 10.656 1 96.38 127 ARG B O 1
ATOM 5730 N N . LEU B 1 128 ? -19.688 -1.795 12.633 1 97.31 128 LEU B N 1
ATOM 5731 C CA . LEU B 1 128 ? -18.297 -2.246 12.547 1 97.31 128 LEU B CA 1
ATOM 5732 C C . LEU B 1 128 ? -18.219 -3.762 12.68 1 97.31 128 LEU B C 1
ATOM 5734 O O . LEU B 1 128 ? -17.359 -4.395 12.055 1 97.31 128 LEU B O 1
ATOM 5738 N N . ARG B 1 129 ? -19.094 -4.363 13.445 1 97.19 129 ARG B N 1
ATOM 5739 C CA . ARG B 1 129 ? -19.125 -5.812 13.609 1 97.19 129 ARG B CA 1
ATOM 5740 C C . ARG B 1 129 ? -19.516 -6.504 12.312 1 97.19 129 ARG B C 1
ATOM 5742 O O . ARG B 1 129 ? -19.047 -7.602 12.016 1 97.19 129 ARG B O 1
ATOM 5749 N N . HIS B 1 130 ? -20.453 -5.887 11.633 1 97.5 130 HIS B N 1
ATOM 5750 C CA . HIS B 1 130 ? -20.922 -6.398 10.352 1 97.5 130 HIS B CA 1
ATOM 5751 C C . HIS B 1 130 ? -20.547 -5.465 9.203 1 97.5 130 HIS B C 1
ATOM 5753 O O . HIS B 1 130 ? -21.375 -5.133 8.367 1 97.5 130 HIS B O 1
ATOM 5759 N N . ARG B 1 131 ? -19.281 -5.043 9.242 1 98 131 ARG B N 1
ATOM 5760 C CA . ARG B 1 131 ? -18.781 -4.004 8.352 1 98 131 ARG B CA 1
ATOM 5761 C C . ARG B 1 131 ? -19.016 -4.375 6.895 1 98 131 ARG B C 1
ATOM 5763 O O . ARG B 1 131 ? -19.266 -3.506 6.059 1 98 131 ARG B O 1
ATOM 5770 N N . TYR B 1 132 ? -18.953 -5.691 6.492 1 97.75 132 TYR B N 1
ATOM 5771 C CA . TYR B 1 132 ? -19.234 -6.125 5.129 1 97.75 132 TYR B CA 1
ATOM 5772 C C . TYR B 1 132 ? -20.641 -5.723 4.703 1 97.75 132 TYR B C 1
ATOM 5774 O O . TYR B 1 132 ? -20.875 -5.344 3.553 1 97.75 132 TYR B O 1
ATOM 5782 N N . LEU B 1 133 ? -21.578 -5.797 5.613 1 96.62 133 LEU B N 1
ATOM 5783 C CA . LEU B 1 133 ? -22.953 -5.383 5.32 1 96.62 133 LEU B CA 1
ATOM 5784 C C . LEU B 1 133 ? -23.062 -3.863 5.301 1 96.62 133 LEU B C 1
ATOM 5786 O O . LEU B 1 133 ? -23.797 -3.305 4.477 1 96.62 133 LEU B O 1
ATOM 5790 N N . ASP B 1 134 ? -22.375 -3.213 6.238 1 96.56 134 ASP B N 1
ATOM 5791 C CA . ASP B 1 134 ? -22.344 -1.753 6.273 1 96.56 134 ASP B CA 1
ATOM 5792 C C . ASP B 1 134 ? -21.828 -1.18 4.957 1 96.56 134 ASP B C 1
ATOM 5794 O O . ASP B 1 134 ? -22.359 -0.184 4.457 1 96.56 134 ASP B O 1
ATOM 5798 N N . LEU B 1 135 ? -20.828 -1.765 4.391 1 97.25 135 LEU B N 1
ATOM 5799 C CA . LEU B 1 135 ? -20.203 -1.304 3.156 1 97.25 135 LEU B CA 1
ATOM 5800 C C . LEU B 1 135 ? -21.172 -1.401 1.983 1 97.25 135 LEU B C 1
ATOM 5802 O O . LEU B 1 135 ? -21.016 -0.707 0.978 1 97.25 135 LEU B O 1
ATOM 5806 N N . ARG B 1 136 ? -22.141 -2.297 2.068 1 95.81 136 ARG B N 1
ATOM 5807 C CA . ARG B 1 136 ? -23.109 -2.486 0.984 1 95.81 136 ARG B CA 1
ATOM 5808 C C . ARG B 1 136 ? -24.078 -1.318 0.909 1 95.81 136 ARG B C 1
ATOM 5810 O O . ARG B 1 136 ? -24.734 -1.104 -0.121 1 95.81 136 ARG B O 1
ATOM 5817 N N . ARG B 1 137 ? -24.234 -0.598 2.031 1 94.31 137 ARG B N 1
ATOM 5818 C CA . ARG B 1 137 ? -25.094 0.578 2.039 1 94.31 137 ARG B CA 1
ATOM 5819 C C . ARG B 1 137 ? -24.547 1.66 1.111 1 94.31 137 ARG B C 1
ATOM 5821 O O . ARG B 1 137 ? -23.344 1.8 0.954 1 94.31 137 ARG B O 1
ATOM 5828 N N . LYS B 1 138 ? -25.469 2.443 0.564 1 93.25 138 LYS B N 1
ATOM 5829 C CA . LYS B 1 138 ? -25.125 3.428 -0.454 1 93.25 138 LYS B CA 1
ATOM 5830 C C . LYS B 1 138 ? -24.078 4.414 0.075 1 93.25 138 LYS B C 1
ATOM 5832 O O . LYS B 1 138 ? -23.094 4.715 -0.606 1 93.25 138 LYS B O 1
ATOM 5837 N N . ARG B 1 139 ? -24.297 4.977 1.284 1 93.5 139 ARG B N 1
ATOM 5838 C CA . ARG B 1 139 ? -23.422 5.988 1.862 1 93.5 139 ARG B CA 1
ATOM 5839 C C . ARG B 1 139 ? -21.984 5.477 1.97 1 93.5 139 ARG B C 1
ATOM 5841 O O . ARG B 1 139 ? -21.047 6.133 1.51 1 93.5 139 ARG B O 1
ATOM 5848 N N . MET B 1 140 ? -21.797 4.285 2.496 1 95.56 140 MET B N 1
ATOM 5849 C CA . MET B 1 140 ? -20.469 3.729 2.732 1 95.56 140 MET B CA 1
ATOM 5850 C C . MET B 1 140 ? -19.812 3.312 1.421 1 95.56 140 MET B C 1
ATOM 5852 O O . MET B 1 140 ? -18.609 3.471 1.249 1 95.56 140 MET B O 1
ATOM 5856 N N . ASN B 1 141 ? -20.594 2.748 0.544 1 96.25 141 ASN B N 1
ATOM 5857 C CA . ASN B 1 141 ? -20.078 2.393 -0.772 1 96.25 141 ASN B CA 1
ATOM 5858 C C . ASN B 1 141 ? -19.594 3.623 -1.536 1 96.25 141 ASN B C 1
ATOM 5860 O O . ASN B 1 141 ? -18.531 3.604 -2.143 1 96.25 141 ASN B O 1
ATOM 5864 N N . ASP B 1 142 ? -20.391 4.68 -1.481 1 96.31 142 ASP B N 1
ATOM 5865 C CA . ASP B 1 142 ? -20.031 5.938 -2.133 1 96.31 142 ASP B CA 1
ATOM 5866 C C . ASP B 1 142 ? -18.75 6.512 -1.554 1 96.31 142 ASP B C 1
ATOM 5868 O O . ASP B 1 142 ? -17.922 7.066 -2.285 1 96.31 142 ASP B O 1
ATOM 5872 N N . ASN B 1 143 ? -18.578 6.426 -0.249 1 97.56 143 ASN B N 1
ATOM 5873 C CA . ASN B 1 143 ? -17.375 6.922 0.396 1 97.56 143 ASN B CA 1
ATOM 5874 C C . ASN B 1 143 ? -16.125 6.199 -0.111 1 97.56 143 ASN B C 1
ATOM 5876 O O . ASN B 1 143 ? -15.094 6.824 -0.344 1 97.56 143 ASN B O 1
ATOM 5880 N N . LEU B 1 144 ? -16.234 4.863 -0.291 1 98.19 144 LEU B N 1
ATOM 5881 C CA . LEU B 1 144 ? -15.086 4.098 -0.785 1 98.19 144 LEU B CA 1
ATOM 5882 C C . LEU B 1 144 ? -14.789 4.453 -2.236 1 98.19 144 LEU B C 1
ATOM 5884 O O . LEU B 1 144 ? -13.617 4.496 -2.639 1 98.19 144 LEU B O 1
ATOM 5888 N N . ARG B 1 145 ? -15.812 4.68 -2.984 1 97.94 145 ARG B N 1
ATOM 5889 C CA . ARG B 1 145 ? -15.617 5.102 -4.367 1 97.94 145 ARG B CA 1
ATOM 5890 C C . ARG B 1 145 ? -14.969 6.48 -4.434 1 97.94 145 ARG B C 1
ATOM 5892 O O . ARG B 1 145 ? -14.094 6.719 -5.262 1 97.94 145 ARG B O 1
ATOM 5899 N N . LEU B 1 146 ? -15.453 7.367 -3.578 1 98.25 146 LEU B N 1
ATOM 5900 C CA . LEU B 1 146 ? -14.859 8.703 -3.498 1 98.25 146 LEU B CA 1
ATOM 5901 C C . LEU B 1 146 ? -13.383 8.617 -3.139 1 98.25 146 LEU B C 1
ATOM 5903 O O . LEU B 1 146 ? -12.555 9.328 -3.717 1 98.25 146 LEU B O 1
ATOM 5907 N N . ARG B 1 147 ? -13.07 7.809 -2.193 1 98.62 147 ARG B N 1
ATOM 5908 C CA . ARG B 1 147 ? -11.68 7.598 -1.802 1 98.62 147 ARG B CA 1
ATOM 5909 C C . ARG B 1 147 ? -10.844 7.133 -2.986 1 98.62 147 ARG B C 1
ATOM 5911 O O . ARG B 1 147 ? -9.758 7.668 -3.234 1 98.62 147 ARG B O 1
ATOM 5918 N N . ALA B 1 148 ? -11.328 6.125 -3.697 1 98.44 148 ALA B N 1
ATOM 5919 C CA . ALA B 1 148 ? -10.625 5.602 -4.863 1 98.44 148 ALA B CA 1
ATOM 5920 C C . ALA B 1 148 ? -10.406 6.688 -5.914 1 98.44 148 ALA B C 1
ATOM 5922 O O . ALA B 1 148 ? -9.328 6.797 -6.492 1 98.44 148 ALA B O 1
ATOM 5923 N N . GLN B 1 149 ? -11.422 7.465 -6.148 1 98.31 149 GLN B N 1
ATOM 5924 C CA . GLN B 1 149 ? -11.344 8.539 -7.129 1 98.31 149 GLN B CA 1
ATOM 5925 C C . GLN B 1 149 ? -10.32 9.594 -6.707 1 98.31 149 GLN B C 1
ATOM 5927 O O . GLN B 1 149 ? -9.594 10.133 -7.547 1 98.31 149 GLN B O 1
ATOM 5932 N N . THR B 1 150 ? -10.328 9.914 -5.441 1 98.75 150 THR B N 1
ATOM 5933 C CA . THR B 1 150 ? -9.391 10.891 -4.902 1 98.75 150 THR B CA 1
ATOM 5934 C C . THR B 1 150 ? -7.949 10.43 -5.121 1 98.75 150 THR B C 1
ATOM 5936 O O . THR B 1 150 ? -7.113 11.203 -5.598 1 98.75 150 THR B O 1
ATOM 5939 N N . ILE B 1 151 ? -7.68 9.211 -4.809 1 98.62 151 ILE B N 1
ATOM 5940 C CA . ILE B 1 151 ? -6.34 8.648 -4.953 1 98.62 151 ILE B CA 1
ATOM 5941 C C . ILE B 1 151 ? -5.961 8.586 -6.43 1 98.62 151 ILE B C 1
ATOM 5943 O O . ILE B 1 151 ? -4.828 8.906 -6.801 1 98.62 151 ILE B O 1
ATOM 5947 N N . GLN B 1 152 ? -6.898 8.172 -7.254 1 98.25 152 GLN B N 1
ATOM 5948 C CA . GLN B 1 152 ? -6.668 8.117 -8.695 1 98.25 152 GLN B CA 1
ATOM 5949 C C . GLN B 1 152 ? -6.297 9.492 -9.242 1 98.25 152 GLN B C 1
ATOM 5951 O O . GLN B 1 152 ? -5.371 9.617 -10.047 1 98.25 152 GLN B O 1
ATOM 5956 N N . ALA B 1 153 ? -7.035 10.508 -8.82 1 98.56 153 ALA B N 1
ATOM 5957 C CA . ALA B 1 153 ? -6.77 11.867 -9.266 1 98.56 153 ALA B CA 1
ATOM 5958 C C . ALA B 1 153 ? -5.367 12.32 -8.852 1 98.56 153 ALA B C 1
ATOM 5960 O O . ALA B 1 153 ? -4.645 12.922 -9.648 1 98.56 153 ALA B O 1
ATOM 5961 N N . ALA B 1 154 ? -5.027 12.055 -7.652 1 98.75 154 ALA B N 1
ATOM 5962 C CA . ALA B 1 154 ? -3.705 12.422 -7.152 1 98.75 154 ALA B CA 1
ATOM 5963 C C . ALA B 1 154 ? -2.604 11.727 -7.945 1 98.75 154 ALA B C 1
ATOM 5965 O O . ALA B 1 154 ? -1.629 12.359 -8.352 1 98.75 154 ALA B O 1
ATOM 5966 N N . ARG B 1 155 ? -2.74 10.398 -8.18 1 98.38 155 ARG B N 1
ATOM 5967 C CA . ARG B 1 155 ? -1.742 9.617 -8.906 1 98.38 155 ARG B CA 1
ATOM 5968 C C . ARG B 1 155 ? -1.569 10.133 -10.328 1 98.38 155 ARG B C 1
ATOM 5970 O O . ARG B 1 155 ? -0.444 10.289 -10.805 1 98.38 155 ARG B O 1
ATOM 5977 N N . ARG B 1 156 ? -2.672 10.344 -10.969 1 97.81 156 ARG B N 1
ATOM 5978 C CA . ARG B 1 156 ? -2.613 10.812 -12.344 1 97.81 156 ARG B CA 1
ATOM 5979 C C . ARG B 1 156 ? -1.879 12.148 -12.438 1 97.81 156 ARG B C 1
ATOM 5981 O O . ARG B 1 156 ? -1.048 12.344 -13.328 1 97.81 156 ARG B O 1
ATOM 5988 N N . PHE B 1 157 ? -2.191 13.086 -11.562 1 98.69 157 PHE B N 1
ATOM 5989 C CA . PHE B 1 157 ? -1.519 14.375 -11.539 1 98.69 157 PHE B CA 1
ATOM 5990 C C . PHE B 1 157 ? -0.015 14.203 -11.367 1 98.69 157 PHE B C 1
ATOM 5992 O O . PHE B 1 157 ? 0.775 14.805 -12.094 1 98.69 157 PHE B O 1
ATOM 5999 N N . LEU B 1 158 ? 0.375 13.422 -10.352 1 98.75 158 LEU B N 1
ATOM 6000 C CA . LEU B 1 158 ? 1.787 13.25 -10.031 1 98.75 158 LEU B CA 1
ATOM 6001 C C . LEU B 1 158 ? 2.523 12.539 -11.156 1 98.75 158 LEU B C 1
ATOM 6003 O O . LEU B 1 158 ? 3.652 12.898 -11.492 1 98.75 158 LEU B O 1
ATOM 6007 N N . GLU B 1 159 ? 1.903 11.516 -11.719 1 98.06 159 GLU B N 1
ATOM 6008 C CA . GLU B 1 159 ? 2.506 10.82 -12.852 1 98.06 159 GLU B CA 1
ATOM 6009 C C . GLU B 1 159 ? 2.715 11.773 -14.031 1 98.06 159 GLU B C 1
ATOM 6011 O O . GLU B 1 159 ? 3.76 11.734 -14.688 1 98.06 159 GLU B O 1
ATOM 6016 N N . ASP B 1 160 ? 1.715 12.578 -14.273 1 97.81 160 ASP B N 1
ATOM 6017 C CA . ASP B 1 160 ? 1.829 13.562 -15.352 1 97.81 160 ASP B CA 1
ATOM 6018 C C . ASP B 1 160 ? 2.943 14.562 -15.055 1 97.81 160 ASP B C 1
ATOM 6020 O O . ASP B 1 160 ? 3.551 15.109 -15.984 1 97.81 160 ASP B O 1
ATOM 6024 N N . ALA B 1 161 ? 3.223 14.789 -13.781 1 97.88 161 ALA B N 1
ATOM 6025 C CA . ALA B 1 161 ? 4.27 15.719 -13.367 1 97.88 161 ALA B CA 1
ATOM 6026 C C . ALA B 1 161 ? 5.629 15.016 -13.305 1 97.88 161 ALA B C 1
ATOM 6028 O O . ALA B 1 161 ? 6.605 15.594 -12.82 1 97.88 161 ALA B O 1
ATOM 6029 N N . GLY B 1 162 ? 5.727 13.758 -13.711 1 97.25 162 GLY B N 1
ATOM 6030 C CA . GLY B 1 162 ? 6.992 13.055 -13.852 1 97.25 162 GLY B CA 1
ATOM 6031 C C . GLY B 1 162 ? 7.375 12.266 -12.617 1 97.25 162 GLY B C 1
ATOM 6032 O O . GLY B 1 162 ? 8.484 11.727 -12.539 1 97.25 162 GLY B O 1
ATOM 6033 N N . PHE B 1 163 ? 6.523 12.188 -11.625 1 98.69 163 PHE B N 1
ATOM 6034 C CA . PHE B 1 163 ? 6.801 11.398 -10.43 1 98.69 163 PHE B CA 1
ATOM 6035 C C . PHE B 1 163 ? 6.613 9.906 -10.703 1 98.69 163 PHE B C 1
ATOM 6037 O O . PHE B 1 163 ? 5.828 9.531 -11.57 1 98.69 163 PHE B O 1
ATOM 6044 N N . ILE B 1 164 ? 7.328 9.062 -9.961 1 98.25 164 ILE B N 1
ATOM 6045 C CA . ILE B 1 164 ? 7.086 7.621 -10.008 1 98.25 164 ILE B CA 1
ATOM 6046 C C . ILE B 1 164 ? 6.758 7.102 -8.609 1 98.25 164 ILE B C 1
ATOM 6048 O O . ILE B 1 164 ? 7.258 7.629 -7.613 1 98.25 164 ILE B O 1
ATOM 6052 N N . GLU B 1 165 ? 5.91 6.141 -8.57 1 98.38 165 GLU B N 1
ATOM 6053 C CA . GLU B 1 165 ? 5.586 5.508 -7.293 1 98.38 165 GLU B CA 1
ATOM 6054 C C . GLU B 1 165 ? 6.625 4.461 -6.914 1 98.38 165 GLU B C 1
ATOM 6056 O O . GLU B 1 165 ? 6.902 3.543 -7.688 1 98.38 165 GLU B O 1
ATOM 6061 N N . VAL B 1 166 ? 7.25 4.586 -5.773 1 98.56 166 VAL B N 1
ATOM 6062 C CA . VAL B 1 166 ? 8.219 3.625 -5.254 1 98.56 166 VAL B CA 1
ATOM 6063 C C . VAL B 1 166 ? 7.789 3.154 -3.865 1 98.56 166 VAL B C 1
ATOM 6065 O O . VAL B 1 166 ? 7.562 3.971 -2.969 1 98.56 166 VAL B O 1
ATOM 6068 N N . GLU B 1 167 ? 7.637 1.868 -3.691 1 97.38 167 GLU B N 1
ATOM 6069 C CA . GLU B 1 167 ? 7.258 1.288 -2.408 1 97.38 167 GLU B CA 1
ATOM 6070 C C . GLU B 1 167 ? 8.445 1.218 -1.458 1 97.38 167 GLU B C 1
ATOM 6072 O O . GLU B 1 167 ? 9.547 0.817 -1.856 1 97.38 167 GLU B O 1
ATOM 6077 N N . THR B 1 168 ? 8.242 1.636 -0.257 1 98.06 168 THR B N 1
ATOM 6078 C CA . THR B 1 168 ? 9.266 1.535 0.78 1 98.06 168 THR B CA 1
ATOM 6079 C C . THR B 1 168 ? 8.922 0.426 1.771 1 98.06 168 THR B C 1
ATOM 6081 O O . THR B 1 168 ? 7.77 -0.002 1.856 1 98.06 168 THR B O 1
ATOM 6084 N N . PRO B 1 169 ? 9.867 -0.062 2.514 1 97.5 169 PRO B N 1
ATOM 6085 C CA . PRO B 1 169 ? 9.664 -1.231 3.375 1 97.5 169 PRO B CA 1
ATOM 6086 C C . PRO B 1 169 ? 8.688 -0.966 4.516 1 97.5 169 PRO B C 1
ATOM 6088 O O . PRO B 1 169 ? 8.664 0.137 5.066 1 97.5 169 PRO B O 1
ATOM 6091 N N . VAL B 1 170 ? 7.977 -2.031 4.867 1 97.81 170 VAL B N 1
ATOM 6092 C CA . VAL B 1 170 ? 7.105 -2.029 6.039 1 97.81 170 VAL B CA 1
ATOM 6093 C C . VAL B 1 170 ? 7.84 -2.629 7.234 1 97.81 170 VAL B C 1
ATOM 6095 O O . VAL B 1 170 ? 7.645 -2.197 8.375 1 97.81 170 VAL B O 1
ATOM 6098 N N . LEU B 1 171 ? 8.664 -3.637 7.008 1 97.75 171 LEU B N 1
ATOM 6099 C CA . LEU B 1 171 ? 9.531 -4.203 8.031 1 97.75 171 LEU B CA 1
ATOM 6100 C C . LEU B 1 171 ? 10.844 -3.434 8.117 1 97.75 171 LEU B C 1
ATOM 6102 O O . LEU B 1 171 ? 11.75 -3.65 7.309 1 97.75 171 LEU B O 1
ATOM 6106 N N . THR B 1 172 ? 10.961 -2.58 9.07 1 96.31 172 THR B N 1
ATOM 6107 C CA . THR B 1 172 ? 12.133 -1.724 9.18 1 96.31 172 THR B CA 1
ATOM 6108 C C . THR B 1 172 ? 12.68 -1.734 10.609 1 96.31 172 THR B C 1
ATOM 6110 O O . THR B 1 172 ? 12.234 -2.52 11.445 1 96.31 172 THR B O 1
ATOM 6113 N N . ARG B 1 173 ? 13.672 -0.92 10.828 1 93.94 173 ARG B N 1
ATOM 6114 C CA . ARG B 1 173 ? 14.289 -0.788 12.141 1 93.94 173 ARG B CA 1
ATOM 6115 C C . ARG B 1 173 ? 13.516 0.188 13.016 1 93.94 173 ARG B C 1
ATOM 6117 O O . ARG B 1 173 ? 12.898 1.131 12.516 1 93.94 173 ARG B O 1
ATOM 6124 N N . SER B 1 174 ? 13.5 -0.105 14.297 1 90.75 174 SER B N 1
ATOM 6125 C CA . SER B 1 174 ? 12.922 0.85 15.234 1 90.75 174 SER B CA 1
ATOM 6126 C C . SER B 1 174 ? 13.766 2.113 15.336 1 90.75 174 SER B C 1
ATOM 6128 O O . SER B 1 174 ? 14.977 2.037 15.562 1 90.75 174 SER B O 1
ATOM 6130 N N . THR B 1 175 ? 13.195 3.201 15.008 1 79.19 175 THR B N 1
ATOM 6131 C CA . THR B 1 175 ? 13.867 4.492 15.133 1 79.19 175 THR B CA 1
ATOM 6132 C C . THR B 1 175 ? 12.977 5.492 15.867 1 79.19 175 THR B C 1
ATOM 6134 O O . THR B 1 175 ? 11.75 5.453 15.742 1 79.19 175 THR B O 1
ATOM 6137 N N . PRO B 1 176 ? 13.547 6.289 16.656 1 72 176 PRO B N 1
ATOM 6138 C CA . PRO B 1 176 ? 12.75 7.281 17.391 1 72 176 PRO B CA 1
ATOM 6139 C C . PRO B 1 176 ? 12.273 8.422 16.5 1 72 176 PRO B C 1
ATOM 6141 O O . PRO B 1 176 ? 12.977 9.414 16.328 1 72 176 PRO B O 1
ATOM 6144 N N . GLU B 1 177 ? 11.195 8.375 15.797 1 64.44 177 GLU B N 1
ATOM 6145 C CA . GLU B 1 177 ? 10.703 9.43 14.922 1 64.44 177 GLU B CA 1
ATOM 6146 C C . GLU B 1 177 ? 9.648 10.281 15.633 1 64.44 177 GLU B C 1
ATOM 6148 O O . GLU B 1 177 ? 9.141 11.25 15.062 1 64.44 177 GLU B O 1
ATOM 6153 N N . GLY B 1 178 ? 9.328 9.945 16.75 1 66.56 178 GLY B N 1
ATOM 6154 C CA . GLY B 1 178 ? 8.383 10.789 17.453 1 66.56 178 GLY B CA 1
ATOM 6155 C C . GLY B 1 178 ? 7.238 10.008 18.078 1 66.56 178 GLY B C 1
ATOM 6156 O O . GLY B 1 178 ? 6.785 10.336 19.188 1 66.56 178 GLY B O 1
ATOM 6157 N N . ALA B 1 179 ? 6.656 9.086 17.281 1 72.38 179 ALA B N 1
ATOM 6158 C CA . ALA B 1 179 ? 5.57 8.266 17.812 1 72.38 179 ALA B CA 1
ATOM 6159 C C . ALA B 1 179 ? 6.09 6.918 18.297 1 72.38 179 ALA B C 1
ATOM 6161 O O . ALA B 1 179 ? 7.277 6.613 18.156 1 72.38 179 ALA B O 1
ATOM 6162 N N . ARG B 1 180 ? 5.141 6.211 18.953 1 87.44 180 ARG B N 1
ATOM 6163 C CA . ARG B 1 180 ? 5.492 4.875 19.422 1 87.44 180 ARG B CA 1
ATOM 6164 C C . ARG B 1 180 ? 5.406 3.852 18.297 1 87.44 180 ARG B C 1
ATOM 6166 O O . ARG B 1 180 ? 4.453 3.861 17.516 1 87.44 180 ARG B O 1
ATOM 6173 N N . ASP B 1 181 ? 6.359 2.994 18.266 1 92.19 181 ASP B N 1
ATOM 6174 C CA . ASP B 1 181 ? 6.449 1.985 1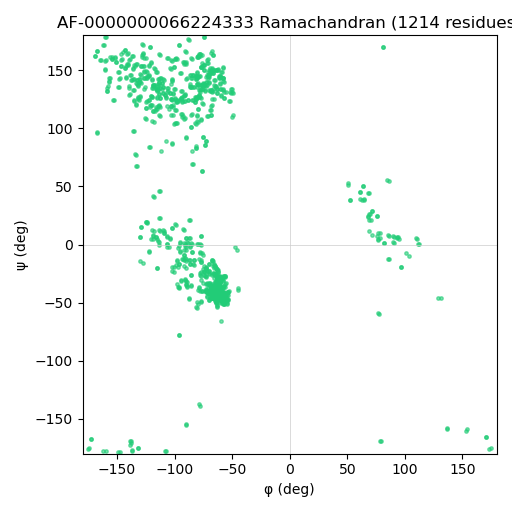7.203 1 92.19 181 ASP B CA 1
ATOM 6175 C C . ASP B 1 181 ? 5.625 0.75 17.562 1 92.19 181 ASP B C 1
ATOM 6177 O O . ASP B 1 181 ? 5.492 0.402 18.734 1 92.19 181 ASP B O 1
ATOM 6181 N N . TYR B 1 182 ? 5.066 0.159 16.547 1 96.5 182 TYR B N 1
ATOM 6182 C CA . TYR B 1 182 ? 4.707 -1.253 16.625 1 96.5 182 TYR B CA 1
ATOM 6183 C C . TYR B 1 182 ? 5.934 -2.139 16.422 1 96.5 182 TYR B C 1
ATOM 6185 O O . TYR B 1 182 ? 6.68 -1.959 15.461 1 96.5 182 TYR B O 1
ATOM 6193 N N . LEU B 1 183 ? 6.172 -3.076 17.312 1 96.88 183 LEU B N 1
ATOM 6194 C CA . LEU B 1 183 ? 7.34 -3.945 17.25 1 96.88 183 LEU B CA 1
ATOM 6195 C C . LEU B 1 183 ? 6.934 -5.383 16.953 1 96.88 183 LEU B C 1
ATOM 6197 O O . LEU B 1 183 ? 5.875 -5.84 17.375 1 96.88 183 LEU B O 1
ATOM 6201 N N . LEU B 1 184 ? 7.715 -6.102 16.172 1 96.81 184 LEU B N 1
ATOM 6202 C CA . LEU B 1 184 ? 7.473 -7.523 15.961 1 96.81 184 LEU B CA 1
ATOM 6203 C C . LEU B 1 184 ? 8.781 -8.305 15.953 1 96.81 184 LEU B C 1
ATOM 6205 O O . LEU B 1 184 ? 9.766 -7.867 15.344 1 96.81 184 LEU B O 1
ATOM 6209 N N . PRO B 1 185 ? 8.852 -9.398 16.609 1 96.94 185 PRO B N 1
ATOM 6210 C CA . PRO B 1 185 ? 10.07 -10.195 16.719 1 96.94 185 PRO B CA 1
ATOM 6211 C C . PRO B 1 185 ? 10.445 -10.891 15.422 1 96.94 185 PRO B C 1
ATOM 6213 O O . PRO B 1 185 ? 9.562 -11.312 14.664 1 96.94 185 PRO B O 1
ATOM 6216 N N . SER B 1 186 ? 11.727 -11 15.188 1 96.5 186 SER B N 1
ATOM 6217 C CA . SER B 1 186 ? 12.234 -11.773 14.055 1 96.5 186 SER B CA 1
ATOM 6218 C C . SER B 1 186 ? 12.516 -13.219 14.445 1 96.5 186 SER B C 1
ATOM 6220 O O . SER B 1 186 ? 13.242 -13.469 15.414 1 96.5 186 SER B O 1
ATOM 6222 N N . ARG B 1 187 ? 11.992 -14.109 13.695 1 94.38 187 ARG B N 1
ATOM 6223 C CA . ARG B 1 187 ? 12.273 -15.523 13.914 1 94.38 187 ARG B CA 1
ATOM 6224 C C . ARG B 1 187 ? 13.695 -15.867 13.5 1 94.38 187 ARG B C 1
ATOM 6226 O O . ARG B 1 187 ? 14.398 -16.594 14.203 1 94.38 187 ARG B O 1
ATOM 6233 N N . VAL B 1 188 ? 14.102 -15.391 12.352 1 93.44 188 VAL B N 1
ATOM 6234 C CA . VAL B 1 188 ? 15.367 -15.742 11.719 1 93.44 188 VAL B CA 1
ATOM 6235 C C . VAL B 1 188 ? 16.531 -15.094 12.477 1 93.44 188 VAL B C 1
ATOM 6237 O O . VAL B 1 188 ? 17.578 -15.711 12.656 1 93.44 188 VAL B O 1
ATOM 6240 N N . CYS B 1 189 ? 16.312 -13.82 12.891 1 94.12 189 CYS B N 1
ATOM 6241 C CA . CYS B 1 189 ? 17.297 -13.109 13.695 1 94.12 189 CYS B CA 1
ATOM 6242 C C . CYS B 1 189 ? 16.891 -13.078 15.164 1 94.12 189 CYS B C 1
ATOM 6244 O O . CYS B 1 189 ? 16.391 -12.062 15.656 1 94.12 189 CYS B O 1
ATOM 6246 N N . GLY B 1 190 ? 17.266 -14.086 15.836 1 92.69 190 GLY B N 1
ATOM 6247 C CA . GLY B 1 190 ? 16.828 -14.266 17.203 1 92.69 190 GLY B CA 1
ATOM 6248 C C . GLY B 1 190 ? 17.188 -13.094 18.109 1 92.69 190 GLY B C 1
ATOM 6249 O O . GLY B 1 190 ? 18.297 -12.578 18.047 1 92.69 190 GLY B O 1
ATOM 6250 N N . GLY B 1 191 ? 16.156 -12.641 18.859 1 94.06 191 GLY B N 1
ATOM 6251 C CA . GLY B 1 191 ? 16.375 -11.57 19.812 1 94.06 191 GLY B CA 1
ATOM 6252 C C . GLY B 1 191 ? 16.25 -10.188 19.203 1 94.06 191 GLY B C 1
ATOM 6253 O O . GLY B 1 191 ? 16.203 -9.188 19.922 1 94.06 191 GLY B O 1
ATOM 6254 N N . GLU B 1 192 ? 16.219 -10.148 17.938 1 96.44 192 GLU B N 1
ATOM 6255 C CA . GLU B 1 192 ? 16.094 -8.859 17.266 1 96.44 192 GLU B CA 1
ATOM 6256 C C . GLU B 1 192 ? 14.656 -8.594 16.828 1 96.44 192 GLU B C 1
ATOM 6258 O O . GLU B 1 192 ? 13.844 -9.516 16.781 1 96.44 192 GLU B O 1
ATOM 6263 N N . TRP B 1 193 ? 14.398 -7.332 16.609 1 97.12 193 TRP B N 1
ATOM 6264 C CA . TRP B 1 193 ? 13.016 -6.922 16.375 1 97.12 193 TRP B CA 1
ATOM 6265 C C . TRP B 1 193 ? 12.914 -6.004 15.156 1 97.12 193 TRP B C 1
ATOM 6267 O O . TRP B 1 193 ? 13.781 -5.148 14.945 1 97.12 193 TRP B O 1
ATOM 6277 N N . PHE B 1 194 ? 11.852 -6.234 14.328 1 97.75 194 PHE B N 1
ATOM 6278 C CA . PHE B 1 194 ? 11.422 -5.254 13.344 1 97.75 194 PHE B CA 1
ATOM 6279 C C . PHE B 1 194 ? 10.484 -4.227 13.961 1 97.75 194 PHE B C 1
ATOM 6281 O O . PHE B 1 194 ? 9.938 -4.453 15.047 1 97.75 194 PHE B O 1
ATOM 6288 N N . ALA B 1 195 ? 10.344 -3.117 13.344 1 97.12 195 ALA B N 1
ATOM 6289 C CA . ALA B 1 195 ? 9.336 -2.111 13.672 1 97.12 195 ALA B CA 1
ATOM 6290 C C . ALA B 1 195 ? 8.562 -1.679 12.43 1 97.12 195 ALA B C 1
ATOM 6292 O O . ALA B 1 195 ? 9.133 -1.603 11.336 1 97.12 195 ALA B O 1
ATOM 6293 N N . LEU B 1 196 ? 7.223 -1.503 12.57 1 97.62 196 LEU B N 1
ATOM 6294 C CA . LEU B 1 196 ? 6.438 -0.931 11.477 1 97.62 196 LEU B CA 1
ATOM 6295 C C . LEU B 1 196 ? 6.668 0.574 11.375 1 97.62 196 LEU B C 1
ATOM 6297 O O . LEU B 1 196 ? 6.766 1.262 12.398 1 97.62 196 LEU B O 1
ATOM 6301 N N . PRO B 1 197 ? 6.801 1.107 10.172 1 96.62 197 PRO B N 1
ATOM 6302 C CA . PRO B 1 197 ? 7.211 2.504 10 1 96.62 197 PRO B CA 1
ATOM 6303 C C . PRO B 1 197 ? 6.098 3.492 10.344 1 96.62 197 PRO B C 1
ATOM 6305 O O . PRO B 1 197 ? 4.949 3.299 9.93 1 96.62 197 PRO B O 1
ATOM 6308 N N . GLN B 1 198 ? 6.445 4.551 11.039 1 95.38 198 GLN B N 1
ATOM 6309 C CA . GLN B 1 198 ? 5.516 5.641 11.32 1 95.38 198 GLN B CA 1
ATOM 6310 C C . GLN B 1 198 ? 5.273 6.492 10.078 1 95.38 198 GLN B C 1
ATOM 6312 O O . GLN B 1 198 ? 4.254 7.18 9.977 1 95.38 198 GLN B O 1
ATOM 6317 N N . SER B 1 199 ? 6.184 6.535 9.211 1 95.19 199 SER B N 1
ATOM 6318 C CA . SER B 1 199 ? 6.176 7.188 7.906 1 95.19 199 SER B CA 1
ATOM 6319 C C . SER B 1 199 ? 7.363 6.738 7.062 1 95.19 199 SER B C 1
ATOM 6321 O O . SER B 1 199 ? 8.305 6.125 7.574 1 95.19 199 SER B O 1
ATOM 6323 N N . PRO B 1 200 ? 7.363 7.023 5.734 1 96.31 200 PRO B N 1
ATOM 6324 C CA . PRO B 1 200 ? 8.5 6.637 4.898 1 96.31 200 PRO B CA 1
ATOM 6325 C C . PRO B 1 200 ? 9.609 7.684 4.883 1 96.31 200 PRO B C 1
ATOM 6327 O O . PRO B 1 200 ? 10.43 7.715 3.957 1 96.31 200 PRO B O 1
ATOM 6330 N N . GLN B 1 201 ? 9.711 8.562 5.816 1 95.44 201 GLN B N 1
ATOM 6331 C CA . GLN B 1 201 ? 10.531 9.766 5.82 1 95.44 201 GLN B CA 1
ATOM 6332 C C . GLN B 1 201 ? 11.992 9.438 5.516 1 95.44 201 GLN B C 1
ATOM 6334 O O . GLN B 1 201 ? 12.594 10.039 4.625 1 95.44 201 GLN B O 1
ATOM 6339 N N . LEU B 1 202 ? 12.57 8.453 6.16 1 96.31 202 LEU B N 1
ATOM 6340 C CA . LEU B 1 202 ? 13.984 8.141 5.977 1 96.31 202 LEU B CA 1
ATOM 6341 C C . LEU B 1 202 ? 14.234 7.527 4.602 1 96.31 202 LEU B C 1
ATOM 6343 O O . LEU B 1 202 ? 15.18 7.906 3.912 1 96.31 202 LEU B O 1
ATOM 6347 N N . PHE B 1 203 ? 13.352 6.652 4.199 1 97.88 203 PHE B N 1
ATOM 6348 C CA . PHE B 1 203 ? 13.547 5.945 2.941 1 97.88 203 PHE B CA 1
ATOM 6349 C C . PHE B 1 203 ? 13.305 6.871 1.756 1 97.88 203 PHE B C 1
ATOM 6351 O O . PHE B 1 203 ? 13.945 6.734 0.712 1 97.88 203 PHE B O 1
ATOM 6358 N N . LYS B 1 204 ? 12.289 7.773 1.869 1 98.25 204 LYS B N 1
ATOM 6359 C CA . LYS B 1 204 ? 12.086 8.68 0.742 1 98.25 204 LYS B CA 1
ATOM 6360 C C . LYS B 1 204 ? 13.281 9.602 0.559 1 98.25 204 LYS B C 1
ATOM 6362 O O . LYS B 1 204 ? 13.617 9.977 -0.566 1 98.25 204 LYS B O 1
ATOM 6367 N N . GLN B 1 205 ? 14.008 10.016 1.659 1 98.25 205 GLN B N 1
ATOM 6368 C CA . GLN B 1 205 ? 15.25 10.773 1.532 1 98.25 205 GLN B CA 1
ATOM 6369 C C . GLN B 1 205 ? 16.328 9.945 0.851 1 98.25 205 GLN B C 1
ATOM 6371 O O . GLN B 1 205 ? 17.062 10.453 -0.006 1 98.25 205 GLN B O 1
ATOM 6376 N N . LEU B 1 206 ? 16.422 8.695 1.227 1 98.56 206 LEU B N 1
ATOM 6377 C CA . LEU B 1 206 ? 17.422 7.816 0.628 1 98.56 206 LEU B CA 1
ATOM 6378 C C . LEU B 1 206 ? 17.156 7.641 -0.865 1 98.56 206 LEU B C 1
ATOM 6380 O O . LEU B 1 206 ? 18.109 7.5 -1.649 1 98.56 206 LEU B O 1
ATOM 6384 N N . LEU B 1 207 ? 15.906 7.617 -1.239 1 98.75 207 LEU B N 1
ATOM 6385 C CA . LEU B 1 207 ? 15.562 7.539 -2.654 1 98.75 207 LEU B CA 1
ATOM 6386 C C . LEU B 1 207 ? 16.062 8.766 -3.406 1 98.75 207 LEU B C 1
ATOM 6388 O O . LEU B 1 207 ? 16.484 8.664 -4.562 1 98.75 207 LEU B O 1
ATOM 6392 N N . MET B 1 208 ? 16.047 10.008 -2.775 1 98.75 208 MET B N 1
ATOM 6393 C CA . MET B 1 208 ? 16.594 11.203 -3.396 1 98.75 208 MET B CA 1
ATOM 6394 C C . MET B 1 208 ? 18.094 11.047 -3.635 1 98.75 208 MET B C 1
ATOM 6396 O O . MET B 1 208 ? 18.594 11.398 -4.703 1 98.75 208 MET B O 1
ATOM 6400 N N . VAL B 1 209 ? 18.75 10.469 -2.648 1 98.25 209 VAL B N 1
ATOM 6401 C CA . VAL B 1 209 ? 20.172 10.211 -2.791 1 98.25 209 VAL B CA 1
ATOM 6402 C C . VAL B 1 209 ? 20.406 9.219 -3.932 1 98.25 209 VAL B C 1
ATOM 6404 O O . VAL B 1 209 ? 21.422 9.305 -4.641 1 98.25 209 VAL B O 1
ATOM 6407 N N . GLY B 1 210 ? 19.453 8.328 -4.074 1 97.88 210 GLY B N 1
ATOM 6408 C CA . GLY B 1 210 ? 19.531 7.301 -5.105 1 97.88 210 GLY B CA 1
ATOM 6409 C C . GLY B 1 210 ? 19.172 7.812 -6.488 1 97.88 210 GLY B C 1
ATOM 6410 O O . GLY B 1 210 ? 19.141 7.047 -7.453 1 97.88 210 GLY B O 1
ATOM 6411 N N . GLY B 1 211 ? 18.859 9.039 -6.617 1 97.69 211 GLY B N 1
ATOM 6412 C CA . GLY B 1 211 ? 18.609 9.633 -7.922 1 97.69 211 GLY B CA 1
ATOM 6413 C C . GLY B 1 211 ? 17.156 9.547 -8.344 1 97.69 211 GLY B C 1
ATOM 6414 O O . GLY B 1 211 ? 16.828 9.797 -9.508 1 97.69 211 GLY B O 1
ATOM 6415 N N . ILE B 1 212 ? 16.297 9.109 -7.516 1 98.31 212 ILE B N 1
ATOM 6416 C CA . ILE B 1 212 ? 14.867 9.18 -7.773 1 98.31 212 ILE B CA 1
ATOM 6417 C C . ILE B 1 212 ? 14.344 10.578 -7.434 1 98.31 212 ILE B C 1
ATOM 6419 O O . ILE B 1 212 ? 13.695 10.766 -6.402 1 98.31 212 ILE B O 1
ATOM 6423 N N . GLU B 1 213 ? 14.469 11.484 -8.32 1 98.25 213 GLU B N 1
ATOM 6424 C CA . GLU B 1 213 ? 14.328 12.914 -8.07 1 98.25 213 GLU B CA 1
ATOM 6425 C C . GLU B 1 213 ? 12.867 13.297 -7.84 1 98.25 213 GLU B C 1
ATOM 6427 O O . GLU B 1 213 ? 12.578 14.391 -7.352 1 98.25 213 GLU B O 1
ATOM 6432 N N . ARG B 1 214 ? 11.914 12.484 -8.273 1 98.38 214 ARG B N 1
ATOM 6433 C CA . ARG B 1 214 ? 10.477 12.688 -8.125 1 98.38 214 ARG B CA 1
ATOM 6434 C C . ARG B 1 214 ? 9.781 11.398 -7.68 1 98.38 214 ARG B C 1
ATOM 6436 O O . ARG B 1 214 ? 9.438 10.562 -8.508 1 98.38 214 ARG B O 1
ATOM 6443 N N . TYR B 1 215 ? 9.578 11.383 -6.418 1 98.56 215 TYR B N 1
ATOM 6444 C CA . TYR B 1 215 ? 9.023 10.211 -5.75 1 98.56 215 TYR B CA 1
ATOM 6445 C C . TYR B 1 215 ? 7.637 10.5 -5.195 1 98.56 215 TYR B C 1
ATOM 6447 O O . TYR B 1 215 ? 7.391 11.594 -4.672 1 98.56 215 TYR B O 1
ATOM 6455 N N . TYR B 1 216 ? 6.688 9.523 -5.324 1 98.75 216 TYR B N 1
ATOM 6456 C CA . TYR B 1 216 ? 5.504 9.523 -4.469 1 98.75 216 TYR B CA 1
ATOM 6457 C C . TYR B 1 216 ? 5.133 8.102 -4.051 1 98.75 216 TYR B C 1
ATOM 6459 O O . TYR B 1 216 ? 5.664 7.133 -4.594 1 98.75 216 TYR B O 1
ATOM 6467 N N . GLN B 1 217 ? 4.285 8.008 -3.027 1 98.62 217 GLN B N 1
ATOM 6468 C CA . GLN B 1 217 ? 3.771 6.727 -2.557 1 98.62 217 GLN B CA 1
ATOM 6469 C C . GLN B 1 217 ? 2.48 6.906 -1.764 1 98.62 217 GLN B C 1
ATOM 6471 O O . GLN B 1 217 ? 2.363 7.836 -0.961 1 98.62 217 GLN B O 1
ATOM 6476 N N . MET B 1 218 ? 1.468 6.086 -2.102 1 98.25 218 MET B N 1
ATOM 6477 C CA . MET B 1 218 ? 0.416 5.867 -1.112 1 98.25 218 MET B CA 1
ATOM 6478 C C . MET B 1 218 ? 0.896 4.938 -0.003 1 98.25 218 MET B C 1
ATOM 6480 O O . MET B 1 218 ? 0.727 3.721 -0.09 1 98.25 218 MET B O 1
ATOM 6484 N N . ALA B 1 219 ? 1.431 5.551 1.064 1 98.12 219 ALA B N 1
ATOM 6485 C CA . ALA B 1 219 ? 2.148 4.793 2.086 1 98.12 219 ALA B CA 1
ATOM 6486 C C . ALA B 1 219 ? 1.221 4.395 3.229 1 98.12 219 ALA B C 1
ATOM 6488 O O . ALA B 1 219 ? 0.428 5.211 3.705 1 98.12 219 ALA B O 1
ATOM 6489 N N . ARG B 1 220 ? 1.283 3.121 3.61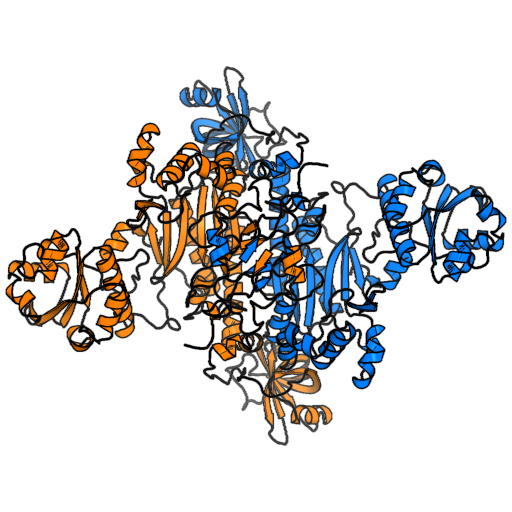7 1 97.75 220 ARG B N 1
ATOM 6490 C CA . ARG B 1 220 ? 0.672 2.697 4.871 1 97.75 220 ARG B CA 1
ATOM 6491 C C . ARG B 1 220 ? 1.585 3 6.055 1 97.75 220 ARG B C 1
ATOM 6493 O O . ARG B 1 220 ? 2.748 2.588 6.07 1 97.75 220 ARG B O 1
ATOM 6500 N N . CYS B 1 221 ? 1.09 3.713 7.035 1 97.44 221 CYS B N 1
ATOM 6501 C CA . CYS B 1 221 ? 1.858 4.117 8.211 1 97.44 221 CYS B CA 1
ATOM 6502 C C . CYS B 1 221 ? 1.233 3.576 9.484 1 97.44 221 CYS B C 1
ATOM 6504 O O . CYS B 1 221 ? 0.032 3.303 9.531 1 97.44 221 CYS B O 1
ATOM 6506 N N . PHE B 1 222 ? 2.053 3.445 10.539 1 97.12 222 PHE B N 1
ATOM 6507 C CA . PHE B 1 222 ? 1.618 2.795 11.773 1 97.12 222 PHE B CA 1
ATOM 6508 C C . PHE B 1 222 ? 2.059 3.594 12.992 1 97.12 222 PHE B C 1
ATOM 6510 O O . PHE B 1 222 ? 3.242 3.912 13.141 1 97.12 222 PHE B O 1
ATOM 6517 N N . ARG B 1 223 ? 1.189 3.955 13.797 1 94.94 223 ARG B N 1
ATOM 6518 C CA . ARG B 1 223 ? 1.492 4.648 15.047 1 94.94 223 ARG B CA 1
ATOM 6519 C C . ARG B 1 223 ? 0.729 4.031 16.219 1 94.94 223 ARG B C 1
ATOM 6521 O O . ARG B 1 223 ? -0.501 3.947 16.188 1 94.94 223 ARG B O 1
ATOM 6528 N N . ASP B 1 224 ? 1.455 3.545 17.188 1 93.56 224 ASP B N 1
ATOM 6529 C CA . ASP B 1 224 ? 0.85 2.943 18.375 1 93.56 224 ASP B CA 1
ATOM 6530 C C . ASP B 1 224 ? 0.477 4.012 19.406 1 93.56 224 ASP B C 1
ATOM 6532 O O . ASP B 1 224 ? 1.064 4.07 20.484 1 93.56 224 ASP B O 1
ATOM 6536 N N . GLU B 1 225 ? -0.498 4.809 19.094 1 89.19 225 GLU B N 1
ATOM 6537 C CA . GLU B 1 225 ? -0.983 5.914 19.906 1 89.19 225 GLU B CA 1
ATOM 6538 C C . GLU B 1 225 ? -2.463 5.75 20.25 1 89.19 225 GLU B C 1
ATOM 6540 O O . GLU B 1 225 ? -3.117 4.832 19.75 1 89.19 225 GLU B O 1
ATOM 6545 N N . ASP B 1 226 ? -2.855 6.609 21.141 1 84.31 226 ASP B N 1
ATOM 6546 C CA . ASP B 1 226 ? -4.281 6.609 21.469 1 84.31 226 ASP B CA 1
ATOM 6547 C C . ASP B 1 226 ? -5.113 7.055 20.266 1 84.31 226 ASP B C 1
ATOM 6549 O O . ASP B 1 226 ? -4.762 8.016 19.578 1 84.31 226 ASP B O 1
ATOM 6553 N N . LEU B 1 227 ? -6.156 6.344 20.094 1 83.38 227 LEU B N 1
ATOM 6554 C CA . LEU B 1 227 ? -6.961 6.555 18.891 1 83.38 227 LEU B CA 1
ATOM 6555 C C . LEU B 1 227 ? -8.117 7.512 19.172 1 83.38 227 LEU B C 1
ATOM 6557 O O . LEU B 1 227 ? -8.57 7.625 20.312 1 83.38 227 LEU B O 1
ATOM 6561 N N . ARG B 1 228 ? -8.461 8.266 18.141 1 83.06 228 ARG B N 1
ATOM 6562 C CA . ARG B 1 228 ? -9.562 9.227 18.141 1 83.06 228 ARG B CA 1
ATOM 6563 C C . ARG B 1 228 ? -10.352 9.164 16.844 1 83.06 228 ARG B C 1
ATOM 6565 O O . ARG B 1 228 ? -10.227 8.195 16.078 1 83.06 228 ARG B O 1
ATOM 6572 N N . ALA B 1 229 ? -11.242 10.117 16.688 1 81.12 229 ALA B N 1
ATOM 6573 C CA . ALA B 1 229 ? -12.094 10.156 15.5 1 81.12 229 ALA B CA 1
ATOM 6574 C C . ALA B 1 229 ? -11.266 10.352 14.242 1 81.12 229 ALA B C 1
ATOM 6576 O O . ALA B 1 229 ? -11.648 9.898 13.156 1 81.12 229 ALA B O 1
ATOM 6577 N N . ASP B 1 230 ? -10.117 10.836 14.352 1 86.56 230 ASP B N 1
ATOM 6578 C CA . ASP B 1 230 ? -9.328 11.141 13.164 1 86.56 230 ASP B CA 1
ATOM 6579 C C . ASP B 1 230 ? -7.973 10.438 13.211 1 86.56 230 ASP B C 1
ATOM 6581 O O . ASP B 1 230 ? -7.023 10.867 12.555 1 86.56 230 ASP B O 1
ATOM 6585 N N . ARG B 1 231 ? -7.945 9.438 14.031 1 90.88 231 ARG B N 1
ATOM 6586 C CA . ARG B 1 231 ? -6.688 8.711 14.156 1 90.88 231 ARG B CA 1
ATOM 6587 C C . ARG B 1 231 ? -6.922 7.203 14.133 1 90.88 231 ARG B C 1
ATOM 6589 O O . ARG B 1 231 ? -7.863 6.707 14.758 1 90.88 231 ARG B O 1
ATOM 6596 N N . GLN B 1 232 ? -6.195 6.5 13.398 1 96.31 232 GLN B N 1
ATOM 6597 C CA . GLN B 1 232 ? -6.172 5.047 13.297 1 96.31 232 GLN B CA 1
ATOM 6598 C C . GLN B 1 232 ? -4.773 4.496 13.547 1 96.31 232 GLN B C 1
ATOM 6600 O O . GLN B 1 232 ? -3.775 5.18 13.305 1 96.31 232 GLN B O 1
ATOM 6605 N N . PRO B 1 233 ? -4.652 3.26 14.117 1 96.5 233 PRO B N 1
ATOM 6606 C CA . PRO B 1 233 ? -3.324 2.678 14.32 1 96.5 233 PRO B CA 1
ATOM 6607 C C . PRO B 1 233 ? -2.566 2.473 13.008 1 96.5 233 PRO B C 1
ATOM 6609 O O . PRO B 1 233 ? -1.334 2.484 12.992 1 96.5 233 PRO B O 1
ATOM 6612 N N . GLU B 1 234 ? -3.246 2.148 11.984 1 97.44 234 GLU B N 1
ATOM 6613 C CA . GLU B 1 234 ? -2.725 2.127 10.625 1 97.44 234 GLU B CA 1
ATOM 6614 C C . GLU B 1 234 ? -3.506 3.076 9.719 1 97.44 234 GLU B C 1
ATOM 6616 O O . GLU B 1 234 ? -4.738 3.088 9.742 1 97.44 234 GLU B O 1
ATOM 6621 N N . PHE B 1 235 ? -2.844 3.93 9.039 1 97.19 235 PHE B N 1
ATOM 6622 C CA . PHE B 1 235 ? -3.482 4.941 8.203 1 97.19 235 PHE B CA 1
ATOM 6623 C C . PHE B 1 235 ? -2.686 5.168 6.926 1 97.19 235 PHE B C 1
ATOM 6625 O O . PHE B 1 235 ? -1.595 4.617 6.762 1 97.19 235 PHE B O 1
ATOM 6632 N N . THR B 1 236 ? -3.258 5.863 5.926 1 98.25 236 THR B N 1
ATOM 6633 C CA . THR B 1 236 ? -2.652 6.035 4.609 1 98.25 236 THR B CA 1
ATOM 6634 C C . THR B 1 236 ? -2.209 7.48 4.402 1 98.25 236 THR B C 1
ATOM 6636 O O . THR B 1 236 ? -2.973 8.414 4.664 1 98.25 236 THR B O 1
ATOM 6639 N N . GLN B 1 237 ? -0.998 7.629 3.975 1 98.19 237 GLN B N 1
ATOM 6640 C CA . GLN B 1 237 ? -0.464 8.938 3.604 1 98.19 237 GLN B CA 1
ATOM 6641 C C . GLN B 1 237 ? -0.089 8.977 2.125 1 98.19 237 GLN B C 1
ATOM 6643 O O . GLN B 1 237 ? 0.404 7.992 1.575 1 98.19 237 GLN B O 1
ATOM 6648 N N . LEU B 1 238 ? -0.413 10.039 1.453 1 98.75 238 LEU B N 1
ATOM 6649 C CA . LEU B 1 238 ? 0.241 10.367 0.191 1 98.75 238 LEU B CA 1
ATOM 6650 C C . LEU B 1 238 ? 1.581 11.055 0.433 1 98.75 238 LEU B C 1
ATOM 6652 O O . LEU B 1 238 ? 1.623 12.242 0.763 1 98.75 238 LEU B O 1
ATOM 6656 N N . ASP B 1 239 ? 2.604 10.328 0.251 1 98.62 239 ASP B N 1
ATOM 6657 C CA . ASP B 1 239 ? 3.951 10.82 0.534 1 98.62 239 ASP B CA 1
ATOM 6658 C C . ASP B 1 239 ? 4.664 11.234 -0.75 1 98.62 239 ASP B C 1
ATOM 6660 O O . ASP B 1 239 ? 4.688 10.477 -1.725 1 98.62 239 ASP B O 1
ATOM 6664 N N . ILE B 1 240 ? 5.223 12.422 -0.751 1 98.81 240 ILE B N 1
ATOM 6665 C CA . ILE B 1 240 ? 5.871 12.992 -1.926 1 98.81 240 ILE B CA 1
ATOM 6666 C C . ILE B 1 240 ? 7.242 13.547 -1.54 1 98.81 240 ILE B C 1
ATOM 6668 O O . ILE B 1 240 ? 7.395 14.156 -0.476 1 98.81 240 ILE B O 1
ATOM 6672 N N . GLU B 1 241 ? 8.242 13.32 -2.322 1 98.81 241 GLU B N 1
ATOM 6673 C CA . GLU B 1 241 ? 9.578 13.883 -2.166 1 98.81 241 GLU B CA 1
ATOM 6674 C C . GLU B 1 241 ? 10.195 14.234 -3.52 1 98.81 241 GLU B C 1
ATOM 6676 O O . GLU B 1 241 ? 9.938 13.562 -4.52 1 98.81 241 GLU B O 1
ATOM 6681 N N . MET B 1 242 ? 10.945 15.312 -3.605 1 98.69 242 MET B N 1
ATOM 6682 C CA . MET B 1 242 ? 11.539 15.734 -4.867 1 98.69 242 MET B CA 1
ATOM 6683 C C . MET B 1 242 ? 12.875 16.438 -4.633 1 98.69 242 MET B C 1
ATOM 6685 O O . MET B 1 242 ? 13.078 17.047 -3.584 1 98.69 242 MET B O 1
ATOM 6689 N N . SER B 1 243 ? 13.75 16.312 -5.543 1 98.56 243 SER B N 1
ATOM 6690 C CA . SER B 1 243 ? 15.062 16.938 -5.508 1 98.56 243 SER B CA 1
ATOM 6691 C C . SER B 1 243 ? 15.102 18.188 -6.375 1 98.56 243 SER B C 1
ATOM 6693 O O . SER B 1 243 ? 14.312 18.328 -7.312 1 98.56 243 SER B O 1
ATOM 6695 N N . PHE B 1 244 ? 15.977 19.109 -6 1 98.38 244 PHE B N 1
ATOM 6696 C CA . PHE B 1 244 ? 16.344 20.281 -6.781 1 98.38 244 PHE B CA 1
ATOM 6697 C C . PHE B 1 244 ? 15.148 21.203 -6.957 1 98.38 244 PHE B C 1
ATOM 6699 O O . PHE B 1 244 ? 14.938 21.75 -8.047 1 98.38 244 PHE B O 1
ATOM 6706 N N . MET B 1 245 ? 14.375 21.344 -5.965 1 97.38 245 MET B N 1
ATOM 6707 C CA . MET B 1 245 ? 13.289 22.328 -5.883 1 97.38 245 MET B CA 1
ATOM 6708 C C . MET B 1 245 ? 13.344 23.094 -4.57 1 97.38 245 MET B C 1
ATOM 6710 O O . MET B 1 245 ? 13.641 22.516 -3.52 1 97.38 245 MET B O 1
ATOM 6714 N N . ASP B 1 246 ? 13.109 24.297 -4.602 1 96.62 246 ASP B N 1
ATOM 6715 C CA . ASP B 1 246 ? 13.062 25.094 -3.373 1 96.62 246 ASP B CA 1
ATOM 6716 C C . ASP B 1 246 ? 11.656 25.062 -2.768 1 96.62 246 ASP B C 1
ATOM 6718 O O . ASP B 1 246 ? 10.742 24.453 -3.322 1 96.62 246 ASP B O 1
ATOM 6722 N N . GLN B 1 247 ? 11.508 25.672 -1.636 1 97.5 247 GLN B N 1
ATOM 6723 C CA . GLN B 1 247 ? 10.25 25.625 -0.887 1 97.5 247 GLN B CA 1
ATOM 6724 C C . GLN B 1 247 ? 9.102 26.188 -1.716 1 97.5 247 GLN B C 1
ATOM 6726 O O . GLN B 1 247 ? 8.016 25.609 -1.75 1 97.5 247 GLN B O 1
ATOM 6731 N N . GLU B 1 248 ? 9.281 27.344 -2.369 1 97.75 248 GLU B N 1
ATOM 6732 C CA . GLU B 1 248 ? 8.234 27.969 -3.154 1 97.75 248 GLU B CA 1
ATOM 6733 C C . GLU B 1 248 ? 7.73 27.047 -4.258 1 97.75 248 GLU B C 1
ATOM 6735 O O . GLU B 1 248 ? 6.523 26.953 -4.496 1 97.75 248 GLU B O 1
ATOM 6740 N N . GLN B 1 249 ? 8.641 26.406 -4.93 1 97.81 249 GLN B N 1
ATOM 6741 C CA . GLN B 1 249 ? 8.281 25.484 -5.996 1 97.81 249 GLN B CA 1
ATOM 6742 C C . GLN B 1 249 ? 7.496 24.281 -5.453 1 97.81 249 GLN B C 1
ATOM 6744 O O . GLN B 1 249 ? 6.559 23.812 -6.094 1 97.81 249 GLN B O 1
ATOM 6749 N N . ILE B 1 250 ? 7.906 23.797 -4.328 1 98.44 250 ILE B N 1
ATOM 6750 C CA . ILE B 1 250 ? 7.238 22.656 -3.709 1 98.44 250 ILE B CA 1
ATOM 6751 C C . ILE B 1 250 ? 5.82 23.047 -3.303 1 98.44 250 ILE B C 1
ATOM 6753 O O . ILE B 1 250 ? 4.871 22.297 -3.533 1 98.44 250 ILE B O 1
ATOM 6757 N N . LEU B 1 251 ? 5.648 24.25 -2.678 1 98.62 251 LEU B N 1
ATOM 6758 C CA . LEU B 1 251 ? 4.32 24.719 -2.293 1 98.62 251 LEU B CA 1
ATOM 6759 C C . LEU B 1 251 ? 3.418 24.859 -3.514 1 98.62 251 LEU B C 1
ATOM 6761 O O . LEU B 1 251 ? 2.258 24.453 -3.484 1 98.62 251 LEU B O 1
ATOM 6765 N N . GLU B 1 252 ? 3.961 25.406 -4.578 1 98.31 252 GLU B N 1
ATOM 6766 C CA . GLU B 1 252 ? 3.191 25.594 -5.805 1 98.31 252 GLU B CA 1
ATOM 6767 C C . GLU B 1 252 ? 2.73 24.266 -6.387 1 98.31 252 GLU B C 1
ATOM 6769 O O . GLU B 1 252 ? 1.584 24.141 -6.82 1 98.31 252 GLU B O 1
ATOM 6774 N N . LEU B 1 253 ? 3.637 23.344 -6.469 1 98.44 253 LEU B N 1
ATOM 6775 C CA . LEU B 1 253 ? 3.303 22.016 -6.984 1 98.44 253 LEU B CA 1
ATOM 6776 C C . LEU B 1 253 ? 2.18 21.375 -6.168 1 98.44 253 LEU B C 1
ATOM 6778 O O . LEU B 1 253 ? 1.239 20.812 -6.734 1 98.44 253 LEU B O 1
ATOM 6782 N N . ASN B 1 254 ? 2.268 21.484 -4.891 1 98.69 254 ASN B N 1
ATOM 6783 C CA . ASN B 1 254 ? 1.283 20.844 -4.027 1 98.69 254 ASN B CA 1
ATOM 6784 C C . ASN B 1 254 ? -0.057 21.562 -4.066 1 98.69 254 ASN B C 1
ATOM 6786 O O . ASN B 1 254 ? -1.111 20.938 -3.926 1 98.69 254 ASN B O 1
ATOM 6790 N N . GLU B 1 255 ? -0.07 22.922 -4.211 1 98.69 255 GLU B N 1
ATOM 6791 C CA . GLU B 1 255 ? -1.322 23.625 -4.453 1 98.69 255 GLU B CA 1
ATOM 6792 C C . GLU B 1 255 ? -2.01 23.125 -5.719 1 98.69 255 GLU B C 1
ATOM 6794 O O . GLU B 1 255 ? -3.221 22.891 -5.723 1 98.69 255 GLU B O 1
ATOM 6799 N N . SER B 1 256 ? -1.204 22.922 -6.758 1 98.81 256 SER B N 1
ATOM 6800 C CA . SER B 1 256 ? -1.744 22.422 -8.016 1 98.81 256 SER B CA 1
ATOM 6801 C C . SER B 1 256 ? -2.33 21.016 -7.836 1 98.81 256 SER B C 1
ATOM 6803 O O . SER B 1 256 ? -3.365 20.703 -8.422 1 98.81 256 SER B O 1
ATOM 6805 N N . LEU B 1 257 ? -1.644 20.219 -7.117 1 98.81 257 LEU B N 1
ATOM 6806 C CA . LEU B 1 257 ? -2.121 18.859 -6.824 1 98.81 257 LEU B CA 1
ATOM 6807 C C . LEU B 1 257 ? -3.482 18.906 -6.141 1 98.81 257 LEU B C 1
ATOM 6809 O O . LEU B 1 257 ? -4.422 18.234 -6.57 1 98.81 257 LEU B O 1
ATOM 6813 N N . ILE B 1 258 ? -3.58 19.719 -5.062 1 98.88 258 ILE B N 1
ATOM 6814 C CA . ILE B 1 258 ? -4.816 19.828 -4.293 1 98.88 258 ILE B CA 1
ATOM 6815 C C . ILE B 1 258 ? -5.934 20.375 -5.184 1 98.88 258 ILE B C 1
ATOM 6817 O O . ILE B 1 258 ? -7.055 19.859 -5.16 1 98.88 258 ILE B O 1
ATOM 6821 N N . CYS B 1 259 ? -5.664 21.375 -5.965 1 98.81 259 CYS B N 1
ATOM 6822 C CA . CYS B 1 259 ? -6.648 21.938 -6.883 1 98.81 259 CYS B CA 1
ATOM 6823 C C . CYS B 1 259 ? -7.141 20.891 -7.867 1 98.81 259 CYS B C 1
ATOM 6825 O O . CYS B 1 259 ? -8.336 20.812 -8.164 1 98.81 259 CYS B O 1
ATOM 6827 N N . ALA B 1 260 ? -6.223 20.047 -8.383 1 98.75 260 ALA B N 1
ATOM 6828 C CA . ALA B 1 260 ? -6.594 19 -9.328 1 98.75 260 ALA B CA 1
ATOM 6829 C C . ALA B 1 260 ? -7.535 17.984 -8.688 1 98.75 260 ALA B C 1
ATOM 6831 O O . ALA B 1 260 ? -8.5 17.547 -9.312 1 98.75 260 ALA B O 1
ATOM 6832 N N . ILE B 1 261 ? -7.25 17.625 -7.496 1 98.75 261 ILE B N 1
ATOM 6833 C CA . ILE B 1 261 ? -8.086 16.672 -6.781 1 98.75 261 ILE B CA 1
ATOM 6834 C C . ILE B 1 261 ? -9.484 17.25 -6.586 1 98.75 261 ILE B C 1
ATOM 6836 O O . ILE B 1 261 ? -10.477 16.594 -6.918 1 98.75 261 ILE B O 1
ATOM 6840 N N . TRP B 1 262 ? -9.594 18.484 -6.02 1 98.56 262 TRP B N 1
ATOM 6841 C CA . TRP B 1 262 ? -10.883 19.109 -5.75 1 98.56 262 TRP B CA 1
ATOM 6842 C C . TRP B 1 262 ? -11.68 19.297 -7.039 1 98.56 262 TRP B C 1
ATOM 6844 O O . TRP B 1 262 ? -12.898 19.109 -7.055 1 98.56 262 TRP B O 1
ATOM 6854 N N . LYS B 1 263 ? -11.016 19.672 -8.086 1 98.62 263 LYS B N 1
ATOM 6855 C CA . LYS B 1 263 ? -11.68 19.844 -9.383 1 98.62 263 LYS B CA 1
ATOM 6856 C C . LYS B 1 263 ? -12.234 18.516 -9.883 1 98.62 263 LYS B C 1
ATOM 6858 O O . LYS B 1 263 ? -13.383 18.438 -10.312 1 98.62 263 LYS B O 1
ATOM 6863 N N . THR B 1 264 ? -11.43 17.469 -9.812 1 98 264 THR B N 1
ATOM 6864 C CA . THR B 1 264 ? -11.805 16.172 -10.352 1 98 264 THR B CA 1
ATOM 6865 C C . THR B 1 264 ? -12.93 15.547 -9.531 1 98 264 THR B C 1
ATOM 6867 O O . THR B 1 264 ? -13.875 14.984 -10.094 1 98 264 THR B O 1
ATOM 6870 N N . VAL B 1 265 ? -12.867 15.664 -8.25 1 97.06 265 VAL B N 1
ATOM 6871 C CA . VAL B 1 265 ? -13.727 14.867 -7.383 1 97.06 265 VAL B CA 1
ATOM 6872 C C . VAL B 1 265 ? -14.984 15.664 -7.035 1 97.06 265 VAL B C 1
ATOM 6874 O O . VAL B 1 265 ? -16.047 15.086 -6.84 1 97.06 265 VAL B O 1
ATOM 6877 N N . LYS B 1 266 ? -14.875 17.047 -6.953 1 96.5 266 LYS B N 1
ATOM 6878 C CA . LYS B 1 266 ? -16 17.844 -6.512 1 96.5 266 LYS B CA 1
ATOM 6879 C C . LYS B 1 266 ? -16.391 18.891 -7.566 1 96.5 266 LYS B C 1
ATOM 6881 O O . LYS B 1 266 ? -17.406 19.562 -7.43 1 96.5 266 LYS B O 1
ATOM 6886 N N . GLY B 1 267 ? -15.633 19 -8.617 1 97.44 267 GLY B N 1
ATOM 6887 C CA . GLY B 1 267 ? -15.898 20.016 -9.617 1 97.44 267 GLY B CA 1
ATOM 6888 C C . GLY B 1 267 ? -15.648 21.438 -9.117 1 97.44 267 GLY B C 1
ATOM 6889 O O . GLY B 1 267 ? -16.234 22.391 -9.633 1 97.44 267 GLY B O 1
ATOM 6890 N N . ILE B 1 268 ? -14.805 21.562 -8.109 1 97.31 268 ILE B N 1
ATOM 6891 C CA . ILE B 1 268 ? -14.578 22.859 -7.48 1 97.31 268 ILE B CA 1
ATOM 6892 C C . ILE B 1 268 ? -13.234 23.422 -7.941 1 97.31 268 ILE B C 1
ATOM 6894 O O . ILE B 1 268 ? -12.211 22.734 -7.883 1 97.31 268 ILE B O 1
ATOM 6898 N N . GLU B 1 269 ? -13.211 24.609 -8.367 1 97.81 269 GLU B N 1
ATOM 6899 C CA . GLU B 1 269 ? -11.984 25.328 -8.688 1 97.81 269 GLU B CA 1
ATOM 6900 C C . GLU B 1 269 ? -11.508 26.156 -7.496 1 97.81 269 GLU B C 1
ATOM 6902 O O . GLU B 1 269 ? -12.148 27.125 -7.105 1 97.81 269 GLU B O 1
ATOM 6907 N N . LEU B 1 270 ? -10.453 25.812 -6.93 1 97.81 270 LEU B N 1
ATOM 6908 C CA . LEU B 1 270 ? -9.891 26.5 -5.777 1 97.81 270 LEU B CA 1
ATOM 6909 C C . LEU B 1 270 ? -9 27.656 -6.223 1 97.81 270 LEU B C 1
ATOM 6911 O O . LEU B 1 270 ? -8.219 27.516 -7.172 1 97.81 270 LEU B O 1
ATOM 6915 N N . PRO B 1 271 ? -9.109 28.766 -5.629 1 96.62 271 PRO B N 1
ATOM 6916 C CA . PRO B 1 271 ? -8.219 29.875 -5.965 1 96.62 271 PRO B CA 1
ATOM 6917 C C . PRO B 1 271 ? -6.793 29.656 -5.457 1 96.62 271 PRO B C 1
ATOM 6919 O O . PRO B 1 271 ? -6.598 29.109 -4.367 1 96.62 271 PRO B 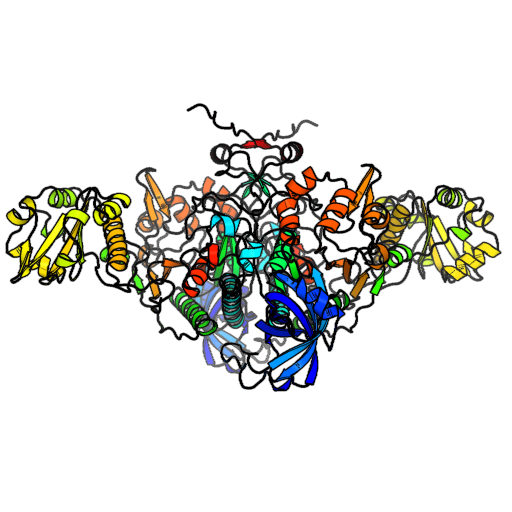O 1
ATOM 6922 N N . ARG B 1 272 ? -5.727 30.016 -6.227 1 95.5 272 ARG B N 1
ATOM 6923 C CA . ARG B 1 272 ? -4.312 29.984 -5.863 1 95.5 272 ARG B CA 1
ATOM 6924 C C . ARG B 1 272 ? -3.684 31.375 -5.996 1 95.5 272 ARG B C 1
ATOM 6926 O O . ARG B 1 272 ? -4.109 32.188 -6.824 1 95.5 272 ARG B O 1
ATOM 6933 N N . PRO B 1 273 ? -2.666 31.719 -5.309 1 98.06 273 PRO B N 1
ATOM 6934 C CA . PRO B 1 273 ? -2.031 30.844 -4.324 1 98.06 273 PRO B CA 1
ATOM 6935 C C . PRO B 1 273 ? -2.826 30.75 -3.023 1 98.06 273 PRO B C 1
ATOM 6937 O O . PRO B 1 273 ? -3.596 31.656 -2.697 1 98.06 273 PRO B O 1
ATOM 6940 N N . PHE B 1 274 ? -2.672 29.703 -2.277 1 98.69 274 PHE B N 1
ATOM 6941 C CA . PHE B 1 274 ? -3.258 29.594 -0.948 1 98.69 274 PHE B CA 1
ATOM 6942 C C . PHE B 1 274 ? -2.65 30.609 -0 1 98.69 274 PHE B C 1
ATOM 6944 O O . PHE B 1 274 ? -1.45 30.891 -0.066 1 98.69 274 PHE B O 1
ATOM 6951 N N . PRO B 1 275 ? -3.479 31.203 0.9 1 98.44 275 PRO B N 1
ATOM 6952 C CA . PRO B 1 275 ? -2.918 32.125 1.894 1 98.44 275 PRO B CA 1
ATOM 6953 C C . PRO B 1 275 ? -1.845 31.469 2.762 1 98.44 275 PRO B C 1
ATOM 6955 O O . PRO B 1 275 ? -1.836 30.25 2.926 1 98.44 275 PRO B O 1
ATOM 6958 N N . ARG B 1 276 ? -0.954 32.344 3.23 1 98.56 276 ARG B N 1
ATOM 6959 C CA . ARG B 1 276 ? 0.124 31.859 4.09 1 98.56 276 ARG B CA 1
ATOM 6960 C C . ARG B 1 276 ? 0.173 32.656 5.395 1 98.56 276 ARG B C 1
ATOM 6962 O O . ARG B 1 276 ? -0.125 33.844 5.414 1 98.56 276 ARG B O 1
ATOM 6969 N N . ILE B 1 277 ? 0.477 32 6.48 1 98.62 277 ILE B N 1
ATOM 6970 C CA . ILE B 1 277 ? 0.703 32.594 7.785 1 98.62 277 ILE B CA 1
ATOM 6971 C C . ILE B 1 277 ? 1.912 31.953 8.453 1 98.62 277 ILE B C 1
ATOM 6973 O O . ILE B 1 277 ? 2.191 30.781 8.234 1 98.62 277 ILE B O 1
ATOM 6977 N N . THR B 1 278 ? 2.725 32.656 9.141 1 98.56 278 THR B N 1
ATOM 6978 C CA . THR B 1 278 ? 3.83 32.062 9.883 1 98.56 278 THR B CA 1
ATOM 6979 C C . THR B 1 278 ? 3.314 31.297 11.094 1 98.56 278 THR B C 1
ATOM 6981 O O . THR B 1 278 ? 2.219 31.578 11.594 1 98.56 278 THR B O 1
ATOM 6984 N N . TRP B 1 279 ? 4.086 30.359 11.547 1 98.38 279 TRP B N 1
ATOM 6985 C CA . TRP B 1 279 ? 3.75 29.641 12.766 1 98.38 279 TRP B CA 1
ATOM 6986 C C . TRP B 1 279 ? 3.529 30.609 13.93 1 98.38 279 TRP B C 1
ATOM 6988 O O . TRP B 1 279 ? 2.566 30.469 14.688 1 98.38 279 TRP B O 1
ATOM 6998 N N . HIS B 1 280 ? 4.352 31.625 14.07 1 97.69 280 HIS B N 1
ATOM 6999 C CA . HIS B 1 280 ? 4.262 32.594 15.164 1 97.69 280 HIS B CA 1
ATOM 7000 C C . HIS B 1 280 ? 2.955 33.375 15.102 1 97.69 280 HIS B C 1
ATOM 7002 O O . HIS B 1 280 ? 2.299 33.562 16.125 1 97.69 280 HIS B O 1
ATOM 7008 N N . ASP B 1 281 ? 2.631 33.781 13.914 1 98.38 281 ASP B N 1
ATOM 7009 C CA . ASP B 1 281 ? 1.381 34.531 13.75 1 98.38 281 ASP B CA 1
ATOM 7010 C C . ASP B 1 281 ? 0.177 33.625 14.039 1 98.38 281 ASP B C 1
ATOM 7012 O O . ASP B 1 281 ? -0.81 34.094 14.625 1 98.38 281 ASP B O 1
ATOM 7016 N N . ALA B 1 282 ? 0.242 32.438 13.57 1 98.62 282 ALA B N 1
ATOM 7017 C CA . ALA B 1 282 ? -0.842 31.484 13.836 1 98.62 282 ALA B CA 1
ATOM 7018 C C . ALA B 1 282 ? -1.046 31.297 15.336 1 98.62 282 ALA B C 1
ATOM 7020 O O . ALA B 1 282 ? -2.18 31.312 15.828 1 98.62 282 ALA B O 1
ATOM 7021 N N . MET B 1 283 ? 0.066 31.125 16.047 1 98.06 283 MET B N 1
ATOM 7022 C CA . MET B 1 283 ? -0.008 30.922 17.484 1 98.06 283 MET B CA 1
ATOM 7023 C C . MET B 1 283 ? -0.507 32.188 18.188 1 98.06 283 MET B C 1
ATOM 7025 O O . MET B 1 283 ? -1.288 32.125 19.141 1 98.06 283 MET B O 1
ATOM 7029 N N . GLU B 1 284 ? -0.058 33.281 17.703 1 97.94 284 GLU B N 1
ATOM 7030 C CA . GLU B 1 284 ? -0.411 34.562 18.328 1 97.94 284 GLU B CA 1
ATOM 7031 C C . GLU B 1 284 ? -1.89 34.875 18.125 1 97.94 284 GLU B C 1
ATOM 7033 O O . GLU B 1 284 ? -2.574 35.281 19.062 1 97.94 284 GLU B O 1
ATOM 7038 N N . HIS B 1 285 ? -2.404 34.625 16.984 1 98.06 285 HIS B N 1
ATOM 7039 C CA . HIS B 1 285 ? -3.727 35.125 16.625 1 98.06 285 HIS B CA 1
ATOM 7040 C C . HIS B 1 285 ? -4.789 34.031 16.766 1 98.06 285 HIS B C 1
ATOM 7042 O O . HIS B 1 285 ? -5.98 34.344 16.859 1 98.06 285 HIS B O 1
ATOM 7048 N N . TYR B 1 286 ? -4.383 32.781 16.781 1 98.5 286 TYR B N 1
ATOM 7049 C CA . TYR B 1 286 ? -5.379 31.734 16.797 1 98.5 286 TYR B CA 1
ATOM 7050 C C . TYR B 1 286 ? -5.086 30.734 17.906 1 98.5 286 TYR B C 1
ATOM 7052 O O . TYR B 1 286 ? -5.93 29.906 18.25 1 98.5 286 TYR B O 1
ATOM 7060 N N . GLY B 1 287 ? -3.854 30.797 18.469 1 98.25 287 GLY B N 1
ATOM 7061 C CA . GLY B 1 287 ? -3.475 29.922 19.578 1 98.25 287 GLY B CA 1
ATOM 7062 C C . GLY B 1 287 ? -3.158 28.5 19.125 1 98.25 287 GLY B C 1
ATOM 7063 O O . GLY B 1 287 ? -3.023 27.609 19.969 1 98.25 287 GLY B O 1
ATOM 7064 N N . THR B 1 288 ? -3.062 28.25 17.844 1 98 288 THR B N 1
ATOM 7065 C CA . THR B 1 288 ? -2.82 26.922 17.297 1 98 288 THR B CA 1
ATOM 7066 C C . THR B 1 288 ? -2.068 27.016 15.969 1 98 288 THR B C 1
ATOM 7068 O O . THR B 1 288 ? -2.074 28.062 15.32 1 98 288 THR B O 1
ATOM 7071 N N . ASP B 1 289 ? -1.399 25.922 15.641 1 97.81 289 ASP B N 1
ATOM 7072 C CA . ASP B 1 289 ? -0.684 25.891 14.367 1 97.81 289 ASP B CA 1
ATOM 7073 C C . ASP B 1 289 ? -1.579 25.359 13.25 1 97.81 289 ASP B C 1
ATOM 7075 O O . ASP B 1 289 ? -1.114 25.125 12.133 1 97.81 289 ASP B O 1
ATOM 7079 N N . ARG B 1 290 ? -2.793 25.125 13.523 1 97.81 290 ARG B N 1
ATOM 7080 C CA . ARG B 1 290 ? -3.768 24.734 12.508 1 97.81 290 ARG B CA 1
ATOM 7081 C C . ARG B 1 290 ? -5.051 25.547 12.641 1 97.81 290 ARG B C 1
ATOM 7083 O O . ARG B 1 290 ? -6.117 25 12.914 1 97.81 290 ARG B O 1
ATOM 7090 N N . PRO B 1 291 ? -5.051 26.797 12.391 1 97.75 291 PRO B N 1
ATOM 7091 C CA . PRO B 1 291 ? -6.172 27.703 12.641 1 97.75 291 PRO B CA 1
ATOM 7092 C C . PRO B 1 291 ? -7.344 27.469 11.695 1 97.75 291 PRO B C 1
ATOM 7094 O O . PRO B 1 291 ? -7.137 27.141 10.523 1 97.75 291 PRO B O 1
ATOM 7097 N N . ASP B 1 292 ? -8.492 27.516 12.203 1 97.69 292 ASP B N 1
ATOM 7098 C CA . ASP B 1 292 ? -9.695 27.625 11.383 1 97.69 292 ASP B CA 1
ATOM 7099 C C . ASP B 1 292 ? -10 29.078 11.031 1 97.69 292 ASP B C 1
ATOM 7101 O O . ASP B 1 292 ? -10.383 29.859 11.898 1 97.69 292 ASP B O 1
ATOM 7105 N N . THR B 1 293 ? -9.891 29.422 9.828 1 97.5 293 THR B N 1
ATOM 7106 C CA . THR B 1 293 ? -10 30.828 9.438 1 97.5 293 THR B CA 1
ATOM 7107 C C . THR B 1 293 ? -11.367 31.109 8.828 1 97.5 293 THR B C 1
ATOM 7109 O O . THR B 1 293 ? -11.57 32.156 8.203 1 97.5 293 THR B O 1
ATOM 7112 N N . ARG B 1 294 ? -12.375 30.312 8.906 1 95.88 294 ARG B N 1
ATOM 7113 C CA . ARG B 1 294 ? -13.711 30.469 8.328 1 95.88 294 ARG B CA 1
ATOM 7114 C C . ARG B 1 294 ? -14.516 31.516 9.094 1 95.88 294 ARG B C 1
ATOM 7116 O O . ARG B 1 294 ? -15.492 32.062 8.57 1 95.88 294 ARG B O 1
ATOM 7123 N N . TYR B 1 295 ? -14.078 31.688 10.375 1 94.94 295 TYR B N 1
ATOM 7124 C CA . TYR B 1 295 ? -14.797 32.625 11.234 1 94.94 295 TYR B CA 1
ATOM 7125 C C . TYR B 1 295 ? -13.82 33.5 12.023 1 94.94 295 TYR B C 1
ATOM 7127 O O . TYR B 1 295 ? -12.633 33.188 12.102 1 94.94 295 TYR B O 1
ATOM 7135 N N . GLY B 1 296 ? -14.164 34.5 12.531 1 93.88 296 GLY B N 1
ATOM 7136 C CA . GLY B 1 296 ? -13.344 35.469 13.266 1 93.88 296 GLY B CA 1
ATOM 7137 C C . GLY B 1 296 ? -13.039 35 14.688 1 93.88 296 GLY B C 1
ATOM 7138 O O . GLY B 1 296 ? -12.641 33.875 14.906 1 93.88 296 GLY B O 1
ATOM 7139 N N . MET B 1 297 ? -13.094 35.875 15.609 1 97.19 297 MET B N 1
ATOM 7140 C CA . MET B 1 297 ? -12.812 35.625 17.016 1 97.19 297 MET B CA 1
ATOM 7141 C C . MET B 1 297 ? -11.336 35.312 17.234 1 97.19 297 MET B C 1
ATOM 7143 O O . MET B 1 297 ? -11 34.344 17.922 1 97.19 297 MET B O 1
ATOM 7147 N N . GLU B 1 298 ? -10.484 36.062 16.609 1 98.25 298 GLU B N 1
ATOM 7148 C CA . GLU B 1 298 ? -9.047 35.875 16.797 1 98.25 298 GLU B CA 1
ATOM 7149 C C . GLU B 1 298 ? -8.625 36.25 18.203 1 98.25 298 GLU B C 1
ATOM 7151 O O . GLU B 1 298 ? -9.273 37.062 18.859 1 98.25 298 GLU B O 1
ATOM 7156 N N . LEU B 1 299 ? -7.605 35.625 18.625 1 98.75 299 LEU B N 1
ATOM 7157 C CA . LEU B 1 299 ? -7.043 35.969 19.938 1 98.75 299 LEU B CA 1
ATOM 7158 C C . LEU B 1 299 ? -6.402 37.344 19.891 1 98.75 299 LEU B C 1
ATOM 7160 O O . LEU B 1 299 ? -5.66 37.656 18.969 1 98.75 299 LEU B O 1
ATOM 7164 N N . THR B 1 300 ? -6.707 38.125 20.828 1 98.62 300 THR B N 1
ATOM 7165 C CA . THR B 1 300 ? -6.086 39.438 21 1 98.62 300 THR B CA 1
ATOM 7166 C C . THR B 1 300 ? -5.254 39.469 22.281 1 98.62 300 THR B C 1
ATOM 7168 O O . THR B 1 300 ? -5.777 39.25 23.375 1 98.62 300 THR B O 1
ATOM 7171 N N . ASN B 1 301 ? -4.004 39.719 22.109 1 98.62 301 ASN B N 1
ATOM 7172 C CA . ASN B 1 301 ? -3.117 39.844 23.266 1 98.62 301 ASN B CA 1
ATOM 7173 C C . ASN B 1 301 ? -3.311 41.188 23.969 1 98.62 301 ASN B C 1
ATOM 7175 O O . ASN B 1 301 ? -3.131 42.25 23.359 1 98.62 301 ASN B O 1
ATOM 7179 N N . VAL B 1 302 ? -3.664 41.219 25.266 1 98.44 302 VAL B N 1
ATOM 7180 C CA . VAL B 1 302 ? -3.93 42.438 26 1 98.44 302 VAL B CA 1
ATOM 7181 C C . VAL B 1 302 ? -3.041 42.5 27.25 1 98.44 302 VAL B C 1
ATOM 7183 O O . VAL B 1 302 ? -3.387 43.156 28.234 1 98.44 302 VAL B O 1
ATOM 7186 N N . SER B 1 303 ? -2.025 41.75 27.219 1 98.44 303 SER B N 1
ATOM 7187 C CA . SER B 1 303 ? -1.118 41.656 28.359 1 98.44 303 SER B CA 1
ATOM 7188 C C . SER B 1 303 ? -0.615 43.031 28.766 1 98.44 303 SER B C 1
ATOM 7190 O O . SER B 1 303 ? -0.543 43.375 29.953 1 98.44 303 SER B O 1
ATOM 7192 N N . ASP B 1 304 ? -0.24 43.875 27.828 1 97.88 304 ASP B N 1
ATOM 7193 C CA . ASP B 1 304 ? 0.319 45.188 28.094 1 97.88 304 ASP B CA 1
ATOM 7194 C C . ASP B 1 304 ? -0.728 46.125 28.719 1 97.88 304 ASP B C 1
ATOM 7196 O O . ASP B 1 304 ? -0.386 47.031 29.453 1 97.88 304 ASP B O 1
ATOM 7200 N N . ILE B 1 305 ? -1.957 45.844 28.422 1 97.56 305 ILE B N 1
ATOM 7201 C CA . ILE B 1 305 ? -3.047 46.688 28.922 1 97.56 305 ILE B CA 1
ATOM 7202 C C . ILE B 1 305 ? -3.295 46.344 30.391 1 97.56 305 ILE B C 1
ATOM 7204 O O . ILE B 1 305 ? -3.611 47.25 31.188 1 97.56 305 ILE B O 1
ATOM 7208 N N . VAL B 1 306 ? -3.062 45.094 30.797 1 97.12 306 VAL B N 1
ATOM 7209 C CA . VAL B 1 306 ? -3.564 44.656 32.094 1 97.12 306 VAL B CA 1
ATOM 7210 C C . VAL B 1 306 ? -2.395 44.375 33.031 1 97.12 306 VAL B C 1
ATOM 7212 O O . VAL B 1 306 ? -2.596 43.938 34.188 1 97.12 306 VAL B O 1
ATOM 7215 N N . LYS B 1 307 ? -1.168 44.531 32.625 1 96.25 307 LYS B N 1
ATOM 7216 C CA . LYS B 1 307 ? 0.018 44.062 33.344 1 96.25 307 LYS B CA 1
ATOM 7217 C C . LYS B 1 307 ? 0.118 44.688 34.719 1 96.25 307 LYS B C 1
ATOM 7219 O O . LYS B 1 307 ? 0.681 44.125 35.656 1 96.25 307 LYS B O 1
ATOM 7224 N N . ASP B 1 308 ? -0.449 46 34.906 1 94.56 308 ASP B N 1
ATOM 7225 C CA . ASP B 1 308 ? -0.265 46.719 36.156 1 94.56 308 ASP B CA 1
ATOM 7226 C C . ASP B 1 308 ? -1.59 46.875 36.906 1 94.56 308 ASP B C 1
ATOM 7228 O O . ASP B 1 308 ? -1.682 47.625 37.875 1 94.56 308 ASP B O 1
ATOM 7232 N N . MET B 1 309 ? -2.539 46.219 36.5 1 94.25 309 MET B N 1
ATOM 7233 C CA . MET B 1 309 ? -3.846 46.406 37.125 1 94.25 309 MET B CA 1
ATOM 7234 C C . MET B 1 309 ? -3.924 45.688 38.469 1 94.25 309 MET B C 1
ATOM 7236 O O . MET B 1 309 ? -3.094 44.812 38.781 1 94.25 309 MET B O 1
ATOM 7240 N N . GLY B 1 310 ? -4.914 46.031 39.281 1 93.62 310 GLY B N 1
ATOM 7241 C CA . GLY B 1 310 ? -5.07 45.469 40.625 1 93.62 310 GLY B CA 1
ATOM 7242 C C . GLY B 1 310 ? -5.645 44.062 40.594 1 93.62 310 GLY B C 1
ATOM 7243 O O . GLY B 1 310 ? -5.531 43.312 41.594 1 93.62 310 GLY B O 1
ATOM 7244 N N . PHE B 1 311 ? -6.172 43.625 39.562 1 95 311 PHE B N 1
ATOM 7245 C CA . PHE B 1 311 ? -6.695 42.281 39.438 1 95 311 PHE B CA 1
ATOM 7246 C C . PHE B 1 311 ? -5.566 41.281 39.25 1 95 311 PHE B C 1
ATOM 7248 O O . PHE B 1 311 ? -5.094 41.094 38.125 1 95 311 PHE B O 1
ATOM 7255 N N . LYS B 1 312 ? -5.25 40.5 40.188 1 94.31 312 LYS B N 1
ATOM 7256 C CA . LYS B 1 312 ? -4.031 39.719 40.281 1 94.31 312 LYS B CA 1
ATOM 7257 C C . LYS B 1 312 ? -4.051 38.531 39.281 1 94.31 312 LYS B C 1
ATOM 7259 O O . LYS B 1 312 ? -2.996 38.062 38.844 1 94.31 312 LYS B O 1
ATOM 7264 N N . VAL B 1 313 ? -5.156 38.094 38.969 1 95.25 313 VAL B N 1
ATOM 7265 C CA . VAL B 1 313 ? -5.242 37 38 1 95.25 313 VAL B CA 1
ATOM 7266 C C . VAL B 1 313 ? -4.594 37.438 36.688 1 95.25 313 VAL B C 1
ATOM 7268 O O . VAL B 1 313 ? -3.842 36.688 36.062 1 95.25 313 VAL B O 1
ATOM 7271 N N . PHE B 1 314 ? -4.84 38.688 36.25 1 97.19 314 PHE B N 1
ATOM 7272 C CA . PHE B 1 314 ? -4.293 39.188 35 1 97.19 314 PHE B CA 1
ATOM 7273 C C . PHE B 1 314 ? -2.85 39.656 35.188 1 97.19 314 PHE B C 1
ATOM 7275 O O . PHE B 1 314 ? -1.941 39.156 34.531 1 97.19 314 PHE B O 1
ATOM 7282 N N . SER B 1 315 ? -2.654 40.531 36.156 1 96.75 315 SER B N 1
ATOM 7283 C CA . SER B 1 315 ? -1.325 41.125 36.375 1 96.75 315 SER B CA 1
ATOM 7284 C C . SER B 1 315 ? -0.327 40.062 36.812 1 96.75 315 SER B C 1
ATOM 7286 O O . SER B 1 315 ? 0.848 40.094 36.438 1 96.75 315 SER B O 1
ATOM 7288 N N . GLY B 1 316 ? -0.755 39.156 37.625 1 97 316 GLY B N 1
ATOM 7289 C CA . GLY B 1 316 ? 0.109 38.062 38.062 1 97 316 GLY B CA 1
ATOM 7290 C C . GLY B 1 316 ? 0.549 37.156 36.938 1 97 316 GLY B C 1
ATOM 7291 O O . GLY B 1 316 ? 1.695 36.719 36.906 1 97 316 GLY B O 1
ATOM 7292 N N . ALA B 1 317 ? -0.377 36.812 36 1 97.19 317 ALA B N 1
ATOM 7293 C CA . ALA B 1 317 ? -0.041 36 34.844 1 97.19 317 ALA B CA 1
ATOM 7294 C C . ALA B 1 317 ? 1.053 36.656 34 1 97.19 317 ALA B C 1
ATOM 7296 O O . ALA B 1 317 ? 1.997 36 33.562 1 97.19 317 ALA B O 1
ATOM 7297 N N . VAL B 1 318 ? 0.947 37.938 33.812 1 97.75 318 VAL B N 1
ATOM 7298 C CA . VAL B 1 318 ? 1.91 38.688 33 1 97.75 318 VAL B CA 1
ATOM 7299 C C . VAL B 1 318 ? 3.254 38.719 33.719 1 97.75 318 VAL B C 1
ATOM 7301 O O . VAL B 1 318 ? 4.305 38.531 33.125 1 97.75 318 VAL B O 1
ATOM 7304 N N . LYS B 1 319 ? 3.238 39 35 1 97.06 319 LYS B N 1
ATOM 7305 C CA . LYS B 1 319 ? 4.453 39.094 35.812 1 97.06 319 LYS B CA 1
ATOM 7306 C C . LYS B 1 319 ? 5.195 37.75 35.844 1 97.06 319 LYS B C 1
ATOM 7308 O O . LYS B 1 319 ? 6.426 37.719 35.906 1 97.06 319 LYS B O 1
ATOM 7313 N N . ALA B 1 320 ? 4.434 36.75 35.781 1 96.81 320 ALA B N 1
ATOM 7314 C CA . ALA B 1 320 ? 5.016 35.406 35.812 1 96.81 320 ALA B CA 1
ATOM 7315 C C . ALA B 1 320 ? 5.57 35.031 34.438 1 96.81 320 ALA B C 1
ATOM 7317 O O . ALA B 1 320 ? 6.105 33.906 34.281 1 96.81 320 ALA B O 1
ATOM 7318 N N . GLY B 1 321 ? 5.473 35.875 33.5 1 95.75 321 GLY B N 1
ATOM 7319 C CA . GLY B 1 321 ? 6.027 35.625 32.156 1 95.75 321 GLY B CA 1
ATOM 7320 C C . GLY B 1 321 ? 5.012 35.031 31.203 1 95.75 321 GLY B C 1
ATOM 7321 O O . GLY B 1 321 ? 5.363 34.625 30.094 1 95.75 321 GLY B O 1
ATOM 7322 N N . GLY B 1 322 ? 3.809 34.938 31.594 1 97.62 322 GLY B N 1
ATOM 7323 C CA . GLY B 1 322 ? 2.734 34.438 30.75 1 97.62 322 GLY B CA 1
ATOM 7324 C C . GLY B 1 322 ? 2.031 35.531 29.953 1 97.62 322 GLY B C 1
ATOM 7325 O O . GLY B 1 322 ? 2.646 36.531 29.594 1 97.62 322 GLY B O 1
ATOM 7326 N N . ALA B 1 323 ? 0.748 35.219 29.625 1 98.19 323 ALA B N 1
ATOM 7327 C CA . ALA B 1 323 ? 0.004 36.156 28.797 1 98.19 323 ALA B CA 1
ATOM 7328 C C . ALA B 1 323 ? -1.453 36.25 29.234 1 98.19 323 ALA B C 1
ATOM 7330 O O . ALA B 1 323 ? -1.957 35.344 29.922 1 98.19 323 ALA B O 1
ATOM 7331 N N . VAL B 1 324 ? -2.023 37.344 28.969 1 98.56 324 VAL B N 1
ATOM 7332 C CA . VAL B 1 324 ? -3.469 37.531 29 1 98.56 324 VAL B CA 1
ATOM 7333 C C . VAL B 1 324 ? -3.988 37.875 27.609 1 98.56 324 VAL B C 1
ATOM 7335 O O . VAL B 1 324 ? -3.58 38.875 27 1 98.56 324 VAL B O 1
ATOM 7338 N N . LYS B 1 325 ? -4.824 36.969 27.094 1 98.75 325 LYS B N 1
ATOM 7339 C CA . LYS B 1 325 ? -5.449 37.188 25.797 1 98.75 325 LYS B CA 1
ATOM 7340 C C . LYS B 1 325 ? -6.965 37.031 25.875 1 98.75 325 LYS B C 1
ATOM 7342 O O . LYS B 1 325 ? -7.488 36.531 26.891 1 98.75 325 LYS B O 1
ATOM 7347 N N . CYS B 1 326 ? -7.648 37.5 24.859 1 98.62 326 CYS B N 1
ATOM 7348 C CA . CYS B 1 326 ? -9.094 37.344 24.859 1 98.62 326 CYS B CA 1
ATOM 7349 C C . CYS B 1 326 ? -9.625 37.156 23.438 1 98.62 326 CYS B C 1
ATOM 7351 O O . CYS B 1 326 ? -8.914 37.406 22.469 1 98.62 326 CYS B O 1
ATOM 7353 N N . ILE B 1 327 ? -10.812 36.594 23.297 1 98.62 327 ILE B N 1
ATOM 7354 C CA . ILE B 1 327 ? -11.57 36.531 22.047 1 98.62 327 ILE B CA 1
ATOM 7355 C C . ILE B 1 327 ? -12.836 37.375 22.172 1 98.62 327 ILE B C 1
ATOM 7357 O O . ILE B 1 327 ? -13.422 37.469 23.25 1 98.62 327 ILE B O 1
ATOM 7361 N N . ALA B 1 328 ? -13.188 38.031 21.109 1 98.44 328 ALA B N 1
ATOM 7362 C CA . ALA B 1 328 ? -14.422 38.812 21.031 1 98.44 328 ALA B CA 1
ATOM 7363 C C . ALA B 1 328 ? -15.516 38.031 20.312 1 98.44 328 ALA B C 1
ATOM 7365 O O . ALA B 1 328 ? -15.391 37.719 19.141 1 98.44 328 ALA B O 1
ATOM 7366 N N . VAL B 1 329 ? -16.578 37.719 21.016 1 98.19 329 VAL B N 1
ATOM 7367 C CA . VAL B 1 329 ? -17.688 36.938 20.484 1 98.19 329 VAL B CA 1
ATOM 7368 C C . VAL B 1 329 ? -18.828 37.875 20.094 1 98.19 329 VAL B C 1
ATOM 7370 O O . VAL B 1 329 ? -19.578 38.344 20.953 1 98.19 329 VAL B O 1
ATOM 7373 N N . PRO B 1 330 ? -18.953 38.094 18.844 1 95.75 330 PRO B N 1
ATOM 7374 C CA . PRO B 1 330 ? -20.062 38.969 18.438 1 95.75 330 PRO B CA 1
ATOM 7375 C C . PRO B 1 330 ? -21.422 38.438 18.859 1 95.75 330 PRO B C 1
ATOM 7377 O O . PRO B 1 330 ? -21.703 37.25 18.656 1 95.75 330 PRO B O 1
ATOM 7380 N N . GLY B 1 331 ? -22.219 39.281 19.406 1 94.81 331 GLY B N 1
ATOM 7381 C CA . GLY B 1 331 ? -23.547 38.875 19.859 1 94.81 331 GLY B CA 1
ATOM 7382 C C . GLY B 1 331 ? -23.5 38 21.078 1 94.81 331 GLY B C 1
ATOM 7383 O O . GLY B 1 331 ? -24.516 37.406 21.453 1 94.81 331 GLY B O 1
ATOM 7384 N N . GLY B 1 332 ? -22.391 37.844 21.672 1 95.81 332 GLY B N 1
ATOM 7385 C CA . GLY B 1 332 ? -22.188 36.906 22.781 1 95.81 332 GLY B CA 1
ATOM 7386 C C . GLY B 1 332 ? -22.984 37.281 24.016 1 95.81 332 GLY B C 1
ATOM 7387 O O . GLY B 1 332 ? -23.312 36.438 24.844 1 95.81 332 GLY B O 1
ATOM 7388 N N . ASN B 1 333 ? -23.312 38.562 24.172 1 94.81 333 ASN B N 1
ATOM 7389 C CA . ASN B 1 333 ? -24.078 39 25.328 1 94.81 333 ASN B CA 1
ATOM 7390 C C . ASN B 1 333 ? -25.406 38.25 25.438 1 94.81 333 ASN B C 1
ATOM 7392 O O . ASN B 1 333 ? -25.812 37.844 26.547 1 94.81 333 ASN B O 1
ATOM 7396 N N . ASP B 1 334 ? -26 38.094 24.344 1 94.75 334 ASP B N 1
ATOM 7397 C CA . ASP B 1 334 ? -27.297 37.438 24.328 1 94.75 334 ASP B CA 1
ATOM 7398 C C . ASP B 1 334 ? -27.156 35.938 24.172 1 94.75 334 ASP B C 1
ATOM 7400 O O . ASP B 1 334 ? -27.922 35.156 24.75 1 94.75 334 ASP B O 1
ATOM 7404 N N . ALA B 1 335 ? -26.141 35.531 23.469 1 96.06 335 ALA B N 1
ATOM 7405 C CA . ALA B 1 335 ? -26.047 34.156 23.016 1 96.06 335 ALA B CA 1
ATOM 7406 C C . ALA B 1 335 ? -25.422 33.281 24.094 1 96.06 335 ALA B C 1
ATOM 7408 O O . ALA B 1 335 ? -25.672 32.062 24.141 1 96.06 335 ALA B O 1
ATOM 7409 N N . VAL B 1 336 ? -24.609 33.844 24.984 1 97.38 336 VAL B N 1
ATOM 7410 C CA . VAL B 1 336 ? -23.875 33.062 25.969 1 97.38 336 VAL B CA 1
ATOM 7411 C C . VAL B 1 336 ? -24.156 33.594 27.375 1 97.38 336 VAL B C 1
ATOM 7413 O O . VAL B 1 336 ? -23.641 34.625 27.766 1 97.38 336 VAL B O 1
ATOM 7416 N N . SER B 1 337 ? -24.859 32.875 28.125 1 96.25 337 SER B N 1
ATOM 7417 C CA . SER B 1 337 ? -25.203 33.312 29.469 1 96.25 337 SER B CA 1
ATOM 7418 C C . SER B 1 337 ? -24.031 33.125 30.438 1 96.25 337 SER B C 1
ATOM 7420 O O . SER B 1 337 ? -23.094 32.375 30.141 1 96.25 337 SER B O 1
ATOM 7422 N N . ASN B 1 338 ? -24.094 33.75 31.562 1 94.31 338 ASN B N 1
ATOM 7423 C CA . ASN B 1 338 ? -23.062 33.625 32.562 1 94.31 338 ASN B CA 1
ATOM 7424 C C . ASN B 1 338 ? -22.922 32.188 33.062 1 94.31 338 ASN B C 1
ATOM 7426 O O . ASN B 1 338 ? -21.828 31.75 33.406 1 94.31 338 ASN B O 1
ATOM 7430 N N . VAL B 1 339 ? -23.984 31.516 33.094 1 95.38 339 VAL B N 1
ATOM 7431 C CA . VAL B 1 339 ? -24 30.156 33.594 1 95.38 339 VAL B CA 1
ATOM 7432 C C . VAL B 1 339 ? -23.094 29.266 32.75 1 95.38 339 VAL B C 1
ATOM 7434 O O . VAL B 1 339 ? -22.469 28.328 33.25 1 95.38 339 VAL B O 1
ATOM 7437 N N . ARG B 1 340 ? -22.953 29.547 31.5 1 96.75 340 ARG B N 1
ATOM 7438 C CA . ARG B 1 340 ? -22.172 28.75 30.562 1 96.75 340 ARG B CA 1
ATOM 7439 C C . ARG B 1 340 ? -20.688 29 30.734 1 96.75 340 ARG B C 1
ATOM 7441 O O . ARG B 1 340 ? -19.859 28.141 30.453 1 96.75 340 ARG B O 1
ATOM 7448 N N . ILE B 1 341 ? -20.344 30.234 31.234 1 96.44 341 ILE B N 1
ATOM 7449 C CA . ILE B 1 341 ? -18.953 30.672 31.297 1 96.44 341 ILE B CA 1
ATOM 7450 C C . ILE B 1 341 ? -18.391 30.391 32.688 1 96.44 341 ILE B C 1
ATOM 7452 O O . ILE B 1 341 ? -17.188 30.375 32.906 1 96.44 341 ILE B O 1
ATOM 7456 N N . LYS B 1 342 ? -19.219 30.156 33.656 1 94.5 342 LYS B N 1
ATOM 7457 C CA . LYS B 1 342 ? -18.844 29.875 35.031 1 94.5 342 LYS B CA 1
ATOM 7458 C C . LYS B 1 342 ? -18.641 28.375 35.281 1 94.5 342 LYS B C 1
ATOM 7460 O O . LYS B 1 342 ? -19 27.562 34.406 1 94.5 342 LYS B O 1
ATOM 7465 N N . PRO B 1 343 ? -18 28.094 36.438 1 94.06 343 PRO B N 1
ATOM 7466 C CA . PRO B 1 343 ? -17.781 26.672 36.719 1 94.06 343 PRO B CA 1
ATOM 7467 C C . PRO B 1 343 ? -19.047 25.844 36.594 1 94.06 343 PRO B C 1
ATOM 7469 O O . PRO B 1 343 ? -20.109 26.234 37.094 1 94.06 343 PRO B O 1
ATOM 7472 N N . GLY B 1 344 ? -18.953 24.672 35.906 1 93.19 344 GLY B N 1
ATOM 7473 C CA . GLY B 1 344 ? -20.094 23.812 35.656 1 93.19 344 GLY B CA 1
ATOM 7474 C C . GLY B 1 344 ? -20.719 24.031 34.281 1 93.19 344 GLY B C 1
ATOM 7475 O O . GLY B 1 344 ? -21.484 23.203 33.812 1 93.19 344 GLY B O 1
ATOM 7476 N N . GLY B 1 345 ? -20.438 25.172 33.688 1 96.56 345 GLY B N 1
ATOM 7477 C CA . GLY B 1 345 ? -20.953 25.484 32.375 1 96.56 345 GLY B CA 1
ATOM 7478 C C . GLY B 1 345 ? -20.172 24.812 31.25 1 96.56 345 GLY B C 1
ATOM 7479 O O . GLY B 1 345 ? -19.047 24.359 31.453 1 96.56 345 GLY B O 1
ATOM 7480 N N . ASP B 1 346 ? -20.781 24.719 30 1 96.94 346 ASP B N 1
ATOM 7481 C CA . ASP B 1 346 ? -20.188 24.016 28.875 1 96.94 346 ASP B CA 1
ATOM 7482 C C . ASP B 1 346 ? -18.984 24.781 28.328 1 96.94 346 ASP B C 1
ATOM 7484 O O . ASP B 1 346 ? -17.953 24.188 28 1 96.94 346 ASP B O 1
ATOM 7488 N N . VAL B 1 347 ? -19.125 26.125 28.25 1 97.69 347 VAL B N 1
ATOM 7489 C CA . VAL B 1 347 ? -18.031 26.922 27.734 1 97.69 347 VAL B CA 1
ATOM 7490 C C . VAL B 1 347 ? -16.844 26.844 28.703 1 97.69 347 VAL B C 1
ATOM 7492 O O . VAL B 1 347 ? -15.695 26.719 28.266 1 97.69 347 VAL B O 1
ATOM 7495 N N . PHE B 1 348 ? -17.141 26.922 29.953 1 96.56 348 PHE B N 1
ATOM 7496 C CA . PHE B 1 348 ? -16.141 26.781 31 1 96.56 348 PHE B CA 1
ATOM 7497 C C . PHE B 1 348 ? -15.453 25.422 30.891 1 96.56 348 PHE B C 1
ATOM 7499 O O . PHE B 1 348 ? -14.227 25.328 30.984 1 96.56 348 PHE B O 1
ATOM 7506 N N . SER B 1 349 ? -16.203 24.438 30.688 1 97 349 SER B N 1
ATOM 7507 C CA . SER B 1 349 ? -15.695 23.062 30.625 1 97 349 SER B CA 1
ATOM 7508 C C . SER B 1 349 ? -14.727 22.891 29.469 1 97 349 SER B C 1
ATOM 7510 O O . SER B 1 349 ? -13.734 22.172 29.578 1 97 349 SER B O 1
ATOM 7512 N N . GLU B 1 350 ? -15.016 23.469 28.359 1 97 350 GLU B N 1
ATOM 7513 C CA . GLU B 1 350 ? -14.125 23.391 27.203 1 97 350 GLU B CA 1
ATOM 7514 C C . GLU B 1 350 ? -12.773 24.031 27.516 1 97 350 GLU B C 1
ATOM 7516 O O . GLU B 1 350 ? -11.727 23.5 27.109 1 97 350 GLU B O 1
ATOM 7521 N N . ALA B 1 351 ? -12.797 25.141 28.172 1 96.94 351 ALA B N 1
ATOM 7522 C CA . ALA B 1 351 ? -11.562 25.812 28.562 1 96.94 351 ALA B CA 1
ATOM 7523 C C . ALA B 1 351 ? -10.766 24.953 29.547 1 96.94 351 ALA B C 1
ATOM 7525 O O . ALA B 1 351 ? -9.539 24.859 29.453 1 96.94 351 ALA B O 1
ATOM 7526 N N . GLN B 1 352 ? -11.453 24.359 30.422 1 95.94 352 GLN B N 1
ATOM 7527 C CA . GLN B 1 352 ? -10.812 23.531 31.453 1 95.94 352 GLN B CA 1
ATOM 7528 C C . GLN B 1 352 ? -10.164 22.297 30.828 1 95.94 352 GLN B C 1
ATOM 7530 O O . GLN B 1 352 ? -9.086 21.875 31.266 1 95.94 352 GLN B O 1
ATOM 7535 N N . LYS B 1 353 ? -10.852 21.734 29.938 1 94.25 353 LYS B N 1
ATOM 7536 C CA . LYS B 1 353 ? -10.312 20.562 29.234 1 94.25 353 LYS B CA 1
ATOM 7537 C C . LYS B 1 353 ? -8.992 20.906 28.547 1 94.25 353 LYS B C 1
ATOM 7539 O O . LYS B 1 353 ? -8.133 20.031 28.391 1 94.25 353 LYS B O 1
ATOM 7544 N N . ALA B 1 354 ? -8.875 22.156 28.203 1 94.38 354 ALA B N 1
ATOM 7545 C CA . ALA B 1 354 ? -7.668 22.594 27.516 1 94.38 354 ALA B CA 1
ATOM 7546 C C . ALA B 1 354 ? -6.602 23.047 28.5 1 94.38 354 ALA B C 1
ATOM 7548 O O . ALA B 1 354 ? -5.531 23.516 28.109 1 94.38 354 ALA B O 1
ATOM 7549 N N . GLY B 1 355 ? -6.867 23.047 29.781 1 93.19 355 GLY B N 1
ATOM 7550 C CA . GLY B 1 355 ? -5.859 23.281 30.812 1 93.19 355 GLY B CA 1
ATOM 7551 C C . GLY B 1 355 ? -6.059 24.578 31.562 1 93.19 355 GLY B C 1
ATOM 7552 O O . GLY B 1 355 ? -5.324 24.891 32.5 1 93.19 355 GLY B O 1
ATOM 7553 N N . ALA B 1 356 ? -7.086 25.328 31.219 1 94.56 356 ALA B N 1
ATOM 7554 C CA . ALA B 1 356 ? -7.301 26.609 31.859 1 94.56 356 ALA B CA 1
ATOM 7555 C C . ALA B 1 356 ? -7.984 26.438 33.219 1 94.56 356 ALA B C 1
ATOM 7557 O O . ALA B 1 356 ? -8.781 25.516 33.406 1 94.56 356 ALA B O 1
ATOM 7558 N N . GLY B 1 357 ? -7.617 27.266 34.125 1 92.75 357 GLY B N 1
ATOM 7559 C CA . GLY B 1 357 ? -8.289 27.266 35.406 1 92.75 357 GLY B CA 1
ATOM 7560 C C . GLY B 1 357 ? -9.672 27.891 35.375 1 92.75 357 GLY B C 1
ATOM 7561 O O . GLY B 1 357 ? -10.508 27.641 36.219 1 92.75 357 GLY B O 1
ATOM 7562 N N . GLY B 1 358 ? -9.859 28.688 34.438 1 92.12 358 GLY B N 1
ATOM 7563 C CA . GLY B 1 358 ? -11.125 29.375 34.25 1 92.12 358 GLY B CA 1
ATOM 7564 C C . GLY B 1 358 ? -11.102 30.406 33.125 1 92.12 358 GLY B C 1
ATOM 7565 O O . GLY B 1 358 ? -10.156 30.453 32.344 1 92.12 358 GLY B O 1
ATOM 7566 N N . LEU B 1 359 ? -12.312 31.109 33.062 1 95.62 359 LEU B N 1
ATOM 7567 C CA . LEU B 1 359 ? -12.484 32.156 32.062 1 95.62 359 LEU B CA 1
ATOM 7568 C C . LEU B 1 359 ? -13 33.438 32.688 1 95.62 359 LEU B C 1
ATOM 7570 O O . LEU B 1 359 ? -13.922 33.406 33.5 1 95.62 359 LEU B O 1
ATOM 7574 N N . ALA B 1 360 ? -12.312 34.5 32.438 1 95.88 360 ALA B N 1
ATOM 7575 C CA . ALA B 1 360 ? -12.875 35.812 32.75 1 95.88 360 ALA B CA 1
ATOM 7576 C C . ALA B 1 360 ? -13.656 36.375 31.578 1 95.88 360 ALA B C 1
ATOM 7578 O O . ALA B 1 360 ? -13.508 35.906 30.438 1 95.88 360 ALA B O 1
ATOM 7579 N N . PHE B 1 361 ? -14.562 37.281 31.906 1 97.5 361 PHE B N 1
ATOM 7580 C CA . PHE B 1 361 ? -15.344 37.781 30.781 1 97.5 361 PHE B CA 1
ATOM 7581 C C . PHE B 1 361 ? -15.711 39.25 31 1 97.5 361 PHE B C 1
ATOM 7583 O O . PHE B 1 361 ? -15.703 39.75 32.156 1 97.5 361 PHE B O 1
ATOM 7590 N N . ILE B 1 362 ? -15.914 39.969 29.984 1 97.12 362 ILE B N 1
ATOM 7591 C CA . ILE B 1 362 ? -16.453 41.312 29.938 1 97.12 362 ILE B CA 1
ATOM 7592 C C . ILE B 1 362 ? -17.562 41.406 28.891 1 97.12 362 ILE B C 1
ATOM 7594 O O . ILE B 1 362 ? -17.391 41 27.75 1 97.12 362 ILE B O 1
ATOM 7598 N N . ARG B 1 363 ? -18.656 41.875 29.328 1 97.44 363 ARG B N 1
ATOM 7599 C CA . ARG B 1 363 ? -19.766 42.125 28.422 1 97.44 363 ARG B CA 1
ATOM 7600 C C . ARG B 1 363 ? -19.828 43.594 28.031 1 97.44 363 ARG B C 1
ATOM 7602 O O . ARG B 1 363 ? -19.906 44.469 28.891 1 97.44 363 ARG B O 1
ATOM 7609 N N . VAL B 1 364 ? -19.797 43.812 26.812 1 97 364 VAL B N 1
ATOM 7610 C CA . VAL B 1 364 ? -19.812 45.188 26.328 1 97 364 VAL B CA 1
ATOM 7611 C C . VAL B 1 364 ? -21.25 45.656 26.078 1 97 364 VAL B C 1
ATOM 7613 O O . VAL B 1 364 ? -21.984 45 25.328 1 97 364 VAL B O 1
ATOM 7616 N N . ARG B 1 365 ? -21.594 46.656 26.672 1 94.88 365 ARG B N 1
ATOM 7617 C CA . ARG B 1 365 ? -22.953 47.188 26.594 1 94.88 365 ARG B CA 1
ATOM 7618 C C . ARG B 1 365 ? -22.984 48.5 25.766 1 94.88 365 ARG B C 1
ATOM 7620 O O . ARG B 1 365 ? -21.969 48.906 25.219 1 94.88 365 ARG B O 1
ATOM 7627 N N . ASP B 1 366 ? -24.203 49.062 25.703 1 91.56 366 ASP B N 1
ATOM 7628 C CA . ASP B 1 366 ? -24.359 50.312 24.953 1 91.56 366 ASP B CA 1
ATOM 7629 C C . ASP B 1 366 ? -23.516 51.406 25.547 1 91.56 366 ASP B C 1
ATOM 7631 O O . ASP B 1 366 ? -23.312 51.469 26.766 1 91.56 366 ASP B O 1
ATOM 7635 N N . GLY B 1 367 ? -22.969 52.281 24.688 1 86.69 367 GLY B N 1
ATOM 7636 C CA . GLY B 1 367 ? -22.188 53.438 25.125 1 86.69 367 GLY B CA 1
ATOM 7637 C C . GLY B 1 367 ? -20.766 53.062 25.531 1 86.69 367 GLY B C 1
ATOM 7638 O O . GLY B 1 367 ? -20.047 53.875 26.109 1 86.69 367 GLY B O 1
ATOM 7639 N N . GLY B 1 368 ? -20.422 51.781 25.312 1 82.88 368 GLY B N 1
ATOM 7640 C CA . GLY B 1 368 ? -19.078 51.344 25.641 1 82.88 368 GLY B CA 1
ATOM 7641 C C . GLY B 1 368 ? -18.938 50.938 27.094 1 82.88 368 GLY B C 1
ATOM 7642 O O . GLY B 1 368 ? -17.828 50.688 27.578 1 82.88 368 GLY B O 1
ATOM 7643 N N . GLU B 1 369 ? -20.031 50.875 27.75 1 90.44 369 GLU B N 1
ATOM 7644 C CA . GLU B 1 369 ? -20 50.406 29.141 1 90.44 369 GLU B CA 1
ATOM 7645 C C . GLU B 1 369 ? -19.703 48.906 29.203 1 90.44 369 GLU B C 1
ATOM 7647 O O . GLU B 1 369 ? -20.094 48.156 28.328 1 90.44 369 GLU B O 1
ATOM 7652 N N . ILE B 1 370 ? -18.953 48.562 30.266 1 94.19 370 ILE B N 1
ATOM 7653 C CA . ILE B 1 370 ? -18.594 47.156 30.391 1 94.19 370 ILE B CA 1
ATOM 7654 C C . ILE B 1 370 ? -19.266 46.594 31.641 1 94.19 370 ILE B C 1
ATOM 7656 O O . ILE B 1 370 ? -19.391 47.25 32.656 1 94.19 370 ILE B O 1
ATOM 7660 N N . ASP B 1 371 ? -19.828 45.438 31.484 1 94.38 371 ASP B N 1
ATOM 7661 C CA . ASP B 1 371 ? -20.375 44.625 32.594 1 94.38 371 ASP B CA 1
ATOM 7662 C C . ASP B 1 371 ? -19.469 43.438 32.875 1 94.38 371 ASP B C 1
ATOM 7664 O O . ASP B 1 371 ? -19.266 42.594 32 1 94.38 371 ASP B O 1
ATOM 7668 N N . THR B 1 372 ? -18.938 43.312 34 1 94.19 372 THR B N 1
ATOM 7669 C CA . THR B 1 372 ? -18 42.281 34.406 1 94.19 372 THR B CA 1
ATOM 7670 C C . THR B 1 372 ? -17.922 42.188 35.938 1 94.19 372 THR B C 1
ATOM 7672 O O . THR B 1 372 ? -18.703 42.844 36.625 1 94.19 372 THR B O 1
ATOM 7675 N N . ILE B 1 373 ? -17.125 41.375 36.438 1 87.44 373 ILE B N 1
ATOM 7676 C CA . ILE B 1 373 ? -16.953 41.281 37.875 1 87.44 373 ILE B CA 1
ATOM 7677 C C . ILE B 1 373 ? -16.297 42.562 38.406 1 87.44 373 ILE B C 1
ATOM 7679 O O . ILE B 1 373 ? -15.5 43.188 37.719 1 87.44 373 ILE B O 1
ATOM 7683 N N . GLY B 1 374 ? -16.578 42.875 39.594 1 87.94 374 GLY B N 1
ATOM 7684 C CA . GLY B 1 374 ? -16.078 44.094 40.219 1 87.94 374 GLY B CA 1
ATOM 7685 C C . GLY B 1 374 ? -14.555 44.188 40.219 1 87.94 374 GLY B C 1
ATOM 7686 O O . GLY B 1 374 ? -13.992 45.25 40 1 87.94 374 GLY B O 1
ATOM 7687 N N . ALA B 1 375 ? -13.969 43.094 40.375 1 88.94 375 ALA B N 1
ATOM 7688 C CA . ALA B 1 375 ? -12.516 43.031 40.469 1 88.94 375 ALA B CA 1
ATOM 7689 C C . ALA B 1 375 ? -11.867 43.531 39.188 1 88.94 375 ALA B C 1
ATOM 7691 O O . ALA B 1 375 ? -10.789 44.125 39.219 1 88.94 375 ALA B O 1
ATOM 7692 N N . ILE B 1 376 ? -12.477 43.344 38.062 1 92.69 376 ILE B N 1
ATOM 7693 C CA . ILE B 1 376 ? -11.953 43.812 36.781 1 92.69 376 ILE B CA 1
ATOM 7694 C C . ILE B 1 376 ? -12.414 45.25 36.531 1 92.69 376 ILE B C 1
ATOM 7696 O O . ILE B 1 376 ? -11.617 46.094 36.125 1 92.69 376 ILE B O 1
ATOM 7700 N N . LYS B 1 377 ? -13.656 45.469 36.75 1 91.25 377 LYS B N 1
ATOM 7701 C CA . LYS B 1 377 ? -14.258 46.75 36.469 1 91.25 377 LYS B CA 1
ATOM 7702 C C . LYS B 1 377 ? -13.562 47.875 37.25 1 91.25 377 LYS B C 1
ATOM 7704 O O . LYS B 1 377 ? -13.273 48.938 36.688 1 91.25 377 LYS B O 1
ATOM 7709 N N . ASP B 1 378 ? -13.234 47.594 38.531 1 92.38 378 ASP B N 1
ATOM 7710 C CA . ASP B 1 378 ? -12.68 48.594 39.438 1 92.38 378 ASP B CA 1
ATOM 7711 C C . ASP B 1 378 ? -11.195 48.812 39.156 1 92.38 378 ASP B C 1
ATOM 7713 O O . ASP B 1 378 ? -10.617 49.812 39.594 1 92.38 378 ASP B O 1
ATOM 7717 N N . ASN B 1 379 ? -10.672 48 38.438 1 93.69 379 ASN B N 1
ATOM 7718 C CA . ASN B 1 379 ? -9.234 48.094 38.219 1 93.69 379 ASN B CA 1
ATOM 7719 C C . ASN B 1 379 ? -8.891 48.406 36.75 1 93.69 379 ASN B C 1
ATOM 7721 O O . ASN B 1 379 ? -7.727 48.406 36.375 1 93.69 379 ASN B O 1
ATOM 7725 N N . LEU B 1 380 ? -9.812 48.625 36 1 93.38 380 LEU B N 1
ATOM 7726 C CA . LEU B 1 380 ? -9.617 49.031 34.625 1 93.38 380 LEU B CA 1
ATOM 7727 C C . LEU B 1 380 ? -9.859 50.531 34.438 1 93.38 380 LEU B C 1
ATOM 7729 O O . LEU B 1 380 ? -10.992 51 34.562 1 93.38 380 LEU B O 1
ATOM 7733 N N . SER B 1 381 ? -8.82 51.25 34.156 1 92.94 381 SER B N 1
ATOM 7734 C CA . SER B 1 381 ? -8.977 52.688 33.938 1 92.94 381 SER B CA 1
ATOM 7735 C C . SER B 1 381 ? -9.773 52.969 32.688 1 92.94 381 SER B C 1
ATOM 7737 O O . SER B 1 381 ? -9.945 52.094 31.844 1 92.94 381 SER B O 1
ATOM 7739 N N . ASP B 1 382 ? -10.258 54.188 32.594 1 92.5 382 ASP B N 1
ATOM 7740 C CA . ASP B 1 382 ? -11.008 54.594 31.391 1 92.5 382 ASP B CA 1
ATOM 7741 C C . ASP B 1 382 ? -10.156 54.438 30.141 1 92.5 382 ASP B C 1
ATOM 7743 O O . ASP B 1 382 ? -10.648 54.062 29.078 1 92.5 382 ASP B O 1
ATOM 7747 N N . GLU B 1 383 ? -8.914 54.812 30.312 1 94.44 383 GLU B N 1
ATOM 7748 C CA . GLU B 1 383 ? -7.992 54.688 29.188 1 94.44 383 GLU B CA 1
ATOM 7749 C C . GLU B 1 383 ? -7.766 53.25 28.781 1 94.44 383 GLU B C 1
ATOM 7751 O O . GLU B 1 383 ? -7.746 52.906 27.594 1 94.44 383 GLU B O 1
ATOM 7756 N N . GLN B 1 384 ? -7.566 52.406 29.719 1 95.19 384 GLN B N 1
ATOM 7757 C CA . GLN B 1 384 ? -7.375 50.969 29.469 1 95.19 384 GLN B CA 1
ATOM 7758 C C . GLN B 1 384 ? -8.617 50.344 28.844 1 95.19 384 GLN B C 1
ATOM 7760 O O . GLN B 1 384 ? -8.516 49.531 27.938 1 95.19 384 GLN B O 1
ATOM 7765 N N . ARG B 1 385 ? -9.742 50.688 29.359 1 94.62 385 ARG B N 1
ATOM 7766 C CA . ARG B 1 385 ? -11.008 50.188 28.828 1 94.62 385 ARG B CA 1
ATOM 7767 C C . ARG B 1 385 ? -11.172 50.562 27.359 1 94.62 385 ARG B C 1
ATOM 7769 O O . ARG B 1 385 ? -11.539 49.719 26.531 1 94.62 385 ARG B O 1
ATOM 7776 N N . GLN B 1 386 ? -10.93 51.812 27.047 1 95.06 386 GLN B N 1
ATOM 7777 C CA . GLN B 1 386 ? -11.055 52.281 25.672 1 95.06 386 GLN B CA 1
ATOM 7778 C C . GLN B 1 386 ? -10.07 51.562 24.75 1 95.06 386 GLN B C 1
ATOM 7780 O O . GLN B 1 386 ? -10.414 51.188 23.625 1 95.06 386 GLN B O 1
ATOM 7785 N N . GLU B 1 387 ? -8.914 51.406 25.203 1 96.69 387 GLU B N 1
ATOM 7786 C CA . GLU B 1 387 ? -7.91 50.688 24.422 1 96.69 387 GLU B CA 1
ATOM 7787 C C . GLU B 1 387 ? -8.32 49.219 24.203 1 96.69 387 GLU B C 1
ATOM 7789 O O . GLU B 1 387 ? -8.133 48.688 23.109 1 96.69 387 GLU B O 1
ATOM 7794 N N . LEU B 1 388 ? -8.773 48.594 25.234 1 96.69 388 LEU B N 1
ATOM 7795 C CA . LEU B 1 388 ? -9.234 47.188 25.156 1 96.69 388 LEU B CA 1
ATOM 7796 C C . LEU B 1 388 ? -10.328 47.062 24.109 1 96.69 388 LEU B C 1
ATOM 7798 O O . LEU B 1 388 ? -10.266 46.156 23.266 1 96.69 388 LEU B O 1
ATOM 7802 N N . LEU B 1 389 ? -11.336 47.906 24.141 1 96.75 389 LEU B N 1
ATOM 7803 C CA . LEU B 1 389 ? -12.453 47.875 23.203 1 96.75 389 LEU B CA 1
ATOM 7804 C C . LEU B 1 389 ? -11.977 48.125 21.781 1 96.75 389 LEU B C 1
ATOM 7806 O O . LEU B 1 389 ? -12.414 47.469 20.844 1 96.75 389 LEU B O 1
ATOM 7810 N N . SER B 1 390 ? -11.086 49.094 21.656 1 97.06 390 SER B N 1
ATOM 7811 C CA . SER B 1 390 ? -10.555 49.438 20.344 1 97.06 390 SER B CA 1
ATOM 7812 C C . SER B 1 390 ? -9.734 48.281 19.766 1 97.06 390 SER B C 1
ATOM 7814 O O . SER B 1 390 ? -9.922 47.906 18.609 1 97.06 390 SER B O 1
ATOM 7816 N N . ARG B 1 391 ? -8.883 47.656 20.531 1 97.88 391 ARG B N 1
ATOM 7817 C CA . ARG B 1 391 ? -7.988 46.625 20.062 1 97.88 391 ARG B CA 1
ATOM 7818 C C . ARG B 1 391 ? -8.766 45.344 19.719 1 97.88 391 ARG B C 1
ATOM 7820 O O . ARG B 1 391 ? -8.406 44.625 18.797 1 97.88 391 ARG B O 1
ATOM 7827 N N . THR B 1 392 ? -9.766 45.062 20.438 1 97.31 392 THR B N 1
ATOM 7828 C CA . THR B 1 392 ? -10.547 43.844 20.219 1 97.31 392 THR B CA 1
ATOM 7829 C C . THR B 1 392 ? -11.625 44.062 19.172 1 97.31 392 THR B C 1
ATOM 7831 O O . THR B 1 392 ? -12.234 43.125 18.672 1 97.31 392 THR B O 1
ATOM 7834 N N . GLY B 1 393 ? -11.914 45.312 18.891 1 95.25 393 GLY B N 1
ATOM 7835 C CA . GLY B 1 393 ? -13.008 45.656 17.984 1 95.25 393 GLY B CA 1
ATOM 7836 C C . GLY B 1 393 ? -14.375 45.375 18.578 1 95.25 393 GLY B C 1
ATOM 7837 O O . GLY B 1 393 ? -15.344 45.156 17.828 1 95.25 393 GLY B O 1
ATOM 7838 N N . ALA B 1 394 ? -14.469 45.281 19.859 1 96.62 394 ALA B N 1
ATOM 7839 C CA . ALA B 1 394 ? -15.719 44.938 20.531 1 96.62 394 ALA B CA 1
ATOM 7840 C C . ALA B 1 394 ? -16.75 46.062 20.391 1 96.62 394 ALA B C 1
ATOM 7842 O O . ALA B 1 394 ? -16.422 47.219 20.547 1 96.62 394 ALA B O 1
ATOM 7843 N N . GLU B 1 395 ? -17.906 45.656 20.031 1 95.75 395 GLU B N 1
ATOM 7844 C CA . GLU B 1 395 ? -19.062 46.531 19.922 1 95.75 395 GLU B CA 1
ATOM 7845 C C . GLU B 1 395 ? -20.141 46.188 20.953 1 95.75 395 GLU B C 1
ATOM 7847 O O . GLU B 1 395 ? -20.062 45.125 21.594 1 95.75 395 GLU B O 1
ATOM 7852 N N . PRO B 1 396 ? -21.062 47.188 21.109 1 96.44 396 PRO B N 1
ATOM 7853 C CA . PRO B 1 396 ? -22.156 46.781 22 1 96.44 396 PRO B CA 1
ATOM 7854 C C . PRO B 1 396 ? -22.766 45.438 21.641 1 96.44 396 PRO B C 1
ATOM 7856 O O . PRO B 1 396 ? -23.047 45.188 20.453 1 96.44 396 PRO B O 1
ATOM 7859 N N . GLY B 1 397 ? -22.875 44.625 22.594 1 96.75 397 GLY B N 1
ATOM 7860 C CA . GLY B 1 397 ? -23.391 43.281 22.359 1 96.75 397 GLY B CA 1
ATOM 7861 C C . GLY B 1 397 ? -22.297 42.219 22.344 1 96.75 397 GLY B C 1
ATOM 7862 O O . GLY B 1 397 ? -22.594 41.031 22.422 1 96.75 397 GLY B O 1
ATOM 7863 N N . THR B 1 398 ? -21.062 42.688 22.344 1 97.75 398 THR B N 1
ATOM 7864 C CA . THR B 1 398 ? -19.922 41.781 22.281 1 97.75 398 THR B CA 1
ATOM 7865 C C . THR B 1 398 ? -19.594 41.188 23.656 1 97.75 398 THR B C 1
ATOM 7867 O O . THR B 1 398 ? -19.656 41.906 24.656 1 97.75 398 THR B O 1
ATOM 7870 N N . LEU B 1 399 ? -19.359 39.906 23.656 1 98.06 399 LEU B N 1
ATOM 7871 C CA . LEU B 1 399 ? -18.828 39.219 24.844 1 98.06 399 LEU B CA 1
ATOM 7872 C C . LEU B 1 399 ? -17.328 38.969 24.688 1 98.06 399 LEU B C 1
ATOM 7874 O O . LEU B 1 399 ? -16.906 38.344 23.734 1 98.06 399 LEU B O 1
ATOM 7878 N N . LEU B 1 400 ? -16.531 39.531 25.562 1 98.25 400 LEU B N 1
ATOM 7879 C CA . LEU B 1 400 ? -15.102 39.25 25.594 1 98.25 400 LEU B CA 1
ATOM 7880 C C . LEU B 1 400 ? -14.805 38.125 26.594 1 98.25 400 LEU B C 1
ATOM 7882 O O . LEU B 1 400 ? -15.227 38.188 27.75 1 98.25 400 LEU B O 1
ATOM 7886 N N . LEU B 1 401 ? -14.125 37.125 26.156 1 98.38 401 LEU B N 1
ATOM 7887 C CA . LEU B 1 401 ? -13.695 36 27.016 1 98.38 401 LEU B CA 1
ATOM 7888 C C . LEU B 1 401 ? -12.18 36 27.141 1 98.38 401 LEU B C 1
ATOM 7890 O O . LEU B 1 401 ? -11.469 35.969 26.125 1 98.38 401 LEU B O 1
ATOM 7894 N N . PHE B 1 402 ? -11.711 35.938 28.375 1 98.25 402 PHE B N 1
ATOM 7895 C CA . PHE B 1 402 ? -10.289 36.094 28.641 1 98.25 402 PHE B CA 1
ATOM 7896 C C . PHE B 1 402 ? -9.68 34.812 29.172 1 98.25 402 PHE B C 1
ATOM 7898 O O . PHE B 1 402 ? -10.289 34.125 29.969 1 98.25 402 PHE B O 1
ATOM 7905 N N . GLY B 1 403 ? -8.508 34.5 28.672 1 97.94 403 GLY B N 1
ATOM 7906 C CA . GLY B 1 403 ? -7.602 33.562 29.297 1 97.94 403 GLY B CA 1
ATOM 7907 C C . GLY B 1 403 ? -6.371 34.219 29.891 1 97.94 403 GLY B C 1
ATOM 7908 O O . GLY B 1 403 ? -5.836 35.188 29.312 1 97.94 403 GLY B O 1
ATOM 7909 N N . ALA B 1 404 ? -5.902 33.75 31.062 1 97.94 404 ALA B N 1
ATOM 7910 C CA . ALA B 1 404 ? -4.723 34.281 31.734 1 97.94 404 ALA B CA 1
ATOM 7911 C C . ALA B 1 404 ? -3.877 33.156 32.312 1 97.94 404 ALA B C 1
ATOM 7913 O O . ALA B 1 404 ? -4.395 32.25 33 1 97.94 404 ALA B O 1
ATOM 7914 N N . GLY B 1 405 ? -2.652 33.125 32.062 1 97.44 405 GLY B N 1
ATOM 7915 C CA . GLY B 1 405 ? -1.721 32.125 32.5 1 97.44 405 GLY B CA 1
ATOM 7916 C C . GLY B 1 405 ? -0.519 31.953 31.594 1 97.44 405 GLY B C 1
ATOM 7917 O O . GLY B 1 405 ? -0.115 32.906 30.922 1 97.44 405 GLY B O 1
ATOM 7918 N N . ASP B 1 406 ? 0.128 30.844 31.703 1 95.56 406 ASP B N 1
ATOM 7919 C CA . ASP B 1 406 ? 1.215 30.609 30.75 1 95.56 406 ASP B CA 1
ATOM 7920 C C . ASP B 1 406 ? 0.708 30.656 29.312 1 95.56 406 ASP B C 1
ATOM 7922 O O . ASP B 1 406 ? -0.397 30.203 29.016 1 95.56 406 ASP B O 1
ATOM 7926 N N . THR B 1 407 ? 1.453 31.156 28.453 1 96.94 407 THR B N 1
ATOM 7927 C CA . THR B 1 407 ? 1.028 31.5 27.094 1 96.94 407 THR B CA 1
ATOM 7928 C C . THR B 1 407 ? 0.491 30.266 26.375 1 96.94 407 THR B C 1
ATOM 7930 O O . THR B 1 407 ? -0.521 30.328 25.672 1 96.94 407 THR B O 1
ATOM 7933 N N . ALA B 1 408 ? 1.167 29.172 26.484 1 95.06 408 ALA B N 1
ATOM 7934 C CA . ALA B 1 408 ? 0.747 27.938 25.797 1 95.06 408 ALA B CA 1
ATOM 7935 C C . ALA B 1 408 ? -0.654 27.531 26.234 1 95.06 408 ALA B C 1
ATOM 7937 O O . ALA B 1 408 ? -1.484 27.156 25.406 1 95.06 408 ALA B O 1
ATOM 7938 N N . THR B 1 409 ? -0.915 27.547 27.484 1 96.81 409 THR B N 1
ATOM 7939 C CA . THR B 1 409 ? -2.213 27.188 28.047 1 96.81 409 THR B CA 1
ATOM 7940 C C . THR B 1 409 ? -3.293 28.156 27.578 1 96.81 409 THR B C 1
ATOM 7942 O O . THR B 1 409 ? -4.395 27.75 27.219 1 96.81 409 THR B O 1
ATOM 7945 N N . VAL B 1 410 ? -2.979 29.469 27.688 1 98.12 410 VAL B N 1
ATOM 7946 C CA . VAL B 1 410 ? -3.92 30.5 27.266 1 98.12 410 VAL B CA 1
ATOM 7947 C C . VAL B 1 410 ? -4.301 30.281 25.812 1 98.12 410 VAL B C 1
ATOM 7949 O O . VAL B 1 410 ? -5.484 30.312 25.453 1 98.12 410 VAL B O 1
ATOM 7952 N N . ASN B 1 411 ? -3.314 30.078 24.969 1 98.31 411 ASN B N 1
ATOM 7953 C CA . ASN B 1 411 ? -3.539 29.828 23.547 1 98.31 411 ASN B CA 1
ATOM 7954 C C . ASN B 1 411 ? -4.438 28.609 23.312 1 98.31 411 ASN B C 1
ATOM 7956 O O . ASN B 1 411 ? -5.43 28.703 22.594 1 98.31 411 ASN B O 1
ATOM 7960 N N . LYS B 1 412 ? -4.117 27.547 23.922 1 97.5 412 LYS B N 1
ATOM 7961 C CA . LYS B 1 412 ? -4.855 26.297 23.766 1 97.5 412 LYS B CA 1
ATOM 7962 C C . LYS B 1 412 ? -6.301 26.453 24.219 1 97.5 412 LYS B C 1
ATOM 7964 O O . LYS B 1 412 ? -7.227 26 23.547 1 97.5 412 LYS B O 1
ATOM 7969 N N . ALA B 1 413 ? -6.496 27.031 25.344 1 98 413 ALA B N 1
ATOM 7970 C CA . ALA B 1 413 ? -7.824 27.188 25.938 1 98 413 ALA B CA 1
ATOM 7971 C C . ALA B 1 413 ? -8.711 28.078 25.062 1 98 413 ALA B C 1
ATOM 7973 O O . ALA B 1 413 ? -9.867 27.734 24.797 1 98 413 ALA B O 1
ATOM 7974 N N . LEU B 1 414 ? -8.172 29.203 24.719 1 98.5 414 LEU B N 1
ATOM 7975 C CA . LEU B 1 414 ? -8.977 30.156 23.953 1 98.5 414 LEU B CA 1
ATOM 7976 C C . LEU B 1 414 ? -9.266 29.594 22.562 1 98.5 414 LEU B C 1
ATOM 7978 O O . LEU B 1 414 ? -10.336 29.859 22 1 98.5 414 LEU B O 1
ATOM 7982 N N . ASP B 1 415 ? -8.305 28.906 21.953 1 98.25 415 ASP B N 1
ATOM 7983 C CA . ASP B 1 415 ? -8.562 28.234 20.672 1 98.25 415 ASP B CA 1
ATOM 7984 C C . ASP B 1 415 ? -9.727 27.25 20.812 1 98.25 415 ASP B C 1
ATOM 7986 O O . ASP B 1 415 ? -10.609 27.203 19.953 1 98.25 415 ASP B O 1
ATOM 7990 N N . ARG B 1 416 ? -9.703 26.438 21.828 1 97.5 416 ARG B N 1
ATOM 7991 C CA . ARG B 1 416 ? -10.75 25.438 22.062 1 97.5 416 ARG B CA 1
ATOM 7992 C C . ARG B 1 416 ? -12.109 26.109 22.219 1 97.5 416 ARG B C 1
ATOM 7994 O O . ARG B 1 416 ? -13.094 25.672 21.625 1 97.5 416 ARG B O 1
ATOM 8001 N N . VAL B 1 417 ? -12.156 27.094 23 1 98.12 417 VAL B N 1
ATOM 8002 C CA . VAL B 1 417 ? -13.398 27.828 23.25 1 98.12 417 VAL B CA 1
ATOM 8003 C C . VAL B 1 417 ? -13.891 28.469 21.953 1 98.12 417 VAL B C 1
ATOM 8005 O O . VAL B 1 417 ? -15.086 28.438 21.656 1 98.12 417 VAL B O 1
ATOM 8008 N N . ARG B 1 418 ? -12.945 29.062 21.25 1 98.12 418 ARG B N 1
ATOM 8009 C CA . ARG B 1 418 ? -13.25 29.672 19.969 1 98.12 418 ARG B CA 1
ATOM 8010 C C . ARG B 1 418 ? -13.922 28.672 19.031 1 98.12 418 ARG B C 1
ATOM 8012 O O . ARG B 1 418 ? -14.969 28.969 18.453 1 98.12 418 ARG B O 1
ATOM 8019 N N . GLN B 1 419 ? -13.367 27.531 18.875 1 96.75 419 GLN B N 1
ATOM 8020 C CA . GLN B 1 419 ? -13.898 26.5 18 1 96.75 419 GLN B CA 1
ATOM 8021 C C . GLN B 1 419 ? -15.273 26.031 18.469 1 96.75 419 GLN B C 1
ATOM 8023 O O . GLN B 1 419 ? -16.188 25.844 17.672 1 96.75 419 GLN B O 1
ATOM 8028 N N . TYR B 1 420 ? -15.422 25.828 19.75 1 96.88 420 TYR B N 1
ATOM 8029 C CA . TYR B 1 420 ? -16.672 25.359 20.344 1 96.88 420 TYR B CA 1
ATOM 8030 C C . TYR B 1 420 ? -17.797 26.359 20.094 1 96.88 420 TYR B C 1
ATOM 8032 O O . TYR B 1 420 ? -18.875 25.969 19.641 1 96.88 420 TYR B O 1
ATOM 8040 N N . LEU B 1 421 ? -17.531 27.562 20.375 1 97.38 421 LEU B N 1
ATOM 8041 C CA . LEU B 1 421 ? -18.547 28.609 20.219 1 97.38 421 LEU B CA 1
ATOM 8042 C C . LEU B 1 421 ? -18.906 28.812 18.766 1 97.38 421 LEU B C 1
ATOM 8044 O O . LEU B 1 421 ? -20.047 29.109 18.438 1 97.38 421 LEU B O 1
ATOM 8048 N N . ALA B 1 422 ? -17.891 28.75 17.891 1 96.88 422 ALA B N 1
ATOM 8049 C CA . ALA B 1 422 ? -18.156 28.891 16.469 1 96.88 422 ALA B CA 1
ATOM 8050 C C . ALA B 1 422 ? -19.188 27.859 16.016 1 96.88 422 ALA B C 1
ATOM 8052 O O . ALA B 1 422 ? -20.094 28.188 15.234 1 96.88 422 ALA B O 1
ATOM 8053 N N . LYS B 1 423 ? -19.047 26.672 16.422 1 94.38 423 LYS B N 1
ATOM 8054 C CA . LYS B 1 423 ? -20 25.625 16.078 1 94.38 423 LYS B CA 1
ATOM 8055 C C . LYS B 1 423 ? -21.344 25.859 16.734 1 94.38 423 LYS B C 1
ATOM 8057 O O . LYS B 1 423 ? -22.391 25.75 16.078 1 94.38 423 LYS B O 1
ATOM 8062 N N . GLU B 1 424 ? -21.359 26.219 18.016 1 94.62 424 GLU B N 1
ATOM 8063 C CA . GLU B 1 424 ? -22.578 26.391 18.797 1 94.62 424 GLU B CA 1
ATOM 8064 C C . GLU B 1 424 ? -23.391 27.562 18.266 1 94.62 424 GLU B C 1
ATOM 8066 O O . GLU B 1 424 ? -24.625 27.547 18.328 1 94.62 424 GLU B O 1
ATOM 8071 N N . LEU B 1 425 ? -22.719 28.547 17.844 1 95.19 425 LEU B N 1
ATOM 8072 C CA . LEU B 1 425 ? -23.406 29.766 17.422 1 95.19 425 LEU B CA 1
ATOM 8073 C C . LEU B 1 425 ? -23.703 29.719 15.922 1 95.19 425 LEU B C 1
ATOM 8075 O O . LEU B 1 425 ? -24.188 30.703 15.352 1 95.19 425 LEU B O 1
ATOM 8079 N N . GLY B 1 426 ? -23.312 28.594 15.281 1 93.56 426 GLY B N 1
ATOM 8080 C CA . GLY B 1 426 ? -23.656 28.391 13.883 1 93.56 426 GLY B CA 1
ATOM 8081 C C . GLY B 1 426 ? -22.828 29.219 12.93 1 93.56 426 GLY B C 1
ATOM 8082 O O . GLY B 1 426 ? -23.297 29.609 11.852 1 93.56 426 GLY B O 1
ATOM 8083 N N . MET B 1 427 ? -21.672 29.562 13.406 1 94.69 427 MET B N 1
ATOM 8084 C CA . MET B 1 427 ? -20.812 30.375 12.547 1 94.69 427 MET B CA 1
ATOM 8085 C C . MET B 1 427 ? -20.203 29.516 11.438 1 94.69 427 MET B C 1
ATOM 8087 O O . MET B 1 427 ? -19.703 30.047 10.445 1 94.69 427 MET B O 1
ATOM 8091 N N . VAL B 1 428 ? -20.172 28.188 11.547 1 94.06 428 VAL B N 1
ATOM 8092 C CA . VAL B 1 428 ? -19.734 27.234 10.531 1 94.06 428 VAL B CA 1
ATOM 8093 C C . VAL B 1 428 ? -20.828 26.188 10.305 1 94.06 428 VAL B C 1
ATOM 8095 O O . VAL B 1 428 ? -21.562 25.828 11.234 1 94.06 428 VAL B O 1
ATOM 8098 N N . LYS B 1 429 ? -20.891 25.703 9.086 1 92.62 429 LYS B N 1
ATOM 8099 C CA . LYS B 1 429 ? -21.875 24.688 8.758 1 92.62 429 LYS B CA 1
ATOM 8100 C C . LYS B 1 429 ? -21.438 23.297 9.227 1 92.62 429 LYS B C 1
ATOM 8102 O O . LYS B 1 429 ? -20.25 23.078 9.453 1 92.62 429 LYS B O 1
ATOM 8107 N N . ALA B 1 430 ? -22.5 22.453 9.297 1 90.62 430 ALA B N 1
ATOM 8108 C CA . ALA B 1 430 ? -22.203 21.047 9.586 1 90.62 430 ALA B CA 1
ATOM 8109 C C . ALA B 1 430 ? -21.344 20.438 8.477 1 90.62 430 ALA B C 1
ATOM 8111 O O . ALA B 1 430 ? -21.422 20.859 7.32 1 90.62 430 ALA B O 1
ATOM 8112 N N . ASP B 1 431 ? -20.531 19.484 8.812 1 88.56 431 ASP B N 1
ATOM 8113 C CA . ASP B 1 431 ? -19.578 18.875 7.891 1 88.56 431 ASP B CA 1
ATOM 8114 C C . ASP B 1 431 ? -20.281 18.391 6.617 1 88.56 431 ASP B C 1
ATOM 8116 O O . ASP B 1 431 ? -19.766 18.578 5.512 1 88.56 431 ASP B O 1
ATOM 8120 N N . ARG B 1 432 ? -21.391 17.859 6.711 1 89.38 432 ARG B N 1
ATOM 8121 C CA . ARG B 1 432 ? -22.141 17.312 5.578 1 89.38 432 ARG B CA 1
ATOM 8122 C C . ARG B 1 432 ? -22.578 18.406 4.625 1 89.38 432 ARG B C 1
ATOM 8124 O O . ARG B 1 432 ? -22.766 18.172 3.432 1 89.38 432 ARG B O 1
ATOM 8131 N N . ASP B 1 433 ? -22.688 19.594 5.219 1 91.94 433 ASP B N 1
ATOM 8132 C CA . ASP B 1 433 ? -23.203 20.703 4.43 1 91.94 433 ASP B CA 1
ATOM 8133 C C . ASP B 1 433 ? -22.094 21.719 4.137 1 91.94 433 ASP B C 1
ATOM 8135 O O . ASP B 1 433 ? -22.359 22.828 3.668 1 91.94 433 ASP B O 1
ATOM 8139 N N . ASN B 1 434 ? -20.875 21.297 4.414 1 91.69 434 ASN B N 1
ATOM 8140 C CA . ASN B 1 434 ? -19.766 22.219 4.266 1 91.69 434 ASN B CA 1
ATOM 8141 C C . ASN B 1 434 ? -19.594 22.672 2.818 1 91.69 434 ASN B C 1
ATOM 8143 O O . ASN B 1 434 ? -19.594 21.859 1.899 1 91.69 434 ASN B O 1
ATOM 8147 N N . ASP B 1 435 ? -19.484 23.938 2.615 1 92.31 435 ASP B N 1
ATOM 8148 C CA . ASP B 1 435 ? -19.266 24.484 1.28 1 92.31 435 ASP B CA 1
ATOM 8149 C C . ASP B 1 435 ? -18.094 25.469 1.279 1 92.31 435 ASP B C 1
ATOM 8151 O O . ASP B 1 435 ? -17.906 26.219 0.314 1 92.31 435 ASP B O 1
ATOM 8155 N N . GLN B 1 436 ? -17.453 25.531 2.408 1 94.56 436 GLN B N 1
ATOM 8156 C CA . GLN B 1 436 ? -16.281 26.406 2.535 1 94.56 436 GLN B CA 1
ATOM 8157 C C . GLN B 1 436 ? -14.992 25.578 2.619 1 94.56 436 GLN B C 1
ATOM 8159 O O . GLN B 1 436 ? -14.906 24.641 3.408 1 94.56 436 GLN B O 1
ATOM 8164 N N . TRP B 1 437 ? -14.055 25.938 1.772 1 97.06 437 TRP B N 1
ATOM 8165 C CA . TRP B 1 437 ? -12.75 25.281 1.738 1 97.06 437 TRP B CA 1
ATOM 8166 C C . TRP B 1 437 ? -11.633 26.297 1.967 1 97.06 437 TRP B C 1
ATOM 8168 O O . TRP B 1 437 ? -11.016 26.766 1.013 1 97.06 437 TRP B O 1
ATOM 8178 N N . ASN B 1 438 ? -11.367 26.578 3.277 1 97.5 438 ASN B N 1
ATOM 8179 C CA . ASN B 1 438 ? -10.352 27.562 3.635 1 97.5 438 ASN B CA 1
ATOM 8180 C C . ASN B 1 438 ? -8.977 26.922 3.797 1 97.5 438 ASN B C 1
ATOM 8182 O O . ASN B 1 438 ? -8.602 26.531 4.898 1 97.5 438 ASN B O 1
ATOM 8186 N N . PHE B 1 439 ? -8.25 26.906 2.723 1 98.5 439 PHE B N 1
ATOM 8187 C CA . PHE B 1 439 ? -6.879 26.406 2.736 1 98.5 439 PHE B CA 1
ATOM 8188 C C . PHE B 1 439 ? -5.922 27.484 3.252 1 98.5 439 PHE B C 1
ATOM 8190 O O . PHE B 1 439 ? -6.09 28.672 2.955 1 98.5 439 PHE B O 1
ATOM 8197 N N . LEU B 1 440 ? -4.914 27.016 4.023 1 98.44 440 LEU B N 1
ATOM 8198 C CA . LEU B 1 440 ? -3.926 27.938 4.586 1 98.44 440 LEU B CA 1
ATOM 8199 C C . LEU B 1 440 ? -2.598 27.219 4.824 1 98.44 440 LEU B C 1
ATOM 8201 O O . LEU B 1 440 ? -2.559 26.172 5.465 1 98.44 440 LEU B O 1
ATOM 8205 N N . TRP B 1 441 ? -1.479 27.766 4.234 1 98.81 441 TRP B N 1
ATOM 8206 C CA . TRP B 1 441 ? -0.152 27.266 4.578 1 98.81 441 TRP B CA 1
ATOM 8207 C C . TRP B 1 441 ? 0.339 27.875 5.883 1 98.81 441 TRP B C 1
ATOM 8209 O O . TRP B 1 441 ? 0.313 29.094 6.051 1 98.81 441 TRP B O 1
ATOM 8219 N N . VAL B 1 442 ? 0.732 27.094 6.816 1 98.81 442 VAL B N 1
ATOM 8220 C CA . VAL B 1 442 ? 1.51 27.562 7.957 1 98.81 442 VAL B CA 1
ATOM 8221 C C . VAL B 1 442 ? 2.994 27.312 7.715 1 98.81 442 VAL B C 1
ATOM 8223 O O . VAL B 1 442 ? 3.4 26.172 7.461 1 98.81 442 VAL B O 1
ATOM 8226 N N . VAL B 1 443 ? 3.84 28.375 7.773 1 98.5 443 VAL B N 1
ATOM 8227 C CA . VAL B 1 443 ? 5.25 28.266 7.418 1 98.5 443 VAL B CA 1
ATOM 8228 C C . VAL B 1 443 ? 6.113 28.828 8.555 1 98.5 443 VAL B C 1
ATOM 8230 O O . VAL B 1 443 ? 5.59 29.312 9.555 1 98.5 443 VAL B O 1
ATOM 8233 N N . ASP B 1 444 ? 7.426 28.641 8.453 1 97.81 444 ASP B N 1
ATOM 8234 C CA . ASP B 1 444 ? 8.422 29.203 9.352 1 97.81 444 ASP B CA 1
ATOM 8235 C C . ASP B 1 444 ? 8.25 28.656 10.766 1 97.81 444 ASP B C 1
ATOM 8237 O O . ASP B 1 444 ? 8.18 29.422 11.734 1 97.81 444 ASP B O 1
ATOM 8241 N N . PHE B 1 445 ? 8.172 27.359 10.828 1 98.38 445 PHE B N 1
ATOM 8242 C CA . PHE B 1 445 ? 8.094 26.703 12.133 1 98.38 445 PHE B CA 1
ATOM 8243 C C . PHE B 1 445 ? 9.414 26.812 12.875 1 98.38 445 PHE B C 1
ATOM 8245 O O . PHE B 1 445 ? 10.484 26.812 12.266 1 98.38 445 PHE B O 1
ATOM 8252 N N . PRO B 1 446 ? 9.305 26.922 14.234 1 97.5 446 PRO B N 1
ATOM 8253 C CA . PRO B 1 446 ? 10.555 26.703 14.961 1 97.5 446 PRO B CA 1
ATOM 8254 C C . PRO B 1 446 ? 11.148 25.312 14.734 1 97.5 446 PRO B C 1
ATOM 8256 O O . PRO B 1 446 ? 10.406 24.328 14.656 1 97.5 446 PRO B O 1
ATOM 8259 N N . MET B 1 447 ? 12.492 25.234 14.703 1 96.94 447 MET B N 1
ATOM 8260 C CA . MET B 1 447 ? 13.148 23.938 14.547 1 96.94 447 MET B CA 1
ATOM 8261 C C . MET B 1 447 ? 12.883 23.047 15.75 1 96.94 447 MET B C 1
ATOM 8263 O O . MET B 1 447 ? 12.773 21.828 15.617 1 96.94 447 MET B O 1
ATOM 8267 N N . PHE B 1 448 ? 12.859 23.719 16.922 1 96.31 448 PHE B N 1
ATOM 8268 C CA . PHE B 1 448 ? 12.844 22.953 18.172 1 96.31 448 PHE B CA 1
ATOM 8269 C C . PHE B 1 448 ? 11.836 23.531 19.156 1 96.31 448 PHE B C 1
ATOM 8271 O O . PHE B 1 448 ? 11.461 24.703 19.047 1 96.31 448 PHE B O 1
ATOM 8278 N N . GLU B 1 449 ? 11.344 22.719 19.938 1 93.25 449 GLU B N 1
ATOM 8279 C CA . GLU B 1 449 ? 10.609 23.078 21.141 1 93.25 449 GLU B CA 1
ATOM 8280 C C . GLU B 1 449 ? 11.297 22.547 22.391 1 93.25 449 GLU B C 1
ATOM 8282 O O . GLU B 1 449 ? 11.812 21.422 22.391 1 93.25 449 GLU B O 1
ATOM 8287 N N . PHE B 1 450 ? 11.359 23.344 23.391 1 90.94 450 PHE B N 1
ATOM 8288 C CA . PHE B 1 450 ? 12.016 22.922 24.625 1 90.94 450 PHE B CA 1
ATOM 8289 C C . PHE B 1 450 ? 11.055 22.141 25.5 1 90.94 450 PHE B C 1
ATOM 8291 O O . PHE B 1 450 ? 9.961 22.609 25.812 1 90.94 450 PHE B O 1
ATOM 8298 N N . ASN B 1 451 ? 11.477 20.953 25.844 1 89.38 451 ASN B N 1
ATOM 8299 C CA . ASN B 1 451 ? 10.742 20.125 26.781 1 89.38 451 ASN B CA 1
ATOM 8300 C C . ASN B 1 451 ? 11.227 20.344 28.219 1 89.38 451 ASN B C 1
ATOM 8302 O O . ASN B 1 451 ? 12.234 19.781 28.625 1 89.38 451 ASN B O 1
ATOM 8306 N N . GLY B 1 452 ? 10.453 20.969 28.984 1 86.5 452 GLY B N 1
ATOM 8307 C CA . GLY B 1 452 ? 10.828 21.297 30.359 1 86.5 452 GLY B CA 1
ATOM 8308 C C . GLY B 1 452 ? 10.93 20.078 31.25 1 86.5 452 GLY B C 1
ATOM 8309 O O . GLY B 1 452 ? 11.805 20.016 32.125 1 86.5 452 GLY B O 1
ATOM 8310 N N . ASP B 1 453 ? 10.125 19.141 31.031 1 86.75 453 ASP B N 1
ATOM 8311 C CA . ASP B 1 453 ? 10.109 17.938 31.844 1 86.75 453 ASP B CA 1
ATOM 8312 C C . ASP B 1 453 ? 11.375 17.109 31.641 1 86.75 453 ASP B C 1
ATOM 8314 O O . ASP B 1 453 ? 11.922 16.547 32.594 1 86.75 453 ASP B O 1
ATOM 8318 N N . GLU B 1 454 ? 11.867 17.094 30.469 1 85.44 454 GLU B N 1
ATOM 8319 C CA . GLU B 1 454 ? 13.039 16.297 30.141 1 85.44 454 GLU B CA 1
ATOM 8320 C C . GLU B 1 454 ? 14.281 17.172 30 1 85.44 454 GLU B C 1
ATOM 8322 O O . GLU B 1 454 ? 15.391 16.672 29.797 1 85.44 454 GLU B O 1
ATOM 8327 N N . ASN B 1 455 ? 14.078 18.375 30.141 1 88.06 455 ASN B N 1
ATOM 8328 C CA . ASN B 1 455 ? 15.164 19.359 30.062 1 88.06 455 ASN B CA 1
ATOM 8329 C C . ASN B 1 455 ? 16 19.156 28.797 1 88.06 455 ASN B C 1
ATOM 8331 O O . ASN B 1 455 ? 17.219 19.016 28.875 1 88.06 455 ASN B O 1
ATOM 8335 N N . ARG B 1 456 ? 15.336 19.094 27.688 1 90.5 456 ARG B N 1
ATOM 8336 C CA . ARG B 1 456 ? 16.016 18.938 26.406 1 90.5 456 ARG B CA 1
ATOM 8337 C C . ARG B 1 456 ? 15.164 19.5 25.266 1 90.5 456 ARG B C 1
ATOM 8339 O O . ARG B 1 456 ? 13.961 19.719 25.438 1 90.5 456 ARG B O 1
ATOM 8346 N N . TYR B 1 457 ? 15.82 19.781 24.109 1 93.12 457 TYR B N 1
ATOM 8347 C CA . TYR B 1 457 ? 15.125 20.188 22.891 1 93.12 457 TYR B CA 1
ATOM 8348 C C . TYR B 1 457 ? 14.555 18.984 22.156 1 93.12 457 TYR B C 1
ATOM 8350 O O . TYR B 1 457 ? 15.133 17.891 22.203 1 93.12 457 TYR B O 1
ATOM 8358 N N . GLU B 1 458 ? 13.469 19.188 21.625 1 92.31 458 GLU B N 1
ATOM 8359 C CA . GLU B 1 458 ? 12.859 18.234 20.703 1 92.31 458 GLU B CA 1
ATOM 8360 C C . GLU B 1 458 ? 12.539 18.891 19.359 1 92.31 458 GLU B C 1
ATOM 8362 O O . GLU B 1 458 ? 12.258 20.078 19.297 1 92.31 458 GLU B O 1
ATOM 8367 N N . ALA B 1 459 ? 12.703 18.172 18.359 1 92.44 459 ALA B N 1
ATOM 8368 C CA . ALA B 1 459 ? 12.289 18.703 17.062 1 92.44 459 ALA B CA 1
ATOM 8369 C C . ALA B 1 459 ? 10.789 18.953 17.031 1 92.44 459 ALA B C 1
ATOM 8371 O O . ALA B 1 459 ? 10 18.125 17.5 1 92.44 459 ALA B O 1
ATOM 8372 N N . LEU B 1 460 ? 10.367 20.078 16.547 1 93.19 460 LEU B N 1
ATOM 8373 C CA . LEU B 1 460 ? 8.945 20.375 16.484 1 93.19 460 LEU B CA 1
ATOM 8374 C C . LEU B 1 460 ? 8.25 19.484 15.453 1 93.19 460 LEU B C 1
ATOM 8376 O O . LEU B 1 460 ? 7.16 18.969 15.711 1 93.19 460 LEU B O 1
ATOM 8380 N N . HIS B 1 461 ? 8.812 19.312 14.234 1 91.81 461 HIS B N 1
ATOM 8381 C CA . HIS B 1 461 ? 8.312 18.375 13.227 1 91.81 461 HIS B CA 1
ATOM 8382 C C . HIS B 1 461 ? 9.078 17.047 13.281 1 91.81 461 HIS B C 1
ATOM 8384 O O . HIS B 1 461 ? 8.594 16.078 13.852 1 91.81 461 HIS B O 1
ATOM 8390 N N . HIS B 1 462 ? 10.25 17 12.75 1 91 462 HIS B N 1
ATOM 8391 C CA . HIS B 1 462 ? 11.211 15.898 12.82 1 91 462 HIS B CA 1
ATOM 8392 C C . HIS B 1 462 ? 12.641 16.406 12.648 1 91 462 HIS B C 1
ATOM 8394 O O . HIS B 1 462 ? 12.852 17.531 12.18 1 91 462 HIS B O 1
ATOM 8400 N N . PRO B 1 463 ? 13.555 15.695 13.047 1 93.94 463 PRO B N 1
ATOM 8401 C CA . PRO B 1 463 ? 14.93 16.203 13.125 1 93.94 463 PRO B CA 1
ATOM 8402 C C . PRO B 1 463 ? 15.617 16.25 11.766 1 93.94 463 PRO B C 1
ATOM 8404 O O . PRO B 1 463 ? 16.828 16.484 11.688 1 93.94 463 PRO B O 1
ATOM 8407 N N . PHE B 1 464 ? 14.906 16 10.711 1 96.25 464 PHE B N 1
ATOM 8408 C CA . PHE B 1 464 ? 15.516 15.961 9.383 1 96.25 464 PHE B CA 1
ATOM 8409 C C . PHE B 1 464 ? 15.141 17.203 8.578 1 96.25 464 PHE B C 1
ATOM 8411 O O . PHE B 1 464 ? 15.484 17.297 7.398 1 96.25 464 PHE B O 1
ATOM 8418 N N . CYS B 1 465 ? 14.477 18.188 9.188 1 96.94 465 CYS B N 1
ATOM 8419 C CA . CYS B 1 465 ? 14.102 19.453 8.547 1 96.94 465 CYS B CA 1
ATOM 8420 C C . CYS B 1 465 ? 15.312 20.359 8.383 1 96.94 465 CYS B C 1
ATOM 8422 O O . CYS B 1 465 ? 16.141 20.469 9.289 1 96.94 465 CYS B O 1
ATOM 8424 N N . ALA B 1 466 ? 15.406 21 7.258 1 98.06 466 ALA B N 1
ATOM 8425 C CA . ALA B 1 466 ? 16.469 21.984 7.055 1 98.06 466 ALA B CA 1
ATOM 8426 C C . ALA B 1 466 ? 16.125 23.297 7.754 1 98.06 466 ALA B C 1
ATOM 8428 O O . ALA B 1 466 ? 14.977 23.75 7.738 1 98.06 466 ALA B O 1
ATOM 8429 N N . PRO B 1 467 ? 17.109 23.922 8.43 1 98 467 PRO B N 1
ATOM 8430 C CA . PRO B 1 467 ? 16.906 25.25 9 1 98 467 PRO B CA 1
ATOM 8431 C C . PRO B 1 467 ? 16.906 26.359 7.941 1 98 467 PRO B C 1
ATOM 8433 O O . PRO B 1 467 ? 17.469 26.172 6.859 1 98 467 PRO B O 1
ATOM 8436 N N . ASN B 1 468 ? 16.234 27.422 8.289 1 97.06 468 ASN B N 1
ATOM 8437 C CA . ASN B 1 468 ? 16.375 28.609 7.465 1 97.06 468 ASN B CA 1
ATOM 8438 C C . ASN B 1 468 ? 17.828 29.094 7.41 1 97.06 468 ASN B C 1
ATOM 8440 O O . ASN B 1 468 ? 18.469 29.281 8.453 1 97.06 468 ASN B O 1
ATOM 8444 N N . ALA B 1 469 ? 18.297 29.281 6.27 1 94 469 ALA B N 1
ATOM 8445 C CA . ALA B 1 469 ? 19.703 29.609 6.062 1 94 469 ALA B CA 1
ATOM 8446 C C . ALA B 1 469 ? 20.062 30.922 6.746 1 94 469 ALA B C 1
ATOM 8448 O O . ALA B 1 469 ? 21.172 31.078 7.273 1 94 469 ALA B O 1
ATOM 8449 N N . GLU B 1 470 ? 19.172 31.844 6.715 1 95.31 470 GLU B N 1
ATOM 8450 C CA . GLU B 1 470 ? 19.422 33.156 7.32 1 95.31 470 GLU B CA 1
ATOM 8451 C C . GLU B 1 470 ? 19.578 33.031 8.828 1 95.31 470 GLU B C 1
ATOM 8453 O O . GLU B 1 470 ? 20.375 33.75 9.43 1 95.31 470 GLU B O 1
ATOM 8458 N N . ASP B 1 471 ? 18.875 32.125 9.43 1 97.25 471 ASP B N 1
ATOM 8459 C CA . ASP B 1 471 ? 18.938 31.938 10.875 1 97.25 471 ASP B CA 1
ATOM 8460 C C . ASP B 1 471 ? 20.188 31.141 11.258 1 97.25 471 ASP B C 1
ATOM 8462 O O . ASP B 1 471 ? 20.781 31.391 12.305 1 97.25 471 ASP B O 1
ATOM 8466 N N . LEU B 1 472 ? 20.516 30.172 10.484 1 95.94 472 LEU B N 1
ATOM 8467 C CA . LEU B 1 472 ? 21.625 29.266 10.766 1 95.94 472 LEU B CA 1
ATOM 8468 C C . LEU B 1 472 ? 22.969 29.984 10.617 1 95.94 472 LEU B C 1
ATOM 8470 O O . LEU B 1 472 ? 23.859 29.828 11.453 1 95.94 472 LEU B O 1
ATOM 8474 N N . GLY B 1 473 ? 23.109 30.75 9.656 1 92.88 473 GLY B N 1
ATOM 8475 C CA . GLY B 1 473 ? 24.375 31.375 9.312 1 92.88 473 GLY B CA 1
ATOM 8476 C C . GLY B 1 473 ? 25.297 30.453 8.531 1 92.88 473 GLY B C 1
ATOM 8477 O O . GLY B 1 473 ? 25.047 29.25 8.438 1 92.88 473 GLY B O 1
ATOM 8478 N N . GLY B 1 474 ? 26.406 31 7.984 1 90.56 474 GLY B N 1
ATOM 8479 C CA . GLY B 1 474 ? 27.281 30.266 7.102 1 90.56 474 GLY B CA 1
ATOM 8480 C C . GLY B 1 474 ? 28.469 29.641 7.824 1 90.56 474 GLY B C 1
ATOM 8481 O O . GLY B 1 474 ? 29.203 28.844 7.25 1 90.56 474 GLY B O 1
ATOM 8482 N N . ASP B 1 475 ? 28.641 29.938 9.133 1 94.19 475 ASP B N 1
ATOM 8483 C CA . ASP B 1 475 ? 29.766 29.438 9.914 1 94.19 475 ASP B CA 1
ATOM 8484 C C . ASP B 1 475 ? 29.375 28.203 10.727 1 94.19 475 ASP B C 1
ATOM 8486 O O . ASP B 1 475 ? 28.75 28.328 11.789 1 94.19 475 ASP B O 1
ATOM 8490 N N . ALA B 1 476 ? 29.797 27.047 10.305 1 92.69 476 ALA B N 1
ATOM 8491 C CA . ALA B 1 476 ? 29.438 25.766 10.914 1 92.69 476 ALA B CA 1
ATOM 8492 C C . ALA B 1 476 ? 29.844 25.734 12.391 1 92.69 476 ALA B C 1
ATOM 8494 O O . ALA B 1 476 ? 29.172 25.078 13.203 1 92.69 476 ALA B O 1
ATOM 8495 N N . SER B 1 477 ? 30.891 26.422 12.734 1 94.5 477 SER B N 1
ATOM 8496 C CA . SER B 1 477 ? 31.391 26.406 14.109 1 94.5 477 SER B CA 1
ATOM 8497 C C . SER B 1 477 ? 30.406 27.078 15.062 1 94.5 477 SER B C 1
ATOM 8499 O O . SER B 1 477 ? 30.469 26.875 16.281 1 94.5 477 SER B O 1
ATOM 8501 N N . LYS B 1 478 ? 29.422 27.812 14.5 1 96.19 478 LYS B N 1
ATOM 8502 C CA . LYS B 1 478 ? 28.469 28.547 15.328 1 96.19 478 LYS B CA 1
ATOM 8503 C C . LYS B 1 478 ? 27.109 27.875 15.312 1 96.19 478 LYS B C 1
ATOM 8505 O O . LYS B 1 478 ? 26.172 28.359 15.961 1 96.19 478 LYS B O 1
ATOM 8510 N N . TRP B 1 479 ? 26.969 26.781 14.617 1 95.81 479 TRP B N 1
ATOM 8511 C CA . TRP B 1 479 ? 25.672 26.141 14.438 1 95.81 479 TRP B CA 1
ATOM 8512 C C . TRP B 1 479 ? 25.078 25.719 15.781 1 95.81 479 TRP B C 1
ATOM 8514 O O . TRP B 1 479 ? 23.859 25.719 15.969 1 95.81 479 TRP B O 1
ATOM 8524 N N . SER B 1 480 ? 25.906 25.328 16.766 1 94.62 480 SER B N 1
ATOM 8525 C CA . SER B 1 480 ? 25.438 24.922 18.078 1 94.62 480 SER B CA 1
ATOM 8526 C C . SER B 1 480 ? 24.719 26.062 18.781 1 94.62 480 SER B C 1
ATOM 8528 O O . SER B 1 480 ? 23.812 25.828 19.594 1 94.62 480 SER B O 1
ATOM 8530 N N . GLU B 1 481 ? 25.109 27.266 18.422 1 95.44 481 GLU B N 1
ATOM 8531 C CA . GLU B 1 481 ? 24.516 28.453 19.047 1 95.44 481 GLU B CA 1
ATOM 8532 C C . GLU B 1 481 ? 23.297 28.938 18.281 1 95.44 481 GLU B C 1
ATOM 8534 O O . GLU B 1 481 ? 22.312 29.391 18.875 1 95.44 481 GLU B O 1
ATOM 8539 N N . THR B 1 482 ? 23.297 28.797 17.016 1 96.38 482 THR B N 1
ATOM 8540 C CA . THR B 1 482 ? 22.266 29.406 16.188 1 96.38 482 THR B CA 1
ATOM 8541 C C . THR B 1 482 ? 21.094 28.453 15.977 1 96.38 482 THR B C 1
ATOM 8543 O O . THR B 1 482 ? 19.953 28.891 15.805 1 96.38 482 THR B O 1
ATOM 8546 N N . LEU B 1 483 ? 21.312 27.188 15.969 1 96.44 483 LEU B N 1
ATOM 8547 C CA . LEU B 1 483 ? 20.312 26.188 15.617 1 96.44 483 LEU B CA 1
ATOM 8548 C C . LEU B 1 483 ? 19.125 26.219 16.578 1 96.44 483 LEU B C 1
ATOM 8550 O O . LEU B 1 483 ? 17.969 26.156 16.156 1 96.44 483 LEU B O 1
ATOM 8554 N N . PRO B 1 484 ? 19.344 26.312 17.891 1 95.44 484 PRO B N 1
ATOM 8555 C CA . PRO B 1 484 ? 18.219 26.25 18.828 1 95.44 484 PRO B CA 1
ATOM 8556 C C . PRO B 1 484 ? 17.188 27.344 18.562 1 95.44 484 PRO B C 1
ATOM 8558 O O . PRO B 1 484 ? 16 27.172 18.859 1 95.44 484 PRO B O 1
ATOM 8561 N N . GLY B 1 485 ? 17.578 28.453 18 1 95.19 485 GLY B N 1
ATOM 8562 C CA . GLY B 1 485 ? 16.672 29.547 17.75 1 95.19 485 GLY B CA 1
ATOM 8563 C C . GLY B 1 485 ? 16.266 29.672 16.297 1 95.19 485 GLY B C 1
ATOM 8564 O O . GLY B 1 485 ? 15.547 30.609 15.914 1 95.19 485 GLY B O 1
ATOM 8565 N N . ALA B 1 486 ? 16.688 28.719 15.461 1 97.25 486 ALA B N 1
ATOM 8566 C CA . ALA B 1 486 ? 16.453 28.797 14.023 1 97.25 486 ALA B CA 1
ATOM 8567 C C . ALA B 1 486 ? 15.047 28.359 13.672 1 97.25 486 ALA B C 1
ATOM 8569 O O . ALA B 1 486 ? 14.438 27.547 14.391 1 97.25 486 ALA B O 1
ATOM 8570 N N . ARG B 1 487 ? 14.547 28.984 12.625 1 96.94 487 ARG B N 1
ATOM 8571 C CA . ARG B 1 487 ? 13.312 28.5 12.008 1 96.94 487 ARG B CA 1
ATOM 8572 C C . ARG B 1 487 ? 13.586 27.344 11.062 1 96.94 487 ARG B C 1
ATOM 8574 O O . ARG B 1 487 ? 14.641 27.297 10.422 1 96.94 487 ARG B O 1
ATOM 8581 N N . ALA B 1 488 ? 12.633 26.406 11.047 1 98 488 ALA B N 1
ATOM 8582 C CA . ALA B 1 488 ? 12.695 25.312 10.086 1 98 488 ALA B CA 1
ATOM 8583 C C . ALA B 1 488 ? 12.086 25.719 8.742 1 98 488 ALA B C 1
ATOM 8585 O O . ALA B 1 488 ? 11.125 26.484 8.695 1 98 488 ALA B O 1
ATOM 8586 N N . GLN B 1 489 ? 12.672 25.25 7.641 1 97.94 489 GLN B N 1
ATOM 8587 C CA . GLN B 1 489 ? 12 25.328 6.348 1 97.94 489 GLN B CA 1
ATOM 8588 C C . GLN B 1 489 ? 10.914 24.266 6.223 1 97.94 489 GLN B C 1
ATOM 8590 O O . GLN B 1 489 ? 11 23.375 5.367 1 97.94 489 GLN B O 1
ATOM 8595 N N . ALA B 1 490 ? 9.922 24.391 7.082 1 98.19 490 ALA B N 1
ATOM 8596 C CA . ALA B 1 490 ? 8.789 23.484 7.188 1 98.19 490 ALA B CA 1
ATOM 8597 C C . ALA B 1 490 ? 7.477 24.188 6.883 1 98.19 490 ALA B C 1
ATOM 8599 O O . ALA B 1 490 ? 7.371 25.406 7.039 1 98.19 490 ALA B O 1
ATOM 8600 N N . TYR B 1 491 ? 6.531 23.484 6.398 1 98.75 491 TYR B N 1
ATOM 8601 C CA . TYR B 1 491 ? 5.238 24 5.98 1 98.75 491 TYR B CA 1
ATOM 8602 C C . TYR B 1 491 ? 4.141 22.969 6.188 1 98.75 491 TYR B C 1
ATOM 8604 O O . TYR B 1 491 ? 4.332 21.781 5.902 1 98.75 491 TYR B O 1
ATOM 8612 N N . ASP B 1 492 ? 3.035 23.375 6.711 1 98.69 492 ASP B N 1
ATOM 8613 C CA . ASP B 1 492 ? 1.838 22.547 6.863 1 98.69 492 ASP B CA 1
ATOM 8614 C C . ASP B 1 492 ? 0.662 23.141 6.094 1 98.69 492 ASP B C 1
ATOM 8616 O O . ASP B 1 492 ? 0.475 24.359 6.074 1 98.69 492 ASP B O 1
ATOM 8620 N N . LEU B 1 493 ? -0.009 22.328 5.406 1 98.81 493 LEU B N 1
ATOM 8621 C CA . LEU B 1 493 ? -1.258 22.766 4.793 1 98.81 493 LEU B CA 1
ATOM 8622 C C . LEU B 1 493 ? -2.445 22.453 5.699 1 98.81 493 LEU B C 1
ATOM 8624 O O . LEU B 1 493 ? -2.66 21.297 6.078 1 98.81 493 LEU B O 1
ATOM 8628 N N . VAL B 1 494 ? -3.17 23.516 6.008 1 98.5 494 VAL B N 1
ATOM 8629 C CA . VAL B 1 494 ? -4.332 23.422 6.887 1 98.5 494 VAL B CA 1
ATOM 8630 C C . VAL B 1 494 ? -5.609 23.656 6.078 1 98.5 494 VAL B C 1
ATOM 8632 O O . VAL B 1 494 ? -5.641 24.5 5.188 1 98.5 494 VAL B O 1
ATOM 8635 N N . LEU B 1 495 ? -6.594 22.844 6.316 1 98.06 495 LEU B N 1
ATOM 8636 C CA . LEU B 1 495 ? -7.918 23.016 5.73 1 98.06 495 LEU B CA 1
ATOM 8637 C C . LEU B 1 495 ? -8.992 23.062 6.816 1 98.06 495 LEU B C 1
ATOM 8639 O O . LEU B 1 495 ? -9.188 22.094 7.547 1 98.06 495 LEU B O 1
ATOM 8643 N N . ASN B 1 496 ? -9.695 24.188 6.938 1 96.69 496 ASN B N 1
ATOM 8644 C CA . ASN B 1 496 ? -10.797 24.359 7.875 1 96.69 496 ASN B CA 1
ATOM 8645 C C . ASN B 1 496 ? -10.391 23.969 9.297 1 96.69 496 ASN B C 1
ATOM 8647 O O . ASN B 1 496 ? -11.125 23.266 9.992 1 96.69 496 ASN B O 1
ATOM 8651 N N . GLY B 1 497 ? -9.188 24.281 9.695 1 96.06 497 GLY B N 1
ATOM 8652 C CA . GLY B 1 497 ? -8.727 24.062 11.062 1 96.06 497 GLY B CA 1
ATOM 8653 C C . GLY B 1 497 ? -8.078 22.719 11.266 1 96.06 497 GLY B C 1
ATOM 8654 O O . GLY B 1 497 ? -7.664 22.375 12.375 1 96.06 497 GLY B O 1
ATOM 8655 N N . LEU B 1 498 ? -7.961 21.906 10.211 1 95.81 498 LEU B N 1
ATOM 8656 C CA . LEU B 1 498 ? -7.34 20.594 10.289 1 95.81 498 LEU B CA 1
ATOM 8657 C C . LEU B 1 498 ? -6.074 20.531 9.445 1 95.81 498 LEU B C 1
ATOM 8659 O O . LEU B 1 498 ? -6.047 21.047 8.328 1 95.81 498 LEU B O 1
ATOM 8663 N N . GLU B 1 499 ? -5.059 20 10.031 1 96.81 499 GLU B N 1
ATOM 8664 C CA . GLU B 1 499 ? -3.844 19.781 9.25 1 96.81 499 GLU B CA 1
ATOM 8665 C C . GLU B 1 499 ? -4.055 18.688 8.195 1 96.81 499 GLU B C 1
ATOM 8667 O O . GLU B 1 499 ? -4.262 17.516 8.531 1 96.81 499 GLU B O 1
ATOM 8672 N N . LEU B 1 500 ? -3.973 19 6.977 1 97.38 500 LEU B N 1
ATOM 8673 C CA . LEU B 1 500 ? -4.141 18.047 5.879 1 97.38 500 LEU B CA 1
ATOM 8674 C C . LEU B 1 500 ? -2.822 17.344 5.562 1 97.38 500 LEU B C 1
ATOM 8676 O O . LEU B 1 500 ? -2.818 16.219 5.086 1 97.38 500 LEU B O 1
ATOM 8680 N N . GLY B 1 501 ? -1.791 18.109 5.703 1 97.56 501 GLY B N 1
ATOM 8681 C CA . GLY B 1 501 ? -0.468 17.562 5.422 1 97.56 501 GLY B CA 1
ATOM 8682 C C . GLY B 1 501 ? 0.653 18.484 5.871 1 97.56 501 GLY B C 1
ATOM 8683 O O . GLY B 1 501 ? 0.422 19.656 6.16 1 97.56 501 GLY B O 1
ATOM 8684 N N . GLY B 1 502 ? 1.809 17.922 5.977 1 97.69 502 GLY B N 1
ATOM 8685 C CA . GLY B 1 502 ? 2.998 18.656 6.375 1 97.69 502 GLY B CA 1
ATOM 8686 C C . GLY B 1 502 ? 4.25 18.203 5.652 1 97.69 502 GLY B C 1
ATOM 8687 O O . GLY B 1 502 ? 4.34 17.062 5.211 1 97.69 502 GLY B O 1
ATOM 8688 N N . GLY B 1 503 ? 5.172 19.125 5.508 1 97.88 503 GLY B N 1
ATOM 8689 C CA . GLY B 1 503 ? 6.434 18.844 4.836 1 97.88 503 GLY B CA 1
ATOM 8690 C C . GLY B 1 503 ? 7.531 19.828 5.188 1 97.88 503 GLY B C 1
ATOM 8691 O O . GLY B 1 503 ? 7.336 20.719 6.027 1 97.88 503 GLY B O 1
ATOM 8692 N N . SER B 1 504 ? 8.68 19.609 4.633 1 98.5 504 SER B N 1
ATOM 8693 C CA . SER B 1 504 ? 9.836 20.484 4.816 1 98.5 504 SER B CA 1
ATOM 8694 C C . SER B 1 504 ? 10.906 20.203 3.766 1 98.5 504 SER B C 1
ATOM 8696 O O . SER B 1 504 ? 10.852 19.203 3.068 1 98.5 504 SER B O 1
ATOM 8698 N N . LEU B 1 505 ? 11.727 21.172 3.594 1 98.56 505 LEU B N 1
ATOM 8699 C CA . LEU B 1 505 ? 13.031 20.859 3.012 1 98.56 505 LEU B CA 1
ATOM 8700 C C . LEU B 1 505 ? 13.867 20.031 3.98 1 98.56 505 LEU B C 1
ATOM 8702 O O . LEU B 1 505 ? 13.719 20.156 5.199 1 98.56 505 LEU B O 1
ATOM 8706 N N . ARG B 1 506 ? 14.688 19.172 3.418 1 98.5 506 ARG B N 1
ATOM 8707 C CA . ARG B 1 506 ? 15.484 18.266 4.238 1 98.5 506 ARG B CA 1
ATOM 8708 C C . ARG B 1 506 ? 16.938 18.734 4.332 1 98.5 506 ARG B C 1
ATOM 8710 O O . ARG B 1 506 ? 17.422 19.406 3.434 1 98.5 506 ARG B O 1
ATOM 8717 N N . ILE B 1 507 ? 17.531 18.375 5.438 1 98.12 507 ILE B N 1
ATOM 8718 C CA . ILE B 1 507 ? 18.984 18.516 5.539 1 98.12 507 ILE B CA 1
ATOM 8719 C C . ILE B 1 507 ? 19.672 17.562 4.559 1 98.12 507 ILE B C 1
ATOM 8721 O O . ILE B 1 507 ? 19.359 16.375 4.516 1 98.12 507 ILE B O 1
ATOM 8725 N N . HIS B 1 508 ? 20.516 18.094 3.709 1 97.94 508 HIS B N 1
ATOM 8726 C CA . HIS B 1 508 ? 21.234 17.234 2.783 1 97.94 508 HIS B CA 1
ATOM 8727 C C . HIS B 1 508 ? 22.734 17.266 3.043 1 97.94 508 HIS B C 1
ATOM 8729 O O . HIS B 1 508 ? 23.516 16.703 2.271 1 97.94 508 HIS B O 1
ATOM 8735 N N . ASP B 1 509 ? 23.172 17.953 4.145 1 95.69 509 ASP B N 1
ATOM 8736 C CA . ASP B 1 509 ? 24.547 17.984 4.617 1 95.69 509 ASP B CA 1
ATOM 8737 C C . ASP B 1 509 ? 24.719 17.172 5.898 1 95.69 509 ASP B C 1
ATOM 8739 O O . ASP B 1 509 ? 24.062 17.453 6.906 1 95.69 509 ASP B O 1
ATOM 8743 N N . SER B 1 510 ? 25.688 16.219 5.891 1 96.69 510 SER B N 1
ATOM 8744 C CA . SER B 1 510 ? 25.812 15.289 7.004 1 96.69 510 SER B CA 1
ATOM 8745 C C . SER B 1 510 ? 26.297 16 8.266 1 96.69 510 SER B C 1
ATOM 8747 O O . SER B 1 510 ? 25.922 15.617 9.375 1 96.69 510 SER B O 1
ATOM 8749 N N . THR B 1 511 ? 27.141 17.031 8.141 1 95.5 511 THR B N 1
ATOM 8750 C CA . THR B 1 511 ? 27.641 17.781 9.289 1 95.5 511 THR B CA 1
ATOM 8751 C C . THR B 1 511 ? 26.484 18.5 10 1 95.5 511 THR B C 1
ATOM 8753 O O . THR B 1 511 ? 26.391 18.453 11.227 1 95.5 511 THR B O 1
ATOM 8756 N N . LEU B 1 512 ? 25.703 19.141 9.219 1 96.88 512 LEU B N 1
ATOM 8757 C CA . LEU B 1 512 ? 24.531 19.812 9.781 1 96.88 512 LEU B CA 1
ATOM 8758 C C . LEU B 1 512 ? 23.594 18.828 10.438 1 96.88 512 LEU B C 1
ATOM 8760 O O . LEU B 1 512 ? 23.047 19.094 11.516 1 96.88 512 LEU B O 1
ATOM 8764 N N . GLN B 1 513 ? 23.328 17.672 9.797 1 97.62 513 GLN B N 1
ATOM 8765 C CA . GLN B 1 513 ? 22.438 16.656 10.352 1 97.62 513 GLN B CA 1
ATOM 8766 C C . GLN B 1 513 ? 22.938 16.172 11.711 1 97.62 513 GLN B C 1
ATOM 8768 O O . GLN B 1 513 ? 22.156 16.031 12.648 1 97.62 513 GLN B O 1
ATOM 8773 N N . ARG B 1 514 ? 24.219 15.93 11.805 1 96.38 514 ARG B N 1
ATOM 8774 C CA . ARG B 1 514 ? 24.812 15.508 13.07 1 96.38 514 ARG B CA 1
ATOM 8775 C C . ARG B 1 514 ? 24.609 16.562 14.148 1 96.38 514 ARG B C 1
ATOM 8777 O O . ARG B 1 514 ? 24.281 16.234 15.297 1 96.38 514 ARG B O 1
ATOM 8784 N N . GLN B 1 515 ? 24.797 17.828 13.766 1 96.44 515 GLN B N 1
ATOM 8785 C CA . GLN B 1 515 ? 24.609 18.922 14.711 1 96.44 515 GLN B CA 1
ATOM 8786 C C . GLN B 1 515 ? 23.172 18.984 15.203 1 96.44 515 GLN B C 1
ATOM 8788 O O . GLN B 1 515 ? 22.922 19.234 16.391 1 96.44 515 GLN B O 1
ATOM 8793 N N . VAL B 1 516 ? 22.219 18.812 14.344 1 97.12 516 VAL B N 1
ATOM 8794 C CA . VAL B 1 516 ? 20.812 18.844 14.703 1 97.12 516 VAL B CA 1
ATOM 8795 C C . VAL B 1 516 ? 20.5 17.703 15.664 1 97.12 516 VAL B C 1
ATOM 8797 O O . VAL B 1 516 ? 19.797 17.891 16.656 1 97.12 516 VAL B O 1
ATOM 8800 N N . LEU B 1 517 ? 20.984 16.469 15.344 1 95.56 517 LEU B N 1
ATOM 8801 C CA . LEU B 1 517 ? 20.75 15.312 16.219 1 95.56 517 LEU B CA 1
ATOM 8802 C C . LEU B 1 517 ? 21.375 15.539 17.594 1 95.56 517 LEU B C 1
ATOM 8804 O O . LEU B 1 517 ? 20.781 15.164 18.609 1 95.56 517 LEU B O 1
ATOM 8808 N N . GLN B 1 518 ? 22.484 16.219 17.625 1 95 518 GLN B N 1
ATOM 8809 C CA . GLN B 1 518 ? 23.094 16.578 18.891 1 95 518 GLN B CA 1
ATOM 8810 C C . GLN B 1 518 ? 22.25 17.594 19.656 1 95 518 GLN B C 1
ATOM 8812 O O . GLN B 1 518 ? 22.125 17.516 20.875 1 95 518 GLN B O 1
ATOM 8817 N N . THR B 1 519 ? 21.734 18.5 18.922 1 94.88 519 THR B N 1
ATOM 8818 C CA . THR B 1 519 ? 20.922 19.547 19.516 1 94.88 519 THR B CA 1
ATOM 8819 C C . THR B 1 519 ? 19.688 18.953 20.188 1 94.88 519 THR B C 1
ATOM 8821 O O . THR B 1 519 ? 19.234 19.453 21.219 1 94.88 519 THR B O 1
ATOM 8824 N N . VAL B 1 520 ? 19.156 17.859 19.672 1 93.44 520 VAL B N 1
ATOM 8825 C CA . VAL B 1 520 ? 17.969 17.25 20.25 1 93.44 520 VAL B CA 1
ATOM 8826 C C . VAL B 1 520 ? 18.375 16.25 21.328 1 93.44 520 VAL B C 1
ATOM 8828 O O . VAL B 1 520 ? 17.531 15.5 21.828 1 93.44 520 VAL B O 1
ATOM 8831 N N . GLY B 1 521 ? 19.641 16.125 21.594 1 90.25 521 GLY B N 1
ATOM 8832 C CA . GLY B 1 521 ? 20.062 15.422 22.797 1 90.25 521 GLY B CA 1
ATOM 8833 C C . GLY B 1 521 ? 20.719 14.086 22.5 1 90.25 521 GLY B C 1
ATOM 8834 O O . GLY B 1 521 ? 21.047 13.336 23.422 1 90.25 521 GLY B O 1
ATOM 8835 N N . LEU B 1 522 ? 20.969 13.695 21.25 1 91.62 522 LEU B N 1
ATOM 8836 C CA . LEU B 1 522 ? 21.672 12.453 20.922 1 91.62 522 LEU B CA 1
ATOM 8837 C C . LEU B 1 522 ? 23.172 12.648 20.938 1 91.62 522 LEU B C 1
ATOM 8839 O O . LEU B 1 522 ? 23.688 13.641 20.422 1 91.62 522 LEU B O 1
ATOM 8843 N N . THR B 1 523 ? 23.844 11.68 21.547 1 93.75 523 THR B N 1
ATOM 8844 C CA . THR B 1 523 ? 25.281 11.672 21.391 1 93.75 523 THR B CA 1
ATOM 8845 C C . THR B 1 523 ? 25.672 11.281 19.969 1 93.75 523 THR B C 1
ATOM 8847 O O . THR B 1 523 ? 24.859 10.734 19.219 1 93.75 523 THR B O 1
ATOM 8850 N N . LEU B 1 524 ? 26.859 11.641 19.625 1 94.31 524 LEU B N 1
ATOM 8851 C CA . LEU B 1 524 ? 27.328 11.281 18.281 1 94.31 524 LEU B CA 1
ATOM 8852 C C . LEU B 1 524 ? 27.281 9.773 18.094 1 94.31 524 LEU B C 1
ATOM 8854 O O . LEU B 1 524 ? 26.984 9.289 16.984 1 94.31 524 LEU B O 1
ATOM 8858 N N . GLU B 1 525 ? 27.562 9.055 19.078 1 94.69 525 GLU B N 1
ATOM 8859 C CA . GLU B 1 525 ? 27.531 7.594 19.016 1 94.69 525 GLU B CA 1
ATOM 8860 C C . GLU B 1 525 ? 26.109 7.078 18.828 1 94.69 525 GLU B C 1
ATOM 8862 O O . GLU B 1 525 ? 25.875 6.191 18 1 94.69 525 GLU B O 1
ATOM 8867 N N . GLU B 1 526 ? 25.234 7.629 19.562 1 91.19 526 GLU B N 1
ATOM 8868 C CA . GLU B 1 526 ? 23.828 7.25 19.422 1 91.19 526 GLU B CA 1
ATOM 8869 C C . GLU B 1 526 ? 23.281 7.613 18.047 1 91.19 526 GLU B C 1
ATOM 8871 O O . GLU B 1 526 ? 22.547 6.84 17.438 1 91.19 526 GLU B O 1
ATOM 8876 N N . ALA B 1 527 ? 23.656 8.797 17.641 1 93.31 527 ALA B N 1
ATOM 8877 C CA . ALA B 1 527 ? 23.25 9.258 16.328 1 93.31 527 ALA B CA 1
ATOM 8878 C C . ALA B 1 527 ? 23.75 8.312 15.227 1 93.31 527 ALA B C 1
ATOM 8880 O O . ALA B 1 527 ? 23.016 8 14.289 1 93.31 527 ALA B O 1
ATOM 8881 N N . GLN B 1 528 ? 24.938 7.883 15.375 1 93.31 528 GLN B N 1
ATOM 8882 C CA . GLN B 1 528 ? 25.516 6.965 14.398 1 93.31 528 GLN B CA 1
ATOM 8883 C C . GLN B 1 528 ? 24.828 5.605 14.445 1 93.31 528 GLN B C 1
ATOM 8885 O O . GLN B 1 528 ? 24.578 4.988 13.406 1 93.31 528 GLN B O 1
ATOM 8890 N N . GLU B 1 529 ? 24.547 5.176 15.531 1 90.44 529 GLU B N 1
ATOM 8891 C CA . GLU B 1 529 ? 23.891 3.883 15.695 1 90.44 529 GLU B CA 1
ATOM 8892 C C . GLU B 1 529 ? 22.484 3.9 15.109 1 90.44 529 GLU B C 1
ATOM 8894 O O . GLU B 1 529 ? 22.062 2.949 14.453 1 90.44 529 GLU B O 1
ATOM 8899 N N . GLN B 1 530 ? 21.797 4.945 15.336 1 88.94 530 GLN B N 1
ATOM 8900 C CA . GLN B 1 530 ? 20.391 5 14.969 1 88.94 530 GLN B CA 1
ATOM 8901 C C . GLN B 1 530 ? 20.219 5.516 13.547 1 88.94 530 GLN B C 1
ATOM 8903 O O . GLN B 1 530 ? 19.328 5.059 12.82 1 88.94 530 GLN B O 1
ATOM 8908 N N . PHE B 1 531 ? 21.078 6.477 13.141 1 93.69 531 PHE B N 1
ATOM 8909 C CA . PHE B 1 531 ? 20.844 7.168 11.883 1 93.69 531 PHE B CA 1
ATOM 8910 C C . PHE B 1 531 ? 22.094 7.16 11.016 1 93.69 531 PHE B C 1
ATOM 8912 O O . PHE B 1 531 ? 22.203 7.934 10.062 1 93.69 531 PHE B O 1
ATOM 8919 N N . GLY B 1 532 ? 23.047 6.32 11.336 1 94.69 532 GLY B N 1
ATOM 8920 C CA . GLY B 1 532 ? 24.297 6.254 10.578 1 94.69 532 GLY B CA 1
ATOM 8921 C C . GLY B 1 532 ? 24.078 6.035 9.094 1 94.69 532 GLY B C 1
ATOM 8922 O O . GLY B 1 532 ? 24.781 6.629 8.266 1 94.69 532 GLY B O 1
ATOM 8923 N N . PHE B 1 533 ? 23.141 5.184 8.742 1 94.69 533 PHE B N 1
ATOM 8924 C CA . PHE B 1 533 ? 22.875 4.887 7.344 1 94.69 533 PHE B CA 1
ATOM 8925 C C . PHE B 1 533 ? 22.422 6.141 6.598 1 94.69 533 PHE B C 1
ATOM 8927 O O . PHE B 1 533 ? 22.781 6.336 5.434 1 94.69 533 PHE B O 1
ATOM 8934 N N . LEU B 1 534 ? 21.656 7.023 7.246 1 96.25 534 LEU B N 1
ATOM 8935 C CA . LEU B 1 534 ? 21.25 8.281 6.625 1 96.25 534 LEU B CA 1
ATOM 8936 C C . LEU B 1 534 ? 22.438 9.227 6.473 1 96.25 534 LEU B C 1
ATOM 8938 O O . LEU B 1 534 ? 22.641 9.797 5.402 1 96.25 534 LEU B O 1
ATOM 8942 N N . MET B 1 535 ? 23.234 9.406 7.547 1 96.5 535 MET B N 1
ATOM 8943 C CA . MET B 1 535 ? 24.375 10.32 7.52 1 96.5 535 MET B CA 1
ATOM 8944 C C . MET B 1 535 ? 25.391 9.883 6.469 1 96.5 535 MET B C 1
ATOM 8946 O O . MET B 1 535 ? 25.938 10.719 5.746 1 96.5 535 MET B O 1
ATOM 8950 N N . ASP B 1 536 ? 25.578 8.57 6.406 1 96.62 536 ASP B N 1
ATOM 8951 C CA . ASP B 1 536 ? 26.469 8.039 5.383 1 96.62 536 ASP B CA 1
ATOM 8952 C C . ASP B 1 536 ? 25.953 8.344 3.982 1 96.62 536 ASP B C 1
ATOM 8954 O O . ASP B 1 536 ? 26.734 8.68 3.084 1 96.62 536 ASP B O 1
ATOM 8958 N N . ALA B 1 537 ? 24.703 8.195 3.828 1 97.56 537 ALA B N 1
ATOM 8959 C CA . ALA B 1 537 ? 24.094 8.492 2.535 1 97.56 537 ALA B CA 1
ATOM 8960 C C . ALA B 1 537 ? 24.266 9.961 2.17 1 97.56 537 ALA B C 1
ATOM 8962 O O . ALA B 1 537 ? 24.516 10.297 1.011 1 97.56 537 ALA B O 1
ATOM 8963 N N . LEU B 1 538 ? 24.125 10.875 3.15 1 97.94 538 LEU B N 1
ATOM 8964 C CA . LEU B 1 538 ? 24.266 12.312 2.912 1 97.94 538 LEU B CA 1
ATOM 8965 C C . LEU B 1 538 ? 25.672 12.664 2.477 1 97.94 538 LEU B C 1
ATOM 8967 O O . LEU B 1 538 ? 25.891 13.664 1.791 1 97.94 538 LEU B O 1
ATOM 8971 N N . ASP B 1 539 ? 26.656 11.82 2.75 1 96.94 539 ASP B N 1
ATOM 8972 C CA . ASP B 1 539 ? 28.078 12.07 2.49 1 96.94 539 ASP B CA 1
ATOM 8973 C C . ASP B 1 539 ? 28.438 11.711 1.052 1 96.94 539 ASP B C 1
ATOM 8975 O O . ASP B 1 539 ? 29.547 12.008 0.592 1 96.94 539 ASP B O 1
ATOM 8979 N N . VAL B 1 540 ? 27.516 11.125 0.32 1 96.38 540 VAL B N 1
ATOM 8980 C CA . VAL B 1 540 ? 27.906 10.625 -0.996 1 96.38 540 VAL B CA 1
ATOM 8981 C C . VAL B 1 540 ? 27.094 11.344 -2.076 1 96.38 540 VAL B C 1
ATOM 8983 O O . VAL B 1 540 ? 26.641 10.719 -3.031 1 96.38 540 VAL B O 1
ATOM 8986 N N . GLY B 1 541 ? 26.953 12.617 -1.883 1 95.94 541 GLY B N 1
ATOM 8987 C CA . GLY B 1 541 ? 26.312 13.438 -2.902 1 95.94 541 GLY B CA 1
ATOM 8988 C C . GLY B 1 541 ? 24.797 13.445 -2.805 1 95.94 541 GLY B C 1
ATOM 8989 O O . GLY B 1 541 ? 24.109 13.125 -3.773 1 95.94 541 GLY B O 1
ATOM 8990 N N . ALA B 1 542 ? 24.219 13.812 -1.652 1 98.25 542 ALA B N 1
ATOM 8991 C CA . ALA B 1 542 ? 22.781 14 -1.491 1 98.25 542 ALA B CA 1
ATOM 8992 C C . ALA B 1 542 ? 22.344 15.336 -2.084 1 98.25 542 ALA B C 1
ATOM 8994 O O . ALA B 1 542 ? 22.891 16.391 -1.739 1 98.25 542 ALA B O 1
ATOM 8995 N N . PRO B 1 543 ? 21.375 15.344 -2.955 1 98.69 543 PRO B N 1
ATOM 8996 C CA . PRO B 1 543 ? 20.891 16.609 -3.512 1 98.69 543 PRO B CA 1
ATOM 8997 C C . PRO B 1 543 ? 19.984 17.375 -2.541 1 98.69 543 PRO B C 1
ATOM 8999 O O . PRO B 1 543 ? 19.406 16.781 -1.633 1 98.69 543 PRO B O 1
ATOM 9002 N N . PRO B 1 544 ? 19.969 18.734 -2.703 1 98.44 544 PRO B N 1
ATOM 9003 C CA . PRO B 1 544 ? 18.859 19.391 -2.016 1 98.44 544 PRO B CA 1
ATOM 9004 C C . PRO B 1 544 ? 17.5 18.781 -2.35 1 98.44 544 PRO B C 1
ATOM 9006 O O . PRO B 1 544 ? 17.234 18.453 -3.512 1 98.44 544 PRO B O 1
ATOM 9009 N N . HIS B 1 545 ? 16.734 18.5 -1.345 1 98.75 545 HIS B N 1
ATOM 9010 C CA . HIS B 1 545 ? 15.445 17.844 -1.572 1 98.75 545 HIS B CA 1
ATOM 9011 C C . HIS B 1 545 ? 14.445 18.219 -0.482 1 98.75 545 HIS B C 1
ATOM 9013 O O . HIS B 1 545 ? 14.82 18.797 0.537 1 98.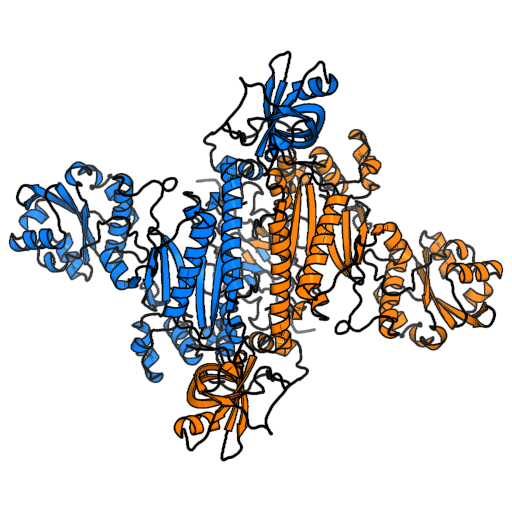75 545 HIS B O 1
ATOM 9019 N N . GLY B 1 546 ? 13.25 18.047 -0.708 1 98.56 546 GLY B N 1
ATOM 9020 C CA . GLY B 1 546 ? 12.125 18.297 0.185 1 98.56 546 GLY B CA 1
ATOM 9021 C C . GLY B 1 546 ? 10.852 17.594 -0.24 1 98.56 546 GLY B C 1
ATOM 9022 O O . GLY B 1 546 ? 10.82 16.953 -1.286 1 98.56 546 GLY B O 1
ATOM 9023 N N . GLY B 1 547 ? 9.906 17.672 0.615 1 97.69 547 GLY B N 1
ATOM 9024 C CA . GLY B 1 547 ? 8.672 16.969 0.298 1 97.69 547 GLY B CA 1
ATOM 9025 C C . GLY B 1 547 ? 7.551 17.266 1.281 1 97.69 547 GLY B C 1
ATOM 9026 O O . GLY B 1 547 ? 7.57 18.297 1.965 1 97.69 547 GLY B O 1
ATOM 9027 N N . LEU B 1 548 ? 6.531 16.453 1.163 1 97.69 548 LEU B N 1
ATOM 9028 C CA . LEU B 1 548 ? 5.305 16.609 1.938 1 97.69 548 LEU B CA 1
ATOM 9029 C C . LEU B 1 548 ? 4.512 15.312 1.97 1 97.69 548 LEU B C 1
ATOM 9031 O O . LEU B 1 548 ? 4.684 14.453 1.103 1 97.69 548 LEU B O 1
ATOM 9035 N N . ALA B 1 549 ? 3.76 15.133 3.062 1 98.38 549 ALA B N 1
ATOM 9036 C CA . ALA B 1 549 ? 2.822 14.016 3.143 1 98.38 549 ALA B CA 1
ATOM 9037 C C . ALA B 1 549 ? 1.419 14.492 3.496 1 98.38 549 ALA B C 1
ATOM 9039 O O . ALA B 1 549 ? 1.252 15.359 4.359 1 98.38 549 ALA B O 1
ATOM 9040 N N . PHE B 1 550 ? 0.435 14.008 2.807 1 98.69 550 PHE B N 1
ATOM 9041 C CA . PHE B 1 550 ? -0.965 14.297 3.094 1 98.69 550 PHE B CA 1
ATOM 9042 C C . PHE B 1 550 ? -1.642 13.094 3.742 1 98.69 550 PHE B C 1
ATOM 9044 O O . PHE B 1 550 ? -1.396 11.953 3.352 1 98.69 550 PHE B O 1
ATOM 9051 N N . GLY B 1 551 ? -2.4 13.344 4.785 1 98.06 551 GLY B N 1
ATOM 9052 C CA . GLY B 1 551 ? -3.268 12.289 5.285 1 98.06 551 GLY B CA 1
ATOM 9053 C C . GLY B 1 551 ? -4.441 12 4.367 1 98.06 551 GLY B C 1
ATOM 9054 O O . GLY B 1 551 ? -5.418 12.75 4.34 1 98.06 551 GLY B O 1
ATOM 9055 N N . VAL B 1 552 ? -4.465 10.898 3.748 1 98.5 552 VAL B N 1
ATOM 9056 C CA . VAL B 1 552 ? -5.477 10.57 2.75 1 98.5 552 VAL B CA 1
ATOM 9057 C C . VAL B 1 552 ? -6.82 10.336 3.434 1 98.5 552 VAL B C 1
ATOM 9059 O O . VAL B 1 552 ? -7.863 10.766 2.932 1 98.5 552 VAL B O 1
ATOM 9062 N N . ASP B 1 553 ? -6.797 9.68 4.551 1 97.88 553 ASP B N 1
ATOM 9063 C CA . ASP B 1 553 ? -8.031 9.367 5.273 1 97.88 553 ASP B CA 1
ATOM 9064 C C . ASP B 1 553 ? -8.766 10.648 5.672 1 97.88 553 ASP B C 1
ATOM 9066 O O . ASP B 1 553 ? -9.977 10.75 5.48 1 97.88 553 ASP B O 1
ATOM 9070 N N . ARG B 1 554 ? -8 11.578 6.16 1 96.75 554 ARG B N 1
ATOM 9071 C CA . ARG B 1 554 ? -8.586 12.852 6.562 1 96.75 554 ARG B CA 1
ATOM 9072 C C . ARG B 1 554 ? -9.086 13.633 5.352 1 96.75 554 ARG B C 1
ATOM 9074 O O . ARG B 1 554 ? -10.141 14.273 5.418 1 96.75 554 ARG B O 1
ATOM 9081 N N . MET B 1 555 ? -8.328 13.656 4.344 1 98 555 MET B N 1
ATOM 9082 C CA . MET B 1 555 ? -8.727 14.352 3.125 1 98 555 MET B CA 1
ATOM 9083 C C . MET B 1 555 ? -10.07 13.844 2.621 1 98 555 MET B C 1
ATOM 9085 O O . MET B 1 555 ? -10.961 14.641 2.314 1 98 555 MET B O 1
ATOM 9089 N N . VAL B 1 556 ? -10.234 12.539 2.557 1 98.12 556 VAL B N 1
ATOM 9090 C CA . VAL B 1 556 ? -11.469 11.938 2.051 1 98.12 556 VAL B CA 1
ATOM 9091 C C . VAL B 1 556 ? -12.609 12.203 3.025 1 98.12 556 VAL B C 1
ATOM 9093 O O . VAL B 1 556 ? -13.75 12.406 2.609 1 98.12 556 VAL B O 1
ATOM 9096 N N . MET B 1 557 ? -12.32 12.156 4.328 1 97.5 557 MET B N 1
ATOM 9097 C CA . MET B 1 557 ? -13.32 12.484 5.336 1 97.5 557 MET B CA 1
ATOM 9098 C C . MET B 1 557 ? -13.922 13.859 5.074 1 97.5 557 MET B C 1
ATOM 9100 O O . MET B 1 557 ? -15.141 14.023 5.074 1 97.5 557 MET B O 1
ATOM 9104 N N . LEU B 1 558 ? -13.055 14.82 4.812 1 96.62 558 LEU B N 1
ATOM 9105 C CA . LEU B 1 558 ? -13.5 16.188 4.555 1 96.62 558 LEU B CA 1
ATOM 9106 C C . LEU B 1 558 ? -14.273 16.266 3.242 1 96.62 558 LEU B C 1
ATOM 9108 O O . LEU B 1 558 ? -15.336 16.891 3.178 1 96.62 558 LEU B O 1
ATOM 9112 N N . LEU B 1 559 ? -13.781 15.625 2.215 1 97.44 559 LEU B N 1
ATOM 9113 C CA . LEU B 1 559 ? -14.43 15.625 0.908 1 97.44 559 LEU B CA 1
ATOM 9114 C C . LEU B 1 559 ? -15.805 14.969 0.979 1 97.44 559 LEU B C 1
ATOM 9116 O O . LEU B 1 559 ? -16.734 15.383 0.288 1 97.44 559 LEU B O 1
ATOM 9120 N N . ALA B 1 560 ? -15.914 13.945 1.787 1 96.88 560 ALA B N 1
ATOM 9121 C CA . ALA B 1 560 ? -17.156 13.172 1.9 1 96.88 560 ALA B CA 1
ATOM 9122 C C . ALA B 1 560 ? -18.125 13.852 2.854 1 96.88 560 ALA B C 1
ATOM 9124 O O . ALA B 1 560 ? -19.312 13.516 2.877 1 96.88 560 ALA B O 1
ATOM 9125 N N . GLY B 1 561 ? -17.609 14.852 3.648 1 95.94 561 GLY B N 1
ATOM 9126 C CA . GLY B 1 561 ? -18.438 15.477 4.664 1 95.94 561 GLY B CA 1
ATOM 9127 C C . GLY B 1 561 ? -18.719 14.578 5.852 1 95.94 561 GLY B C 1
ATOM 9128 O O . GLY B 1 561 ? -19.797 14.617 6.434 1 95.94 561 GLY B O 1
ATOM 9129 N N . GLU B 1 562 ? -17.781 13.664 6.121 1 95.88 562 GLU B N 1
ATOM 9130 C CA . GLU B 1 562 ? -17.922 12.734 7.238 1 95.88 562 GLU B CA 1
ATOM 9131 C C . GLU B 1 562 ? -17.281 13.289 8.5 1 95.88 562 GLU B C 1
ATOM 9133 O O . GLU B 1 562 ? -16.328 14.078 8.43 1 95.88 562 GLU B O 1
ATOM 9138 N N . GLU B 1 563 ? -17.703 12.859 9.688 1 92.75 563 GLU B N 1
ATOM 9139 C CA . GLU B 1 563 ? -17.188 13.32 10.977 1 92.75 563 GLU B CA 1
ATOM 9140 C C . GLU B 1 563 ? -16.016 12.469 11.445 1 92.75 563 GLU B C 1
ATOM 9142 O O . GLU B 1 563 ? -15.234 12.891 12.297 1 92.75 563 GLU B O 1
ATOM 9147 N N . SER B 1 564 ? -15.945 11.273 10.867 1 94.94 564 SER B N 1
ATOM 9148 C CA . SER B 1 564 ? -14.914 10.328 11.297 1 94.94 564 SER B CA 1
ATOM 9149 C C . SER B 1 564 ? -14.242 9.672 10.102 1 94.94 564 SER B C 1
ATOM 9151 O O . SER B 1 564 ? -14.906 9.328 9.117 1 94.94 564 SER B O 1
ATOM 9153 N N . ILE B 1 565 ? -12.914 9.461 10.25 1 96.69 565 ILE B N 1
ATOM 9154 C CA . ILE B 1 565 ? -12.188 8.805 9.172 1 96.69 565 ILE B CA 1
ATOM 9155 C C . ILE B 1 565 ? -12.602 7.336 9.094 1 96.69 565 ILE B C 1
ATOM 9157 O O . ILE B 1 565 ? -12.336 6.66 8.094 1 96.69 565 ILE B O 1
ATOM 9161 N N . ARG B 1 566 ? -13.227 6.723 10.102 1 96.75 566 ARG B N 1
ATOM 9162 C CA . ARG B 1 566 ? -13.664 5.332 10.094 1 96.75 566 ARG B CA 1
ATOM 9163 C C . ARG B 1 566 ? -14.703 5.094 8.992 1 96.75 566 ARG B C 1
ATOM 9165 O O . ARG B 1 566 ? -14.852 3.971 8.508 1 96.75 566 ARG B O 1
ATOM 9172 N N . ASP B 1 567 ? -15.391 6.164 8.578 1 96.56 567 ASP B N 1
ATOM 9173 C CA . ASP B 1 567 ? -16.438 6.035 7.566 1 96.56 567 ASP B CA 1
ATOM 9174 C C . ASP B 1 567 ? -15.852 6.137 6.156 1 96.56 567 ASP B C 1
ATOM 9176 O O . ASP B 1 567 ? -16.562 5.988 5.168 1 96.56 567 ASP B O 1
ATOM 9180 N N . THR B 1 568 ? -14.555 6.348 6.027 1 97.25 568 THR B N 1
ATOM 9181 C CA . THR B 1 568 ? -13.906 6.449 4.727 1 97.25 568 THR B CA 1
ATOM 9182 C C . THR B 1 568 ? -12.836 5.375 4.574 1 97.25 568 THR B C 1
ATOM 9184 O O . THR B 1 568 ? -12.055 5.398 3.619 1 97.25 568 THR B O 1
ATOM 9187 N N . ILE B 1 569 ? -12.703 4.512 5.488 1 97.88 569 ILE B N 1
ATOM 9188 C CA . ILE B 1 569 ? -11.805 3.359 5.484 1 97.88 569 ILE B CA 1
ATOM 9189 C C . ILE B 1 569 ? -12.625 2.072 5.391 1 97.88 569 ILE B C 1
ATOM 9191 O O . ILE B 1 569 ? -13.656 1.935 6.047 1 97.88 569 ILE B O 1
ATOM 9195 N N . ALA B 1 570 ? -12.211 1.123 4.629 1 98.38 570 ALA B N 1
ATOM 9196 C CA . ALA B 1 570 ? -12.984 -0.094 4.395 1 98.38 570 ALA B CA 1
ATOM 9197 C C . ALA B 1 570 ? -13.148 -0.895 5.684 1 98.38 570 ALA B C 1
ATOM 9199 O O . ALA B 1 570 ? -14.266 -1.27 6.051 1 98.38 570 ALA B O 1
ATOM 9200 N N . PHE B 1 571 ? -12.062 -1.124 6.395 1 98.31 571 PHE B N 1
ATOM 9201 C CA . PHE B 1 571 ? -12.078 -1.931 7.609 1 98.31 571 PHE B CA 1
ATOM 9202 C C . PHE B 1 571 ? -11.305 -1.248 8.727 1 98.31 571 PHE B C 1
ATOM 9204 O O . PHE B 1 571 ? -10.203 -1.68 9.078 1 98.31 571 PHE B O 1
ATOM 9211 N N . PRO B 1 572 ? -11.828 -0.227 9.406 1 97.31 572 PRO B N 1
ATOM 9212 C CA . PRO B 1 572 ? -11.133 0.522 10.453 1 97.31 572 PRO B CA 1
ATOM 9213 C C . PRO B 1 572 ? -11.125 -0.203 11.797 1 97.31 572 PRO B C 1
ATOM 9215 O O . PRO B 1 572 ? -11.875 -1.168 11.984 1 97.31 572 PRO B O 1
ATOM 9218 N N . LYS B 1 573 ? -10.266 0.179 12.672 1 97.25 573 LYS B N 1
ATOM 9219 C CA . LYS B 1 573 ? -10.273 -0.244 14.07 1 97.25 573 LYS B CA 1
ATOM 9220 C C . LYS B 1 573 ? -11.094 0.713 14.93 1 97.25 573 LYS B C 1
ATOM 9222 O O . LYS B 1 573 ? -11.273 1.88 14.57 1 97.25 573 LYS B O 1
ATOM 9227 N N . THR B 1 574 ? -11.578 0.222 16.031 1 95.94 574 THR B N 1
ATOM 9228 C CA . THR B 1 574 ? -12.266 1.055 17.016 1 95.94 574 THR B CA 1
ATOM 9229 C C . THR B 1 574 ? -11.266 1.912 17.797 1 95.94 574 THR B C 1
ATOM 9231 O O . THR B 1 574 ? -10.055 1.822 17.562 1 95.94 574 THR B O 1
ATOM 9234 N N . GLN B 1 575 ? -11.766 2.74 18.703 1 93 575 GLN B N 1
ATOM 9235 C CA . GLN B 1 575 ? -10.922 3.574 19.547 1 93 575 GLN B CA 1
ATOM 9236 C C . GLN B 1 575 ? -10.031 2.721 20.453 1 93 575 GLN B C 1
ATOM 9238 O O . GLN B 1 575 ? -8.992 3.182 20.922 1 93 575 GLN B O 1
ATOM 9243 N N . GLN B 1 576 ? -10.414 1.505 20.688 1 92.88 576 GLN B N 1
ATOM 9244 C CA . GLN B 1 576 ? -9.641 0.581 21.516 1 92.88 576 GLN B CA 1
ATOM 9245 C C . GLN B 1 576 ? -8.68 -0.238 20.656 1 92.88 576 GLN B C 1
ATOM 9247 O O . GLN B 1 576 ? -8.164 -1.266 21.109 1 92.88 576 GLN B O 1
ATOM 9252 N N . ALA B 1 577 ? -8.5 0.15 19.422 1 95.12 577 ALA B N 1
ATOM 9253 C CA . ALA B 1 577 ? -7.582 -0.487 18.484 1 95.12 577 ALA B CA 1
ATOM 9254 C C . ALA B 1 577 ? -7.988 -1.935 18.219 1 95.12 577 ALA B C 1
ATOM 9256 O O . ALA B 1 577 ? -7.133 -2.816 18.125 1 95.12 577 ALA B O 1
ATOM 9257 N N . ARG B 1 578 ? -9.336 -2.18 18.125 1 95.88 578 ARG B N 1
ATOM 9258 C CA . ARG B 1 578 ? -9.875 -3.51 17.859 1 95.88 578 ARG B CA 1
ATOM 9259 C C . ARG B 1 578 ? -10.68 -3.527 16.562 1 95.88 578 ARG B C 1
ATOM 9261 O O . ARG B 1 578 ? -11.336 -2.541 16.219 1 95.88 578 ARG B O 1
ATOM 9268 N N . CYS B 1 579 ? -10.531 -4.594 15.891 1 96.81 579 CYS B N 1
ATOM 9269 C CA . CYS B 1 579 ? -11.453 -4.867 14.789 1 96.81 579 CYS B CA 1
ATOM 9270 C C . CYS B 1 579 ? -12.625 -5.723 15.258 1 96.81 579 CYS B C 1
ATOM 9272 O O . CYS B 1 579 ? -12.469 -6.926 15.477 1 96.81 579 CYS B O 1
ATOM 9274 N N . LEU B 1 580 ? -13.758 -5.207 15.328 1 96.38 580 LEU B N 1
ATOM 9275 C CA . LEU B 1 580 ? -14.914 -5.906 15.883 1 96.38 580 LEU B CA 1
ATOM 9276 C C . LEU B 1 580 ? -15.367 -7.031 14.953 1 96.38 580 LEU B C 1
ATOM 9278 O O . LEU B 1 580 ? -15.984 -7.996 15.398 1 96.38 580 LEU B O 1
ATOM 9282 N N . MET B 1 581 ? -15.039 -6.941 13.68 1 96.94 581 MET B N 1
ATOM 9283 C CA . MET B 1 581 ? -15.461 -7.926 12.688 1 96.94 581 MET B CA 1
ATOM 9284 C C . MET B 1 581 ? -14.625 -9.195 12.789 1 96.94 581 MET B C 1
ATOM 9286 O O . MET B 1 581 ? -15.164 -10.289 12.945 1 96.94 581 MET B O 1
ATOM 9290 N N . THR B 1 582 ? -13.281 -9.062 12.836 1 95.94 582 THR B N 1
ATOM 9291 C CA . THR B 1 582 ? -12.375 -10.211 12.828 1 95.94 582 THR B CA 1
ATOM 9292 C C . THR B 1 582 ? -11.938 -10.555 14.25 1 95.94 582 THR B C 1
ATOM 9294 O O . THR B 1 582 ? -11.312 -11.594 14.477 1 95.94 582 THR B O 1
ATOM 9297 N N . SER B 1 583 ? -12.172 -9.695 15.203 1 94.44 583 SER B N 1
ATOM 9298 C CA . SER B 1 583 ? -11.75 -9.836 16.594 1 94.44 583 SER B CA 1
ATOM 9299 C C . SER B 1 583 ? -10.242 -9.711 16.734 1 94.44 583 SER B C 1
ATOM 9301 O O . SER B 1 583 ? -9.633 -10.375 17.578 1 94.44 583 SER B O 1
ATOM 9303 N N . ALA B 1 584 ? -9.617 -9.016 15.82 1 96.19 584 ALA B N 1
ATOM 9304 C CA . ALA B 1 584 ? -8.195 -8.703 15.922 1 96.19 584 ALA B CA 1
ATOM 9305 C C . ALA B 1 584 ? -7.953 -7.562 16.906 1 96.19 584 ALA B C 1
ATOM 9307 O O . ALA B 1 584 ? -8.711 -6.594 16.938 1 96.19 584 ALA B O 1
ATOM 9308 N N . PRO B 1 585 ? -6.887 -7.504 17.672 1 96.5 585 PRO B N 1
ATOM 9309 C CA . PRO B 1 585 ? -5.941 -8.602 17.891 1 96.5 585 PRO B CA 1
ATOM 9310 C C . PRO B 1 585 ? -6.559 -9.766 18.656 1 96.5 585 PRO B C 1
ATOM 9312 O O . PRO B 1 585 ? -7.688 -9.656 19.156 1 96.5 585 PRO B O 1
ATOM 9315 N N . GLY B 1 586 ? -5.891 -10.867 18.656 1 94.62 586 GLY B N 1
ATOM 9316 C CA . GLY B 1 586 ? -6.387 -12.055 19.328 1 94.62 586 GLY B CA 1
ATOM 9317 C C . GLY B 1 586 ? -5.285 -12.945 19.859 1 94.62 586 GLY B C 1
ATOM 9318 O O . GLY B 1 586 ? -4.102 -12.609 19.75 1 94.62 586 GLY B O 1
ATOM 9319 N N . GLY B 1 587 ? -5.762 -14.031 20.438 1 92.25 587 GLY B N 1
ATOM 9320 C CA . GLY B 1 587 ? -4.805 -14.984 20.969 1 92.25 587 GLY B CA 1
ATOM 9321 C C . GLY B 1 587 ? -4.027 -15.719 19.891 1 92.25 587 GLY B C 1
ATOM 9322 O O . GLY B 1 587 ? -4.504 -15.859 18.766 1 92.25 587 GLY B O 1
ATOM 9323 N N . VAL B 1 588 ? -2.748 -16.125 20.234 1 92.56 588 VAL B N 1
ATOM 9324 C CA . VAL B 1 588 ? -1.936 -16.938 19.344 1 92.56 588 VAL B CA 1
ATOM 9325 C C . VAL B 1 588 ? -1.455 -18.188 20.094 1 92.56 588 VAL B C 1
ATOM 9327 O O . VAL B 1 588 ? -1.47 -18.234 21.312 1 92.56 588 VAL B O 1
ATOM 9330 N N . ALA B 1 589 ? -1.062 -19.172 19.312 1 89.81 589 ALA B N 1
ATOM 9331 C CA . ALA B 1 589 ? -0.616 -20.422 19.922 1 89.81 589 ALA B CA 1
ATOM 9332 C C . ALA B 1 589 ? 0.734 -20.234 20.609 1 89.81 589 ALA B C 1
ATOM 9334 O O . ALA B 1 589 ? 1.594 -19.5 20.125 1 89.81 589 ALA B O 1
ATOM 9335 N N . ASP B 1 590 ? 0.95 -21 21.703 1 92.38 590 ASP B N 1
ATOM 9336 C CA . ASP B 1 590 ? 2.209 -20.953 22.438 1 92.38 590 ASP B CA 1
ATOM 9337 C C . ASP B 1 590 ? 3.385 -21.344 21.547 1 92.38 590 ASP B C 1
ATOM 9339 O O . ASP B 1 590 ? 4.473 -20.781 21.672 1 92.38 590 ASP B O 1
ATOM 9343 N N . LYS B 1 591 ? 3.131 -22.266 20.719 1 91.25 591 LYS B N 1
ATOM 9344 C CA . LYS B 1 591 ? 4.18 -22.75 19.828 1 91.25 591 LYS B CA 1
ATOM 9345 C C . LYS B 1 591 ? 4.684 -21.641 18.922 1 91.25 591 LYS B C 1
ATOM 9347 O O . LYS B 1 591 ? 5.875 -21.578 18.609 1 91.25 591 LYS B O 1
ATOM 9352 N N . GLN B 1 592 ? 3.818 -20.797 18.469 1 92.44 592 GLN B N 1
ATOM 9353 C CA . GLN B 1 592 ? 4.199 -19.656 17.625 1 92.44 592 GLN B CA 1
ATOM 9354 C C . GLN B 1 592 ? 5.133 -18.719 18.359 1 92.44 592 GLN B C 1
ATOM 9356 O O . GLN B 1 592 ? 6.117 -18.234 17.797 1 92.44 592 GLN B O 1
ATOM 9361 N N . LEU B 1 593 ? 4.836 -18.484 19.609 1 94.81 593 LEU B N 1
ATOM 9362 C CA . LEU B 1 593 ? 5.648 -17.578 20.406 1 94.81 593 LEU B CA 1
ATOM 9363 C C . LEU B 1 593 ? 7.012 -18.188 20.719 1 94.81 593 LEU B C 1
ATOM 9365 O O . LEU B 1 593 ? 8.023 -17.484 20.719 1 94.81 593 LEU B O 1
ATOM 9369 N N . GLU B 1 594 ? 6.988 -19.469 20.953 1 94.69 594 GLU B N 1
ATOM 9370 C CA . GLU B 1 594 ? 8.242 -20.172 21.203 1 94.69 594 GLU B CA 1
ATOM 9371 C C . GLU B 1 594 ? 9.18 -20.078 20 1 94.69 594 GLU B C 1
ATOM 9373 O O . GLU B 1 594 ? 10.383 -19.859 20.172 1 94.69 594 GLU B O 1
ATOM 9378 N N . GLU B 1 595 ? 8.609 -20.25 18.875 1 92.94 595 GLU B N 1
ATOM 9379 C CA . GLU B 1 595 ? 9.398 -20.172 17.641 1 92.94 595 GLU B CA 1
ATOM 9380 C C . GLU B 1 595 ? 9.992 -18.781 17.453 1 92.94 595 GLU B C 1
ATOM 9382 O O . GLU B 1 595 ? 11.039 -18.625 16.812 1 92.94 595 GLU B O 1
ATOM 9387 N N . LEU B 1 596 ? 9.336 -17.781 17.984 1 94.56 596 LEU B N 1
ATOM 9388 C CA . LEU B 1 596 ? 9.773 -16.391 17.875 1 94.56 596 LEU B CA 1
ATOM 9389 C C . LEU B 1 596 ? 10.68 -16 19.031 1 94.56 596 LEU B C 1
ATOM 9391 O O . LEU B 1 596 ? 11.172 -14.867 19.094 1 94.56 596 LEU B O 1
ATOM 9395 N N . HIS B 1 597 ? 10.828 -16.922 19.969 1 95.06 597 HIS B N 1
ATOM 9396 C CA . HIS B 1 597 ? 11.641 -16.688 21.156 1 95.06 597 HIS B CA 1
ATOM 9397 C C . HIS B 1 597 ? 11.102 -15.516 21.969 1 95.06 597 HIS B C 1
ATOM 9399 O O . HIS B 1 597 ? 11.859 -14.625 22.344 1 95.06 597 HIS B O 1
ATOM 9405 N N . VAL B 1 598 ? 9.812 -15.5 22.156 1 96.25 598 VAL B N 1
ATOM 9406 C CA . VAL B 1 598 ? 9.188 -14.453 22.969 1 96.25 598 VAL B CA 1
ATOM 9407 C C . VAL B 1 598 ? 8.164 -15.086 23.906 1 96.25 598 VAL B C 1
ATOM 9409 O O . VAL B 1 598 ? 7.66 -16.172 23.656 1 96.25 598 VAL B O 1
ATOM 9412 N N . ALA B 1 599 ? 7.914 -14.445 24.984 1 95.12 599 ALA B N 1
ATOM 9413 C CA . ALA B 1 599 ? 6.883 -14.836 25.953 1 95.12 599 ALA B CA 1
ATOM 9414 C C . ALA B 1 599 ? 6.031 -13.641 26.359 1 95.12 599 ALA B C 1
ATOM 9416 O O . ALA B 1 599 ? 6.543 -12.523 26.5 1 95.12 599 ALA B O 1
ATOM 9417 N N . SER B 1 600 ? 4.738 -13.945 26.5 1 94.75 600 SER B N 1
ATOM 9418 C CA . SER B 1 600 ? 3.859 -12.922 27.062 1 94.75 600 SER B CA 1
ATOM 9419 C C . SER B 1 600 ? 4.043 -12.781 28.562 1 94.75 600 SER B C 1
ATOM 9421 O O . SER B 1 600 ? 4.113 -13.789 29.281 1 94.75 600 SER B O 1
ATOM 9423 N N . THR B 1 601 ? 4.148 -11.562 29 1 93.94 601 THR B N 1
ATOM 9424 C CA . THR B 1 601 ? 4.242 -11.32 30.438 1 93.94 601 THR B CA 1
ATOM 9425 C C . THR B 1 601 ? 2.965 -10.672 30.969 1 93.94 601 THR B C 1
ATOM 9427 O O . THR B 1 601 ? 2.936 -10.156 32.094 1 93.94 601 THR B O 1
ATOM 9430 N N . TRP B 1 602 ? 2.01 -10.648 30.125 1 93.38 602 TRP B N 1
ATOM 9431 C CA . TRP B 1 602 ? 0.738 -10.039 30.5 1 93.38 602 TRP B CA 1
ATOM 9432 C C . TRP B 1 602 ? 0.044 -10.852 31.594 1 93.38 602 TRP B C 1
ATOM 9434 O O . TRP B 1 602 ? -0.043 -12.078 31.5 1 93.38 602 TRP B O 1
ATOM 9444 N N . VAL B 1 603 ? -0.462 -10.164 32.656 1 89.12 603 VAL B N 1
ATOM 9445 C CA . VAL B 1 603 ? -1.251 -10.766 33.75 1 89.12 603 VAL B CA 1
ATOM 9446 C C . VAL B 1 603 ? -2.658 -10.172 33.75 1 89.12 603 VAL B C 1
ATOM 9448 O O . VAL B 1 603 ? -2.822 -8.953 33.812 1 89.12 603 VAL B O 1
ATOM 9451 N N . GLU B 1 604 ? -3.605 -11.023 33.469 1 83.44 604 GLU B N 1
ATOM 9452 C CA . GLU B 1 604 ? -4.988 -10.555 33.469 1 83.44 604 GLU B CA 1
ATOM 9453 C C . GLU B 1 604 ? -5.324 -9.828 34.781 1 83.44 604 GLU B C 1
ATOM 9455 O O . GLU B 1 604 ? -5.004 -10.312 35.875 1 83.44 604 GLU B O 1
ATOM 9460 N N . PRO B 1 605 ? -5.793 -8.562 34.719 1 76 605 PRO B N 1
ATOM 9461 C CA . PRO B 1 605 ? -6.184 -7.891 35.938 1 76 605 PRO B CA 1
ATOM 9462 C C . PRO B 1 605 ? -7.258 -8.648 36.719 1 76 605 PRO B C 1
ATOM 9464 O O . PRO B 1 605 ? -8.133 -9.281 36.125 1 76 605 PRO B O 1
ATOM 9467 N N . ASP B 1 606 ? -7.059 -9 38.125 1 61.69 606 ASP B N 1
ATOM 9468 C CA . ASP B 1 606 ? -8.055 -9.609 39 1 61.69 606 ASP B CA 1
ATOM 9469 C C . ASP B 1 606 ? -9.375 -8.852 38.938 1 61.69 606 ASP B C 1
ATOM 9471 O O . ASP B 1 606 ? -9.391 -7.617 38.875 1 61.69 606 ASP B O 1
ATOM 9475 N N . GLN B 1 607 ? -10.445 -9.398 38.344 1 49.5 607 GLN B N 1
ATOM 9476 C CA . GLN B 1 607 ? -11.773 -8.805 38.469 1 49.5 607 GLN B CA 1
ATOM 9477 C C . GLN B 1 607 ? -12.078 -8.422 39.938 1 49.5 607 GLN B C 1
ATOM 9479 O O . GLN B 1 607 ? -13.227 -8.125 40.281 1 49.5 607 GLN B O 1
ATOM 9484 N N . GLU B 1 608 ? -11.375 -8.633 41 1 39.59 608 GLU B N 1
ATOM 9485 C CA . GLU B 1 608 ? -12.031 -8.312 42.281 1 39.59 608 GLU B CA 1
ATOM 9486 C C . GLU B 1 608 ? -12.352 -6.824 42.375 1 39.59 608 GLU B C 1
ATOM 9488 O O . GLU B 1 608 ? -13.336 -6.438 43 1 39.59 608 GLU B O 1
ATOM 9493 N N . ASP B 1 609 ? -11.398 -5.652 42.188 1 34.22 609 ASP B N 1
ATOM 9494 C CA . ASP B 1 609 ? -11.984 -4.438 42.75 1 34.22 609 ASP B CA 1
ATOM 9495 C C . ASP B 1 609 ? -12.945 -3.779 41.75 1 34.22 609 ASP B C 1
ATOM 9497 O O . ASP B 1 609 ? -12.672 -3.74 40.562 1 34.22 609 ASP B O 1
#

Solvent-accessible surface area (backbone atoms only — not comparable to full-atom values): 62682 Å² total; per-residue (Å²): 106,52,72,50,52,36,25,68,46,44,76,90,43,50,72,37,78,43,29,31,52,32,28,28,52,43,77,46,79,67,88,72,39,35,41,33,36,34,29,39,86,60,30,47,28,44,33,38,34,39,48,89,72,18,55,70,32,31,58,55,60,74,68,62,52,69,38,21,19,37,37,39,34,26,34,28,35,70,42,55,85,91,60,52,33,90,90,41,85,18,21,58,34,31,29,44,40,59,36,63,41,80,75,24,60,50,59,79,80,75,95,63,80,53,39,90,84,47,86,67,93,69,57,64,67,63,37,46,43,41,34,38,56,43,32,47,17,64,71,39,39,49,30,45,50,49,40,30,49,45,52,50,43,45,49,52,53,40,45,74,70,64,32,41,56,58,76,74,71,54,80,30,49,76,63,91,72,77,66,46,66,43,50,28,60,27,57,82,47,70,67,20,24,28,12,41,37,67,58,62,65,69,59,54,52,37,36,35,40,9,51,46,43,36,34,29,30,84,38,78,23,27,38,63,60,89,43,51,61,82,43,58,54,63,44,46,29,44,35,37,35,35,43,60,48,47,70,69,56,51,53,50,53,50,51,50,48,53,35,48,29,40,30,73,76,69,68,40,83,67,81,76,79,64,49,74,43,41,33,65,53,30,36,58,34,40,26,32,82,36,57,51,77,84,51,79,52,49,41,39,78,45,34,86,70,36,44,80,35,76,37,52,67,47,13,47,19,34,73,72,70,28,29,27,34,30,30,45,34,78,52,23,54,79,74,50,54,68,64,31,44,32,93,91,14,67,55,26,48,43,20,38,75,41,64,31,92,63,56,48,58,38,31,31,32,75,95,74,38,74,51,55,54,63,62,53,60,77,39,48,48,72,67,47,48,52,48,51,36,61,76,59,64,54,46,67,34,15,22,34,42,33,29,59,24,52,47,69,40,27,23,37,12,51,32,45,36,45,55,51,47,34,53,75,71,58,65,50,68,57,55,72,65,54,84,77,83,54,54,34,36,31,28,57,30,56,37,45,42,78,37,77,90,73,69,42,37,36,48,60,79,49,76,55,50,19,61,34,62,84,49,38,55,91,51,73,91,44,34,84,70,26,44,73,74,13,33,17,44,30,40,31,41,18,45,66,34,36,72,42,27,44,31,30,35,37,55,34,47,37,70,60,42,53,50,46,44,39,59,46,67,40,49,74,66,54,42,42,72,75,42,33,55,58,42,54,46,22,25,61,20,16,49,55,28,28,38,37,35,30,40,45,43,57,52,41,12,58,73,68,25,47,91,33,29,59,63,48,39,80,71,53,59,48,65,73,65,30,26,68,41,76,48,16,46,29,82,75,59,69,67,61,32,55,64,35,30,39,44,75,63,52,70,82,79,76,81,78,130,106,50,73,49,52,35,25,68,45,43,76,90,42,49,73,37,77,45,29,32,53,33,29,30,52,42,78,47,78,67,88,72,38,34,40,32,35,33,30,40,86,60,30,49,29,44,34,37,33,38,48,90,72,18,55,69,33,31,58,54,59,73,70,63,53,70,38,21,18,37,37,38,34,26,35,28,35,70,41,56,86,91,62,52,35,90,90,39,85,18,20,60,32,31,29,44,41,60,37,64,43,78,74,23,60,51,61,78,80,75,95,65,82,53,37,88,84,50,86,68,93,69,60,63,67,62,37,46,43,41,33,39,56,44,33,46,17,63,71,40,40,50,32,45,51,49,40,30,50,46,52,51,42,45,49,52,53,40,45,74,71,64,32,41,57,58,75,74,69,55,81,29,50,76,63,91,73,80,66,47,66,43,50,28,60,27,56,83,46,69,66,20,26,28,11,41,36,67,58,63,66,69,56,56,52,38,36,37,41,10,50,46,44,36,35,30,31,86,39,79,22,28,37,64,61,88,42,50,61,82,44,58,53,62,44,46,28,44,36,38,34,35,42,60,49,47,69,69,56,51,53,51,53,50,51,52,47,52,35,50,29,40,31,72,74,70,69,39,85,65,80,77,80,64,49,75,42,41,33,66,53,31,37,58,35,39,27,32,82,35,57,51,76,86,52,78,52,48,41,39,79,44,35,86,70,36,43,82,34,75,36,52,68,46,12,46,17,33,74,71,69,28,30,25,33,32,30,45,34,81,52,24,52,79,73,50,54,69,65,32,46,32,92,90,12,66,55,24,46,43,20,40,76,41,64,32,93,62,58,48,58,38,32,31,33,75,96,73,41,74,50,56,55,64,62,54,59,78,39,48,48,72,67,46,47,52,49,52,35,61,75,58,63,53,45,66,33,15,22,34,42,32,28,58,26,53,48,70,41,26,23,38,12,51,34,47,35,45,55,52,48,35,54,74,70,58,64,50,69,56,58,72,66,54,84,78,84,52,54,33,36,31,27,58,30,55,38,44,41,78,36,76,88,74,70,42,37,35,47,59,79,48,74,55,52,19,60,33,62,85,49,38,56,90,52,74,91,44,34,84,71,26,45,73,77,14,33,18,43,30,40,30,40,19,46,68,35,37,74,41,27,44,31,27,33,37,56,32,47,38,69,59,43,51,51,47,42,40,60,46,66,38,49,72,66,54,41,42,72,75,41,32,56,56,43,54,48,22,25,61,21,16,52,56,28,28,39,38,34,30,41,46,45,57,51,42,12,60,75,67,24,46,91,33,30,59,63,47,39,81,70,52,60,48,67,74,66,32,28,67,41,77,47,16,46,28,80,76,60,68,66,62,33,56,64,35,29,39,44,77,64,55,72,81,78,76,80,78,124

InterPro domains:
  IPR002312 Aspartyl/Asparaginyl-tRNA synthetase, class IIb [PR01042] (196-208)
  IPR002312 Aspartyl/Asparaginyl-tRNA synthetase, class IIb [PR01042] (213-226)
  IPR002312 Aspartyl/Asparaginyl-tRNA synthetase, class IIb [PR01042] (491-507)
  IPR002312 Aspartyl/Asparaginyl-tRNA synthetase, class IIb [PR01042] (535-549)
  IPR004115 GAD-like domain superfamily [G3DSA:3.30.1360.30] (278-428)
  IPR004115 GAD-like domain superfamily [SSF55261] (295-428)
  IPR004364 Aminoacyl-tRNA synthetase, class II (D/K/N) [PF00152] (124-575)
  IPR004365 OB-fold nucleic acid binding domain, AA-tRNA synthetase-type [PF01336] (18-103)
  IPR004524 Aspartate-tRNA ligase, type 1 [MF_00044] (1-601)
  IPR004524 Aspartate-tRNA ligase, type 1 [NF001750] (1-600)
  IPR004524 Aspartate-tRNA ligase, type 1 [TIGR00459] (1-599)
  IPR006195 Aminoacyl-tRNA synthetase, class II [PS50862] (144-572)
  IPR012340 Nucleic acid-binding, OB-fold [G3DSA:2.40.50.140] (1-105)
  IPR012340 Nucleic acid-binding, OB-fold [SSF50249] (1-104)
  IPR029351 GAD domain [PF02938] (314-414)
  IPR045864 Class II Aminoacyl-tRNA synthetase/Biotinyl protein ligase (BPL) and lipoyl protein ligase (LPL) [G3DSA:3.30.930.10] (116-598)
  IPR045864 Class II Aminoacyl-tRNA synthetase/Biotinyl protein ligase (BPL) and lipoyl protein ligase (LPL) [SSF55681] (114-598)
  IPR047089 Aspartate-tRNA ligase, type 1, anticodon recognition domain [cd04317] (2-140)
  IPR047090 Aspartate-tRNA ligase, type 1, core domain [cd00777] (144-576)

Foldseek 3Di:
DWDDEQQPDDPVQAFPKTKYKAWFQDWDDPPQKIWTFGADPNGTAIEIEGCVLEVPQVVVSVPADGRFIKIFIFGKHFDDPVQADPVGSNRGIHTYTNDMDGPGHDDDDDPDRQHQVDDDDDDPLSCLQPVVSVCSHPLLVVLQVLLVLLVVLLVVLLVVVVADEDDDDQFADDFPFPADWDWDFDLVDAPDITTGAQDCVLVVLLVLLVVNQKYWYQDWHAGPDFDDQADFRIFTKTWIKGFDDDLVRQLVSVCVSVQSSCCRSPVDGDDDDAAEDACVRCCQFQVDLFHQPLDHFTKFWLLVLPCPWQQCQNVVLVVVVATKIKTKDALCLPVPDPQQQDPPHVLQVQLVVLPAPGKFKWAAAPPLDIDGDPSDNVGHDPVSSVVVCVRNVHDHSIMMIMTGHHSSSRSRSSNRSVVVVCVVVVVADQLQPHPDKRKYKHFFAQQWDADPVVRATDGPNGLFFAWDDVQQDDDLVCNLPRNNGTTTQKMFMHISRHTFKIKHWGDLALSSSLSSCVRRPDDSVRCCVNPVVSSVSSVPDRGGMMIMMGRSLVVSCSVSSHSGSCSSDSNGADSVNARSNVRPPDDDDPVVCVSSVHDDPDDDPPPPD/DWDDEQQPDDPVQAFPKTKYKAWFQDWDDPPQKIWTFGADPNGTAIEIEGCVLEVPQVVVSVPADGRFIKIFIFGKHFDPPVQADPVGSNRGIHTYTNDMDGPGHDDDDDPDRQHQPDPDDDDPLSCLQPVVSVCSHPLLVVLQVLLVLLVVLLVVLLVVVVADEDDDDQFADDFPFPADWDWDFDLVDAPDITTGAQDCVLVVLLVLLVVNQKYWYQDWHAGPDFDDQADFRIFTKTWIKGFDDDLVRQLVSVCVSVQSSCCRSPVDGDDDDAAEDACVRCCQFQVDLFHQPLDHFTKFWLLVLPCPWPQCQNVVLVVVVATKIKTKDALCLPVPDPQQQDPPHVLQVQLVVLPAPGKFKWAAAPPLDIDGDPSDNVGHDPVSSVVVCVRNVHDHSIMMIMTGHHSSSRSRSSNRSVVVVCVVVVVADQLQPHDDKRKYKHFFAQQWDADPVVRATDGPNGLFFDWDDVQQDDDLVCNLPRNNGTTTQKMFMHISRHTFKIKHWGDLALSNSLSSCVRRPDDSVRCCVNPVVSSVSSVPDRGGMMIMMGRSLVVSCSVSSHSGSCSSDSNGADSVNASSNVRPPDDDDPVVCVSSVHDDPDDPPPPPD